Protein AF-0000000070185755 (afdb_homodimer)

InterPro domains:
  IPR002656 Acyltransferase 3 domain [PF01757] (340-717)
  IPR006621 Nose resistant-to-fluoxetine protein, N-terminal [PF20146] (100-199)
  IPR006621 Nose resistant-to-fluoxetine protein, N-terminal [SM00703] (97-223)
  IPR052728 Oxygen and lipid transport regulator [PTHR11161] (94-737)

Foldseek 3Di:
DPDDPPDDPPDPPDPPVLPPPPPDLQAFAPVCLLLSLLSVLQPQPLPDPDPPLPLPPDPCLQVLVQQLVQLLCLLLVDLGPLPQSDPCPLLVVFPADPVQNVQSNVLRVVVVVVPPLSVLQRQQKFHDDPPVLLAQQERAGFPVSLQVQDQPDDDPNDHGDNFGWWKKWWWADDQRSVPPYHTHIIIGTGTPPGDFSNSQSSNQSSCCSSPNPDGIDTMDIDDPADDADPLLVVLVVVLVVLVVLQVQLQCCCVCPVVVVVPPVPVPPDCPPPPPPPVPQCLPDFDLQQAPDDPPVPPPPPPVPPNPPDALVNLLSNLLYCVVLVCSLQDLDHRPLHLLLVLLLLLVLLLLVLLLLLSSSQSSQARNSSPPSLVLLLDLVSLLSQLSLLSLLLVLLQLLLVCQQNVLVVCVVVVNDGDVVCSLVSSLLQQQFLQLSLLSCQLRPLLRLADAPLRSNNGNFNPSCPPNSVCLSVLNQLPPPVVRGRLNLCLSVSLSSVCSVCSCVLNSCCNVDVVVSVVSLVVLLVQLLVQLLVQLLVQVDALGPSPDDPPCCNRAVSDNSNSNLLSSLSSVLNSVCNVCVLADDDDPVVLVVLLVVLVVLLCCLRRVCSCVSSVNDDDDSNVSSNSSRPSSNSNSNSSSSCSSCLSNPNNPVSVVVSSPSSSSSVSSLSSQLSSCLSSVSCSVSSNDHHRDHDDPVVSVVSSVVSSCVSSVVSSVSCSSGRSSSVSSVCSVPVPPPPD/DPPPPPPDPPDDPDDPVLPPPPPDLQAFAPVCLLLSLLSVLQPQPLPDPDPPLPLPPDPCQQVLVQQLVQLLCLLLVALGDPPQSPNCVLLVVFPADPVQNVQSNVLRVVVVVVPPLSVLQRQQKFHDDPPVLLAQQERAGFPVSLQVQDQPDDDPNDHGDNFGWWKKWWFADDQHSVPPYHTHIIIGTGTPPGDFSNSQSSNQSSCCSSPNPDGIDTMDIDDPADDADPLLVVLVVVLVVLVVLQVQLQCCCVCPVVVVPPPVPVPPDCPPPPPPPVPQCLPQFDLQDAPDDPPVPPPPPPVPPNPPDALVNLLSNLLHCVVLVCSLQDLDHRPLHLLLVLLLLLVLLLLVLLLLLSSSQSSQARNSSPPSLVLLLDLVSLLSQLSLLSLLLVLLQLLLVCQQNVLVVCVVVVNDGDVVCSLVSSLLQFQFLQLSLLSCQLRPLLRLADAPLRSNNGNFNPSCPPNSVCLSVLNQLPPPVVRGRLNLCLSVSLSSVCSVCSCVLNSCCNVDVVVSVVSLVVLLVQLLVQLLVQLLVQVDALGPSPDDPPCCNRANSDNSNSNLLSSLSSNLNSVCNVCVLADDDDPVVLVVLLVVLVVLLCCLRRVCSCVSSVNDDDDSNVSSNSSSPSSNSNSNSSSSCSSCLSNPNNPVSVVVSSPSSSSSVSSLSSQLSSCLSSVSCSVSSNDHHRDHDDPVVSVVSSVVSSCVSSVVSSVSCSSGRSSSVSSVCSVPVPPPPD

Nearest PDB structures (foldseek):
  8jhr-assembly1_A  TM=1.850E-01  e=1.301E+00  Homo sapiens
  9dw9-assembly1_A  TM=1.609E-01  e=8.822E+00  Homo sapiens
  5a1s-assembly2_A  TM=1.095E-01  e=9.919E+00  Salmonella enterica
  8jhr-assembly1_A  TM=1.849E-01  e=1.494E+00  Homo sapiens
  5a1s-assembly2_A  TM=1.200E-01  e=6.970E+00  Salmonella enterica

pLDDT: mean 79.79, std 23.02, range [17.05, 98.81]

Structure (mmCIF, N/CA/C/O backbone):
data_AF-0000000070185755-model_v1
#
loop_
_entity.id
_entity.type
_entity.pdbx_description
1 polymer 'Nose resistant to fluoxetine protein 6'
#
loop_
_atom_site.group_PDB
_atom_site.id
_atom_site.type_symbol
_atom_site.label_atom_id
_atom_site.label_alt_id
_atom_site.label_comp_id
_atom_site.label_asym_id
_atom_site.label_entity_id
_atom_site.label_seq_id
_atom_site.pdbx_PDB_ins_code
_atom_site.Cartn_x
_atom_site.Cartn_y
_atom_site.Cartn_z
_atom_site.occupancy
_atom_site.B_iso_or_equiv
_atom_site.auth_seq_id
_atom_site.auth_comp_id
_atom_site.auth_asym_id
_atom_site.auth_atom_id
_atom_site.pdbx_PDB_model_num
ATOM 1 N N . MET A 1 1 ? 46.969 -15.383 -60.469 1 17.05 1 MET A N 1
ATOM 2 C CA . MET A 1 1 ? 47.656 -14.734 -59.375 1 17.05 1 MET A CA 1
ATOM 3 C C . MET A 1 1 ? 46.688 -14.492 -58.219 1 17.05 1 MET A C 1
ATOM 5 O O . MET A 1 1 ? 47.062 -13.93 -57.188 1 17.05 1 MET A O 1
ATOM 9 N N . ALA A 1 2 ? 45.469 -14.156 -58.625 1 18.61 2 ALA A N 1
ATOM 10 C CA . ALA A 1 2 ? 44.25 -13.641 -57.969 1 18.61 2 ALA A CA 1
ATOM 11 C C . ALA A 1 2 ? 43.844 -14.523 -56.781 1 18.61 2 ALA A C 1
ATOM 13 O O . ALA A 1 2 ? 42.969 -15.359 -56.906 1 18.61 2 ALA A O 1
ATOM 14 N N . ARG A 1 3 ? 44.75 -15.109 -56.094 1 17.56 3 ARG A N 1
ATOM 15 C CA . ARG A 1 3 ? 44.875 -16.25 -55.188 1 17.56 3 ARG A CA 1
ATOM 16 C C . ARG A 1 3 ? 43.969 -16.078 -53.969 1 17.56 3 ARG A C 1
ATOM 18 O O . ARG A 1 3 ? 43.125 -16.938 -53.688 1 17.56 3 ARG A O 1
ATOM 25 N N . SER A 1 4 ? 44.531 -15.719 -52.812 1 19.08 4 SER A N 1
ATOM 26 C CA . SER A 1 4 ? 44.688 -16.281 -51.469 1 19.08 4 SER A CA 1
ATOM 27 C C . SER A 1 4 ? 43.719 -15.648 -50.469 1 19.08 4 SER A C 1
ATOM 29 O O . SER A 1 4 ? 43.719 -16 -49.312 1 19.08 4 SER A O 1
ATOM 31 N N . PHE A 1 5 ? 43.281 -14.391 -50.625 1 21.11 5 PHE A N 1
ATOM 32 C CA . PHE A 1 5 ? 43.062 -13.617 -49.406 1 21.11 5 PHE A CA 1
ATOM 33 C C . PHE A 1 5 ? 41.875 -14.133 -48.625 1 21.11 5 PHE A C 1
ATOM 35 O O . PHE A 1 5 ? 40.781 -13.562 -48.719 1 21.11 5 PHE A O 1
ATOM 42 N N . THR A 1 6 ? 41.438 -15.414 -48.562 1 21.75 6 THR A N 1
ATOM 43 C CA . THR A 1 6 ? 40.344 -16.203 -48 1 21.75 6 THR A CA 1
ATOM 44 C C . THR A 1 6 ? 40.281 -16.016 -46.469 1 21.75 6 THR A C 1
ATOM 46 O O . THR A 1 6 ? 39.375 -16.516 -45.812 1 21.75 6 THR A O 1
ATOM 49 N N . GLY A 1 7 ? 41.438 -15.797 -45.781 1 20.03 7 GLY A N 1
ATOM 50 C CA . GLY A 1 7 ? 41.688 -16.25 -44.406 1 20.03 7 GLY A CA 1
ATOM 51 C C . GLY A 1 7 ? 40.812 -15.586 -43.375 1 20.03 7 GLY A C 1
ATOM 52 O O . GLY A 1 7 ? 40.156 -16.266 -42.562 1 20.03 7 GLY A O 1
ATOM 53 N N . THR A 1 8 ? 41.25 -14.453 -42.688 1 20.11 8 THR A N 1
ATOM 54 C CA . THR A 1 8 ? 41.469 -14.039 -41.281 1 20.11 8 THR A CA 1
ATOM 55 C C . THR A 1 8 ? 40.219 -13.422 -40.688 1 20.11 8 THR A C 1
ATOM 57 O O . THR A 1 8 ? 40.219 -13.016 -39.531 1 20.11 8 THR A O 1
ATOM 60 N N . MET A 1 9 ? 39.312 -12.922 -41.406 1 18.58 9 MET A N 1
ATOM 61 C CA . MET A 1 9 ? 38.406 -11.914 -40.844 1 18.58 9 MET A CA 1
ATOM 62 C C . MET A 1 9 ? 37.469 -12.539 -39.812 1 18.58 9 MET A C 1
ATOM 64 O O . MET A 1 9 ? 36.375 -12.992 -40.156 1 18.58 9 MET A O 1
ATOM 68 N N . LEU A 1 10 ? 37.844 -13.602 -38.969 1 20.42 10 LEU A N 1
ATOM 69 C CA . LEU A 1 10 ? 37.344 -14.359 -37.844 1 20.42 10 LEU A CA 1
ATOM 70 C C . LEU A 1 10 ? 37 -13.438 -36.688 1 20.42 10 LEU A C 1
ATOM 72 O O . LEU A 1 10 ? 37.812 -13.203 -35.812 1 20.42 10 LEU A O 1
ATOM 76 N N . ILE A 1 11 ? 36.656 -12.25 -36.844 1 19.34 11 ILE A N 1
ATOM 77 C CA . ILE A 1 11 ? 36.438 -11.281 -35.781 1 19.34 11 ILE A CA 1
ATOM 78 C C . ILE A 1 11 ? 35.594 -11.906 -34.688 1 19.34 11 ILE A C 1
ATOM 80 O O . ILE A 1 11 ? 34.656 -12.664 -34.969 1 19.34 11 ILE A O 1
ATOM 84 N N . THR A 1 12 ? 35.906 -11.594 -33.25 1 19.06 12 THR A N 1
ATOM 85 C CA . THR A 1 12 ? 35.781 -11.781 -31.812 1 19.06 12 THR A CA 1
ATOM 86 C C . THR A 1 12 ? 34.344 -11.594 -31.344 1 19.06 12 THR A C 1
ATOM 88 O O . THR A 1 12 ? 33.812 -10.484 -31.422 1 19.06 12 THR A O 1
ATOM 91 N N . LEU A 1 13 ? 33.406 -12.43 -31.656 1 19.55 13 LEU A N 1
ATOM 92 C CA . LEU A 1 13 ? 32.125 -12.797 -31.016 1 19.55 13 LEU A CA 1
ATOM 93 C C . LEU A 1 13 ? 32.25 -12.75 -29.5 1 19.55 13 LEU A C 1
ATOM 95 O O . LEU A 1 13 ? 32.875 -13.633 -28.891 1 19.55 13 LEU A O 1
ATOM 99 N N . PHE A 1 14 ? 32.688 -11.617 -28.906 1 19.91 14 PHE A N 1
ATOM 100 C CA . PHE A 1 14 ? 32.812 -11.414 -27.469 1 19.91 14 PHE A CA 1
ATOM 101 C C . PHE A 1 14 ? 31.578 -11.945 -26.75 1 19.91 14 PHE A C 1
ATOM 103 O O . PHE A 1 14 ? 30.438 -11.609 -27.109 1 19.91 14 PHE A O 1
ATOM 110 N N . LEU A 1 15 ? 31.641 -13.102 -26.047 1 19.97 15 LEU A N 1
ATOM 111 C CA . LEU A 1 15 ? 31.172 -13.898 -24.906 1 19.97 15 LEU A CA 1
ATOM 112 C C . LEU A 1 15 ? 30.766 -13 -23.75 1 19.97 15 LEU A C 1
ATOM 114 O O . LEU A 1 15 ? 31.594 -12.57 -22.969 1 19.97 15 LEU A O 1
ATOM 118 N N . ILE A 1 16 ? 30.109 -12 -23.953 1 22.97 16 ILE A N 1
ATOM 119 C CA . ILE A 1 16 ? 29.688 -11.367 -22.703 1 22.97 16 ILE A CA 1
ATOM 120 C C . ILE A 1 16 ? 28.938 -12.375 -21.844 1 22.97 16 ILE A C 1
ATOM 122 O O . ILE A 1 16 ? 27.859 -12.82 -22.188 1 22.97 16 ILE A O 1
ATOM 126 N N . THR A 1 17 ? 29.625 -13.375 -21.172 1 22.34 17 THR A N 1
ATOM 127 C CA . THR A 1 17 ? 29.328 -14.18 -19.984 1 22.34 17 THR A CA 1
ATOM 128 C C . THR A 1 17 ? 28.578 -13.352 -18.953 1 22.34 17 THR A C 1
ATOM 130 O O . THR A 1 17 ? 29.188 -12.531 -18.25 1 22.34 17 THR A O 1
ATOM 133 N N . CYS A 1 18 ? 27.609 -12.789 -19.234 1 24.67 18 CYS A N 1
ATOM 134 C CA . CYS A 1 18 ? 26.734 -12.266 -18.188 1 24.67 18 CYS A CA 1
ATOM 135 C C . CYS A 1 18 ? 26.562 -13.266 -17.062 1 24.67 18 CYS A C 1
ATOM 137 O O . CYS A 1 18 ? 25.938 -14.32 -17.234 1 24.67 18 CYS A O 1
ATOM 139 N N . PHE A 1 19 ? 27.594 -13.438 -16.156 1 24.39 19 PHE A N 1
ATOM 140 C CA . PHE A 1 19 ? 27.594 -14.102 -14.859 1 24.39 19 PHE A CA 1
ATOM 141 C C . PHE A 1 19 ? 26.328 -13.758 -14.078 1 24.39 19 PHE A C 1
ATOM 143 O O . PHE A 1 19 ? 26.125 -12.617 -13.672 1 24.39 19 PHE A O 1
ATOM 150 N N . VAL A 1 20 ? 25.312 -14.234 -14.406 1 26.42 20 VAL A N 1
ATOM 151 C CA . VAL A 1 20 ? 24.25 -14.344 -13.406 1 26.42 20 VAL A CA 1
ATOM 152 C C . VAL A 1 20 ? 24.828 -14.914 -12.109 1 26.42 20 VAL A C 1
ATOM 154 O O . VAL A 1 20 ? 25.203 -16.078 -12.055 1 26.42 20 VAL A O 1
ATOM 157 N N . SER A 1 21 ? 25.719 -14.227 -11.438 1 27.64 21 SER A N 1
ATOM 158 C CA . SER A 1 21 ? 26.203 -14.641 -10.117 1 27.64 21 SER A CA 1
ATOM 159 C C . SER A 1 21 ? 25.047 -15.086 -9.227 1 27.64 21 SER A C 1
ATOM 161 O O . SER A 1 21 ? 24.078 -14.336 -9.047 1 27.64 21 SER A O 1
ATOM 163 N N . THR A 1 22 ? 24.75 -16.312 -9.242 1 29.73 22 THR A N 1
ATOM 164 C CA . THR A 1 22 ? 24.031 -16.984 -8.164 1 29.73 22 THR A CA 1
ATOM 165 C C . THR A 1 22 ? 24.453 -16.438 -6.809 1 29.73 22 THR A C 1
ATOM 167 O O . THR A 1 22 ? 25.609 -16.547 -6.414 1 29.73 22 THR A O 1
ATOM 170 N N . ILE A 1 23 ? 24 -15.383 -6.41 1 33.16 23 ILE A N 1
ATOM 171 C CA . ILE A 1 23 ? 24.297 -14.742 -5.129 1 33.16 23 ILE A CA 1
ATOM 172 C C . ILE A 1 23 ? 24.094 -15.75 -3.996 1 33.16 23 ILE A C 1
ATOM 174 O O . ILE A 1 23 ? 23 -16.312 -3.844 1 33.16 23 ILE A O 1
ATOM 178 N N . SER A 1 24 ? 25.172 -16.328 -3.611 1 31.7 24 SER A N 1
ATOM 179 C CA . SER A 1 24 ? 25.109 -17.016 -2.324 1 31.7 24 SER A CA 1
ATOM 180 C C . SER A 1 24 ? 24.422 -16.141 -1.269 1 31.7 24 SER A C 1
ATOM 182 O O . SER A 1 24 ? 24.594 -14.93 -1.247 1 31.7 24 SER A O 1
ATOM 184 N N . THR A 1 25 ? 23.359 -16.547 -0.712 1 37.5 25 THR A N 1
ATOM 185 C CA . THR A 1 25 ? 22.625 -15.945 0.385 1 37.5 25 THR A CA 1
ATOM 186 C C . THR A 1 25 ? 23.562 -15.219 1.344 1 37.5 25 THR A C 1
ATOM 188 O O . THR A 1 25 ? 23.125 -14.398 2.154 1 37.5 25 THR A O 1
ATOM 191 N N . GLU A 1 26 ? 24.797 -15.641 1.421 1 37.94 26 GLU A N 1
ATOM 192 C CA . GLU A 1 26 ? 25.672 -15.039 2.414 1 37.94 26 GLU A CA 1
ATOM 193 C C . GLU A 1 26 ? 26.062 -13.617 2.021 1 37.94 26 GLU A C 1
ATOM 195 O O . GLU A 1 26 ? 26.453 -12.82 2.873 1 37.94 26 GLU A O 1
ATOM 200 N N . ASP A 1 27 ? 26.109 -13.32 0.71 1 39.38 27 ASP A N 1
ATOM 201 C CA . ASP A 1 27 ? 26.703 -12.047 0.311 1 39.38 27 ASP A CA 1
ATOM 202 C C . ASP A 1 27 ? 25.625 -11.078 -0.184 1 39.38 27 ASP A C 1
ATOM 204 O O . ASP A 1 27 ? 25.906 -10.219 -1.021 1 39.38 27 ASP A O 1
ATOM 208 N N . VAL A 1 28 ? 24.469 -11.258 0.204 1 40.47 28 VAL A N 1
ATOM 209 C CA . VAL A 1 28 ? 23.406 -10.406 -0.339 1 40.47 28 VAL A CA 1
ATOM 210 C C . VAL A 1 28 ? 23.391 -9.07 0.403 1 40.47 28 VAL A C 1
ATOM 212 O O . VAL A 1 28 ? 23.234 -9.039 1.626 1 40.47 28 VAL A O 1
ATOM 215 N N . SER A 1 29 ? 24.188 -8.125 -0.167 1 41.59 29 SER A N 1
ATOM 216 C CA . SER A 1 29 ? 24.031 -6.758 0.328 1 41.59 29 SER A CA 1
ATOM 217 C C . SER A 1 29 ? 23 -5.984 -0.496 1 41.59 29 SER A C 1
ATOM 219 O O . SER A 1 29 ? 22.625 -6.41 -1.593 1 41.59 29 SER A O 1
ATOM 221 N N . TYR A 1 30 ? 22.406 -5.051 0.114 1 41.47 30 TYR A N 1
ATOM 222 C CA . TYR A 1 30 ? 21.547 -4.109 -0.588 1 41.47 30 TYR A CA 1
ATOM 223 C C . TYR A 1 30 ? 22.141 -3.725 -1.938 1 41.47 30 TYR A C 1
ATOM 225 O O . TYR A 1 30 ? 21.438 -3.711 -2.951 1 41.47 30 TYR A O 1
ATOM 233 N N . GLN A 1 31 ? 23.406 -3.473 -1.901 1 42.97 31 GLN A N 1
ATOM 234 C CA . GLN A 1 31 ? 24.109 -3.043 -3.113 1 42.97 31 GLN A CA 1
ATOM 235 C C . GLN A 1 31 ? 24.094 -4.145 -4.172 1 42.97 31 GLN A C 1
ATOM 237 O O . GLN A 1 31 ? 23.859 -3.873 -5.352 1 42.97 31 GLN A O 1
ATOM 242 N N . THR A 1 32 ? 24.25 -5.266 -3.682 1 47.91 32 THR A N 1
ATOM 243 C CA . THR A 1 32 ? 24.281 -6.375 -4.629 1 47.91 32 THR A CA 1
ATOM 244 C C . THR A 1 32 ? 22.906 -6.578 -5.266 1 47.91 32 THR A C 1
ATOM 246 O O . THR A 1 32 ? 22.812 -6.805 -6.473 1 47.91 32 THR A O 1
ATOM 249 N N . LEU A 1 33 ? 22.016 -6.402 -4.391 1 45.44 33 LEU A N 1
ATOM 250 C CA . LEU A 1 33 ? 20.656 -6.609 -4.902 1 45.44 33 LEU A CA 1
ATOM 251 C C . LEU A 1 33 ? 20.297 -5.531 -5.918 1 45.44 33 LEU A C 1
ATOM 253 O O . LEU A 1 33 ? 19.688 -5.824 -6.949 1 45.44 33 LEU A O 1
ATOM 257 N N . LEU A 1 34 ? 20.719 -4.375 -5.609 1 46.38 34 LEU A N 1
ATOM 258 C CA . LEU A 1 34 ? 20.453 -3.271 -6.531 1 46.38 34 LEU A CA 1
ATOM 259 C C . LEU A 1 34 ? 21.219 -3.463 -7.836 1 46.38 34 LEU A C 1
ATOM 261 O O . LEU A 1 34 ? 20.656 -3.309 -8.922 1 46.38 34 LEU A O 1
ATOM 265 N N . VAL A 1 35 ? 22.484 -3.838 -7.676 1 48.44 35 VAL A N 1
ATOM 266 C CA . VAL A 1 35 ? 23.344 -3.982 -8.844 1 48.44 35 VAL A CA 1
ATOM 267 C C . VAL A 1 35 ? 22.875 -5.156 -9.695 1 48.44 35 VAL A C 1
ATOM 269 O O . VAL A 1 35 ? 22.844 -5.062 -10.922 1 48.44 35 VAL A O 1
ATOM 272 N N . GLU A 1 36 ? 22.453 -6.121 -8.977 1 49.81 36 GLU A N 1
ATOM 273 C CA . GLU A 1 36 ? 21.984 -7.293 -9.711 1 49.81 36 GLU A CA 1
ATOM 274 C C . GLU A 1 36 ? 20.672 -7.016 -10.414 1 49.81 36 GLU A C 1
ATOM 276 O O . GLU A 1 36 ? 20.453 -7.465 -11.547 1 49.81 36 GLU A O 1
ATOM 281 N N . GLY A 1 37 ? 19.875 -6.336 -9.75 1 46.12 37 GLY A N 1
ATOM 282 C CA . GLY A 1 37 ? 18.656 -5.926 -10.422 1 46.12 37 GLY A CA 1
ATOM 283 C C . GLY A 1 37 ? 18.906 -5.105 -11.672 1 46.12 37 GLY A C 1
ATOM 284 O O . GLY A 1 37 ? 18.281 -5.34 -12.711 1 46.12 37 GLY A O 1
ATOM 285 N N . MET A 1 38 ? 19.906 -4.242 -11.555 1 48.19 38 MET A N 1
ATOM 286 C CA . MET A 1 38 ? 20.266 -3.395 -12.688 1 48.19 38 MET A CA 1
ATOM 287 C C . MET A 1 38 ? 20.906 -4.219 -13.797 1 48.19 38 MET A C 1
ATOM 289 O O . MET A 1 38 ? 20.656 -3.973 -14.984 1 48.19 38 MET A O 1
ATOM 293 N N . LYS A 1 39 ? 21.641 -5.227 -13.438 1 48.62 39 LYS A N 1
ATOM 294 C CA . LYS A 1 39 ? 22.266 -6.09 -14.422 1 48.62 39 LYS A CA 1
ATOM 295 C C . LYS A 1 39 ? 21.219 -6.848 -15.242 1 48.62 39 LYS A C 1
ATOM 297 O O . LYS A 1 39 ? 21.391 -7.051 -16.438 1 48.62 39 LYS A O 1
ATOM 302 N N . LYS A 1 40 ? 20.281 -7.203 -14.531 1 50.06 40 LYS A N 1
ATOM 303 C CA . LYS A 1 40 ? 19.219 -7.91 -15.227 1 50.06 40 LYS A CA 1
ATOM 304 C C . LYS A 1 40 ? 18.594 -7.031 -16.312 1 50.06 40 LYS A C 1
ATOM 306 O O . LYS A 1 40 ? 18.25 -7.516 -17.391 1 50.06 40 LYS A O 1
ATOM 311 N N . ILE A 1 41 ? 18.484 -5.789 -15.969 1 46.16 41 ILE A N 1
ATOM 312 C CA . ILE A 1 41 ? 17.953 -4.824 -16.922 1 46.16 41 ILE A CA 1
ATOM 313 C C . ILE A 1 41 ? 18.922 -4.652 -18.094 1 46.16 41 ILE A C 1
ATOM 315 O O . ILE A 1 41 ? 18.5 -4.609 -19.25 1 46.16 41 ILE A O 1
ATOM 319 N N . GLN A 1 42 ? 20.188 -4.535 -17.719 1 46 42 GLN A N 1
ATOM 320 C CA . GLN A 1 42 ? 21.219 -4.27 -18.703 1 46 42 GLN A CA 1
ATOM 321 C C . GLN A 1 42 ? 21.406 -5.457 -19.656 1 46 42 GLN A C 1
ATOM 323 O O . GLN A 1 42 ? 21.875 -5.297 -20.781 1 46 42 GLN A O 1
ATOM 328 N N . ALA A 1 43 ? 21.094 -6.59 -19.188 1 44.28 43 ALA A N 1
ATOM 329 C CA . ALA A 1 43 ? 21.266 -7.797 -19.984 1 44.28 43 ALA A CA 1
ATOM 330 C C . ALA A 1 43 ? 20.172 -7.902 -21.062 1 44.28 43 ALA A C 1
ATOM 332 O O . ALA A 1 43 ? 20.266 -8.742 -21.953 1 44.28 43 ALA A O 1
ATOM 333 N N . ILE A 1 44 ? 19.172 -7.152 -20.906 1 43.09 44 ILE A N 1
ATOM 334 C CA . ILE A 1 44 ? 18.109 -7.23 -21.906 1 43.09 44 ILE A CA 1
ATOM 335 C C . ILE A 1 44 ? 18.594 -6.633 -23.219 1 43.09 44 ILE A C 1
ATOM 337 O O . ILE A 1 44 ? 18.969 -5.457 -23.281 1 43.09 44 ILE A O 1
ATOM 341 N N . PRO A 1 45 ? 18.984 -7.477 -24.203 1 39.16 45 PRO A N 1
ATOM 342 C CA . PRO A 1 45 ? 19.453 -6.941 -25.484 1 39.16 45 PRO A CA 1
ATOM 343 C C . PRO A 1 45 ? 18.5 -5.918 -26.078 1 39.16 45 PRO A C 1
ATOM 345 O O . PRO A 1 45 ? 17.297 -6.168 -26.156 1 39.16 45 PRO A O 1
ATOM 348 N N . GLN A 1 46 ? 18.734 -4.664 -25.891 1 37.16 46 GLN A N 1
ATOM 349 C CA . GLN A 1 46 ? 17.875 -3.697 -26.562 1 37.16 46 GLN A CA 1
ATOM 350 C C . GLN A 1 46 ? 17.562 -4.141 -27.984 1 37.16 46 GLN A C 1
ATOM 352 O O . GLN A 1 46 ? 16.406 -4.098 -28.422 1 37.16 46 GLN A O 1
ATOM 357 N N . ASN A 1 47 ? 18.469 -3.791 -29.016 1 32.28 47 ASN A N 1
ATOM 358 C CA . ASN A 1 47 ? 18.422 -4.113 -30.438 1 32.28 47 ASN A CA 1
ATOM 359 C C . ASN A 1 47 ? 18.938 -5.52 -30.719 1 32.28 47 ASN A C 1
ATOM 361 O O . ASN A 1 47 ? 20.109 -5.691 -31.094 1 32.28 47 ASN A O 1
ATOM 365 N N . GLN A 1 48 ? 18.812 -6.375 -29.906 1 31.94 48 GLN A N 1
ATOM 366 C CA . GLN A 1 48 ? 19.516 -7.59 -30.312 1 31.94 48 GLN A CA 1
ATOM 367 C C . GLN A 1 48 ? 19.031 -8.078 -31.688 1 31.94 48 GLN A C 1
ATOM 369 O O . GLN A 1 48 ? 17.828 -8.18 -31.922 1 31.94 48 GLN A O 1
ATOM 374 N N . PRO A 1 49 ? 19.922 -8.039 -32.688 1 30.52 49 PRO A N 1
ATOM 375 C CA . PRO A 1 49 ? 19.703 -8.789 -33.906 1 30.52 49 PRO A CA 1
ATOM 376 C C . PRO A 1 49 ? 19.109 -10.172 -33.688 1 30.52 49 PRO A C 1
ATOM 378 O O . PRO A 1 49 ? 19.219 -10.711 -32.562 1 30.52 49 PRO A O 1
ATOM 381 N N . SER A 1 50 ? 18.531 -10.797 -34.75 1 30.77 50 SER A N 1
ATOM 382 C CA . SER A 1 50 ? 17.922 -12.109 -35 1 30.77 50 SER A CA 1
ATOM 383 C C . SER A 1 50 ? 18.75 -13.219 -34.344 1 30.77 50 SER A C 1
ATOM 385 O O . SER A 1 50 ? 19.938 -13.352 -34.594 1 30.77 50 SER A O 1
ATOM 387 N N . ILE A 1 51 ? 18.719 -13.398 -33.156 1 33.25 51 ILE A N 1
ATOM 388 C CA . ILE A 1 51 ? 19.266 -14.695 -32.75 1 33.25 51 ILE A CA 1
ATOM 389 C C . ILE A 1 51 ? 19.062 -15.719 -33.875 1 33.25 51 ILE A C 1
ATOM 391 O O . ILE A 1 51 ? 17.922 -16.016 -34.25 1 33.25 51 ILE A O 1
ATOM 395 N N . GLN A 1 52 ? 19.906 -15.758 -34.812 1 31.72 52 GLN A N 1
ATOM 396 C CA . GLN A 1 52 ? 19.828 -16.938 -35.656 1 31.72 52 GLN A CA 1
ATOM 397 C C . GLN A 1 52 ? 19.703 -18.219 -34.812 1 31.72 52 GLN A C 1
ATOM 399 O O . GLN A 1 52 ? 20.672 -18.625 -34.156 1 31.72 52 GLN A O 1
ATOM 404 N N . LEU A 1 53 ? 18.656 -18.328 -34.094 1 35.56 53 LEU A N 1
ATOM 405 C CA . LEU A 1 53 ? 18.375 -19.594 -33.406 1 35.56 53 LEU A CA 1
ATOM 406 C C . LEU A 1 53 ? 18.641 -20.781 -34.312 1 35.56 53 LEU A C 1
ATOM 408 O O . LEU A 1 53 ? 17.844 -21.062 -35.219 1 35.56 53 LEU A O 1
ATOM 412 N N . ASP A 1 54 ? 19.844 -20.922 -34.844 1 34.41 54 ASP A N 1
ATOM 413 C CA . ASP A 1 54 ? 20.047 -22.281 -35.312 1 34.41 54 ASP A CA 1
ATOM 414 C C . ASP A 1 54 ? 19.734 -23.312 -34.219 1 34.41 54 ASP A C 1
ATOM 416 O O . ASP A 1 54 ? 20.641 -23.828 -33.562 1 34.41 54 ASP A O 1
ATOM 420 N N . VAL A 1 55 ? 18.812 -23.016 -33.438 1 36.5 55 VAL A N 1
ATOM 421 C CA . VAL A 1 55 ? 18.422 -23.953 -32.406 1 36.5 55 VAL A CA 1
ATOM 422 C C . VAL A 1 55 ? 17.953 -25.266 -33.031 1 36.5 55 VAL A C 1
ATOM 424 O O . VAL A 1 55 ? 16.891 -25.312 -33.656 1 36.5 55 VAL A O 1
ATOM 427 N N . LYS A 1 56 ? 18.875 -26.031 -33.594 1 38.47 56 LYS A N 1
ATOM 428 C CA . LYS A 1 56 ? 18.484 -27.422 -33.844 1 38.47 56 LYS A CA 1
ATOM 429 C C . LYS A 1 56 ? 17.969 -28.062 -32.562 1 38.47 56 LYS A C 1
ATOM 431 O O . LYS A 1 56 ? 18.734 -28.719 -31.844 1 38.47 56 LYS A O 1
ATOM 436 N N . ALA A 1 57 ? 17.078 -27.391 -31.828 1 36.81 57 ALA A N 1
ATOM 437 C CA . ALA A 1 57 ? 16.516 -28.031 -30.641 1 36.81 57 ALA A CA 1
ATOM 438 C C . ALA A 1 57 ? 15.781 -29.312 -31.016 1 36.81 57 ALA A C 1
ATOM 440 O O . ALA A 1 57 ? 14.969 -29.312 -31.953 1 36.81 57 ALA A O 1
ATOM 441 N N . ASN A 1 58 ? 16.438 -30.359 -30.812 1 35.22 58 ASN A N 1
ATOM 442 C CA . ASN A 1 58 ? 15.688 -31.609 -30.891 1 35.22 58 ASN A CA 1
ATOM 443 C C . ASN A 1 58 ? 14.562 -31.656 -29.859 1 35.22 58 ASN A C 1
ATOM 445 O O . ASN A 1 58 ? 14.758 -31.266 -28.703 1 35.22 58 ASN A O 1
ATOM 449 N N . LEU A 1 59 ? 13.312 -31.531 -30.375 1 38.25 59 LEU A N 1
ATOM 450 C CA . LEU A 1 59 ? 12.07 -31.641 -29.625 1 38.25 59 LEU A CA 1
ATOM 451 C C . LEU A 1 59 ? 12.227 -32.594 -28.438 1 38.25 59 LEU A C 1
ATOM 453 O O . LEU A 1 59 ? 11.625 -32.375 -27.375 1 38.25 59 LEU A O 1
ATOM 457 N N . ASP A 1 60 ? 13.047 -33.562 -28.688 1 40.72 60 ASP A N 1
ATOM 458 C CA . ASP A 1 60 ? 13.281 -34.531 -27.609 1 40.72 60 ASP A CA 1
ATOM 459 C C . ASP A 1 60 ? 13.883 -33.844 -26.375 1 40.72 60 ASP A C 1
ATOM 461 O O . ASP A 1 60 ? 13.547 -34.188 -25.25 1 40.72 60 ASP A O 1
ATOM 465 N N . GLN A 1 61 ? 14.648 -32.812 -26.734 1 41.69 61 GLN A N 1
ATOM 466 C CA . GLN A 1 61 ? 15.367 -32.188 -25.641 1 41.69 61 GLN A CA 1
ATOM 467 C C . GLN A 1 61 ? 14.438 -31.297 -24.812 1 41.69 61 GLN A C 1
ATOM 469 O O . GLN A 1 61 ? 14.57 -31.234 -23.594 1 41.69 61 GLN A O 1
ATOM 474 N N . LEU A 1 62 ? 13.523 -30.688 -25.422 1 42.38 62 LEU A N 1
ATOM 475 C CA . LEU A 1 62 ? 12.641 -29.828 -24.656 1 42.38 62 LEU A CA 1
ATOM 476 C C . LEU A 1 62 ? 11.742 -30.641 -23.734 1 42.38 62 LEU A C 1
ATOM 478 O O . LEU A 1 62 ? 11.57 -30.297 -22.562 1 42.38 62 LEU A O 1
ATOM 482 N N . TRP A 1 63 ? 11.086 -31.672 -24.359 1 44.25 63 TRP A N 1
ATOM 483 C CA . TRP A 1 63 ? 10.156 -32.5 -23.609 1 44.25 63 TRP A CA 1
ATOM 484 C C . TRP A 1 63 ? 10.875 -33.281 -22.516 1 44.25 63 TRP A C 1
ATOM 486 O O . TRP A 1 63 ? 10.367 -33.406 -21.391 1 44.25 63 TRP A O 1
ATOM 496 N N . GLU A 1 64 ? 12.07 -33.719 -22.938 1 44.31 64 GLU A N 1
ATOM 497 C CA . GLU A 1 64 ? 12.906 -34.344 -21.922 1 44.31 64 GLU A CA 1
ATOM 498 C C . GLU A 1 64 ? 13.188 -33.406 -20.766 1 44.31 64 GLU A C 1
ATOM 500 O O . GLU A 1 64 ? 13.211 -33.812 -19.609 1 44.31 64 GLU A O 1
ATOM 505 N N . PHE A 1 65 ? 13.219 -32.25 -21.156 1 43.38 65 PHE A N 1
ATOM 506 C CA . PHE A 1 65 ? 13.555 -31.266 -20.141 1 43.38 65 PHE A CA 1
ATOM 507 C C . PHE A 1 65 ? 12.398 -31.078 -19.156 1 43.38 65 PHE A C 1
ATOM 509 O O . PHE A 1 65 ? 12.602 -31.094 -17.938 1 43.38 65 PHE A O 1
ATOM 516 N N . GLN A 1 66 ? 11.25 -30.828 -19.672 1 46.84 66 GLN A N 1
ATOM 517 C CA . GLN A 1 66 ? 10.102 -30.594 -18.797 1 46.84 66 GLN A CA 1
ATOM 518 C C . GLN A 1 66 ? 9.75 -31.828 -17.984 1 46.84 66 GLN A C 1
ATOM 520 O O . GLN A 1 66 ? 9.445 -31.734 -16.797 1 46.84 66 GLN A O 1
ATOM 525 N N . ASP A 1 67 ? 9.695 -33 -18.719 1 47.59 67 ASP A N 1
ATOM 526 C CA . ASP A 1 67 ? 9.43 -34.281 -18.047 1 47.59 67 ASP A CA 1
ATOM 527 C C . ASP A 1 67 ? 10.539 -34.625 -17.062 1 47.59 67 ASP A C 1
ATOM 529 O O . ASP A 1 67 ? 10.289 -35.25 -16.031 1 47.59 67 ASP A O 1
ATOM 533 N N . SER A 1 68 ? 11.75 -34.156 -17.469 1 45.81 68 SER A N 1
ATOM 534 C CA . SER A 1 68 ? 12.914 -34.625 -16.75 1 45.81 68 SER A CA 1
ATOM 535 C C . SER A 1 68 ? 13.133 -33.812 -15.469 1 45.81 68 SER A C 1
ATOM 537 O O . SER A 1 68 ? 13.766 -34.312 -14.523 1 45.81 68 SER A O 1
ATOM 539 N N . ILE A 1 69 ? 12.539 -32.656 -15.477 1 45.53 69 ILE A N 1
ATOM 540 C CA . ILE A 1 69 ? 12.852 -31.922 -14.25 1 45.53 69 ILE A CA 1
ATOM 541 C C . ILE A 1 69 ? 11.711 -32.062 -13.25 1 45.53 69 ILE A C 1
ATOM 543 O O . ILE A 1 69 ? 10.883 -31.172 -13.102 1 45.53 69 ILE A O 1
ATOM 547 N N . ASP A 1 70 ? 11.344 -33.406 -12.969 1 56.12 70 ASP A N 1
ATOM 548 C CA . ASP A 1 70 ? 10.359 -33.844 -11.992 1 56.12 70 ASP A CA 1
ATOM 549 C C . ASP A 1 70 ? 10.961 -33.906 -10.586 1 56.12 70 ASP A C 1
ATOM 551 O O . ASP A 1 70 ? 11.992 -34.531 -10.367 1 56.12 70 ASP A O 1
ATOM 555 N N . PRO A 1 71 ? 10.367 -33.125 -9.734 1 51.88 71 PRO A N 1
ATOM 556 C CA . PRO A 1 71 ? 10.898 -33.156 -8.375 1 51.88 71 PRO A CA 1
ATOM 557 C C . PRO A 1 71 ? 11.008 -34.594 -7.816 1 51.88 71 PRO A C 1
ATOM 559 O O . PRO A 1 71 ? 11.938 -34.875 -7.062 1 51.88 71 PRO A O 1
ATOM 562 N N . TYR A 1 72 ? 10.133 -35.5 -8.258 1 47.47 72 TYR A N 1
ATOM 563 C CA . TYR A 1 72 ? 10.211 -36.906 -7.809 1 47.47 72 TYR A CA 1
ATOM 564 C C . TYR A 1 72 ? 11.516 -37.562 -8.258 1 47.47 72 TYR A C 1
ATOM 566 O O . TYR A 1 72 ? 12.188 -38.219 -7.469 1 47.47 72 TYR A O 1
ATOM 574 N N . ARG A 1 73 ? 11.836 -37.188 -9.445 1 59 73 ARG A N 1
ATOM 575 C CA . ARG A 1 73 ? 13.07 -37.719 -9.984 1 59 73 ARG A CA 1
ATOM 576 C C . ARG A 1 73 ? 14.289 -37.156 -9.25 1 59 73 ARG A C 1
ATOM 578 O O . ARG A 1 73 ? 15.227 -37.906 -8.938 1 59 73 ARG A O 1
ATOM 585 N N . ILE A 1 74 ? 14.188 -36 -9.016 1 55.31 74 ILE A N 1
ATOM 586 C CA . ILE A 1 74 ? 15.305 -35.344 -8.336 1 55.31 74 ILE A CA 1
ATOM 587 C C . ILE A 1 74 ? 15.398 -35.875 -6.898 1 55.31 74 ILE A C 1
ATOM 589 O O . ILE A 1 74 ? 16.5 -36.188 -6.418 1 55.31 74 ILE A O 1
ATOM 593 N N . LEU A 1 75 ? 14.242 -36.031 -6.328 1 56.5 75 LEU A N 1
ATOM 594 C CA . LEU A 1 75 ? 14.219 -36.406 -4.922 1 56.5 75 LEU A CA 1
ATOM 595 C C . LEU A 1 75 ? 14.602 -37.875 -4.758 1 56.5 75 LEU A C 1
ATOM 597 O O . LEU A 1 75 ? 15.305 -38.25 -3.811 1 56.5 75 LEU A O 1
ATOM 601 N N . THR A 1 76 ? 14.148 -38.688 -5.773 1 54.75 76 THR A N 1
ATOM 602 C CA . THR A 1 76 ? 14.281 -40.125 -5.566 1 54.75 76 THR A CA 1
ATOM 603 C C . THR A 1 76 ? 15.422 -40.688 -6.418 1 54.75 76 THR A C 1
ATOM 605 O O . THR A 1 76 ? 15.852 -41.812 -6.211 1 54.75 76 THR A O 1
ATOM 608 N N . GLY A 1 77 ? 15.992 -39.781 -7.289 1 52.59 77 GLY A N 1
ATOM 609 C CA . GLY A 1 77 ? 17.016 -40.25 -8.219 1 52.59 77 GLY A CA 1
ATOM 610 C C . GLY A 1 77 ? 16.484 -41.281 -9.211 1 52.59 77 GLY A C 1
ATOM 611 O O . GLY A 1 77 ? 17.266 -42.062 -9.75 1 52.59 77 GLY A O 1
ATOM 612 N N . SER A 1 78 ? 15.25 -41.406 -9.312 1 54.12 78 SER A N 1
ATOM 613 C CA . SER A 1 78 ? 14.648 -42.375 -10.234 1 54.12 78 SER A CA 1
ATOM 614 C C . SER A 1 78 ? 14.984 -42.031 -11.68 1 54.12 78 SER A C 1
ATOM 616 O O . SER A 1 78 ? 15.031 -40.844 -12.047 1 54.12 78 SER A O 1
ATOM 618 N N . PRO A 1 79 ? 15.562 -43.094 -12.422 1 51.22 79 PRO A N 1
ATOM 619 C CA . PRO A 1 79 ? 15.969 -42.812 -13.805 1 51.22 79 PRO A CA 1
ATOM 620 C C . PRO A 1 79 ? 14.828 -42.281 -14.656 1 51.22 79 PRO A C 1
ATOM 622 O O . PRO A 1 79 ? 15.07 -41.625 -15.688 1 51.22 79 PRO A O 1
ATOM 625 N N . ARG A 1 80 ? 13.695 -42.719 -14.328 1 53.34 80 ARG A N 1
ATOM 626 C CA . ARG A 1 80 ? 12.531 -42.219 -15.062 1 53.34 80 ARG A CA 1
ATOM 627 C C . ARG A 1 80 ? 11.438 -41.75 -14.109 1 53.34 80 ARG A C 1
ATOM 629 O O . ARG A 1 80 ? 11.43 -42.125 -12.93 1 53.34 80 ARG A O 1
ATOM 636 N N . PRO A 1 81 ? 10.758 -40.781 -14.656 1 52.06 81 PRO A N 1
ATOM 637 C CA . PRO A 1 81 ? 9.625 -40.406 -13.789 1 52.06 81 PRO A CA 1
ATOM 638 C C . PRO A 1 81 ? 8.805 -41.625 -13.367 1 52.06 81 PRO A C 1
ATOM 640 O O . PRO A 1 81 ? 8.586 -42.531 -14.164 1 52.06 81 PRO A O 1
ATOM 643 N N . ARG A 1 82 ? 8.594 -42 -12.047 1 51.19 82 ARG A N 1
ATOM 644 C CA . ARG A 1 82 ? 7.66 -43 -11.555 1 51.19 82 ARG A CA 1
ATOM 645 C C . ARG A 1 82 ? 8.375 -44.312 -11.266 1 51.19 82 ARG A C 1
ATOM 647 O O . ARG A 1 82 ? 7.742 -45.375 -11.141 1 51.19 82 ARG A O 1
ATOM 654 N N . ALA A 1 83 ? 9.633 -44.344 -11.547 1 50.16 83 ALA A N 1
ATOM 655 C CA . ALA A 1 83 ? 10.336 -45.594 -11.258 1 50.16 83 ALA A CA 1
ATOM 656 C C . ALA A 1 83 ? 10.539 -45.75 -9.758 1 50.16 83 ALA A C 1
ATOM 658 O O . ALA A 1 83 ? 10.531 -44.781 -9 1 50.16 83 ALA A O 1
ATOM 659 N N . SER A 1 84 ? 10.18 -47.031 -9.141 1 49.06 84 SER A N 1
ATOM 660 C CA . SER A 1 84 ? 10.484 -47.344 -7.75 1 49.06 84 SER A CA 1
ATOM 661 C C . SER A 1 84 ? 11.742 -46.656 -7.273 1 49.06 84 SER A C 1
ATOM 663 O O . SER A 1 84 ? 12.688 -46.469 -8.047 1 49.06 84 SER A O 1
ATOM 665 N N . PRO A 1 85 ? 11.516 -45.938 -5.992 1 50.88 85 PRO A N 1
ATOM 666 C CA . PRO A 1 85 ? 12.688 -45.281 -5.398 1 50.88 85 PRO A CA 1
ATOM 667 C C . PRO A 1 85 ? 13.906 -46.219 -5.355 1 50.88 85 PRO A C 1
ATOM 669 O O . PRO A 1 85 ? 13.758 -47.438 -5.207 1 50.88 85 PRO A O 1
ATOM 672 N N . GLY A 1 86 ? 14.703 -46.75 -6.055 1 44.47 86 GLY A N 1
ATOM 673 C CA . GLY A 1 86 ? 15.836 -47.656 -5.969 1 44.47 86 GLY A CA 1
ATOM 674 C C . GLY A 1 86 ? 17.078 -47.125 -6.648 1 44.47 86 GLY A C 1
ATOM 675 O O . GLY A 1 86 ? 17.969 -47.875 -7.035 1 44.47 86 GLY A O 1
ATOM 676 N N . VAL A 1 87 ? 17.031 -46.094 -7.277 1 46.59 87 VAL A N 1
ATOM 677 C CA . VAL A 1 87 ? 18.062 -46.188 -8.312 1 46.59 87 VAL A CA 1
ATOM 678 C C . VAL A 1 87 ? 19.453 -46 -7.68 1 46.59 87 VAL A C 1
ATOM 680 O O . VAL A 1 87 ? 19.812 -44.906 -7.242 1 46.59 87 VAL A O 1
ATOM 683 N N . GLY A 1 88 ? 19.797 -46.688 -6.793 1 48.12 88 GLY A N 1
ATOM 684 C CA . GLY A 1 88 ? 21.156 -46.875 -6.301 1 48.12 88 GLY A CA 1
ATOM 685 C C . GLY A 1 88 ? 22.203 -46.375 -7.266 1 48.12 88 GLY A C 1
ATOM 686 O O . GLY A 1 88 ? 23.188 -45.75 -6.852 1 48.12 88 GLY A O 1
ATOM 687 N N . ALA A 1 89 ? 22.188 -46.719 -8.438 1 45.38 89 ALA A N 1
ATOM 688 C CA . ALA A 1 89 ? 23.328 -46.531 -9.336 1 45.38 89 ALA A CA 1
ATOM 689 C C . ALA A 1 89 ? 23.594 -45.062 -9.617 1 45.38 89 ALA A C 1
ATOM 691 O O . ALA A 1 89 ? 24.734 -44.625 -9.688 1 45.38 89 ALA A O 1
ATOM 692 N N . VAL A 1 90 ? 22.484 -44.219 -9.742 1 49.91 90 VAL A N 1
ATOM 693 C CA . VAL A 1 90 ? 22.766 -42.875 -10.203 1 49.91 90 VAL A CA 1
ATOM 694 C C . VAL A 1 90 ? 23.281 -42.031 -9.039 1 49.91 90 VAL A C 1
ATOM 696 O O . VAL A 1 90 ? 24.219 -41.219 -9.211 1 49.91 90 VAL A O 1
ATOM 699 N N . VAL A 1 91 ? 22.781 -42.312 -7.805 1 57.44 91 VAL A N 1
ATOM 700 C CA . VAL A 1 91 ? 23.203 -41.531 -6.656 1 57.44 91 VAL A CA 1
ATOM 701 C C . VAL A 1 91 ? 24.562 -42.031 -6.16 1 57.44 91 VAL A C 1
ATOM 703 O O . VAL A 1 91 ? 25.344 -41.25 -5.613 1 57.44 91 VAL A O 1
ATOM 706 N N . GLY A 1 92 ? 24.781 -43.312 -6.453 1 58.12 92 GLY A N 1
ATOM 707 C CA . GLY A 1 92 ? 26.031 -43.906 -5.969 1 58.12 92 GLY A CA 1
ATOM 708 C C . GLY A 1 92 ? 27.266 -43.156 -6.418 1 58.12 92 GLY A C 1
ATOM 709 O O . GLY A 1 92 ? 28.25 -43.062 -5.684 1 58.12 92 GLY A O 1
ATOM 710 N N . GLY A 1 93 ? 27.047 -42.469 -7.621 1 65.88 93 GLY A N 1
ATOM 711 C CA . GLY A 1 93 ? 28.219 -41.75 -8.102 1 65.88 93 GLY A CA 1
ATOM 712 C C . GLY A 1 93 ? 28.312 -40.344 -7.543 1 65.88 93 GLY A C 1
ATOM 713 O O . GLY A 1 93 ? 29.328 -39.656 -7.734 1 65.88 93 GLY A O 1
ATOM 714 N N . PHE A 1 94 ? 27.266 -40.125 -6.785 1 79.56 94 PHE A N 1
ATOM 715 C CA . PHE A 1 94 ? 27.266 -38.781 -6.23 1 79.56 94 PHE A CA 1
ATOM 716 C C . PHE A 1 94 ? 27.312 -38.812 -4.707 1 79.56 94 PHE A C 1
ATOM 718 O O . PHE A 1 94 ? 26.891 -39.812 -4.098 1 79.56 94 PHE A O 1
ATOM 725 N N . ASN A 1 95 ? 28.156 -38.156 -3.904 1 83.38 95 ASN A N 1
ATOM 726 C CA . ASN A 1 95 ? 28.438 -38.125 -2.475 1 83.38 95 ASN A CA 1
ATOM 727 C C . ASN A 1 95 ? 27.234 -37.625 -1.667 1 83.38 95 ASN A C 1
ATOM 729 O O . ASN A 1 95 ? 27.328 -36.625 -0.968 1 83.38 95 ASN A O 1
ATOM 733 N N . VAL A 1 96 ? 26.062 -38.5 -1.771 1 87.25 96 VAL A N 1
ATOM 734 C CA . VAL A 1 96 ? 24.906 -38.219 -0.916 1 87.25 96 VAL A CA 1
ATOM 735 C C . VAL A 1 96 ? 25.062 -38.969 0.409 1 87.25 96 VAL A C 1
ATOM 737 O O . VAL A 1 96 ? 25.422 -40.156 0.43 1 87.25 96 VAL A O 1
ATOM 740 N N . SER A 1 97 ? 24.859 -38.25 1.553 1 90.56 97 SER A N 1
ATOM 741 C CA . SER A 1 97 ? 24.953 -38.906 2.854 1 90.56 97 SER A CA 1
ATOM 742 C C . SER A 1 97 ? 23.969 -40.062 2.973 1 90.56 97 SER A C 1
ATOM 744 O O . SER A 1 97 ? 22.875 -40.031 2.41 1 90.56 97 SER A O 1
ATOM 746 N N . ASP A 1 98 ? 24.328 -41.125 3.688 1 88.44 98 ASP A N 1
ATOM 747 C CA . ASP A 1 98 ? 23.5 -42.344 3.834 1 88.44 98 ASP A CA 1
ATOM 748 C C . ASP A 1 98 ? 22.156 -42 4.457 1 88.44 98 ASP A C 1
ATOM 750 O O . ASP A 1 98 ? 21.109 -42.5 4.031 1 88.44 98 ASP A O 1
ATOM 754 N N . THR A 1 99 ? 22.172 -41.125 5.406 1 92.38 99 THR A N 1
ATOM 755 C CA . THR A 1 99 ? 20.938 -40.781 6.09 1 92.38 99 THR A CA 1
ATOM 756 C C . THR A 1 99 ? 19.984 -40.031 5.145 1 92.38 99 THR A C 1
ATOM 758 O O . THR A 1 99 ? 18.781 -40.312 5.125 1 92.38 99 THR A O 1
ATOM 761 N N . CYS A 1 100 ? 20.531 -39.125 4.43 1 90.88 100 CYS A N 1
ATOM 762 C CA . CYS A 1 100 ? 19.719 -38.375 3.467 1 90.88 100 CYS A CA 1
ATOM 763 C C . CYS A 1 100 ? 19.172 -39.312 2.395 1 90.88 100 CYS A C 1
ATOM 765 O O . CYS A 1 100 ? 18 -39.25 2.029 1 90.88 100 CYS A O 1
ATOM 767 N N . TYR A 1 101 ? 20 -40.188 1.96 1 84.75 101 TYR A N 1
ATOM 768 C CA . TYR A 1 101 ? 19.609 -41.125 0.93 1 84.75 101 TYR A CA 1
ATOM 769 C C . TYR A 1 101 ? 18.453 -42 1.406 1 84.75 101 TYR A C 1
ATOM 771 O O . TYR A 1 101 ? 17.453 -42.156 0.7 1 84.75 101 TYR A O 1
ATOM 779 N N . ASN A 1 102 ? 18.578 -42.562 2.574 1 85.31 102 ASN A N 1
ATOM 780 C CA . ASN A 1 102 ? 17.531 -43.438 3.117 1 85.31 102 ASN A CA 1
ATOM 781 C C . ASN A 1 102 ? 16.219 -42.656 3.297 1 85.31 102 ASN A C 1
ATOM 783 O O . ASN A 1 102 ? 15.148 -43.219 2.998 1 85.31 102 ASN A O 1
ATOM 787 N N . ASP A 1 103 ? 16.297 -41.5 3.779 1 90.19 103 ASP A N 1
ATOM 788 C CA . ASP A 1 103 ? 15.094 -40.688 4.023 1 90.19 103 ASP A CA 1
ATOM 789 C C . ASP A 1 103 ? 14.422 -40.312 2.713 1 90.19 103 ASP A C 1
ATOM 791 O O . ASP A 1 103 ? 13.188 -40.25 2.633 1 90.19 103 ASP A O 1
ATOM 795 N N . THR A 1 104 ? 15.242 -39.969 1.724 1 86.19 104 THR A N 1
ATOM 796 C CA . THR A 1 104 ? 14.664 -39.625 0.428 1 86.19 104 THR A CA 1
ATOM 797 C C . THR A 1 104 ? 14.016 -40.844 -0.215 1 86.19 104 THR A C 1
ATOM 799 O O . THR A 1 104 ? 12.992 -40.75 -0.892 1 86.19 104 THR A O 1
ATOM 802 N N . GLN A 1 105 ? 14.586 -42 -0.004 1 79.62 105 GLN A N 1
ATOM 803 C CA . GLN A 1 105 ? 13.984 -43.219 -0.502 1 79.62 105 GLN A CA 1
ATOM 804 C C . GLN A 1 105 ? 12.656 -43.531 0.203 1 79.62 105 GLN A C 1
ATOM 806 O O . GLN A 1 105 ? 11.727 -44.031 -0.41 1 79.62 105 GLN A O 1
ATOM 811 N N . LEU A 1 106 ? 12.703 -43.156 1.409 1 83.31 106 LEU A N 1
ATOM 812 C CA . LEU A 1 106 ? 11.461 -43.312 2.152 1 83.31 106 LEU A CA 1
ATOM 813 C C . LEU A 1 106 ? 10.359 -42.438 1.559 1 83.31 106 LEU A C 1
ATOM 815 O O . LEU A 1 106 ? 9.188 -42.844 1.543 1 83.31 106 LEU A O 1
ATOM 819 N N . ILE A 1 107 ? 10.68 -41.25 1.141 1 83.25 107 ILE A N 1
ATOM 820 C CA . ILE A 1 107 ? 9.711 -40.375 0.494 1 83.25 107 ILE A CA 1
ATOM 821 C C . ILE A 1 107 ? 9.125 -41.062 -0.734 1 83.25 107 ILE A C 1
ATOM 823 O O . ILE A 1 107 ? 7.91 -41.031 -0.943 1 83.25 107 ILE A O 1
ATOM 827 N N . GLY A 1 108 ? 10.008 -41.625 -1.543 1 73.62 108 GLY A N 1
ATOM 828 C CA . GLY A 1 108 ? 9.562 -42.312 -2.738 1 73.62 108 GLY A CA 1
ATOM 829 C C . GLY A 1 108 ? 8.633 -43.469 -2.441 1 73.62 108 GLY A C 1
ATOM 830 O O . GLY A 1 108 ? 7.57 -43.625 -3.061 1 73.62 108 GLY A O 1
ATOM 831 N N . THR A 1 109 ? 9.016 -44.281 -1.455 1 72.25 109 THR A N 1
ATOM 832 C CA . THR A 1 109 ? 8.211 -45.438 -1.1 1 72.25 109 THR A CA 1
ATOM 833 C C . THR A 1 109 ? 6.875 -45.031 -0.498 1 72.25 109 THR A C 1
ATOM 835 O O . THR A 1 109 ? 5.836 -45.625 -0.809 1 72.25 109 THR A O 1
ATOM 838 N N . ALA A 1 110 ? 6.938 -44.031 0.324 1 74 110 ALA A N 1
ATOM 839 C CA . ALA A 1 110 ? 5.723 -43.531 0.966 1 74 110 ALA A CA 1
ATOM 840 C C . ALA A 1 110 ? 4.801 -42.844 -0.048 1 74 110 ALA A C 1
ATOM 842 O O . ALA A 1 110 ? 3.574 -42.938 0.07 1 74 110 ALA A O 1
ATOM 843 N N . ALA A 1 111 ? 5.383 -42.188 -1.05 1 73.19 111 ALA A N 1
ATOM 844 C CA . ALA A 1 111 ? 4.578 -41.562 -2.102 1 73.19 111 ALA A CA 1
ATOM 845 C C . ALA A 1 111 ? 3.842 -42.625 -2.922 1 73.19 111 ALA A C 1
ATOM 847 O O . ALA A 1 111 ? 2.682 -42.438 -3.293 1 73.19 111 ALA A O 1
ATOM 848 N N . MET A 1 112 ? 4.562 -43.719 -3.15 1 65.75 112 MET A N 1
ATOM 849 C CA . MET A 1 112 ? 3.943 -44.812 -3.887 1 65.75 112 MET A CA 1
ATOM 850 C C . MET A 1 112 ? 2.805 -45.438 -3.086 1 65.75 112 MET A C 1
ATOM 852 O O . MET A 1 112 ? 1.829 -45.906 -3.66 1 65.75 112 MET A O 1
ATOM 856 N N . ALA A 1 113 ? 2.943 -45.312 -1.754 1 65.44 113 ALA A N 1
ATOM 857 C CA . ALA A 1 113 ? 1.895 -45.812 -0.862 1 65.44 113 ALA A CA 1
ATOM 858 C C . ALA A 1 113 ? 0.844 -44.719 -0.607 1 65.44 113 ALA A C 1
ATOM 860 O O . ALA A 1 113 ? -0.044 -44.906 0.23 1 65.44 113 ALA A O 1
ATOM 861 N N . VAL A 1 114 ? 0.982 -43.531 -1.255 1 70.38 114 VAL A N 1
ATOM 862 C CA . VAL A 1 114 ? 0.029 -42.438 -1.24 1 70.38 114 VAL A CA 1
ATOM 863 C C . VAL A 1 114 ? -0.067 -41.875 0.168 1 70.38 114 VAL A C 1
ATOM 865 O O . VAL A 1 114 ? -1.166 -41.625 0.672 1 70.38 114 VAL A O 1
ATOM 868 N N . GLN A 1 115 ? 1.036 -41.875 0.791 1 72.5 115 GLN A N 1
ATOM 869 C CA . GLN A 1 115 ? 1.076 -41.156 2.057 1 72.5 115 GLN A CA 1
ATOM 870 C C . GLN A 1 115 ? 1.09 -39.656 1.828 1 72.5 115 GLN A C 1
ATOM 872 O O . GLN A 1 115 ? 1.875 -39.156 1.021 1 72.5 115 GLN A O 1
ATOM 877 N N . LEU A 1 116 ? 0.272 -38.969 2.496 1 76 116 LEU A N 1
ATOM 878 C CA . LEU A 1 116 ? 0.025 -37.562 2.232 1 76 116 LEU A CA 1
ATOM 879 C C . LEU A 1 116 ? 1.291 -36.719 2.449 1 76 116 LEU A C 1
ATOM 881 O O . LEU A 1 116 ? 1.58 -35.812 1.677 1 76 116 LEU A O 1
ATOM 885 N N . TRP A 1 117 ? 1.972 -37.031 3.602 1 82.75 117 TRP A N 1
ATOM 886 C CA . TRP A 1 117 ? 3.162 -36.25 3.896 1 82.75 117 TRP A CA 1
ATOM 887 C C . TRP A 1 117 ? 4.184 -36.375 2.77 1 82.75 117 TRP A C 1
ATOM 889 O O . TRP A 1 117 ? 4.859 -35.375 2.434 1 82.75 117 TRP A O 1
ATOM 899 N N . ALA A 1 118 ? 4.336 -37.562 2.16 1 80.5 118 ALA A N 1
ATOM 900 C CA . ALA A 1 118 ? 5.266 -37.781 1.058 1 80.5 118 ALA A CA 1
ATOM 901 C C . ALA A 1 118 ? 4.809 -37.062 -0.203 1 80.5 118 ALA A C 1
ATOM 903 O O . ALA A 1 118 ? 5.621 -36.469 -0.919 1 80.5 118 ALA A O 1
ATOM 904 N N . LEU A 1 119 ? 3.553 -37.031 -0.445 1 76.31 119 LEU A N 1
ATOM 905 C CA . LEU A 1 119 ? 2.988 -36.344 -1.596 1 76.31 119 LEU A CA 1
ATOM 906 C C . LEU A 1 119 ? 3.154 -34.812 -1.452 1 76.31 119 LEU A C 1
ATOM 908 O O . LEU A 1 119 ? 3.402 -34.125 -2.438 1 76.31 119 LEU A O 1
ATOM 912 N N . LYS A 1 120 ? 2.963 -34.375 -0.227 1 83.31 120 LYS A N 1
ATOM 913 C CA . LYS A 1 120 ? 3.154 -32.938 0.038 1 83.31 120 LYS A CA 1
ATOM 914 C C . LYS A 1 120 ? 4.59 -32.531 -0.257 1 83.31 120 LYS A C 1
ATOM 916 O O . LYS A 1 120 ? 4.824 -31.438 -0.796 1 83.31 120 LYS A O 1
ATOM 921 N N . MET A 1 121 ? 5.508 -33.344 0.118 1 86.31 121 MET A N 1
ATOM 922 C CA . MET A 1 121 ? 6.91 -33 -0.108 1 86.31 121 MET A CA 1
ATOM 923 C C . MET A 1 121 ? 7.219 -32.938 -1.6 1 86.31 121 MET A C 1
ATOM 925 O O . MET A 1 121 ? 7.945 -32.062 -2.049 1 86.31 121 MET A O 1
ATOM 929 N N . ILE A 1 122 ? 6.648 -33.844 -2.365 1 80.75 122 ILE A N 1
ATOM 930 C CA . ILE A 1 122 ? 6.832 -33.844 -3.812 1 80.75 122 ILE A CA 1
ATOM 931 C C . ILE A 1 122 ? 6.098 -32.656 -4.426 1 80.75 122 ILE A C 1
ATOM 933 O O . ILE A 1 122 ? 6.637 -31.953 -5.297 1 80.75 122 ILE A O 1
ATOM 937 N N . ASP A 1 123 ? 4.898 -32.406 -3.969 1 81.62 123 ASP A N 1
ATOM 938 C CA . ASP A 1 123 ? 4.086 -31.297 -4.465 1 81.62 123 ASP A CA 1
ATOM 939 C C . ASP A 1 123 ? 4.738 -29.953 -4.137 1 81.62 123 ASP A C 1
ATOM 941 O O . ASP A 1 123 ? 4.617 -29 -4.906 1 81.62 123 ASP A O 1
ATOM 945 N N . ALA A 1 124 ? 5.41 -29.891 -3.01 1 89.69 124 ALA A N 1
ATOM 946 C CA . ALA A 1 124 ? 6.023 -28.656 -2.541 1 89.69 124 ALA A CA 1
ATOM 947 C C . ALA A 1 124 ? 7.238 -28.297 -3.385 1 89.69 124 ALA A C 1
ATOM 949 O O . ALA A 1 124 ? 7.629 -27.125 -3.451 1 89.69 124 ALA A O 1
ATOM 950 N N . SER A 1 125 ? 7.836 -29.234 -4.027 1 88.5 125 SER A N 1
ATOM 951 C CA . SER A 1 125 ? 9.055 -29 -4.793 1 88.5 125 SER A CA 1
ATOM 952 C C . SER A 1 125 ? 8.766 -28.25 -6.09 1 88.5 125 SER A C 1
ATOM 954 O O . SER A 1 125 ? 7.66 -28.344 -6.633 1 88.5 125 SER A O 1
ATOM 956 N N . GLY A 1 126 ? 9.766 -27.5 -6.504 1 88.19 126 GLY A N 1
ATOM 957 C CA . GLY A 1 126 ? 9.625 -26.641 -7.672 1 88.19 126 GLY A CA 1
ATOM 958 C C . GLY A 1 126 ? 9.406 -27.422 -8.953 1 88.19 126 GLY A C 1
ATOM 959 O O . GLY A 1 126 ? 9.977 -28.5 -9.141 1 88.19 126 GLY A O 1
ATOM 960 N N . LYS A 1 127 ? 8.578 -26.812 -9.805 1 81.38 127 LYS A N 1
ATOM 961 C CA . LYS A 1 127 ? 8.297 -27.312 -11.148 1 81.38 127 LYS A CA 1
ATOM 962 C C . LYS A 1 127 ? 8.516 -26.219 -12.188 1 81.38 127 LYS A C 1
ATOM 964 O O . LYS A 1 127 ? 8.555 -25.031 -11.859 1 81.38 127 LYS A O 1
ATOM 969 N N . PRO A 1 128 ? 8.758 -26.656 -13.469 1 79.81 128 PRO A N 1
ATOM 970 C CA . PRO A 1 128 ? 8.891 -25.625 -14.5 1 79.81 128 PRO A CA 1
ATOM 971 C C . PRO A 1 128 ? 7.652 -24.75 -14.617 1 79.81 128 PRO A C 1
ATOM 973 O O . PRO A 1 128 ? 6.551 -25.25 -14.844 1 79.81 128 PRO A O 1
ATOM 976 N N . PRO A 1 129 ? 7.844 -23.5 -14.461 1 86.81 129 PRO A N 1
ATOM 977 C CA . PRO A 1 129 ? 6.707 -22.578 -14.586 1 86.81 129 PRO A CA 1
ATOM 978 C C . PRO A 1 129 ? 6.422 -22.188 -16.031 1 86.81 129 PRO A C 1
ATOM 980 O O . PRO A 1 129 ? 7.035 -22.734 -16.953 1 86.81 129 PRO A O 1
ATOM 983 N N . SER A 1 130 ? 5.391 -21.422 -16.25 1 86.69 130 SER A N 1
ATOM 984 C CA . SER A 1 130 ? 5.152 -20.812 -17.562 1 86.69 130 SER A CA 1
ATOM 985 C C . SER A 1 130 ? 6.008 -19.562 -17.75 1 86.69 130 SER A C 1
ATOM 987 O O . SER A 1 130 ? 6.617 -19.062 -16.797 1 86.69 130 SER A O 1
ATOM 989 N N . ASP A 1 131 ? 6.148 -19.141 -18.953 1 88.69 131 ASP A N 1
ATOM 990 C CA . ASP A 1 131 ? 6.855 -17.906 -19.312 1 88.69 131 ASP A CA 1
ATOM 991 C C . ASP A 1 131 ? 8.367 -18.094 -19.203 1 88.69 131 ASP A C 1
ATOM 993 O O . ASP A 1 131 ? 9.102 -17.141 -18.938 1 88.69 131 ASP A O 1
ATOM 997 N N . ILE A 1 132 ? 8.82 -19.312 -19.375 1 80.81 132 ILE A N 1
ATOM 998 C CA . ILE A 1 132 ? 10.242 -19.641 -19.312 1 80.81 132 ILE A CA 1
ATOM 999 C C . ILE A 1 132 ? 10.977 -18.969 -20.453 1 80.81 132 ILE A C 1
ATOM 1001 O O . ILE A 1 132 ? 12.094 -18.469 -20.281 1 80.81 132 ILE A O 1
ATOM 1005 N N . VAL A 1 133 ? 10.281 -18.875 -21.594 1 75.94 133 VAL A N 1
ATOM 1006 C CA . VAL A 1 133 ? 10.898 -18.312 -22.797 1 75.94 133 VAL A CA 1
ATOM 1007 C C . VAL A 1 133 ? 11.211 -16.828 -22.562 1 75.94 133 VAL A C 1
ATOM 1009 O O . VAL A 1 133 ? 12.195 -16.312 -23.094 1 75.94 133 VAL A O 1
ATOM 1012 N N . ASN A 1 134 ? 10.406 -16.266 -21.656 1 77.75 134 ASN A N 1
ATOM 1013 C CA . ASN A 1 134 ? 10.633 -14.859 -21.375 1 77.75 134 ASN A CA 1
ATOM 1014 C C . ASN A 1 134 ? 11.492 -14.672 -20.125 1 77.75 134 ASN A C 1
ATOM 1016 O O . ASN A 1 134 ? 11.609 -13.562 -19.609 1 77.75 134 ASN A O 1
ATOM 1020 N N . GLY A 1 135 ? 12.008 -15.734 -19.594 1 77.19 135 GLY A N 1
ATOM 1021 C CA . GLY A 1 135 ? 13.039 -15.594 -18.578 1 77.19 135 GLY A CA 1
ATOM 1022 C C . GLY A 1 135 ? 12.562 -15.992 -17.188 1 77.19 135 GLY A C 1
ATOM 1023 O O . GLY A 1 135 ? 13.258 -15.758 -16.203 1 77.19 135 GLY A O 1
ATOM 1024 N N . ASN A 1 136 ? 11.359 -16.547 -17.062 1 86.69 136 ASN A N 1
ATOM 1025 C CA . ASN A 1 136 ? 10.914 -17.031 -15.758 1 86.69 136 ASN A CA 1
ATOM 1026 C C . ASN A 1 136 ? 11.711 -18.266 -15.312 1 86.69 136 ASN A C 1
ATOM 1028 O O . ASN A 1 136 ? 11.406 -19.391 -15.727 1 86.69 136 ASN A O 1
ATOM 1032 N N . GLN A 1 137 ? 12.695 -18.016 -14.469 1 82.5 137 GLN A N 1
ATOM 1033 C CA . GLN A 1 137 ? 13.578 -19.094 -14.039 1 82.5 137 GLN A CA 1
ATOM 1034 C C . GLN A 1 137 ? 13.445 -19.359 -12.547 1 82.5 137 GLN A C 1
ATOM 1036 O O . GLN A 1 137 ? 14.328 -19.969 -11.938 1 82.5 137 GLN A O 1
ATOM 1041 N N . GLY A 1 138 ? 12.398 -18.828 -11.945 1 89.12 138 GLY A N 1
ATOM 1042 C CA . GLY A 1 138 ? 12.125 -19.078 -10.547 1 89.12 138 GLY A CA 1
ATOM 1043 C C . GLY A 1 138 ? 11.219 -20.281 -10.328 1 89.12 138 GLY A C 1
ATOM 1044 O O . GLY A 1 138 ? 10 -20.156 -10.281 1 89.12 138 GLY A O 1
ATOM 1045 N N . TRP A 1 139 ? 11.852 -21.5 -10.156 1 89.62 139 TRP A N 1
ATOM 1046 C CA . TRP A 1 139 ? 11.117 -22.719 -9.875 1 89.62 139 TRP A CA 1
ATOM 1047 C C . TRP A 1 139 ? 11.086 -23.016 -8.383 1 89.62 139 TRP A C 1
ATOM 1049 O O . TRP A 1 139 ? 11.633 -24.016 -7.926 1 89.62 139 TRP A O 1
ATOM 1059 N N . PHE A 1 140 ? 10.43 -22.25 -7.633 1 93.25 140 PHE A N 1
ATOM 1060 C CA . PHE A 1 140 ? 10.648 -22.219 -6.191 1 93.25 140 PHE A CA 1
ATOM 1061 C C . PHE A 1 140 ? 9.695 -23.156 -5.473 1 93.25 140 PHE A C 1
ATOM 1063 O O . PHE A 1 140 ? 9.906 -23.5 -4.305 1 93.25 140 PHE A O 1
ATOM 1070 N N . GLY A 1 141 ? 8.641 -23.625 -6.164 1 92.75 141 GLY A N 1
ATOM 1071 C CA . GLY A 1 141 ? 7.691 -24.484 -5.473 1 92.75 141 GLY A CA 1
ATOM 1072 C C . GLY A 1 141 ? 7.016 -23.797 -4.301 1 92.75 141 GLY A C 1
ATOM 1073 O O . GLY A 1 141 ? 6.734 -22.594 -4.352 1 92.75 141 GLY A O 1
ATOM 1074 N N . SER A 1 142 ? 6.656 -24.625 -3.281 1 93.81 142 SER A N 1
ATOM 1075 C CA . SER A 1 142 ? 5.922 -24.078 -2.143 1 93.81 142 SER A CA 1
ATOM 1076 C C . SER A 1 142 ? 6.719 -24.234 -0.851 1 93.81 142 SER A C 1
ATOM 1078 O O . SER A 1 142 ? 6.766 -25.312 -0.269 1 93.81 142 SER A O 1
ATOM 1080 N N . TYR A 1 143 ? 7.238 -23.141 -0.357 1 95.31 143 TYR A N 1
ATOM 1081 C CA . TYR A 1 143 ? 8 -23.078 0.884 1 95.31 143 TYR A CA 1
ATOM 1082 C C . TYR A 1 143 ? 7.156 -23.516 2.068 1 95.31 143 TYR A C 1
ATOM 1084 O O . TYR A 1 143 ? 7.594 -24.344 2.873 1 95.31 143 TYR A O 1
ATOM 1092 N N . ASP A 1 144 ? 5.934 -23.094 2.166 1 93.31 144 ASP A N 1
ATOM 1093 C CA . ASP A 1 144 ? 5.082 -23.344 3.324 1 93.31 144 ASP A CA 1
ATOM 1094 C C . ASP A 1 144 ? 4.574 -24.781 3.348 1 93.31 144 ASP A C 1
ATOM 1096 O O . ASP A 1 144 ? 4.43 -25.375 4.418 1 93.31 144 ASP A O 1
ATOM 1100 N N . GLU A 1 145 ? 4.27 -25.328 2.158 1 91.88 145 GLU A N 1
ATOM 1101 C CA . GLU A 1 145 ? 3.844 -26.719 2.084 1 91.88 145 GLU A CA 1
ATOM 1102 C C . GLU A 1 145 ? 4.945 -27.656 2.566 1 91.88 145 GLU A C 1
ATOM 1104 O O . GLU A 1 145 ? 4.676 -28.641 3.258 1 91.88 145 GLU A O 1
ATOM 1109 N N . CYS A 1 146 ? 6.156 -27.375 2.221 1 94.06 146 CYS A N 1
ATOM 1110 C CA . CYS A 1 146 ? 7.305 -28.188 2.635 1 94.06 146 CYS A CA 1
ATOM 1111 C C . CYS A 1 146 ? 7.461 -28.156 4.152 1 94.06 146 CYS A C 1
ATOM 1113 O O . CYS A 1 146 ? 7.629 -29.219 4.773 1 94.06 146 CYS A O 1
ATOM 1115 N N . LEU A 1 147 ? 7.34 -27.016 4.738 1 94.06 147 LEU A N 1
ATOM 1116 C CA . LEU A 1 147 ? 7.582 -26.859 6.168 1 94.06 147 LEU A CA 1
ATOM 1117 C C . LEU A 1 147 ? 6.41 -27.422 6.977 1 94.06 147 LEU A C 1
ATOM 1119 O O . LEU A 1 147 ? 6.535 -27.641 8.188 1 94.06 147 LEU A O 1
ATOM 1123 N N . SER A 1 148 ? 5.281 -27.641 6.332 1 90.44 148 SER A N 1
ATOM 1124 C CA . SER A 1 148 ? 4.109 -28.172 7.023 1 90.44 148 SER A CA 1
ATOM 1125 C C . SER A 1 148 ? 4.305 -29.641 7.391 1 90.44 148 SER A C 1
ATOM 1127 O O . SER A 1 148 ? 3.572 -30.172 8.219 1 90.44 148 SER A O 1
ATOM 1129 N N . VAL A 1 149 ? 5.285 -30.281 6.762 1 92.12 149 VAL A N 1
ATOM 1130 C CA . VAL A 1 149 ? 5.59 -31.672 7.074 1 92.12 149 VAL A CA 1
ATOM 1131 C C . VAL A 1 149 ? 6.438 -31.75 8.336 1 92.12 149 VAL A C 1
ATOM 1133 O O . VAL A 1 149 ? 7.594 -31.328 8.344 1 92.12 149 VAL A O 1
ATOM 1136 N N . LYS A 1 150 ? 5.824 -32.281 9.391 1 92.62 150 LYS A N 1
ATOM 1137 C CA . LYS A 1 150 ? 6.488 -32.375 10.68 1 92.62 150 LYS A CA 1
ATOM 1138 C C . LYS A 1 150 ? 6.414 -33.812 11.227 1 92.62 150 LYS A C 1
ATOM 1140 O O . LYS A 1 150 ? 5.426 -34.5 11.008 1 92.62 150 LYS A O 1
ATOM 1145 N N . SER A 1 151 ? 7.414 -34.125 11.945 1 92.69 151 SER A N 1
ATOM 1146 C CA . SER A 1 151 ? 7.516 -35.5 12.492 1 92.69 151 SER A CA 1
ATOM 1147 C C . SER A 1 151 ? 6.52 -35.719 13.625 1 92.69 151 SER A C 1
ATOM 1149 O O . SER A 1 151 ? 6.188 -36.844 13.961 1 92.69 151 SER A O 1
ATOM 1151 N N . ASP A 1 152 ? 5.977 -34.688 14.18 1 89.19 152 ASP A N 1
ATOM 1152 C CA . ASP A 1 152 ? 5.105 -34.812 15.344 1 89.19 152 ASP A CA 1
ATOM 1153 C C . ASP A 1 152 ? 3.654 -34.5 14.977 1 89.19 152 ASP A C 1
ATOM 1155 O O . ASP A 1 152 ? 2.787 -34.438 15.852 1 89.19 152 ASP A O 1
ATOM 1159 N N . LYS A 1 153 ? 3.42 -34.312 13.734 1 82.75 153 LYS A N 1
ATOM 1160 C CA . LYS A 1 153 ? 2.066 -33.938 13.328 1 82.75 153 LYS A CA 1
ATOM 1161 C C . LYS A 1 153 ? 1.37 -35.094 12.609 1 82.75 153 LYS A C 1
ATOM 1163 O O . LYS A 1 153 ? 1.794 -35.5 11.523 1 82.75 153 LYS A O 1
ATOM 1168 N N . TYR A 1 154 ? 0.398 -35.562 13.211 1 76.81 154 TYR A N 1
ATOM 1169 C CA . TYR A 1 154 ? -0.441 -36.594 12.602 1 76.81 154 TYR A CA 1
ATOM 1170 C C . TYR A 1 154 ? -1.524 -35.969 11.734 1 76.81 154 TYR A C 1
ATOM 1172 O O . TYR A 1 154 ? -2.258 -35.094 12.188 1 76.81 154 TYR A O 1
ATOM 1180 N N . GLU A 1 155 ? -1.408 -36.281 10.484 1 71.19 155 GLU A N 1
ATOM 1181 C CA . GLU A 1 155 ? -2.426 -35.75 9.57 1 71.19 155 GLU A CA 1
ATOM 1182 C C . GLU A 1 155 ? -3.264 -36.906 8.992 1 71.19 155 GLU A C 1
ATOM 1184 O O . GLU A 1 155 ? -2.723 -37.844 8.43 1 71.19 155 GLU A O 1
ATOM 1189 N N . TYR A 1 156 ? -4.469 -36.781 9.078 1 63 156 TYR A N 1
ATOM 1190 C CA . TYR A 1 156 ? -5.441 -37.719 8.508 1 63 156 TYR A CA 1
ATOM 1191 C C . TYR A 1 156 ? -5.176 -39.156 8.984 1 63 156 TYR A C 1
ATOM 1193 O O . TYR A 1 156 ? -5.211 -40.094 8.18 1 63 156 TYR A O 1
ATOM 1201 N N . GLY A 1 157 ? -4.746 -39.312 10.188 1 64.19 157 GLY A N 1
ATOM 1202 C CA . GLY A 1 157 ? -4.547 -40.625 10.789 1 64.19 157 GLY A CA 1
ATOM 1203 C C . GLY A 1 157 ? -3.305 -41.312 10.281 1 64.19 157 GLY A C 1
ATOM 1204 O O . GLY A 1 157 ? -3.08 -42.5 10.594 1 64.19 157 GLY A O 1
ATOM 1205 N N . GLN A 1 158 ? -2.527 -40.656 9.5 1 75.81 158 GLN A N 1
ATOM 1206 C CA . GLN A 1 158 ? -1.305 -41.25 8.977 1 75.81 158 GLN A CA 1
ATOM 1207 C C . GLN A 1 158 ? -0.115 -40.938 9.883 1 75.81 158 GLN A C 1
ATOM 1209 O O . GLN A 1 158 ? -0.046 -39.875 10.492 1 75.81 158 GLN A O 1
ATOM 1214 N N . THR A 1 159 ? 0.711 -41.969 9.969 1 83.31 159 THR A N 1
ATOM 1215 C CA . THR A 1 159 ? 1.931 -41.781 10.75 1 83.31 159 THR A CA 1
ATOM 1216 C C . THR A 1 159 ? 2.885 -40.844 10.047 1 83.31 159 THR A C 1
ATOM 1218 O O . THR A 1 159 ? 3.164 -41 8.852 1 83.31 159 THR A O 1
ATOM 1221 N N . PRO A 1 160 ? 3.256 -39.875 10.766 1 90.19 160 PRO A N 1
ATOM 1222 C CA . PRO A 1 160 ? 4.199 -38.938 10.164 1 90.19 160 PRO A CA 1
ATOM 1223 C C . PRO A 1 160 ? 5.594 -39.531 9.969 1 90.19 160 PRO A C 1
ATOM 1225 O O . PRO A 1 160 ? 5.906 -40.562 10.555 1 90.19 160 PRO A O 1
ATOM 1228 N N . PRO A 1 161 ? 6.344 -38.969 9.102 1 92.88 161 PRO A N 1
ATOM 1229 C CA . PRO A 1 161 ? 7.723 -39.438 8.961 1 92.88 161 PRO A CA 1
ATOM 1230 C C . PRO A 1 161 ? 8.586 -39.094 10.172 1 92.88 161 PRO A C 1
ATOM 1232 O O . PRO A 1 161 ? 8.164 -38.312 11.039 1 92.88 161 PRO A O 1
ATOM 1235 N N . HIS A 1 162 ? 9.773 -39.688 10.234 1 94.56 162 HIS A N 1
ATOM 1236 C CA . HIS A 1 162 ? 10.656 -39.469 11.375 1 94.56 162 HIS A CA 1
ATOM 1237 C C . HIS A 1 162 ? 11.477 -38.188 11.195 1 94.56 162 HIS A C 1
ATOM 1239 O O . HIS A 1 162 ? 12.344 -37.906 12.023 1 94.56 162 HIS A O 1
ATOM 1245 N N . PHE A 1 163 ? 11.281 -37.531 10.102 1 95.62 163 PHE A N 1
ATOM 1246 C CA . PHE A 1 163 ? 12.008 -36.281 9.82 1 95.62 163 PHE A CA 1
ATOM 1247 C C . PHE A 1 163 ? 11.039 -35.125 9.539 1 95.62 163 PHE A C 1
ATOM 1249 O O . PHE A 1 163 ? 9.836 -35.375 9.375 1 95.62 163 PHE A O 1
ATOM 1256 N N . ASN A 1 164 ? 11.508 -33.875 9.547 1 95.19 164 ASN A N 1
ATOM 1257 C CA . ASN A 1 164 ? 10.766 -32.688 9.141 1 95.19 164 ASN A CA 1
ATOM 1258 C C . ASN A 1 164 ? 11.133 -32.25 7.723 1 95.19 164 ASN A C 1
ATOM 1260 O O . ASN A 1 164 ? 12.203 -32.594 7.219 1 95.19 164 ASN A O 1
ATOM 1264 N N . GLY A 1 165 ? 10.164 -31.594 7.07 1 95.19 165 GLY A N 1
ATOM 1265 C CA . GLY A 1 165 ? 10.469 -31.016 5.773 1 95.19 165 GLY A CA 1
ATOM 1266 C C . GLY A 1 165 ? 11.43 -29.844 5.859 1 95.19 165 GLY A C 1
ATOM 1267 O O . GLY A 1 165 ? 11.297 -28.984 6.734 1 95.19 165 GLY A O 1
ATOM 1268 N N . LYS A 1 166 ? 12.406 -29.906 5.023 1 95.06 166 LYS A N 1
ATOM 1269 C CA . LYS A 1 166 ? 13.398 -28.828 4.887 1 95.06 166 LYS A CA 1
ATOM 1270 C C . LYS A 1 166 ? 13.398 -28.266 3.471 1 95.06 166 LYS A C 1
ATOM 1272 O O . LYS A 1 166 ? 13.523 -29 2.496 1 95.06 166 LYS A O 1
ATOM 1277 N N . TYR A 1 167 ? 13.203 -26.969 3.369 1 95.88 167 TYR A N 1
ATOM 1278 C CA . TYR A 1 167 ? 13.148 -26.312 2.07 1 95.88 167 TYR A CA 1
ATOM 1279 C C . TYR A 1 167 ? 14.523 -25.828 1.643 1 95.88 167 TYR A C 1
ATOM 1281 O O . TYR A 1 167 ? 15.188 -25.078 2.375 1 95.88 167 TYR A O 1
ATOM 1289 N N . CYS A 1 168 ? 14.992 -26.25 0.454 1 94.56 168 CYS A N 1
ATOM 1290 C CA . CYS A 1 168 ? 16.297 -25.859 -0.071 1 94.56 168 CYS A CA 1
ATOM 1291 C C . CYS A 1 168 ? 16.156 -25.281 -1.479 1 94.56 168 CYS A C 1
ATOM 1293 O O . CYS A 1 168 ? 15.344 -25.75 -2.27 1 94.56 168 CYS A O 1
ATOM 1295 N N . ILE A 1 169 ? 16.891 -24.281 -1.792 1 94.56 169 ILE A N 1
ATOM 1296 C CA . ILE A 1 169 ? 17 -23.75 -3.145 1 94.56 169 ILE A CA 1
ATOM 1297 C C . ILE A 1 169 ? 18.312 -24.172 -3.768 1 94.56 169 ILE A C 1
ATOM 1299 O O . ILE A 1 169 ? 19.391 -23.938 -3.191 1 94.56 169 ILE A O 1
ATOM 1303 N N . VAL A 1 170 ? 18.203 -24.797 -4.895 1 91.69 170 VAL A N 1
ATOM 1304 C CA . VAL A 1 170 ? 19.391 -25.312 -5.582 1 91.69 170 VAL A CA 1
ATOM 1305 C C . VAL A 1 170 ? 19.531 -24.609 -6.934 1 91.69 170 VAL A C 1
ATOM 1307 O O . VAL A 1 170 ? 18.547 -24.375 -7.629 1 91.69 170 VAL A O 1
ATOM 1310 N N . ASN A 1 171 ? 20.75 -24.234 -7.246 1 90.06 171 ASN A N 1
ATOM 1311 C CA . ASN A 1 171 ? 21.031 -23.719 -8.578 1 90.06 171 ASN A CA 1
ATOM 1312 C C . ASN A 1 171 ? 20.906 -24.797 -9.648 1 90.06 171 ASN A C 1
ATOM 1314 O O . ASN A 1 171 ? 21.469 -25.875 -9.508 1 90.06 171 ASN A O 1
ATOM 1318 N N . LEU A 1 172 ? 20.125 -24.516 -10.656 1 85.19 172 LEU A N 1
ATOM 1319 C CA . LEU A 1 172 ? 19.875 -25.5 -11.719 1 85.19 172 LEU A CA 1
ATOM 1320 C C . LEU A 1 172 ? 20.312 -24.953 -13.07 1 85.19 172 LEU A C 1
ATOM 1322 O O . LEU A 1 172 ? 19.531 -24.281 -13.758 1 85.19 172 LEU A O 1
ATOM 1326 N N . PRO A 1 173 ? 21.562 -25.312 -13.461 1 82.31 173 PRO A N 1
ATOM 1327 C CA . PRO A 1 173 ? 22.016 -24.891 -14.789 1 82.31 173 PRO A CA 1
ATOM 1328 C C . PRO A 1 173 ? 21.406 -25.734 -15.906 1 82.31 173 PRO A C 1
ATOM 1330 O O . PRO A 1 173 ? 21.656 -26.938 -15.992 1 82.31 173 PRO A O 1
ATOM 1333 N N . LEU A 1 174 ? 20.359 -25.141 -16.578 1 72.62 174 LEU A N 1
ATOM 1334 C CA . LEU A 1 174 ? 19.703 -25.859 -17.672 1 72.62 174 LEU A CA 1
ATOM 1335 C C . LEU A 1 174 ? 19.812 -25.078 -18.969 1 72.62 174 LEU A C 1
ATOM 1337 O O . LEU A 1 174 ? 19.703 -23.844 -18.969 1 72.62 174 LEU A O 1
ATOM 1341 N N . ASP A 1 175 ? 20.172 -25.812 -19.906 1 65.25 175 ASP A N 1
ATOM 1342 C CA . ASP A 1 175 ? 20.062 -25.25 -21.25 1 65.25 175 ASP A CA 1
ATOM 1343 C C . ASP A 1 175 ? 18.719 -25.609 -21.891 1 65.25 175 ASP A C 1
ATOM 1345 O O . ASP A 1 175 ? 18.422 -26.781 -22.094 1 65.25 175 ASP A O 1
ATOM 1349 N N . ILE A 1 176 ? 17.922 -24.594 -22 1 64.44 176 ILE A N 1
ATOM 1350 C CA . ILE A 1 176 ? 16.609 -24.797 -22.625 1 64.44 176 ILE A CA 1
ATOM 1351 C C . ILE A 1 176 ? 16.625 -24.234 -24.047 1 64.44 176 ILE A C 1
ATOM 1353 O O . ILE A 1 176 ? 16.672 -23.016 -24.234 1 64.44 176 ILE A O 1
ATOM 1357 N N . LEU A 1 177 ? 16.531 -25 -25.094 1 57.72 177 LEU A N 1
ATOM 1358 C CA . LEU A 1 177 ? 16.422 -24.641 -26.516 1 57.72 177 LEU A CA 1
ATOM 1359 C C . LEU A 1 177 ? 17.562 -23.719 -26.922 1 57.72 177 LEU A C 1
ATOM 1361 O O . LEU A 1 177 ? 17.359 -22.797 -27.719 1 57.72 177 LEU A O 1
ATOM 1365 N N . SER A 1 178 ? 18.656 -23.828 -26.188 1 56.72 178 SER A N 1
ATOM 1366 C CA . SER A 1 178 ? 19.844 -23.016 -26.469 1 56.72 178 SER A CA 1
ATOM 1367 C C . SER A 1 178 ? 19.531 -21.531 -26.328 1 56.72 178 SER A C 1
ATOM 1369 O O . SER A 1 178 ? 20.188 -20.688 -26.938 1 56.72 178 SER A O 1
ATOM 1371 N N . LEU A 1 179 ? 18.391 -21.375 -25.641 1 61.88 179 LEU A N 1
ATOM 1372 C CA . LEU A 1 179 ? 18.078 -19.984 -25.328 1 61.88 179 LEU A CA 1
ATOM 1373 C C . LEU A 1 179 ? 19.031 -19.453 -24.25 1 61.88 179 LEU A C 1
ATOM 1375 O O . LEU A 1 179 ? 19.453 -20.203 -23.359 1 61.88 179 LEU A O 1
ATOM 1379 N N . PRO A 1 180 ? 19.484 -18.266 -24.469 1 65.31 180 PRO A N 1
ATOM 1380 C CA . PRO A 1 180 ? 20.359 -17.672 -23.453 1 65.31 180 PRO A CA 1
ATOM 1381 C C . PRO A 1 180 ? 19.609 -17.297 -22.172 1 65.31 180 PRO A C 1
ATOM 1383 O O . PRO A 1 180 ? 19.484 -16.109 -21.859 1 65.31 180 PRO A O 1
ATOM 1386 N N . LEU A 1 181 ? 19.172 -18.328 -21.5 1 70.69 181 LEU A N 1
ATOM 1387 C CA . LEU A 1 181 ? 18.453 -18.078 -20.25 1 70.69 181 LEU A CA 1
ATOM 1388 C C . LEU A 1 181 ? 19.375 -18.234 -19.047 1 70.69 181 LEU A C 1
ATOM 1390 O O . LEU A 1 181 ? 20.344 -19 -19.094 1 70.69 181 LEU A O 1
ATOM 1394 N N . PRO A 1 182 ? 19.078 -17.422 -18.031 1 73.56 182 PRO A N 1
ATOM 1395 C CA . PRO A 1 182 ? 19.844 -17.641 -16.797 1 73.56 182 PRO A CA 1
ATOM 1396 C C . PRO A 1 182 ? 19.547 -19 -16.156 1 73.56 182 PRO A C 1
ATOM 1398 O O . PRO A 1 182 ? 18.562 -19.656 -16.516 1 73.56 182 PRO A O 1
ATOM 1401 N N . ASN A 1 183 ? 20.5 -19.422 -15.227 1 80.69 183 ASN A N 1
ATOM 1402 C CA . ASN A 1 183 ? 20.25 -20.656 -14.492 1 80.69 183 ASN A CA 1
ATOM 1403 C C . ASN A 1 183 ? 18.953 -20.578 -13.688 1 80.69 183 ASN A C 1
ATOM 1405 O O . ASN A 1 183 ? 18.609 -19.516 -13.148 1 80.69 183 ASN A O 1
ATOM 1409 N N . ALA A 1 184 ? 18.281 -21.625 -13.648 1 84.56 184 ALA A N 1
ATOM 1410 C CA . ALA A 1 184 ? 17.047 -21.672 -12.867 1 84.56 184 ALA A CA 1
ATOM 1411 C C . ALA A 1 184 ? 17.328 -21.891 -11.391 1 84.56 184 ALA A C 1
ATOM 1413 O O . ALA A 1 184 ? 18.406 -22.375 -11.023 1 84.56 184 ALA A O 1
ATOM 1414 N N . ASN A 1 185 ? 16.531 -21.375 -10.555 1 89.94 185 ASN A N 1
ATOM 1415 C CA . ASN A 1 185 ? 16.516 -21.688 -9.125 1 89.94 185 ASN A CA 1
ATOM 1416 C C . ASN A 1 185 ? 15.414 -22.688 -8.781 1 89.94 185 ASN A C 1
ATOM 1418 O O . ASN A 1 185 ? 14.227 -22.422 -8.992 1 89.94 185 ASN A O 1
ATOM 1422 N N . LEU A 1 186 ? 15.82 -23.797 -8.266 1 90.69 186 LEU A N 1
ATOM 1423 C CA . LEU A 1 186 ? 14.891 -24.891 -7.988 1 90.69 186 LEU A CA 1
ATOM 1424 C C . LEU A 1 186 ? 14.664 -25.047 -6.488 1 90.69 186 LEU A C 1
ATOM 1426 O O . LEU A 1 186 ? 15.617 -25.25 -5.734 1 90.69 186 LEU A O 1
ATOM 1430 N N . GLY A 1 187 ? 13.406 -24.891 -6.09 1 93.12 187 GLY A N 1
ATOM 1431 C CA . GLY A 1 187 ? 13.047 -25.203 -4.719 1 93.12 187 GLY A CA 1
ATOM 1432 C C . GLY A 1 187 ? 12.781 -26.688 -4.504 1 93.12 187 GLY A C 1
ATOM 1433 O O . GLY A 1 187 ? 12.008 -27.297 -5.242 1 93.12 187 GLY A O 1
ATOM 1434 N N . LEU A 1 188 ? 13.492 -27.297 -3.488 1 91.69 188 LEU A N 1
ATOM 1435 C CA . LEU A 1 188 ? 13.328 -28.719 -3.164 1 91.69 188 LEU A CA 1
ATOM 1436 C C . LEU A 1 188 ? 12.891 -28.891 -1.713 1 91.69 188 LEU A C 1
ATOM 1438 O O . LEU A 1 188 ? 13.375 -28.188 -0.825 1 91.69 188 LEU A O 1
ATOM 1442 N N . CYS A 1 189 ? 11.945 -29.734 -1.573 1 93.5 189 CYS A N 1
ATOM 1443 C CA . CYS A 1 189 ? 11.547 -30.109 -0.222 1 93.5 189 CYS A CA 1
ATOM 1444 C C . CYS A 1 189 ? 12.234 -31.406 0.199 1 93.5 189 CYS A C 1
ATOM 1446 O O . CYS A 1 189 ? 11.867 -32.5 -0.269 1 93.5 189 CYS A O 1
ATOM 1448 N N . LEU A 1 190 ? 13.203 -31.328 1.142 1 93.56 190 LEU A N 1
ATOM 1449 C CA . LEU A 1 190 ? 14.023 -32.438 1.576 1 93.56 190 LEU A CA 1
ATOM 1450 C C . LEU A 1 190 ? 13.812 -32.75 3.059 1 93.56 190 LEU A C 1
ATOM 1452 O O . LEU A 1 190 ? 13.273 -31.891 3.789 1 93.56 190 LEU A O 1
ATOM 1456 N N . PRO A 1 191 ? 14.148 -34 3.393 1 93.06 191 PRO A N 1
ATOM 1457 C CA . PRO A 1 191 ? 14.188 -34.25 4.836 1 93.06 191 PRO A CA 1
ATOM 1458 C C . PRO A 1 191 ? 15.234 -33.375 5.547 1 93.06 191 PRO A C 1
ATOM 1460 O O . PRO A 1 191 ? 16.281 -33.062 4.973 1 93.06 191 PRO A O 1
ATOM 1463 N N . ASP A 1 192 ? 14.906 -33.031 6.758 1 95 192 ASP A N 1
ATOM 1464 C CA . ASP A 1 192 ? 15.828 -32.156 7.477 1 95 192 ASP A CA 1
ATOM 1465 C C . ASP A 1 192 ? 17.141 -32.875 7.797 1 95 192 ASP A C 1
ATOM 1467 O O . ASP A 1 192 ? 18.094 -32.25 8.25 1 95 192 ASP A O 1
ATOM 1471 N N . SER A 1 193 ? 17.25 -34.219 7.449 1 94.44 193 SER A N 1
ATOM 1472 C CA . SER A 1 193 ? 18.5 -34.969 7.562 1 94.44 193 SER A CA 1
ATOM 1473 C C . SER A 1 193 ? 19.453 -34.625 6.426 1 94.44 193 SER A C 1
ATOM 1475 O O . SER A 1 193 ? 20.641 -34.938 6.496 1 94.44 193 SER A O 1
ATOM 1477 N N . CYS A 1 194 ? 18.969 -34 5.414 1 92.94 194 CYS A N 1
ATOM 1478 C CA . CYS A 1 194 ? 19.781 -33.688 4.246 1 92.94 194 CYS A CA 1
ATOM 1479 C C . CYS A 1 194 ? 20.484 -32.344 4.426 1 92.94 194 CYS A C 1
ATOM 1481 O O . CYS A 1 194 ? 19.891 -31.375 4.914 1 92.94 194 CYS A O 1
ATOM 1483 N N . SER A 1 195 ? 21.75 -32.281 4.039 1 93.69 195 SER A N 1
ATOM 1484 C CA . SER A 1 195 ? 22.531 -31.062 4.027 1 93.69 195 SER A CA 1
ATOM 1485 C C . SER A 1 195 ? 22.469 -30.375 2.666 1 93.69 195 SER A C 1
ATOM 1487 O O . SER A 1 195 ? 21.969 -30.953 1.697 1 93.69 195 SER A O 1
ATOM 1489 N N . PRO A 1 196 ? 22.922 -29.109 2.613 1 93.88 196 PRO A N 1
ATOM 1490 C CA . PRO A 1 196 ? 22.984 -28.438 1.31 1 93.88 196 PRO A CA 1
ATOM 1491 C C . PRO A 1 196 ? 23.828 -29.203 0.296 1 93.88 196 PRO A C 1
ATOM 1493 O O . PRO A 1 196 ? 23.5 -29.234 -0.894 1 93.88 196 PRO A O 1
ATOM 1496 N N . ALA A 1 197 ? 24.875 -29.812 0.799 1 92.5 197 ALA A N 1
ATOM 1497 C CA . ALA A 1 197 ? 25.703 -30.609 -0.089 1 92.5 197 ALA A CA 1
ATOM 1498 C C . ALA A 1 197 ? 24.938 -31.812 -0.644 1 92.5 197 ALA A C 1
ATOM 1500 O O . ALA A 1 197 ? 25.125 -32.188 -1.798 1 92.5 197 ALA A O 1
ATOM 1501 N N . ASP A 1 198 ? 24.094 -32.344 0.161 1 90.5 198 ASP A N 1
ATOM 1502 C CA . ASP A 1 198 ? 23.25 -33.438 -0.294 1 90.5 198 ASP A CA 1
ATOM 1503 C C . ASP A 1 198 ? 22.281 -32.969 -1.385 1 90.5 198 ASP A C 1
ATOM 1505 O O . ASP A 1 198 ? 22.031 -33.719 -2.344 1 90.5 198 ASP A O 1
ATOM 1509 N N . ALA A 1 199 ? 21.734 -31.797 -1.179 1 91 199 ALA A N 1
ATOM 1510 C CA . ALA A 1 199 ? 20.812 -31.25 -2.162 1 91 199 ALA A CA 1
ATOM 1511 C C . ALA A 1 199 ? 21.484 -31.078 -3.523 1 91 199 ALA A C 1
ATOM 1513 O O . ALA A 1 199 ? 20.891 -31.391 -4.559 1 91 199 ALA A O 1
ATOM 1514 N N . VAL A 1 200 ? 22.719 -30.578 -3.502 1 89.81 200 VAL A N 1
ATOM 1515 C CA . VAL A 1 200 ? 23.5 -30.406 -4.727 1 89.81 200 VAL A CA 1
ATOM 1516 C C . VAL A 1 200 ? 23.781 -31.781 -5.355 1 89.81 200 VAL A C 1
ATOM 1518 O O . VAL A 1 200 ? 23.625 -31.953 -6.566 1 89.81 200 VAL A O 1
ATOM 1521 N N . ALA A 1 201 ? 24.125 -32.75 -4.516 1 86.56 201 ALA A N 1
ATOM 1522 C CA . ALA A 1 201 ? 24.453 -34.094 -4.996 1 86.56 201 ALA A CA 1
ATOM 1523 C C . ALA A 1 201 ? 23.234 -34.75 -5.617 1 86.56 201 ALA A C 1
ATOM 1525 O O . ALA A 1 201 ? 23.344 -35.406 -6.664 1 86.56 201 ALA A O 1
ATOM 1526 N N . LEU A 1 202 ? 22.109 -34.656 -4.965 1 83.81 202 LEU A N 1
ATOM 1527 C CA . LEU A 1 202 ? 20.875 -35.219 -5.488 1 83.81 202 LEU A CA 1
ATOM 1528 C C . LEU A 1 202 ? 20.5 -34.594 -6.828 1 83.81 202 LEU A C 1
ATOM 1530 O O . LEU A 1 202 ? 20.078 -35.312 -7.75 1 83.81 202 LEU A O 1
ATOM 1534 N N . THR A 1 203 ? 20.656 -33.25 -6.926 1 85 203 THR A N 1
ATOM 1535 C CA . THR A 1 203 ? 20.328 -32.562 -8.156 1 85 203 THR A CA 1
ATOM 1536 C C . THR A 1 203 ? 21.297 -32.938 -9.273 1 85 203 THR A C 1
ATOM 1538 O O . THR A 1 203 ? 20.875 -33.125 -10.422 1 85 203 THR A O 1
ATOM 1541 N N . ASN A 1 204 ? 22.547 -33.125 -8.961 1 82.62 204 ASN A N 1
ATOM 1542 C CA . ASN A 1 204 ? 23.531 -33.531 -9.953 1 82.62 204 ASN A CA 1
ATOM 1543 C C . ASN A 1 204 ? 23.297 -34.969 -10.438 1 82.62 204 ASN A C 1
ATOM 1545 O O . ASN A 1 204 ? 23.562 -35.281 -11.602 1 82.62 204 ASN A O 1
ATOM 1549 N N . ALA A 1 205 ? 22.844 -35.781 -9.539 1 76.5 205 ALA A N 1
ATOM 1550 C CA . ALA A 1 205 ? 22.484 -37.125 -9.93 1 76.5 205 ALA A CA 1
ATOM 1551 C C . ALA A 1 205 ? 21.359 -37.125 -10.969 1 76.5 205 ALA A C 1
ATOM 1553 O O . ALA A 1 205 ? 21.406 -37.906 -11.938 1 76.5 205 ALA A O 1
ATOM 1554 N N . ALA A 1 206 ? 20.422 -36.281 -10.734 1 74.75 206 ALA A N 1
ATOM 1555 C CA . ALA A 1 206 ? 19.312 -36.156 -11.688 1 74.75 206 ALA A CA 1
ATOM 1556 C C . ALA A 1 206 ? 19.797 -35.531 -12.992 1 74.75 206 ALA A C 1
ATOM 1558 O O . ALA A 1 206 ? 19.422 -36 -14.078 1 74.75 206 ALA A O 1
ATOM 1559 N N . LEU A 1 207 ? 20.672 -34.5 -12.898 1 74.75 207 LEU A N 1
ATOM 1560 C CA . LEU A 1 207 ? 21.172 -33.781 -14.07 1 74.75 207 LEU A CA 1
ATOM 1561 C C . LEU A 1 207 ? 22.031 -34.688 -14.938 1 74.75 207 LEU A C 1
ATOM 1563 O O . LEU A 1 207 ? 22.047 -34.531 -16.156 1 74.75 207 LEU A O 1
ATOM 1567 N N . SER A 1 208 ? 22.688 -35.594 -14.352 1 73.44 208 SER A N 1
ATOM 1568 C CA . SER A 1 208 ? 23.547 -36.5 -15.102 1 73.44 208 SER A CA 1
ATOM 1569 C C . SER A 1 208 ? 22.75 -37.344 -16.094 1 73.44 208 SER A C 1
ATOM 1571 O O . SER A 1 208 ? 23.266 -37.781 -17.109 1 73.44 208 SER A O 1
ATOM 1573 N N . THR A 1 209 ? 21.422 -37.469 -15.781 1 65.88 209 THR A N 1
ATOM 1574 C CA . THR A 1 209 ? 20.578 -38.25 -16.656 1 65.88 209 THR A CA 1
ATOM 1575 C C . THR A 1 209 ? 19.797 -37.344 -17.609 1 65.88 209 THR A C 1
ATOM 1577 O O . THR A 1 209 ? 19.375 -37.781 -18.688 1 65.88 209 THR A O 1
ATOM 1580 N N . ILE A 1 210 ? 19.688 -36.125 -17.25 1 68.31 210 ILE A N 1
ATOM 1581 C CA . ILE A 1 210 ? 18.859 -35.219 -18.031 1 68.31 210 ILE A CA 1
ATOM 1582 C C . ILE A 1 210 ? 19.75 -34.438 -19 1 68.31 210 ILE A C 1
ATOM 1584 O O . ILE A 1 210 ? 19.484 -34.375 -20.203 1 68.31 210 ILE A O 1
ATOM 1588 N N . GLN A 1 211 ? 20.797 -33.781 -18.516 1 74.25 211 GLN A N 1
ATOM 1589 C CA . GLN A 1 211 ? 21.781 -33.031 -19.281 1 74.25 211 GLN A CA 1
ATOM 1590 C C . GLN A 1 211 ? 23.188 -33.281 -18.766 1 74.25 211 GLN A C 1
ATOM 1592 O O . GLN A 1 211 ? 23.719 -32.469 -18 1 74.25 211 GLN A O 1
ATOM 1597 N N . PRO A 1 212 ? 23.75 -34.344 -19.406 1 71.31 212 PRO A N 1
ATOM 1598 C CA . PRO A 1 212 ? 25.094 -34.688 -18.953 1 71.31 212 PRO A CA 1
ATOM 1599 C C . PRO A 1 212 ? 26.078 -33.531 -19.156 1 71.31 212 PRO A C 1
ATOM 1601 O O . PRO A 1 212 ? 26.031 -32.844 -20.172 1 71.31 212 PRO A O 1
ATOM 1604 N N . GLY A 1 213 ? 26.875 -33.156 -18.141 1 75.81 213 GLY A N 1
ATOM 1605 C CA . GLY A 1 213 ? 27.875 -32.094 -18.219 1 75.81 213 GLY A CA 1
ATOM 1606 C C . GLY A 1 213 ? 27.516 -30.875 -17.406 1 75.81 213 GLY A C 1
ATOM 1607 O O . GLY A 1 213 ? 28.391 -30.078 -17.062 1 75.81 213 GLY A O 1
ATOM 1608 N N . LYS A 1 214 ? 26.234 -30.766 -17.25 1 81.25 214 LYS A N 1
ATOM 1609 C CA . LYS A 1 214 ? 25.797 -29.641 -16.406 1 81.25 214 LYS A CA 1
ATOM 1610 C C . LYS A 1 214 ? 25.781 -30.031 -14.938 1 81.25 214 LYS A C 1
ATOM 1612 O O . LYS A 1 214 ? 25.344 -31.125 -14.578 1 81.25 214 LYS A O 1
ATOM 1617 N N . LEU A 1 215 ? 26.375 -29.141 -14.078 1 85.5 215 LEU A N 1
ATOM 1618 C CA . LEU A 1 215 ? 26.469 -29.438 -12.656 1 85.5 215 LEU A CA 1
ATOM 1619 C C . LEU A 1 215 ? 25.969 -28.266 -11.82 1 85.5 215 LEU A C 1
ATOM 1621 O O . LEU A 1 215 ? 26.297 -27.109 -12.117 1 85.5 215 LEU A O 1
ATOM 1625 N N . SER A 1 216 ? 25.062 -28.672 -10.914 1 88.12 216 SER A N 1
ATOM 1626 C CA . SER A 1 216 ? 24.688 -27.688 -9.922 1 88.12 216 SER A CA 1
ATOM 1627 C C . SER A 1 216 ? 25.859 -27.312 -9.016 1 88.12 216 SER A C 1
ATOM 1629 O O . SER A 1 216 ? 26.641 -28.188 -8.633 1 88.12 216 SER A O 1
ATOM 1631 N N . LYS A 1 217 ? 25.953 -26.016 -8.617 1 87.81 217 LYS A N 1
ATOM 1632 C CA . LYS A 1 217 ? 27.141 -25.562 -7.902 1 87.81 217 LYS A CA 1
ATOM 1633 C C . LYS A 1 217 ? 26.828 -25.281 -6.438 1 87.81 217 LYS A C 1
ATOM 1635 O O . LYS A 1 217 ? 27.703 -25.375 -5.574 1 87.81 217 LYS A O 1
ATOM 1640 N N . PHE A 1 218 ? 25.641 -24.906 -6.145 1 90.19 218 PHE A N 1
ATOM 1641 C CA . PHE A 1 218 ? 25.375 -24.531 -4.762 1 90.19 218 PHE A CA 1
ATOM 1642 C C . PHE A 1 218 ? 23.906 -24.734 -4.418 1 90.19 218 PHE A C 1
ATOM 1644 O O . PHE A 1 218 ? 23.062 -24.859 -5.312 1 90.19 218 PHE A O 1
ATOM 1651 N N . ALA A 1 219 ? 23.672 -24.875 -3.131 1 92.5 219 ALA A N 1
ATOM 1652 C CA . ALA A 1 219 ? 22.344 -24.969 -2.561 1 92.5 219 ALA A CA 1
ATOM 1653 C C . ALA A 1 219 ? 22.25 -24.234 -1.228 1 92.5 219 ALA A C 1
ATOM 1655 O O . ALA A 1 219 ? 23.25 -24.109 -0.516 1 92.5 219 ALA A O 1
ATOM 1656 N N . GLU A 1 220 ? 21.125 -23.609 -0.991 1 92.69 220 GLU A N 1
ATOM 1657 C CA . GLU A 1 220 ? 20.828 -22.953 0.285 1 92.69 220 GLU A CA 1
ATOM 1658 C C . GLU A 1 220 ? 19.562 -23.531 0.912 1 92.69 220 GLU A C 1
ATOM 1660 O O . GLU A 1 220 ? 18.5 -23.531 0.276 1 92.69 220 GLU A O 1
ATOM 1665 N N . CYS A 1 221 ? 19.688 -24.031 2.055 1 93.94 221 CYS A N 1
ATOM 1666 C CA . CYS A 1 221 ? 18.531 -24.562 2.754 1 93.94 221 CYS A CA 1
ATOM 1667 C C . CYS A 1 221 ? 18.031 -23.578 3.814 1 93.94 221 CYS A C 1
ATOM 1669 O O . CYS A 1 221 ? 18.844 -22.938 4.484 1 93.94 221 CYS A O 1
ATOM 1671 N N . LYS A 1 222 ? 16.766 -23.469 3.924 1 91.12 222 LYS A N 1
ATOM 1672 C CA . LYS A 1 222 ? 16.156 -22.469 4.801 1 91.12 222 LYS A CA 1
ATOM 1673 C C . LYS A 1 222 ? 15.719 -23.109 6.121 1 91.12 222 LYS A C 1
ATOM 1675 O O . LYS A 1 222 ? 15.25 -24.25 6.141 1 91.12 222 LYS A O 1
ATOM 1680 N N . LYS A 1 223 ? 15.938 -22.312 7.156 1 81.25 223 LYS A N 1
ATOM 1681 C CA . LYS A 1 223 ? 15.414 -22.703 8.461 1 81.25 223 LYS A CA 1
ATOM 1682 C C . LYS A 1 223 ? 14.078 -22.031 8.734 1 81.25 223 LYS A C 1
ATOM 1684 O O . LYS A 1 223 ? 13.828 -20.906 8.289 1 81.25 223 LYS A O 1
ATOM 1689 N N . GLU A 1 224 ? 13.133 -22.734 9.266 1 70.44 224 GLU A N 1
ATOM 1690 C CA . GLU A 1 224 ? 11.828 -22.141 9.555 1 70.44 224 GLU A CA 1
ATOM 1691 C C . GLU A 1 224 ? 11.93 -21.062 10.617 1 70.44 224 GLU A C 1
ATOM 1693 O O . GLU A 1 224 ? 11.414 -19.953 10.438 1 70.44 224 GLU A O 1
ATOM 1698 N N . THR A 1 225 ? 12.555 -21.453 11.812 1 79.75 225 THR A N 1
ATOM 1699 C CA . THR A 1 225 ? 12.656 -20.484 12.906 1 79.75 225 THR A CA 1
ATOM 1700 C C . THR A 1 225 ? 14.109 -20.312 13.328 1 79.75 225 THR A C 1
ATOM 1702 O O . THR A 1 225 ? 14.875 -21.266 13.375 1 79.75 225 THR A O 1
ATOM 1705 N N . LEU A 1 226 ? 14.445 -19.016 13.523 1 87.5 226 LEU A N 1
ATOM 1706 C CA . LEU A 1 226 ? 15.781 -18.656 14.008 1 87.5 226 LEU A CA 1
ATOM 1707 C C . LEU A 1 226 ? 15.734 -18.281 15.484 1 87.5 226 LEU A C 1
ATOM 1709 O O . LEU A 1 226 ? 14.789 -17.625 15.938 1 87.5 226 LEU A O 1
ATOM 1713 N N . GLU A 1 227 ? 16.672 -18.828 16.188 1 89.94 227 GLU A N 1
ATOM 1714 C CA . GLU A 1 227 ? 16.781 -18.422 17.578 1 89.94 227 GLU A CA 1
ATOM 1715 C C . GLU A 1 227 ? 17.531 -17.109 17.734 1 89.94 227 GLU A C 1
ATOM 1717 O O . GLU A 1 227 ? 18.469 -16.828 16.969 1 89.94 227 GLU A O 1
ATOM 1722 N N . PHE A 1 228 ? 17.109 -16.422 18.719 1 92.69 228 PHE A N 1
ATOM 1723 C CA . PHE A 1 228 ? 17.75 -15.133 18.953 1 92.69 228 PHE A CA 1
ATOM 1724 C C . PHE A 1 228 ? 19.203 -15.312 19.359 1 92.69 228 PHE A C 1
ATOM 1726 O O . PHE A 1 228 ? 19.516 -16.156 20.203 1 92.69 228 PHE A O 1
ATOM 1733 N N . ASP A 1 229 ? 20.141 -14.617 18.75 1 92.44 229 ASP A N 1
ATOM 1734 C CA . ASP A 1 229 ? 21.531 -14.594 19.172 1 92.44 229 ASP A CA 1
ATOM 1735 C C . ASP A 1 229 ? 21.781 -13.461 20.156 1 92.44 229 ASP A C 1
ATOM 1737 O O . ASP A 1 229 ? 20.859 -12.742 20.531 1 92.44 229 ASP A O 1
ATOM 1741 N N . ASP A 1 230 ? 22.984 -13.336 20.625 1 94.06 230 ASP A N 1
ATOM 1742 C CA . ASP A 1 230 ? 23.328 -12.359 21.656 1 94.06 230 ASP A CA 1
ATOM 1743 C C . ASP A 1 230 ? 23.109 -10.93 21.156 1 94.06 230 ASP A C 1
ATOM 1745 O O . ASP A 1 230 ? 22.688 -10.062 21.922 1 94.06 230 ASP A O 1
ATOM 1749 N N . LYS A 1 231 ? 23.438 -10.742 19.969 1 93.44 231 LYS A N 1
ATOM 1750 C CA . LYS A 1 231 ? 23.25 -9.406 19.406 1 93.44 231 LYS A CA 1
ATOM 1751 C C . LYS A 1 231 ? 21.781 -9.023 19.359 1 93.44 231 LYS A C 1
ATOM 1753 O O . LYS A 1 231 ? 21.422 -7.879 19.641 1 93.44 231 LYS A O 1
ATOM 1758 N N . ALA A 1 232 ? 20.984 -9.984 18.938 1 94.69 232 ALA A N 1
ATOM 1759 C CA . ALA A 1 232 ? 19.531 -9.75 18.859 1 94.69 232 ALA A CA 1
ATOM 1760 C C . ALA A 1 232 ? 18.953 -9.469 20.25 1 94.69 232 ALA A C 1
ATOM 1762 O O . ALA A 1 232 ? 18.125 -8.578 20.422 1 94.69 232 ALA A O 1
ATOM 1763 N N . ILE A 1 233 ? 19.422 -10.195 21.234 1 96.38 233 ILE A N 1
ATOM 1764 C CA . ILE A 1 233 ? 18.953 -9.992 22.609 1 96.38 233 ILE A CA 1
ATOM 1765 C C . ILE A 1 233 ? 19.359 -8.602 23.094 1 96.38 233 ILE A C 1
ATOM 1767 O O . ILE A 1 233 ? 18.562 -7.91 23.734 1 96.38 233 ILE A O 1
ATOM 1771 N N . GLY A 1 234 ? 20.594 -8.289 22.766 1 95.69 234 GLY A N 1
ATOM 1772 C CA . GLY A 1 234 ? 21.047 -6.949 23.094 1 95.69 234 GLY A CA 1
ATOM 1773 C C . GLY A 1 234 ? 20.172 -5.863 22.484 1 95.69 234 GLY A C 1
ATOM 1774 O O . GLY A 1 234 ? 19.844 -4.879 23.156 1 95.69 234 GLY A O 1
ATOM 1775 N N . ALA A 1 235 ? 19.844 -6.059 21.25 1 95.12 235 ALA A N 1
ATOM 1776 C CA . ALA A 1 235 ? 19 -5.078 20.562 1 95.12 235 ALA A CA 1
ATOM 1777 C C . ALA A 1 235 ? 17.609 -5.023 21.188 1 95.12 235 ALA A C 1
ATOM 1779 O O . ALA A 1 235 ? 17.031 -3.947 21.328 1 95.12 235 ALA A O 1
ATOM 1780 N N . VAL A 1 236 ? 17.031 -6.164 21.547 1 96.38 236 VAL A N 1
ATOM 1781 C CA . VAL A 1 236 ? 15.703 -6.23 22.141 1 96.38 236 VAL A CA 1
ATOM 1782 C C . VAL A 1 236 ? 15.719 -5.531 23.5 1 96.38 236 VAL A C 1
ATOM 1784 O O . VAL A 1 236 ? 14.781 -4.809 23.844 1 96.38 236 VAL A O 1
ATOM 1787 N N . ILE A 1 237 ? 16.781 -5.703 24.25 1 96.38 237 ILE A N 1
ATOM 1788 C CA . ILE A 1 237 ? 16.922 -5.059 25.562 1 96.38 237 ILE A CA 1
ATOM 1789 C C . ILE A 1 237 ? 17.016 -3.547 25.375 1 96.38 237 ILE A C 1
ATOM 1791 O O . ILE A 1 237 ? 16.375 -2.787 26.109 1 96.38 237 ILE A O 1
ATOM 1795 N N . MET A 1 238 ? 17.781 -3.184 24.422 1 95.69 238 MET A N 1
ATOM 1796 C CA . MET A 1 238 ? 17.938 -1.755 24.156 1 95.69 238 MET A CA 1
ATOM 1797 C C . MET A 1 238 ? 16.609 -1.135 23.734 1 95.69 238 MET A C 1
ATOM 1799 O O . MET A 1 238 ? 16.219 -0.08 24.25 1 95.69 238 MET A O 1
ATOM 1803 N N . CYS A 1 239 ? 15.898 -1.76 22.797 1 95.88 239 CYS A N 1
ATOM 1804 C CA . CYS A 1 239 ? 14.594 -1.274 22.359 1 95.88 239 CYS A CA 1
ATOM 1805 C C . CYS A 1 239 ? 13.594 -1.281 23.516 1 95.88 239 CYS A C 1
ATOM 1807 O O . CYS A 1 239 ? 12.781 -0.366 23.641 1 95.88 239 CYS A O 1
ATOM 1809 N N . GLY A 1 240 ? 13.703 -2.34 24.359 1 96.38 240 GLY A N 1
ATOM 1810 C CA . GLY A 1 240 ? 12.859 -2.4 25.531 1 96.38 240 GLY A CA 1
ATOM 1811 C C . GLY A 1 240 ? 13.133 -1.276 26.516 1 96.38 240 GLY A C 1
ATOM 1812 O O . GLY A 1 240 ? 12.203 -0.725 27.109 1 96.38 240 GLY A O 1
ATOM 1813 N N . PHE A 1 241 ? 14.375 -0.956 26.656 1 96.12 241 PHE A N 1
ATOM 1814 C CA . PHE A 1 241 ? 14.766 0.135 27.531 1 96.12 241 PHE A CA 1
ATOM 1815 C C . PHE A 1 241 ? 14.219 1.465 27.031 1 96.12 241 PHE A C 1
ATOM 1817 O O . PHE A 1 241 ? 13.664 2.25 27.812 1 96.12 241 PHE A O 1
ATOM 1824 N N . ILE A 1 242 ? 14.352 1.73 25.797 1 95.75 242 ILE A N 1
ATOM 1825 C CA . ILE A 1 242 ? 13.867 2.975 25.219 1 95.75 242 ILE A CA 1
ATOM 1826 C C . ILE A 1 242 ? 12.344 3.043 25.328 1 95.75 242 ILE A C 1
ATOM 1828 O O . ILE A 1 242 ? 11.789 4.098 25.656 1 95.75 242 ILE A O 1
ATOM 1832 N N . LEU A 1 243 ? 11.688 1.904 25.047 1 96.19 243 LEU A N 1
ATOM 1833 C CA . LEU A 1 243 ? 10.234 1.85 25.172 1 96.19 243 LEU A CA 1
ATOM 1834 C C . LEU A 1 243 ? 9.812 2.137 26.609 1 96.19 243 LEU A C 1
ATOM 1836 O O . LEU A 1 243 ? 8.836 2.854 26.844 1 96.19 243 LEU A O 1
ATOM 1840 N N . ALA A 1 244 ? 10.555 1.558 27.594 1 96.38 244 ALA A N 1
ATOM 1841 C CA . ALA A 1 244 ? 10.266 1.806 29 1 96.38 244 ALA A CA 1
ATOM 1842 C C . ALA A 1 244 ? 10.438 3.283 29.344 1 96.38 244 ALA A C 1
ATOM 1844 O O . ALA A 1 244 ? 9.617 3.854 30.062 1 96.38 244 ALA A O 1
ATOM 1845 N N . MET A 1 245 ? 11.5 3.877 28.812 1 95.81 245 MET A N 1
ATOM 1846 C CA . MET A 1 245 ? 11.742 5.301 29.047 1 95.81 245 MET A CA 1
ATOM 1847 C C . MET A 1 245 ? 10.625 6.141 28.438 1 95.81 245 MET A C 1
ATOM 1849 O O . MET A 1 245 ? 10.227 7.156 29 1 95.81 245 MET A O 1
ATOM 1853 N N . MET A 1 246 ? 10.148 5.77 27.266 1 96.06 246 MET A N 1
ATOM 1854 C CA . MET A 1 246 ? 9.047 6.473 26.625 1 96.06 246 MET A CA 1
ATOM 1855 C C . MET A 1 246 ? 7.777 6.387 27.453 1 96.06 246 MET A C 1
ATOM 1857 O O . MET A 1 246 ? 7.059 7.375 27.609 1 96.06 246 MET A O 1
ATOM 1861 N N . ILE A 1 247 ? 7.496 5.211 28.062 1 95.12 247 ILE A N 1
ATOM 1862 C CA . ILE A 1 247 ? 6.305 5 28.875 1 95.12 247 ILE A CA 1
ATOM 1863 C C . ILE A 1 247 ? 6.402 5.816 30.156 1 95.12 247 ILE A C 1
ATOM 1865 O O . ILE A 1 247 ? 5.477 6.551 30.5 1 95.12 247 ILE A O 1
ATOM 1869 N N . VAL A 1 248 ? 7.52 5.707 30.828 1 94.94 248 VAL A N 1
ATOM 1870 C CA . VAL A 1 248 ? 7.73 6.418 32.094 1 94.94 248 VAL A CA 1
ATOM 1871 C C . VAL A 1 248 ? 7.75 7.926 31.828 1 94.94 248 VAL A C 1
ATOM 1873 O O . VAL A 1 248 ? 7.16 8.695 32.594 1 94.94 248 VAL A O 1
ATOM 1876 N N . GLY A 1 249 ? 8.508 8.273 30.766 1 94.25 249 GLY A N 1
ATOM 1877 C CA . GLY A 1 249 ? 8.547 9.688 30.422 1 94.25 249 GLY A CA 1
ATOM 1878 C C . GLY A 1 249 ? 7.176 10.258 30.094 1 94.25 249 GLY A C 1
ATOM 1879 O O . GLY A 1 249 ? 6.863 11.391 30.484 1 94.25 249 GLY A O 1
ATOM 1880 N N . THR A 1 250 ? 6.367 9.57 29.422 1 92.5 250 THR A N 1
ATOM 1881 C CA . THR A 1 250 ? 5.02 10.008 29.062 1 92.5 250 THR A CA 1
ATOM 1882 C C . THR A 1 250 ? 4.137 10.094 30.312 1 92.5 250 THR A C 1
ATOM 1884 O O . THR A 1 250 ? 3.387 11.062 30.469 1 92.5 250 THR A O 1
ATOM 1887 N N . ALA A 1 251 ? 4.191 9.062 31.188 1 91.25 251 ALA A N 1
ATOM 1888 C CA . ALA A 1 251 ? 3.418 9.062 32.438 1 91.25 251 ALA A CA 1
ATOM 1889 C C . ALA A 1 251 ? 3.799 10.25 33.312 1 91.25 251 ALA A C 1
ATOM 1891 O O . ALA A 1 251 ? 2.928 10.93 33.875 1 91.25 251 ALA A O 1
ATOM 1892 N N . PHE A 1 252 ? 5.086 10.469 33.438 1 90.81 252 PHE A N 1
ATOM 1893 C CA . PHE A 1 252 ? 5.582 11.586 34.25 1 90.81 252 PHE A CA 1
ATOM 1894 C C . PHE A 1 252 ? 5.102 12.914 33.656 1 90.81 252 PHE A C 1
ATOM 1896 O O . PHE A 1 252 ? 4.691 13.805 34.406 1 90.81 252 PHE A O 1
ATOM 1903 N N . ASP A 1 253 ? 5.188 13.062 32.344 1 89.44 253 ASP A N 1
ATOM 1904 C CA . ASP A 1 253 ? 4.785 14.281 31.656 1 89.44 253 ASP A CA 1
ATOM 1905 C C . ASP A 1 253 ? 3.297 14.555 31.844 1 89.44 253 ASP A C 1
ATOM 1907 O O . ASP A 1 253 ? 2.906 15.664 32.219 1 89.44 253 ASP A O 1
ATOM 1911 N N . VAL A 1 254 ? 2.459 13.555 31.719 1 84.44 254 VAL A N 1
ATOM 1912 C CA . VAL A 1 254 ? 1.009 13.719 31.734 1 84.44 254 VAL A CA 1
ATOM 1913 C C . VAL A 1 254 ? 0.526 13.844 33.188 1 84.44 254 VAL A C 1
ATOM 1915 O O . VAL A 1 254 ? -0.356 14.656 33.469 1 84.44 254 VAL A O 1
ATOM 1918 N N . ILE A 1 255 ? 1.07 13.125 34.125 1 83.5 255 ILE A N 1
ATOM 1919 C CA . ILE A 1 255 ? 0.57 13.07 35.5 1 83.5 255 ILE A CA 1
ATOM 1920 C C . ILE A 1 255 ? 1.184 14.203 36.312 1 83.5 255 ILE A C 1
ATOM 1922 O O . ILE A 1 255 ? 0.479 14.898 37.031 1 83.5 255 ILE A O 1
ATOM 1926 N N . VAL A 1 256 ? 2.451 14.398 36.188 1 82.56 256 VAL A N 1
ATOM 1927 C CA . VAL A 1 256 ? 3.154 15.312 37.062 1 82.56 256 VAL A CA 1
ATOM 1928 C C . VAL A 1 256 ? 3.26 16.688 36.438 1 82.56 256 VAL A C 1
ATOM 1930 O O . VAL A 1 256 ? 2.855 17.688 37.031 1 82.56 256 VAL A O 1
ATOM 1933 N N . VAL A 1 257 ? 3.738 16.734 35.281 1 80.62 257 VAL A N 1
ATOM 1934 C CA . VAL A 1 257 ? 4.016 18.016 34.656 1 80.62 257 VAL A CA 1
ATOM 1935 C C . VAL A 1 257 ? 2.701 18.688 34.25 1 80.62 257 VAL A C 1
ATOM 1937 O O . VAL A 1 257 ? 2.455 19.844 34.594 1 80.62 257 VAL A O 1
ATOM 1940 N N . LYS A 1 258 ? 1.814 18.016 33.531 1 73.75 258 LYS A N 1
ATOM 1941 C CA . LYS A 1 258 ? 0.552 18.609 33.094 1 73.75 258 LYS A CA 1
ATOM 1942 C C . LYS A 1 258 ? -0.472 18.625 34.219 1 73.75 258 LYS A C 1
ATOM 1944 O O . LYS A 1 258 ? -1.33 19.516 34.281 1 73.75 258 LYS A O 1
ATOM 1949 N N . GLY A 1 259 ? -0.555 17.594 35.094 1 62.84 259 GLY A N 1
ATOM 1950 C CA . GLY A 1 259 ? -1.429 17.594 36.25 1 62.84 259 GLY A CA 1
ATOM 1951 C C . GLY A 1 259 ? -1.15 18.75 37.219 1 62.84 259 GLY A C 1
ATOM 1952 O O . GLY A 1 259 ? -2.066 19.25 37.875 1 62.84 259 GLY A O 1
ATOM 1953 N N . MET A 1 260 ? 0.116 19.109 37.406 1 54.09 260 MET A N 1
ATOM 1954 C CA . MET A 1 260 ? 0.488 20.203 38.281 1 54.09 260 MET A CA 1
ATOM 1955 C C . MET A 1 260 ? 0.179 21.562 37.656 1 54.09 260 MET A C 1
ATOM 1957 O O . MET A 1 260 ? 0.209 22.594 38.344 1 54.09 260 MET A O 1
ATOM 1961 N N . THR A 1 261 ? 0.054 21.641 36.312 1 51.47 261 THR A N 1
ATOM 1962 C CA . THR A 1 261 ? -0.312 22.922 35.688 1 51.47 261 THR A CA 1
ATOM 1963 C C . THR A 1 261 ? -1.81 23.172 35.844 1 51.47 261 THR A C 1
ATOM 1965 O O . THR A 1 261 ? -2.627 22.375 35.375 1 51.47 261 THR A O 1
ATOM 1968 N N . PRO A 1 262 ? -2.432 23.922 36.875 1 43.47 262 PRO A N 1
ATOM 1969 C CA . PRO A 1 262 ? -3.852 24.219 37.094 1 43.47 262 PRO A CA 1
ATOM 1970 C C . PRO A 1 262 ? -4.594 24.516 35.781 1 43.47 262 PRO A C 1
ATOM 1972 O O . PRO A 1 262 ? -4.031 25.109 34.875 1 43.47 262 PRO A O 1
ATOM 1975 N N . LEU A 1 263 ? -5.703 23.703 35.406 1 39.03 263 LEU A N 1
ATOM 1976 C CA . LEU A 1 263 ? -6.645 23.797 34.312 1 39.03 263 LEU A CA 1
ATOM 1977 C C . LEU A 1 263 ? -7.012 25.25 34.031 1 39.03 263 LEU A C 1
ATOM 1979 O O . LEU A 1 263 ? -7.652 25.547 33 1 39.03 263 LEU A O 1
ATOM 1983 N N . SER A 1 264 ? -7.246 26.141 34.969 1 35.31 264 SER A N 1
ATOM 1984 C CA . SER A 1 264 ? -7.707 27.516 34.812 1 35.31 264 SER A CA 1
ATOM 1985 C C . SER A 1 264 ? -6.918 28.234 33.719 1 35.31 264 SER A C 1
ATOM 1987 O O . SER A 1 264 ? -7.371 29.234 33.156 1 35.31 264 SER A O 1
ATOM 1989 N N . ARG A 1 265 ? -5.707 27.938 33.531 1 36.66 265 ARG A N 1
ATOM 1990 C CA . ARG A 1 265 ? -4.824 28.781 32.719 1 36.66 265 ARG A CA 1
ATOM 1991 C C . ARG A 1 265 ? -4.934 28.438 31.234 1 36.66 265 ARG A C 1
ATOM 1993 O O . ARG A 1 265 ? -4.324 29.094 30.391 1 36.66 265 ARG A O 1
ATOM 2000 N N . MET A 1 266 ? -5.434 27.281 31.031 1 32.75 266 MET A N 1
ATOM 2001 C CA . MET A 1 266 ? -5.492 26.922 29.625 1 32.75 266 MET A CA 1
ATOM 2002 C C . MET A 1 266 ? -6.461 27.828 28.875 1 32.75 266 MET A C 1
ATOM 2004 O O . MET A 1 266 ? -6.492 27.828 27.641 1 32.75 266 MET A O 1
ATOM 2008 N N . ASN A 1 267 ? -7.547 28.406 29.547 1 29.44 267 ASN A N 1
ATOM 2009 C CA . ASN A 1 267 ? -8.508 29.266 28.859 1 29.44 267 ASN A CA 1
ATOM 2010 C C . ASN A 1 267 ? -7.902 30.625 28.531 1 29.44 267 ASN A C 1
ATOM 2012 O O . ASN A 1 267 ? -8.617 31.562 28.156 1 29.44 267 ASN A O 1
ATOM 2016 N N . ARG A 1 268 ? -6.938 31.188 29.312 1 30.44 268 ARG A N 1
ATOM 2017 C CA . ARG A 1 268 ? -6.609 32.562 28.922 1 30.44 268 ARG A CA 1
ATOM 2018 C C . ARG A 1 268 ? -5.945 32.594 27.562 1 30.44 268 ARG A C 1
ATOM 2020 O O . ARG A 1 268 ? -4.828 32.094 27.391 1 30.44 268 ARG A O 1
ATOM 2027 N N . THR A 1 269 ? -6.758 32.562 26.578 1 28.66 269 THR A N 1
ATOM 2028 C CA . THR A 1 269 ? -6.438 32.938 25.203 1 28.66 269 THR A CA 1
ATOM 2029 C C . THR A 1 269 ? -5.422 34.094 25.188 1 28.66 269 THR A C 1
ATOM 2031 O O . THR A 1 269 ? -5.602 35.094 25.859 1 28.66 269 THR A O 1
ATOM 2034 N N . VAL A 1 270 ? -4.129 33.781 24.875 1 29.16 270 VAL A N 1
ATOM 2035 C CA . VAL A 1 270 ? -3.039 34.656 24.516 1 29.16 270 VAL A CA 1
ATOM 2036 C C . VAL A 1 270 ? -3.598 35.906 23.797 1 29.16 270 VAL A C 1
ATOM 2038 O O . VAL A 1 270 ? -3.955 35.844 22.625 1 29.16 270 VAL A O 1
ATOM 2041 N N . SER A 1 271 ? -4.625 36.562 24.344 1 26.28 271 SER A N 1
ATOM 2042 C CA . SER A 1 271 ? -4.887 37.844 23.672 1 26.28 271 SER A CA 1
ATOM 2043 C C . SER A 1 271 ? -3.654 38.75 23.672 1 26.28 271 SER A C 1
ATOM 2045 O O . SER A 1 271 ? -3.76 39.938 23.453 1 26.28 271 SER A O 1
ATOM 2047 N N . GLY A 1 272 ? -2.602 38.375 24.484 1 25.2 272 GLY A N 1
ATOM 2048 C CA . GLY A 1 272 ? -1.638 39.469 24.469 1 25.2 272 GLY A CA 1
ATOM 2049 C C . GLY A 1 272 ? -1.155 39.812 23.078 1 25.2 272 GLY A C 1
ATOM 2050 O O . GLY A 1 272 ? -1.216 38.969 22.172 1 25.2 272 GLY A O 1
ATOM 2051 N N . THR A 1 273 ? -1.264 41.156 22.766 1 25.33 273 THR A N 1
ATOM 2052 C CA . THR A 1 273 ? -0.686 41.844 21.609 1 25.33 273 THR A CA 1
ATOM 2053 C C . THR A 1 273 ? 0.746 41.375 21.359 1 25.33 273 THR A C 1
ATOM 2055 O O . THR A 1 273 ? 1.626 41.562 22.203 1 25.33 273 THR A O 1
ATOM 2058 N N . THR A 1 274 ? 0.898 40.094 20.969 1 24.88 274 THR A N 1
ATOM 2059 C CA . THR A 1 274 ? 2.213 39.781 20.438 1 24.88 274 THR A CA 1
ATOM 2060 C C . THR A 1 274 ? 2.787 40.938 19.641 1 24.88 274 THR A C 1
ATOM 2062 O O . THR A 1 274 ? 2.207 41.344 18.641 1 24.88 274 THR A O 1
ATOM 2065 N N . GLU A 1 275 ? 3.334 41.906 20.375 1 23.67 275 GLU A N 1
ATOM 2066 C CA . GLU A 1 275 ? 4.242 42.781 19.609 1 23.67 275 GLU A CA 1
ATOM 2067 C C . GLU A 1 275 ? 5.062 41.938 18.625 1 23.67 275 GLU A C 1
ATOM 2069 O O . GLU A 1 275 ? 5.566 40.875 18.969 1 23.67 275 GLU A O 1
ATOM 2074 N N . THR A 1 276 ? 4.703 42.125 17.359 1 24.95 276 THR A N 1
ATOM 2075 C CA . THR A 1 276 ? 5.188 41.656 16.062 1 24.95 276 THR A CA 1
ATOM 2076 C C . THR A 1 276 ? 6.715 41.625 16.047 1 24.95 276 THR A C 1
ATOM 2078 O O . THR A 1 276 ? 7.348 42.594 15.609 1 24.95 276 THR A O 1
ATOM 2081 N N . THR A 1 277 ? 7.402 41.594 17.25 1 23.02 277 THR A N 1
ATOM 2082 C CA . THR A 1 277 ? 8.789 41.5 16.797 1 23.02 277 THR A CA 1
ATOM 2083 C C . THR A 1 277 ? 9.008 40.219 15.969 1 23.02 277 THR A C 1
ATOM 2085 O O . THR A 1 277 ? 8.625 39.125 16.391 1 23.02 277 THR A O 1
ATOM 2088 N N . THR A 1 278 ? 9.086 40.375 14.672 1 24.84 278 THR A N 1
ATOM 2089 C CA . THR A 1 278 ? 9.391 39.531 13.523 1 24.84 278 THR A CA 1
ATOM 2090 C C . THR A 1 278 ? 10.531 38.562 13.852 1 24.84 278 THR A C 1
ATOM 2092 O O . THR A 1 278 ? 11.688 38.844 13.523 1 24.84 278 THR A O 1
ATOM 2095 N N . PHE A 1 279 ? 10.758 38.188 15.164 1 24.44 279 PHE A N 1
ATOM 2096 C CA . PHE A 1 279 ? 11.906 37.312 15.219 1 24.44 279 PHE A CA 1
ATOM 2097 C C . PHE A 1 279 ? 11.578 35.969 14.57 1 24.44 279 PHE A C 1
ATOM 2099 O O . PHE A 1 279 ? 10.562 35.344 14.891 1 24.44 279 PHE A O 1
ATOM 2106 N N . VAL A 1 280 ? 11.93 35.812 13.367 1 27.27 280 VAL A N 1
ATOM 2107 C CA . VAL A 1 280 ? 11.969 34.625 12.531 1 27.27 280 VAL A CA 1
ATOM 2108 C C . VAL A 1 280 ? 12.672 33.469 13.281 1 27.27 280 VAL A C 1
ATOM 2110 O O . VAL A 1 280 ? 13.875 33.531 13.508 1 27.27 280 VAL A O 1
ATOM 2113 N N . SER A 1 281 ? 12.164 33.062 14.453 1 26.66 281 SER A N 1
ATOM 2114 C CA . SER A 1 281 ? 12.773 31.844 14.992 1 26.66 281 SER A CA 1
ATOM 2115 C C . SER A 1 281 ? 12.578 30.656 14.047 1 26.66 281 SER A C 1
ATOM 2117 O O . SER A 1 281 ? 11.445 30.297 13.727 1 26.66 281 SER A O 1
ATOM 2119 N N . GLY A 1 282 ? 13.289 30.516 13.047 1 29.12 282 GLY A N 1
ATOM 2120 C CA . GLY A 1 282 ? 13.453 29.375 12.164 1 29.12 282 GLY A CA 1
ATOM 2121 C C . GLY A 1 282 ? 13.672 28.078 12.906 1 29.12 282 GLY A C 1
ATOM 2122 O O . GLY A 1 282 ? 14.531 27.266 12.523 1 29.12 282 GLY A O 1
ATOM 2123 N N . GLN A 1 283 ? 13.258 27.938 14.133 1 27.47 283 GLN A N 1
ATOM 2124 C CA . GLN A 1 283 ? 13.773 26.828 14.93 1 27.47 283 GLN A CA 1
ATOM 2125 C C . GLN A 1 283 ? 13.328 25.484 14.359 1 27.47 283 GLN A C 1
ATOM 2127 O O . GLN A 1 283 ? 14.07 24.5 14.406 1 27.47 283 GLN A O 1
ATOM 2132 N N . SER A 1 284 ? 12.039 25.25 14.273 1 30.67 284 SER A N 1
ATOM 2133 C CA . SER A 1 284 ? 11.609 23.891 14.562 1 30.67 284 SER A CA 1
ATOM 2134 C C . SER A 1 284 ? 12.023 22.938 13.445 1 30.67 284 SER A C 1
ATOM 2136 O O . SER A 1 284 ? 12.117 21.719 13.656 1 30.67 284 SER A O 1
ATOM 2138 N N . CYS A 1 285 ? 11.828 23.297 12.25 1 31.62 285 CYS A N 1
ATOM 2139 C CA . CYS A 1 285 ? 11.812 22.234 11.25 1 31.62 285 CYS A CA 1
ATOM 2140 C C . CYS A 1 285 ? 13.227 21.781 10.906 1 31.62 285 CYS A C 1
ATOM 2142 O O . CYS A 1 285 ? 13.414 20.797 10.188 1 31.62 285 CYS A O 1
ATOM 2144 N N . GLU A 1 286 ? 14.258 22.797 10.789 1 33.88 286 GLU A N 1
ATOM 2145 C CA . GLU A 1 286 ? 15.484 22.469 10.07 1 33.88 286 GLU A CA 1
ATOM 2146 C C . GLU A 1 286 ? 16.5 21.781 10.977 1 33.88 286 GLU A C 1
ATOM 2148 O O . GLU A 1 286 ? 16.734 22.25 12.102 1 33.88 286 GLU A O 1
ATOM 2153 N N . LYS A 1 287 ? 16.828 20.547 10.773 1 38.59 287 LYS A N 1
ATOM 2154 C CA . LYS A 1 287 ? 17.781 19.75 11.523 1 38.59 287 LYS A CA 1
ATOM 2155 C C . LYS A 1 287 ? 19.094 20.516 11.727 1 38.59 287 LYS A C 1
ATOM 2157 O O . LYS A 1 287 ? 20.062 19.969 12.281 1 38.59 287 LYS A O 1
ATOM 2162 N N . THR A 1 288 ? 19.359 21.609 10.945 1 32.53 288 THR A N 1
ATOM 2163 C CA . THR A 1 288 ? 20.594 22.312 11.234 1 32.53 288 THR A CA 1
ATOM 2164 C C . THR A 1 288 ? 20.359 23.438 12.227 1 32.53 288 THR A C 1
ATOM 2166 O O . THR A 1 288 ? 19.891 24.516 11.844 1 32.53 288 THR A O 1
ATOM 2169 N N . PRO A 1 289 ? 19.906 23.312 13.43 1 35.19 289 PRO A N 1
ATOM 2170 C CA . PRO A 1 289 ? 19.844 24.516 14.273 1 35.19 289 PRO A CA 1
ATOM 2171 C C . PRO A 1 289 ? 21.203 25.156 14.492 1 35.19 289 PRO A C 1
ATOM 2173 O O . PRO A 1 289 ? 22.188 24.453 14.75 1 35.19 289 PRO A O 1
ATOM 2176 N N . LEU A 1 290 ? 21.594 26.328 13.867 1 33.44 290 LEU A N 1
ATOM 2177 C CA . LEU A 1 290 ? 22.734 27.047 14.406 1 33.44 290 LEU A CA 1
ATOM 2178 C C . LEU A 1 290 ? 22.531 27.344 15.883 1 33.44 290 LEU A C 1
ATOM 2180 O O . LEU A 1 290 ? 21.406 27.359 16.375 1 33.44 290 LEU A O 1
ATOM 2184 N N . VAL A 1 291 ? 23.594 27.672 16.719 1 31.47 291 VAL A N 1
ATOM 2185 C CA . VAL A 1 291 ? 23.781 27.844 18.156 1 31.47 291 VAL A CA 1
ATOM 2186 C C . VAL A 1 291 ? 22.859 28.938 18.688 1 31.47 291 VAL A C 1
ATOM 2188 O O . VAL A 1 291 ? 22.984 29.359 19.828 1 31.47 291 VAL A O 1
ATOM 2191 N N . SER A 1 292 ? 22.125 29.641 17.859 1 30.39 292 SER A N 1
ATOM 2192 C CA . SER A 1 292 ? 21.688 30.812 18.609 1 30.39 292 SER A CA 1
ATOM 2193 C C . SER A 1 292 ? 20.781 30.438 19.781 1 30.39 292 SER A C 1
ATOM 2195 O O . SER A 1 292 ? 20.078 29.422 19.703 1 30.39 292 SER A O 1
ATOM 2197 N N . ASN A 1 293 ? 21.078 31.031 20.969 1 28.08 293 ASN A N 1
ATOM 2198 C CA . ASN A 1 293 ? 20.312 31.156 22.203 1 28.08 293 ASN A CA 1
ATOM 2199 C C . ASN A 1 293 ? 18.844 31.5 21.922 1 28.08 293 ASN A C 1
ATOM 2201 O O . ASN A 1 293 ? 18.547 32.531 21.312 1 28.08 293 ASN A O 1
ATOM 2205 N N . GLU A 1 294 ? 18.109 30.641 21.656 1 30.58 294 GLU A N 1
ATOM 2206 C CA . GLU A 1 294 ? 16.672 30.891 21.641 1 30.58 294 GLU A CA 1
ATOM 2207 C C . GLU A 1 294 ? 16.25 31.812 22.781 1 30.58 294 GLU A C 1
ATOM 2209 O O . GLU A 1 294 ? 16.422 31.484 23.953 1 30.58 294 GLU A O 1
ATOM 2214 N N . ILE A 1 295 ? 16.516 33.125 22.656 1 27.28 295 ILE A N 1
ATOM 2215 C CA . ILE A 1 295 ? 15.742 33.906 23.609 1 27.28 295 ILE A CA 1
ATOM 2216 C C . ILE A 1 295 ? 14.273 33.5 23.547 1 27.28 295 ILE A C 1
ATOM 2218 O O . ILE A 1 295 ? 13.617 33.688 22.516 1 27.28 295 ILE A O 1
ATOM 2222 N N . THR A 1 296 ? 13.969 32.375 24.031 1 29.92 296 THR A N 1
ATOM 2223 C CA . THR A 1 296 ? 12.555 32.094 24.25 1 29.92 296 THR A CA 1
ATOM 2224 C C . THR A 1 296 ? 11.797 33.344 24.656 1 29.92 296 THR A C 1
ATOM 2226 O O . THR A 1 296 ? 12.211 34.062 25.578 1 29.92 296 THR A O 1
ATOM 2229 N N . PRO A 1 297 ? 11.141 34 23.781 1 28.7 297 PRO A N 1
ATOM 2230 C CA . PRO A 1 297 ? 10.406 35.094 24.406 1 28.7 297 PRO A CA 1
ATOM 2231 C C . PRO A 1 297 ? 9.945 34.75 25.828 1 28.7 297 PRO A C 1
ATOM 2233 O O . PRO A 1 297 ? 9.734 33.562 26.141 1 28.7 297 PRO A O 1
ATOM 2236 N N . PRO A 1 298 ? 10.352 35.625 26.797 1 27.23 298 PRO A N 1
ATOM 2237 C CA . PRO A 1 298 ? 9.844 35.312 28.125 1 27.23 298 PRO A CA 1
ATOM 2238 C C . PRO A 1 298 ? 8.414 34.781 28.094 1 27.23 298 PRO A C 1
ATOM 2240 O O . PRO A 1 298 ? 7.613 35.219 27.266 1 27.23 298 PRO A O 1
ATOM 2243 N N . PRO A 1 299 ? 8.227 33.562 28.312 1 28.72 299 PRO A N 1
ATOM 2244 C CA . PRO A 1 299 ? 6.805 33.281 28.5 1 28.72 299 PRO A CA 1
ATOM 2245 C C . PRO A 1 299 ? 6.012 34.469 29.031 1 28.72 299 PRO A C 1
ATOM 2247 O O . PRO A 1 299 ? 6.574 35.312 29.719 1 28.72 299 PRO A O 1
ATOM 2250 N N . VAL A 1 300 ? 5.164 35.062 28.281 1 29.92 300 VAL A N 1
ATOM 2251 C CA . VAL A 1 300 ? 4.285 35.969 29.031 1 29.92 300 VAL A CA 1
ATOM 2252 C C . VAL A 1 300 ? 4.219 35.531 30.5 1 29.92 300 VAL A C 1
ATOM 2254 O O . VAL A 1 300 ? 3.938 34.344 30.781 1 29.92 300 VAL A O 1
ATOM 2257 N N . VAL A 1 301 ? 4.934 36.25 31.359 1 30.3 301 VAL A N 1
ATOM 2258 C CA . VAL A 1 301 ? 4.914 36.188 32.812 1 30.3 301 VAL A CA 1
ATOM 2259 C C . VAL A 1 301 ? 3.5 35.906 33.312 1 30.3 301 VAL A C 1
ATOM 2261 O O . VAL A 1 301 ? 2.656 36.812 33.375 1 30.3 301 VAL A O 1
ATOM 2264 N N . THR A 1 302 ? 2.645 35.125 32.719 1 31.56 302 THR A N 1
ATOM 2265 C CA . THR A 1 302 ? 1.712 34.875 33.812 1 31.56 302 THR A CA 1
ATOM 2266 C C . THR A 1 302 ? 2.455 34.438 35.062 1 31.56 302 THR A C 1
ATOM 2268 O O . THR A 1 302 ? 3.492 33.781 34.969 1 31.56 302 THR A O 1
ATOM 2271 N N . ARG A 1 303 ? 2.369 35.062 36.156 1 34.81 303 ARG A N 1
ATOM 2272 C CA . ARG A 1 303 ? 2.945 34.969 37.5 1 34.81 303 ARG A CA 1
ATOM 2273 C C . ARG A 1 303 ? 3.312 33.5 37.812 1 34.81 303 ARG A C 1
ATOM 2275 O O . ARG A 1 303 ? 3.746 33.219 38.906 1 34.81 303 ARG A O 1
ATOM 2282 N N . ASP A 1 304 ? 2.633 32.531 37.219 1 35.38 304 ASP A N 1
ATOM 2283 C CA . ASP A 1 304 ? 3.023 31.266 37.812 1 35.38 304 ASP A CA 1
ATOM 2284 C C . ASP A 1 304 ? 4.406 30.828 37.344 1 35.38 304 ASP A C 1
ATOM 2286 O O . ASP A 1 304 ? 4.711 30.906 36.156 1 35.38 304 ASP A O 1
ATOM 2290 N N . GLN A 1 305 ? 5.484 30.891 38.062 1 35.12 305 GLN A N 1
ATOM 2291 C CA . GLN A 1 305 ? 6.867 30.438 37.969 1 35.12 305 GLN A CA 1
ATOM 2292 C C . GLN A 1 305 ? 6.961 29.141 37.156 1 35.12 305 GLN A C 1
ATOM 2294 O O . GLN A 1 305 ? 6.25 28.172 37.469 1 35.12 305 GLN A O 1
ATOM 2299 N N . PRO A 1 306 ? 7.305 29.125 35.938 1 43.66 306 PRO A N 1
ATOM 2300 C CA . PRO A 1 306 ? 7.566 27.828 35.281 1 43.66 306 PRO A CA 1
ATOM 2301 C C . PRO A 1 306 ? 8.203 26.828 36.25 1 43.66 306 PRO A C 1
ATOM 2303 O O . PRO A 1 306 ? 9.117 27.172 37 1 43.66 306 PRO A O 1
ATOM 2306 N N . VAL A 1 307 ? 7.453 26 36.906 1 48.44 307 VAL A N 1
ATOM 2307 C CA . VAL A 1 307 ? 8.055 24.953 37.719 1 48.44 307 VAL A CA 1
ATOM 2308 C C . VAL A 1 307 ? 9.383 24.516 37.125 1 48.44 307 VAL A C 1
ATOM 2310 O O . VAL A 1 307 ? 9.422 24.031 35.969 1 48.44 307 VAL A O 1
ATOM 2313 N N . GLU A 1 308 ? 10.492 25.078 37.344 1 59.09 308 GLU A N 1
ATOM 2314 C CA . GLU A 1 308 ? 11.844 24.656 37 1 59.09 308 GLU A CA 1
ATOM 2315 C C . GLU A 1 308 ? 12.016 23.141 37.219 1 59.09 308 GLU A C 1
ATOM 2317 O O . GLU A 1 308 ? 12.086 22.672 38.344 1 59.09 308 GLU A O 1
ATOM 2322 N N . LEU A 1 309 ? 11.656 22.344 36.219 1 69.12 309 LEU A N 1
ATOM 2323 C CA . LEU A 1 309 ? 11.883 20.906 36.344 1 69.12 309 LEU A CA 1
ATOM 2324 C C . LEU A 1 309 ? 13.367 20.594 36.469 1 69.12 309 LEU A C 1
ATOM 2326 O O . LEU A 1 309 ? 14.203 21.281 35.875 1 69.12 309 LEU A O 1
ATOM 2330 N N . GLY A 1 310 ? 13.844 19.891 37.5 1 79.12 310 GLY A N 1
ATOM 2331 C CA . GLY A 1 310 ? 15.211 19.422 37.625 1 79.12 310 GLY A CA 1
ATOM 2332 C C . GLY A 1 310 ? 15.711 18.719 36.375 1 79.12 310 GLY A C 1
ATOM 2333 O O . GLY A 1 310 ? 14.953 18.516 35.406 1 79.12 310 GLY A O 1
ATOM 2334 N N . MET A 1 311 ? 16.953 18.562 36.281 1 84.25 311 MET A N 1
ATOM 2335 C CA . MET A 1 311 ? 17.609 17.906 35.156 1 84.25 311 MET A CA 1
ATOM 2336 C C . MET A 1 311 ? 16.984 16.531 34.875 1 84.25 311 MET A C 1
ATOM 2338 O O . MET A 1 311 ? 16.719 16.188 33.719 1 84.25 311 MET A O 1
ATOM 2342 N N . MET A 1 312 ? 16.703 15.859 35.938 1 86.44 312 MET A N 1
ATOM 2343 C CA . MET A 1 312 ? 16.141 14.523 35.781 1 86.44 312 MET A CA 1
ATOM 2344 C C . MET A 1 312 ? 14.727 14.594 35.188 1 86.44 312 MET A C 1
ATOM 2346 O O . MET A 1 312 ? 14.344 13.727 34.406 1 86.44 312 MET A O 1
ATOM 2350 N N . SER A 1 313 ? 14.07 15.555 35.562 1 87.5 313 SER A N 1
ATOM 2351 C CA . SER A 1 313 ? 12.719 15.727 35.031 1 87.5 313 SER A CA 1
ATOM 2352 C C . SER A 1 313 ? 12.75 16.047 33.562 1 87.5 313 SER A C 1
ATOM 2354 O O . SER A 1 313 ? 11.93 15.539 32.781 1 87.5 313 SER A O 1
ATOM 2356 N N . ASN A 1 314 ? 13.766 16.828 33.188 1 89.81 314 ASN A N 1
ATOM 2357 C CA . ASN A 1 314 ? 13.898 17.188 31.781 1 89.81 314 ASN A CA 1
ATOM 2358 C C . ASN A 1 314 ? 14.312 15.984 30.938 1 89.81 314 ASN A C 1
ATOM 2360 O O . ASN A 1 314 ? 13.891 15.859 29.797 1 89.81 314 ASN A O 1
ATOM 2364 N N . ILE A 1 315 ? 15.062 15.195 31.531 1 91 315 ILE A N 1
ATOM 2365 C CA . ILE A 1 315 ? 15.5 13.992 30.844 1 91 315 ILE A CA 1
ATOM 2366 C C . ILE A 1 315 ? 14.312 13.062 30.609 1 91 315 ILE A C 1
ATOM 2368 O O . ILE A 1 315 ? 14.156 12.5 29.531 1 91 315 ILE A O 1
ATOM 2372 N N . LEU A 1 316 ? 13.484 12.922 31.578 1 91.44 316 LEU A N 1
ATOM 2373 C CA . LEU A 1 316 ? 12.328 12.047 31.453 1 91.44 316 LEU A CA 1
ATOM 2374 C C . LEU A 1 316 ? 11.336 12.609 30.422 1 91.44 316 LEU A C 1
ATOM 2376 O O . LEU A 1 316 ? 10.773 11.859 29.625 1 91.44 316 LEU A O 1
ATOM 2380 N N . VAL A 1 317 ? 11.195 13.898 30.422 1 91.5 317 VAL A N 1
ATOM 2381 C CA . VAL A 1 317 ? 10.242 14.531 29.516 1 91.5 317 VAL A CA 1
ATOM 2382 C C . VAL A 1 317 ? 10.75 14.438 28.078 1 91.5 317 VAL A C 1
ATOM 2384 O O . VAL A 1 317 ? 9.953 14.422 27.125 1 91.5 317 VAL A O 1
ATOM 2387 N N . ALA A 1 318 ? 12.039 14.383 27.938 1 93.62 318 ALA A N 1
ATOM 2388 C CA . ALA A 1 318 ? 12.633 14.25 26.609 1 93.62 318 ALA A CA 1
ATOM 2389 C C . ALA A 1 318 ? 12.148 12.984 25.922 1 93.62 318 ALA A C 1
ATOM 2391 O O . ALA A 1 318 ? 12.133 12.906 24.688 1 93.62 318 ALA A O 1
ATOM 2392 N N . PHE A 1 319 ? 11.695 12.016 26.719 1 95.44 319 PHE A N 1
ATOM 2393 C CA . PHE A 1 319 ? 11.25 10.742 26.156 1 95.44 319 PHE A CA 1
ATOM 2394 C C . PHE A 1 319 ? 9.727 10.68 26.094 1 95.44 319 PHE A C 1
ATOM 2396 O O . PHE A 1 319 ? 9.156 9.648 25.734 1 95.44 319 PHE A O 1
ATOM 2403 N N . SER A 1 320 ? 9.062 11.773 26.422 1 94.5 320 SER A N 1
ATOM 2404 C CA . SER A 1 320 ? 7.602 11.781 26.453 1 94.5 320 SER A CA 1
ATOM 2405 C C . SER A 1 320 ? 7.008 11.758 25.062 1 94.5 320 SER A C 1
ATOM 2407 O O . SER A 1 320 ? 7.289 12.641 24.25 1 94.5 320 SER A O 1
ATOM 2409 N N . VAL A 1 321 ? 6.145 10.789 24.797 1 92.62 321 VAL A N 1
ATOM 2410 C CA . VAL A 1 321 ? 5.477 10.641 23.516 1 92.62 321 VAL A CA 1
ATOM 2411 C C . VAL A 1 321 ? 4.434 11.742 23.344 1 92.62 321 VAL A C 1
ATOM 2413 O O . VAL A 1 321 ? 4.207 12.227 22.234 1 92.62 321 VAL A O 1
ATOM 2416 N N . TYR A 1 322 ? 3.889 12.172 24.375 1 88.31 322 TYR A N 1
ATOM 2417 C CA . TYR A 1 322 ? 2.854 13.195 24.359 1 88.31 322 TYR A CA 1
ATOM 2418 C C . TYR A 1 322 ? 3.42 14.531 23.875 1 88.31 322 TYR A C 1
ATOM 2420 O O . TYR A 1 322 ? 2.902 15.125 22.922 1 88.31 322 TYR A O 1
ATOM 2428 N N . THR A 1 323 ? 4.449 14.977 24.5 1 89 323 THR A N 1
ATOM 2429 C CA . THR A 1 323 ? 5.051 16.266 24.156 1 89 323 THR A CA 1
ATOM 2430 C C . THR A 1 323 ? 5.727 16.203 22.781 1 89 323 THR A C 1
ATOM 2432 O O . THR A 1 323 ? 5.535 17.078 21.953 1 89 323 THR A O 1
ATOM 2435 N N . ASN A 1 324 ? 6.477 15.102 22.547 1 93.31 324 ASN A N 1
ATOM 2436 C CA . ASN A 1 324 ? 7.191 14.961 21.297 1 93.31 324 ASN A CA 1
ATOM 2437 C C . ASN A 1 324 ? 6.234 14.734 20.125 1 93.31 324 ASN A C 1
ATOM 2439 O O . ASN A 1 324 ? 6.473 15.211 19.016 1 93.31 324 ASN A O 1
ATOM 2443 N N . GLY A 1 325 ? 5.227 13.953 20.391 1 90.56 325 GLY A N 1
ATOM 2444 C CA . GLY A 1 325 ? 4.227 13.734 19.359 1 90.56 325 GLY A CA 1
ATOM 2445 C C . GLY A 1 325 ? 3.502 15 18.953 1 90.56 325 GLY A C 1
ATOM 2446 O O . GLY A 1 325 ? 3.27 15.227 17.766 1 90.56 325 GLY A O 1
ATOM 2447 N N . ALA A 1 326 ? 3.162 15.836 19.938 1 84.75 326 ALA A N 1
ATOM 2448 C CA . ALA A 1 326 ? 2.494 17.109 19.656 1 84.75 326 ALA A CA 1
ATOM 2449 C C . ALA A 1 326 ? 3.387 18.016 18.828 1 84.75 326 ALA A C 1
ATOM 2451 O O . ALA A 1 326 ? 2.908 18.703 17.922 1 84.75 326 ALA A O 1
ATOM 2452 N N . LYS A 1 327 ? 4.617 17.984 19.156 1 87.69 327 LYS A N 1
ATOM 2453 C CA . LYS A 1 327 ? 5.57 18.797 18.406 1 87.69 327 LYS A CA 1
ATOM 2454 C C . LYS A 1 327 ? 5.715 18.297 16.969 1 87.69 327 LYS A C 1
ATOM 2456 O O . LYS A 1 327 ? 5.758 19.094 16.031 1 87.69 327 LYS A O 1
ATOM 2461 N N . LEU A 1 328 ? 5.809 17.031 16.859 1 90.62 328 LEU A N 1
ATOM 2462 C CA . LEU A 1 328 ? 6.008 16.406 15.555 1 90.62 328 LEU A CA 1
ATOM 2463 C C . LEU A 1 328 ? 4.797 16.641 14.648 1 90.62 328 LEU A C 1
ATOM 2465 O O . LEU A 1 328 ? 4.945 16.812 13.438 1 90.62 328 LEU A O 1
ATOM 2469 N N . LEU A 1 329 ? 3.596 16.656 15.227 1 86.69 329 LEU A N 1
ATOM 2470 C CA . LEU A 1 329 ? 2.373 16.719 14.43 1 86.69 329 LEU A CA 1
ATOM 2471 C C . LEU A 1 329 ? 1.867 18.156 14.32 1 86.69 329 LEU A C 1
ATOM 2473 O O . LEU A 1 329 ? 0.879 18.422 13.625 1 86.69 329 LEU A O 1
ATOM 2477 N N . ASN A 1 330 ? 2.572 19.094 14.953 1 82.88 330 ASN A N 1
ATOM 2478 C CA . ASN A 1 330 ? 2.193 20.5 14.875 1 82.88 330 ASN A CA 1
ATOM 2479 C C . ASN A 1 330 ? 2.314 21.031 13.445 1 82.88 330 ASN A C 1
ATOM 2481 O O . ASN A 1 330 ? 3.311 20.781 12.766 1 82.88 330 ASN A O 1
ATOM 2485 N N . THR A 1 331 ? 1.33 21.703 12.938 1 82.56 331 THR A N 1
ATOM 2486 C CA . THR A 1 331 ? 1.329 22.172 11.555 1 82.56 331 THR A CA 1
ATOM 2487 C C . THR A 1 331 ? 1.564 23.688 11.5 1 82.56 331 THR A C 1
ATOM 2489 O O . THR A 1 331 ? 1.578 24.266 10.422 1 82.56 331 THR A O 1
ATOM 2492 N N . SER A 1 332 ? 1.766 24.312 12.625 1 78.88 332 SER A N 1
ATOM 2493 C CA . SER A 1 332 ? 1.977 25.766 12.656 1 78.88 332 SER A CA 1
ATOM 2494 C C . SER A 1 332 ? 3.418 26.125 12.312 1 78.88 332 SER A C 1
ATOM 2496 O O . SER A 1 332 ? 4.344 25.391 12.656 1 78.88 332 SER A O 1
ATOM 2498 N N . ALA A 1 333 ? 3.656 27.078 11.445 1 77.12 333 ALA A N 1
ATOM 2499 C CA . ALA A 1 333 ? 4.98 27.578 11.094 1 77.12 333 ALA A CA 1
ATOM 2500 C C . ALA A 1 333 ? 5.156 29.031 11.523 1 77.12 333 ALA A C 1
ATOM 2502 O O . ALA A 1 333 ? 4.242 29.844 11.375 1 77.12 333 ALA A O 1
ATOM 2503 N N . PRO A 1 334 ? 6.266 29.281 12.18 1 73.44 334 PRO A N 1
ATOM 2504 C CA . PRO A 1 334 ? 6.504 30.672 12.547 1 73.44 334 PRO A CA 1
ATOM 2505 C C . PRO A 1 334 ? 6.57 31.609 11.328 1 73.44 334 PRO A C 1
ATOM 2507 O O . PRO A 1 334 ? 6.852 31.141 10.219 1 73.44 334 PRO A O 1
ATOM 2510 N N . PRO A 1 335 ? 6.246 32.844 11.57 1 72.94 335 PRO A N 1
ATOM 2511 C CA . PRO A 1 335 ? 6.363 33.812 10.469 1 72.94 335 PRO A CA 1
ATOM 2512 C C . PRO A 1 335 ? 7.785 33.875 9.906 1 72.94 335 PRO A C 1
ATOM 2514 O O . PRO A 1 335 ? 8.758 33.812 10.672 1 72.94 335 PRO A O 1
ATOM 2517 N N . GLY A 1 336 ? 8.023 33.938 8.672 1 73.94 336 GLY A N 1
ATOM 2518 C CA . GLY A 1 336 ? 9.328 34.062 8.039 1 73.94 336 GLY A CA 1
ATOM 2519 C C . GLY A 1 336 ? 9.953 32.719 7.703 1 73.94 336 GLY A C 1
ATOM 2520 O O . GLY A 1 336 ? 11.047 32.656 7.133 1 73.94 336 GLY A O 1
ATOM 2521 N N . SER A 1 337 ? 9.258 31.703 8.039 1 82.31 337 SER A N 1
ATOM 2522 C CA . SER A 1 337 ? 9.773 30.375 7.734 1 82.31 337 SER A CA 1
ATOM 2523 C C . SER A 1 337 ? 9.641 30.047 6.246 1 82.31 337 SER A C 1
ATOM 2525 O O . SER A 1 337 ? 8.758 30.578 5.566 1 82.31 337 SER A O 1
ATOM 2527 N N . LEU A 1 338 ? 10.648 29.406 5.73 1 91.44 338 LEU A N 1
ATOM 2528 C CA . LEU A 1 338 ? 10.625 28.938 4.348 1 91.44 338 LEU A CA 1
ATOM 2529 C C . LEU A 1 338 ? 9.711 27.734 4.195 1 91.44 338 LEU A C 1
ATOM 2531 O O . LEU A 1 338 ? 10.188 26.609 4.004 1 91.44 338 LEU A O 1
ATOM 2535 N N . THR A 1 339 ? 8.453 27.938 4.141 1 90.44 339 THR A N 1
ATOM 2536 C CA . THR A 1 339 ? 7.445 26.891 4.242 1 90.44 339 THR A CA 1
ATOM 2537 C C . THR A 1 339 ? 7.434 26.031 2.984 1 90.44 339 THR A C 1
ATOM 2539 O O . THR A 1 339 ? 7.043 24.859 3.029 1 90.44 339 THR A O 1
ATOM 2542 N N . ALA A 1 340 ? 7.895 26.594 1.847 1 94.69 340 ALA A N 1
ATOM 2543 C CA . ALA A 1 340 ? 7.906 25.844 0.596 1 94.69 340 ALA A CA 1
ATOM 2544 C C . ALA A 1 340 ? 8.859 24.656 0.683 1 94.69 340 ALA A C 1
ATOM 2546 O O . ALA A 1 340 ? 8.711 23.672 -0.056 1 94.69 340 ALA A O 1
ATOM 2547 N N . LEU A 1 341 ? 9.828 24.688 1.546 1 96.5 341 LEU A N 1
ATOM 2548 C CA . LEU A 1 341 ? 10.797 23.625 1.71 1 96.5 341 LEU A CA 1
ATOM 2549 C C . LEU A 1 341 ? 10.117 22.344 2.182 1 96.5 341 LEU A C 1
ATOM 2551 O O . LEU A 1 341 ? 10.578 21.234 1.867 1 96.5 341 LEU A O 1
ATOM 2555 N N . ASN A 1 342 ? 9.008 22.547 2.941 1 95.31 342 ASN A N 1
ATOM 2556 C CA . ASN A 1 342 ? 8.305 21.375 3.459 1 95.31 342 ASN A CA 1
ATOM 2557 C C . ASN A 1 342 ? 7.742 20.516 2.332 1 95.31 342 ASN A C 1
ATOM 2559 O O . ASN A 1 342 ? 7.902 19.297 2.338 1 95.31 342 ASN A O 1
ATOM 2563 N N . GLY A 1 343 ? 7.141 21.141 1.389 1 96.19 343 GLY A N 1
ATOM 2564 C CA . GLY A 1 343 ? 6.625 20.406 0.245 1 96.19 343 GLY A CA 1
ATOM 2565 C C . GLY A 1 343 ? 7.711 19.781 -0.606 1 96.19 343 GLY A C 1
ATOM 2566 O O . GLY A 1 343 ? 7.57 18.656 -1.07 1 96.19 343 GLY A O 1
ATOM 2567 N N . ILE A 1 344 ? 8.82 20.453 -0.806 1 97.69 344 ILE A N 1
ATOM 2568 C CA . ILE A 1 344 ? 9.922 19.969 -1.623 1 97.69 344 ILE A CA 1
ATOM 2569 C C . ILE A 1 344 ? 10.539 18.734 -0.977 1 97.69 344 ILE A C 1
ATOM 2571 O O . ILE A 1 344 ? 10.812 17.734 -1.658 1 97.69 344 ILE A O 1
ATOM 2575 N N . ARG A 1 345 ? 10.688 18.734 0.332 1 97.56 345 ARG A N 1
ATOM 2576 C CA . ARG A 1 345 ? 11.258 17.609 1.058 1 97.56 345 ARG A CA 1
ATOM 2577 C C . ARG A 1 345 ? 10.383 16.375 0.919 1 97.56 345 ARG A C 1
ATOM 2579 O O . ARG A 1 345 ? 10.875 15.289 0.587 1 97.56 345 ARG A O 1
ATOM 2586 N N . PHE A 1 346 ? 9.109 16.562 1.182 1 96.94 346 PHE A N 1
ATOM 2587 C CA . PHE A 1 346 ? 8.203 15.422 1.146 1 96.94 346 PHE A CA 1
ATOM 2588 C C . PHE A 1 346 ? 8.125 14.836 -0.257 1 96.94 346 PHE A C 1
ATOM 2590 O O . PHE A 1 346 ? 8.258 13.617 -0.434 1 96.94 346 PHE A O 1
ATOM 2597 N N . LEU A 1 347 ? 7.945 15.695 -1.273 1 97.25 347 LEU A N 1
ATOM 2598 C CA . LEU A 1 347 ? 7.777 15.227 -2.646 1 97.25 347 LEU A CA 1
ATOM 2599 C C . LEU A 1 347 ? 9.062 14.578 -3.156 1 97.25 347 LEU A C 1
ATOM 2601 O O . LEU A 1 347 ? 9.008 13.594 -3.896 1 97.25 347 LEU A O 1
ATOM 2605 N N . SER A 1 348 ? 10.188 15.102 -2.766 1 97.94 348 SER A N 1
ATOM 2606 C CA . SER A 1 348 ? 11.453 14.516 -3.172 1 97.94 348 SER A CA 1
ATOM 2607 C C . SER A 1 348 ? 11.664 13.148 -2.516 1 97.94 348 SER A C 1
ATOM 2609 O O . SER A 1 348 ? 12.172 12.227 -3.148 1 97.94 348 SER A O 1
ATOM 2611 N N . MET A 1 349 ? 11.297 13.047 -1.225 1 98.19 349 MET A N 1
ATOM 2612 C CA . MET A 1 349 ? 11.43 11.766 -0.54 1 98.19 349 MET A CA 1
ATOM 2613 C C . MET A 1 349 ? 10.492 10.727 -1.139 1 98.19 349 MET A C 1
ATOM 2615 O O . MET A 1 349 ? 10.844 9.555 -1.252 1 98.19 349 MET A O 1
ATOM 2619 N N . THR A 1 350 ? 9.273 11.164 -1.483 1 97.94 350 THR A N 1
ATOM 2620 C CA . THR A 1 350 ? 8.336 10.281 -2.162 1 97.94 350 THR A CA 1
ATOM 2621 C C . THR A 1 350 ? 8.922 9.773 -3.475 1 97.94 350 THR A C 1
ATOM 2623 O O . THR A 1 350 ? 8.75 8.602 -3.826 1 97.94 350 THR A O 1
ATOM 2626 N N . TRP A 1 351 ? 9.609 10.656 -4.141 1 97.88 351 TRP A N 1
ATOM 2627 C CA . TRP A 1 351 ? 10.266 10.32 -5.402 1 97.88 351 TRP A CA 1
ATOM 2628 C C . TRP A 1 351 ? 11.391 9.312 -5.184 1 97.88 351 TRP A C 1
ATOM 2630 O O . TRP A 1 351 ? 11.539 8.367 -5.965 1 97.88 351 TRP A O 1
ATOM 2640 N N . VAL A 1 352 ? 12.148 9.43 -4.109 1 97.38 352 VAL A N 1
ATOM 2641 C CA . VAL A 1 352 ? 13.203 8.484 -3.75 1 97.38 352 VAL A CA 1
ATOM 2642 C C . VAL A 1 352 ? 12.594 7.117 -3.463 1 97.38 352 VAL A C 1
ATOM 2644 O O . VAL A 1 352 ? 13.078 6.098 -3.963 1 97.38 352 VAL A O 1
ATOM 2647 N N . ILE A 1 353 ? 11.523 7.094 -2.721 1 98 353 ILE A N 1
ATOM 2648 C CA . ILE A 1 353 ? 10.867 5.84 -2.373 1 98 353 ILE A CA 1
ATOM 2649 C C . ILE A 1 353 ? 10.336 5.168 -3.639 1 98 353 ILE A C 1
ATOM 2651 O O . ILE A 1 353 ? 10.43 3.947 -3.787 1 98 353 ILE A O 1
ATOM 2655 N N . LEU A 1 354 ? 9.844 5.984 -4.59 1 97.31 354 LEU A N 1
ATOM 2656 C CA . LEU A 1 354 ? 9.336 5.461 -5.852 1 97.31 354 LEU A CA 1
ATOM 2657 C C . LEU A 1 354 ? 10.453 4.785 -6.648 1 97.31 354 LEU A C 1
ATOM 2659 O O . LEU A 1 354 ? 10.289 3.664 -7.129 1 97.31 354 LEU A O 1
ATOM 2663 N N . GLY A 1 355 ? 11.547 5.484 -6.793 1 93.69 355 GLY A N 1
ATOM 2664 C CA . GLY A 1 355 ? 12.672 4.895 -7.492 1 93.69 355 GLY A CA 1
ATOM 2665 C C . GLY A 1 355 ? 13.164 3.607 -6.859 1 93.69 355 GLY A C 1
ATOM 2666 O O . GLY A 1 355 ? 13.43 2.627 -7.559 1 93.69 355 GLY A O 1
ATOM 2667 N N . HIS A 1 356 ? 13.219 3.57 -5.551 1 94.5 356 HIS A N 1
ATOM 2668 C CA . HIS A 1 356 ? 13.703 2.395 -4.836 1 94.5 356 HIS A CA 1
ATOM 2669 C C . HIS A 1 356 ? 12.68 1.267 -4.879 1 94.5 356 HIS A C 1
ATOM 2671 O O . HIS A 1 356 ? 13.039 0.092 -4.766 1 94.5 356 HIS A O 1
ATOM 2677 N N . THR A 1 357 ? 11.383 1.588 -5.008 1 95.88 357 THR A N 1
ATOM 2678 C CA . THR A 1 357 ? 10.367 0.554 -5.18 1 95.88 357 THR A CA 1
ATOM 2679 C C . THR A 1 357 ? 10.664 -0.3 -6.406 1 95.88 357 THR A C 1
ATOM 2681 O O . THR A 1 357 ? 10.539 -1.524 -6.367 1 95.88 357 THR A O 1
ATOM 2684 N N . TYR A 1 358 ? 11.094 0.373 -7.512 1 91.38 358 TYR A N 1
ATOM 2685 C CA . TYR A 1 358 ? 11.422 -0.339 -8.742 1 91.38 358 TYR A CA 1
ATOM 2686 C C . TYR A 1 358 ? 12.766 -1.055 -8.609 1 91.38 358 TYR A C 1
ATOM 2688 O O . TYR A 1 358 ? 12.875 -2.238 -8.938 1 91.38 358 TYR A O 1
ATOM 2696 N N . SER A 1 359 ? 13.781 -0.47 -8.086 1 87.5 359 SER A N 1
ATOM 2697 C CA . SER A 1 359 ? 15.133 -1.028 -8.062 1 87.5 359 SER A CA 1
ATOM 2698 C C . SER A 1 359 ? 15.219 -2.217 -7.109 1 87.5 359 SER A C 1
ATOM 2700 O O . SER A 1 359 ? 15.852 -3.225 -7.422 1 87.5 359 SER A O 1
ATOM 2702 N N . THR A 1 360 ? 14.562 -2.092 -5.941 1 88.25 360 THR A N 1
ATOM 2703 C CA . THR A 1 360 ? 14.617 -3.18 -4.973 1 88.25 360 THR A CA 1
ATOM 2704 C C . THR A 1 360 ? 13.703 -4.324 -5.387 1 88.25 360 THR A C 1
ATOM 2706 O O . THR A 1 360 ? 13.969 -5.488 -5.07 1 88.25 360 THR A O 1
ATOM 2709 N N . GLY A 1 361 ? 12.672 -4.023 -6.113 1 89.44 361 GLY A N 1
ATOM 2710 C CA . GLY A 1 361 ? 11.703 -5.027 -6.512 1 89.44 361 GLY A CA 1
ATOM 2711 C C . GLY A 1 361 ? 12.172 -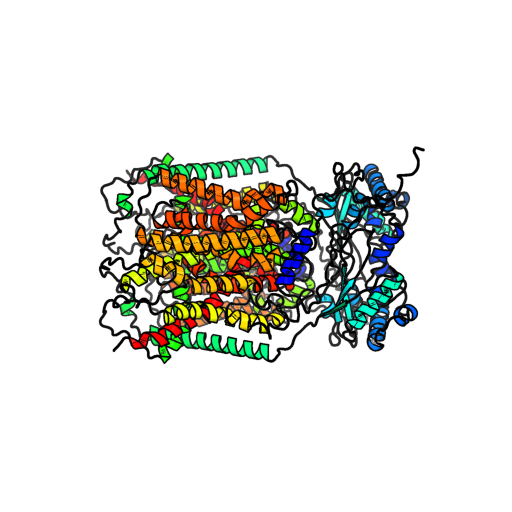5.887 -7.668 1 89.44 361 GLY A C 1
ATOM 2712 O O . GLY A 1 361 ? 11.719 -7.023 -7.828 1 89.44 361 GLY A O 1
ATOM 2713 N N . MET A 1 362 ? 13.109 -5.492 -8.414 1 83 362 MET A N 1
ATOM 2714 C CA . MET A 1 362 ? 13.531 -6.133 -9.664 1 83 362 MET A CA 1
ATOM 2715 C C . MET A 1 362 ? 14.102 -7.52 -9.391 1 83 362 MET A C 1
ATOM 2717 O O . MET A 1 362 ? 14.031 -8.406 -10.242 1 83 362 MET A O 1
ATOM 2721 N N . ASN A 1 363 ? 14.562 -7.758 -8.172 1 81.25 363 ASN A N 1
ATOM 2722 C CA . ASN A 1 363 ? 15.148 -9.047 -7.832 1 81.25 363 ASN A CA 1
ATOM 2723 C C . ASN A 1 363 ? 14.078 -10.078 -7.473 1 81.25 363 ASN A C 1
ATOM 2725 O O . ASN A 1 363 ? 14.367 -11.266 -7.359 1 81.25 363 ASN A O 1
ATOM 2729 N N . TYR A 1 364 ? 12.922 -9.656 -7.398 1 91.38 364 TYR A N 1
ATOM 2730 C CA . TYR A 1 364 ? 11.852 -10.531 -6.938 1 91.38 364 TYR A CA 1
ATOM 2731 C C . TYR A 1 364 ? 10.75 -10.633 -7.98 1 91.38 364 TYR A C 1
ATOM 2733 O O . TYR A 1 364 ? 9.586 -10.883 -7.645 1 91.38 364 TYR A O 1
ATOM 2741 N N . VAL A 1 365 ? 11.141 -10.367 -9.25 1 89.44 365 VAL A N 1
ATOM 2742 C CA . VAL A 1 365 ? 10.188 -10.406 -10.352 1 89.44 365 VAL A CA 1
ATOM 2743 C C . VAL A 1 365 ? 10.68 -11.375 -11.422 1 89.44 365 VAL A C 1
ATOM 2745 O O . VAL A 1 365 ? 11.875 -11.648 -11.523 1 89.44 365 VAL A O 1
ATOM 2748 N N . HIS A 1 366 ? 9.734 -11.906 -12.188 1 88.06 366 HIS A N 1
ATOM 2749 C CA . HIS A 1 366 ? 10.188 -12.859 -13.195 1 88.06 366 HIS A CA 1
ATOM 2750 C C . HIS A 1 366 ? 9.984 -12.305 -14.602 1 88.06 366 HIS A C 1
ATOM 2752 O O . HIS A 1 366 ? 10.406 -12.922 -15.586 1 88.06 366 HIS A O 1
ATOM 2758 N N . ASN A 1 367 ? 9.422 -11.047 -14.797 1 88.06 367 ASN A N 1
ATOM 2759 C CA . ASN A 1 367 ? 9.164 -10.531 -16.141 1 88.06 367 ASN A CA 1
ATOM 2760 C C . ASN A 1 367 ? 9.969 -9.266 -16.422 1 88.06 367 ASN A C 1
ATOM 2762 O O . ASN A 1 367 ? 9.492 -8.359 -17.109 1 88.06 367 ASN A O 1
ATOM 2766 N N . VAL A 1 368 ? 11.102 -9.148 -15.828 1 81.12 368 VAL A N 1
ATOM 2767 C CA . VAL A 1 368 ? 11.938 -7.969 -16.031 1 81.12 368 VAL A CA 1
ATOM 2768 C C . VAL A 1 368 ? 12.242 -7.812 -17.516 1 81.12 368 VAL A C 1
ATOM 2770 O O . VAL A 1 368 ? 12.273 -6.691 -18.047 1 81.12 368 VAL A O 1
ATOM 2773 N N . SER A 1 369 ? 12.414 -8.945 -18.203 1 77.62 369 SER A N 1
ATOM 2774 C CA . SER A 1 369 ? 12.82 -8.945 -19.609 1 77.62 369 SER A CA 1
ATOM 2775 C C . SER A 1 369 ? 11.727 -8.359 -20.5 1 77.62 369 SER A C 1
ATOM 2777 O O . SER A 1 369 ? 12.016 -7.82 -21.578 1 77.62 369 SER A O 1
ATOM 2779 N N . THR A 1 370 ? 10.484 -8.461 -20.125 1 82.94 370 THR A N 1
ATOM 2780 C CA . THR A 1 370 ? 9.391 -7.945 -20.938 1 82.94 370 THR A CA 1
ATOM 2781 C C . THR A 1 370 ? 8.938 -6.582 -20.422 1 82.94 370 THR A C 1
ATOM 2783 O O . THR A 1 370 ? 8.469 -5.746 -21.203 1 82.94 370 THR A O 1
ATOM 2786 N N . PHE A 1 371 ? 9.102 -6.328 -19.172 1 87.12 371 PHE A N 1
ATOM 2787 C CA . PHE A 1 371 ? 8.617 -5.098 -18.547 1 87.12 371 PHE A CA 1
ATOM 2788 C C . PHE A 1 371 ? 9.555 -3.936 -18.844 1 87.12 371 PHE A C 1
ATOM 2790 O O . PHE A 1 371 ? 9.109 -2.855 -19.234 1 87.12 371 PHE A O 1
ATOM 2797 N N . TRP A 1 372 ? 10.797 -4.07 -18.703 1 82.5 372 TRP A N 1
ATOM 2798 C CA . TRP A 1 372 ? 11.773 -2.986 -18.734 1 82.5 372 TRP A CA 1
ATOM 2799 C C . TRP A 1 372 ? 11.867 -2.377 -20.125 1 82.5 372 TRP A C 1
ATOM 2801 O O . TRP A 1 372 ? 11.883 -1.152 -20.281 1 82.5 372 TRP A O 1
ATOM 2811 N N . PRO A 1 373 ? 11.898 -3.211 -21.188 1 80.5 373 PRO A N 1
ATOM 2812 C CA . PRO A 1 373 ? 11.93 -2.607 -22.531 1 80.5 373 PRO A CA 1
ATOM 2813 C C . PRO A 1 373 ? 10.711 -1.736 -22.812 1 80.5 373 PRO A C 1
ATOM 2815 O O . PRO A 1 373 ? 10.828 -0.688 -23.453 1 80.5 373 PRO A O 1
ATOM 2818 N N . LYS A 1 374 ? 9.617 -2.158 -22.328 1 84.88 374 LYS A N 1
ATOM 2819 C CA . LYS A 1 374 ? 8.406 -1.369 -22.516 1 84.88 374 LYS A CA 1
ATOM 2820 C C . LYS A 1 374 ? 8.492 -0.045 -21.766 1 84.88 374 LYS A C 1
ATOM 2822 O O . LYS A 1 374 ? 8.008 0.983 -22.25 1 84.88 374 LYS A O 1
ATOM 2827 N N . MET A 1 375 ? 9.07 -0.069 -20.609 1 87.62 375 MET A N 1
ATOM 2828 C CA . MET A 1 375 ? 9.211 1.13 -19.797 1 87.62 375 MET A CA 1
ATOM 2829 C C . MET A 1 375 ? 10.18 2.117 -20.422 1 87.62 375 MET A C 1
ATOM 2831 O O . MET A 1 375 ? 9.953 3.328 -20.406 1 87.62 375 MET A O 1
ATOM 2835 N N . ILE A 1 376 ? 11.242 1.646 -21 1 83 376 ILE A N 1
ATOM 2836 C CA . ILE A 1 376 ? 12.25 2.49 -21.625 1 83 376 ILE A CA 1
ATOM 2837 C C . ILE A 1 376 ? 11.648 3.225 -22.828 1 83 376 ILE A C 1
ATOM 2839 O O . ILE A 1 376 ? 12 4.375 -23.094 1 83 376 ILE A O 1
ATOM 2843 N N . GLU A 1 377 ? 10.703 2.609 -23.484 1 86.44 377 GLU A N 1
ATOM 2844 C CA . GLU A 1 377 ? 10.062 3.199 -24.656 1 86.44 377 GLU A CA 1
ATOM 2845 C C . GLU A 1 377 ? 9.047 4.266 -24.25 1 86.44 377 GLU A C 1
ATOM 2847 O O . GLU A 1 377 ? 8.703 5.137 -25.047 1 86.44 377 GLU A O 1
ATOM 2852 N N . ARG A 1 378 ? 8.656 4.18 -23.078 1 91.19 378 ARG A N 1
ATOM 2853 C CA . ARG A 1 378 ? 7.672 5.141 -22.578 1 91.19 378 ARG A CA 1
ATOM 2854 C C . ARG A 1 378 ? 8.352 6.426 -22.125 1 91.19 378 ARG A C 1
ATOM 2856 O O . ARG A 1 378 ? 9.062 6.43 -21.109 1 91.19 378 ARG A O 1
ATOM 2863 N N . TRP A 1 379 ? 8.07 7.539 -22.703 1 91.31 379 TRP A N 1
ATOM 2864 C CA . TRP A 1 379 ? 8.773 8.781 -22.406 1 91.31 379 TRP A CA 1
ATOM 2865 C C . TRP A 1 379 ? 8.469 9.25 -20.984 1 91.31 379 TRP A C 1
ATOM 2867 O O . TRP A 1 379 ? 9.32 9.852 -20.328 1 91.31 379 TRP A O 1
ATOM 2877 N N . THR A 1 380 ? 7.273 8.891 -20.5 1 92.06 380 THR A N 1
ATOM 2878 C CA . THR A 1 380 ? 6.895 9.328 -19.156 1 92.06 380 THR A CA 1
ATOM 2879 C C . THR A 1 380 ? 7.719 8.602 -18.094 1 92.06 380 THR A C 1
ATOM 2881 O O . THR A 1 380 ? 7.879 9.094 -16.984 1 92.06 380 THR A O 1
ATOM 2884 N N . PHE A 1 381 ? 8.25 7.469 -18.406 1 92.62 381 PHE A N 1
ATOM 2885 C CA . PHE A 1 381 ? 8.992 6.664 -17.438 1 92.62 381 PHE A CA 1
ATOM 2886 C C . PHE A 1 381 ? 10.383 7.246 -17.203 1 92.62 381 PHE A C 1
ATOM 2888 O O . PHE A 1 381 ? 11.062 6.875 -16.25 1 92.62 381 PHE A O 1
ATOM 2895 N N . GLN A 1 382 ? 10.781 8.258 -18 1 91.81 382 GLN A N 1
ATOM 2896 C CA . GLN A 1 382 ? 12.062 8.938 -17.812 1 91.81 382 GLN A CA 1
ATOM 2897 C C . GLN A 1 382 ? 12.133 9.617 -16.453 1 91.81 382 GLN A C 1
ATOM 2899 O O . GLN A 1 382 ? 13.203 9.695 -15.844 1 91.81 382 GLN A O 1
ATOM 2904 N N . ALA A 1 383 ? 10.992 10.008 -16.016 1 93.25 383 ALA A N 1
ATOM 2905 C CA . ALA A 1 383 ? 10.938 10.664 -14.703 1 93.25 383 ALA A CA 1
ATOM 2906 C C . ALA A 1 383 ? 11.289 9.695 -13.586 1 93.25 383 ALA A C 1
ATOM 2908 O O . ALA A 1 383 ? 11.773 10.109 -12.523 1 93.25 383 ALA A O 1
ATOM 2909 N N . ILE A 1 384 ? 11.109 8.453 -13.812 1 92.31 384 ILE A N 1
ATOM 2910 C CA . ILE A 1 384 ? 11.43 7.438 -12.812 1 92.31 384 ILE A CA 1
ATOM 2911 C C . ILE A 1 384 ? 12.883 6.988 -12.984 1 92.31 384 ILE A C 1
ATOM 2913 O O . ILE A 1 384 ? 13.617 6.844 -12.008 1 92.31 384 ILE A O 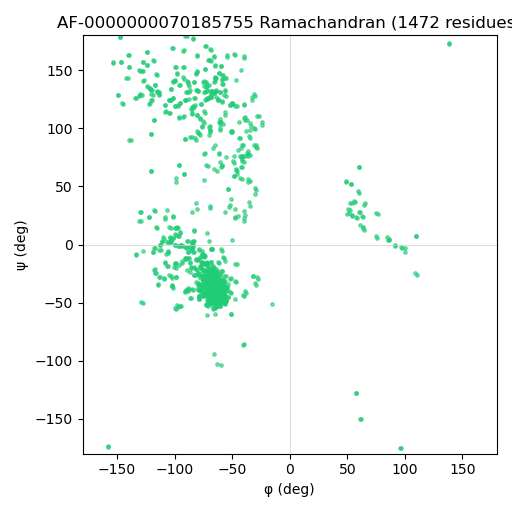1
ATOM 2917 N N . ILE A 1 385 ? 13.273 6.867 -14.211 1 88 385 ILE A N 1
ATOM 2918 C CA . ILE A 1 385 ? 14.633 6.434 -14.508 1 88 385 ILE A CA 1
ATOM 2919 C C . ILE A 1 385 ? 15.625 7.477 -14.008 1 88 385 ILE A C 1
ATOM 2921 O O . ILE A 1 385 ? 16.688 7.129 -13.484 1 88 385 ILE A O 1
ATOM 2925 N N . ASN A 1 386 ? 15.258 8.727 -14.117 1 90 386 ASN A N 1
ATOM 2926 C CA . ASN A 1 386 ? 16.156 9.82 -13.766 1 90 386 ASN A CA 1
ATOM 2927 C C . ASN A 1 386 ? 15.82 10.398 -12.398 1 90 386 ASN A C 1
ATOM 2929 O O . ASN A 1 386 ? 16.125 11.562 -12.117 1 90 386 ASN A O 1
ATOM 2933 N N . ALA A 1 387 ? 15.172 9.578 -11.578 1 89.25 387 ALA A N 1
ATOM 2934 C CA . ALA A 1 387 ? 14.781 9.992 -10.234 1 89.25 387 ALA A CA 1
ATOM 2935 C C . ALA A 1 387 ? 16 10.195 -9.344 1 89.25 387 ALA A C 1
ATOM 2937 O O . ALA A 1 387 ? 15.891 10.727 -8.234 1 89.25 387 ALA A O 1
ATOM 2938 N N . LEU A 1 388 ? 17.172 9.945 -9.766 1 90.38 388 LEU A N 1
ATOM 2939 C CA . LEU A 1 388 ? 18.391 10.039 -8.977 1 90.38 388 LEU A CA 1
ATOM 2940 C C . LEU A 1 388 ? 18.656 11.477 -8.547 1 90.38 388 LEU A C 1
ATOM 2942 O O . LEU A 1 388 ? 19.297 11.719 -7.52 1 90.38 388 LEU A O 1
ATOM 2946 N N . VAL A 1 389 ? 18.125 12.398 -9.305 1 95.38 389 VAL A N 1
ATOM 2947 C CA . VAL A 1 389 ? 18.359 13.805 -8.992 1 95.38 389 VAL A CA 1
ATOM 2948 C C . VAL A 1 389 ? 17.547 14.203 -7.762 1 95.38 389 VAL A C 1
ATOM 2950 O O . VAL A 1 389 ? 17.766 15.281 -7.199 1 95.38 389 VAL A O 1
ATOM 2953 N N . SER A 1 390 ? 16.625 13.32 -7.309 1 95.94 390 SER A N 1
ATOM 2954 C CA . SER A 1 390 ? 15.883 13.602 -6.082 1 95.94 390 SER A CA 1
ATOM 2955 C C . SER A 1 390 ? 16.828 13.773 -4.895 1 95.94 390 SER A C 1
ATOM 2957 O O . SER A 1 390 ? 16.578 14.609 -4.02 1 95.94 390 SER A O 1
ATOM 2959 N N . VAL A 1 391 ? 17.906 13.055 -4.855 1 96.25 391 VAL A N 1
ATOM 2960 C CA . VAL A 1 391 ? 18.906 13.156 -3.797 1 96.25 391 VAL A CA 1
ATOM 2961 C C . VAL A 1 391 ? 19.625 14.5 -3.889 1 96.25 391 VAL A C 1
ATOM 2963 O O . VAL A 1 391 ? 19.969 15.102 -2.867 1 96.25 391 VAL A O 1
ATOM 2966 N N . ASP A 1 392 ? 19.859 14.977 -5.07 1 98.06 392 ASP A N 1
ATOM 2967 C CA . ASP A 1 392 ? 20.516 16.25 -5.293 1 98.06 392 ASP A CA 1
ATOM 2968 C C . ASP A 1 392 ? 19.672 17.422 -4.793 1 98.06 392 ASP A C 1
ATOM 2970 O O . ASP A 1 392 ? 20.188 18.453 -4.395 1 98.06 392 ASP A O 1
ATOM 2974 N N . THR A 1 393 ? 18.328 17.203 -4.848 1 98.5 393 THR A N 1
ATOM 2975 C CA . THR A 1 393 ? 17.453 18.172 -4.219 1 98.5 393 THR A CA 1
ATOM 2976 C C . THR A 1 393 ? 17.797 18.344 -2.744 1 98.5 393 THR A C 1
ATOM 2978 O O . THR A 1 393 ? 17.844 19.469 -2.238 1 98.5 393 THR A O 1
ATOM 2981 N N . PHE A 1 394 ? 18.078 17.281 -2.096 1 98.25 394 PHE A N 1
ATOM 2982 C CA . PHE A 1 394 ? 18.375 17.328 -0.669 1 98.25 394 PHE A CA 1
ATOM 2983 C C . PHE A 1 394 ? 19.734 17.969 -0.418 1 98.25 394 PHE A C 1
ATOM 2985 O O . PHE A 1 394 ? 19.922 18.672 0.585 1 98.25 394 PHE A O 1
ATOM 2992 N N . PHE A 1 395 ? 20.734 17.75 -1.295 1 98.62 395 PHE A N 1
ATOM 2993 C CA . PHE A 1 395 ? 22.016 18.453 -1.176 1 98.62 395 PHE A CA 1
ATOM 2994 C C . PHE A 1 395 ? 21.828 19.953 -1.316 1 98.62 395 PHE A C 1
ATOM 2996 O O . PHE A 1 395 ? 22.406 20.719 -0.553 1 98.62 395 PHE A O 1
ATOM 3003 N N . ALA A 1 396 ? 21.031 20.312 -2.297 1 98.62 396 ALA A N 1
ATOM 3004 C CA . ALA A 1 396 ? 20.766 21.734 -2.508 1 98.62 396 ALA A CA 1
ATOM 3005 C C . ALA A 1 396 ? 20.078 22.359 -1.292 1 98.62 396 ALA A C 1
ATOM 3007 O O . ALA A 1 396 ? 20.422 23.453 -0.872 1 98.62 396 ALA A O 1
ATOM 3008 N N . LEU A 1 397 ? 19.109 21.625 -0.752 1 98 397 LEU A N 1
ATOM 3009 C CA . LEU A 1 397 ? 18.406 22.094 0.427 1 98 397 LEU A CA 1
ATOM 3010 C C . LEU A 1 397 ? 19.344 22.25 1.612 1 98 397 LEU A C 1
ATOM 3012 O O . LEU A 1 397 ? 19.281 23.234 2.348 1 98 397 LEU A O 1
ATOM 3016 N N . SER A 1 398 ? 20.203 21.281 1.812 1 97.94 398 SER A N 1
ATOM 3017 C CA . SER A 1 398 ? 21.172 21.312 2.91 1 97.94 398 SER A CA 1
ATOM 3018 C C . SER A 1 398 ? 22.109 22.5 2.793 1 97.94 398 SER A C 1
ATOM 3020 O O . SER A 1 398 ? 22.344 23.219 3.775 1 97.94 398 SER A O 1
ATOM 3022 N N . GLY A 1 399 ? 22.641 22.719 1.575 1 98.44 399 GLY A N 1
ATOM 3023 C CA . GLY A 1 399 ? 23.5 23.891 1.349 1 98.44 399 GLY A CA 1
ATOM 3024 C C . GLY A 1 399 ? 22.781 25.203 1.576 1 98.44 399 GLY A C 1
ATOM 3025 O O . GLY A 1 399 ? 23.328 26.109 2.213 1 98.44 399 GLY A O 1
ATOM 3026 N N . LEU A 1 400 ? 21.594 25.266 1.093 1 98 400 LEU A N 1
ATOM 3027 C CA . LEU A 1 400 ? 20.812 26.484 1.203 1 98 400 LEU A CA 1
ATOM 3028 C C . LEU A 1 400 ? 20.516 26.812 2.664 1 98 400 LEU A C 1
ATOM 3030 O O . LEU A 1 400 ? 20.703 27.953 3.098 1 98 400 LEU A O 1
ATOM 3034 N N . LEU A 1 401 ? 20.109 25.859 3.412 1 95.62 401 LEU A N 1
ATOM 3035 C CA . LEU A 1 401 ? 19.703 26.062 4.797 1 95.62 401 LEU A CA 1
ATOM 3036 C C . LEU A 1 401 ? 20.906 26.391 5.672 1 95.62 401 LEU A C 1
ATOM 3038 O O . LEU A 1 401 ? 20.828 27.266 6.547 1 95.62 401 LEU A O 1
ATOM 3042 N N . VAL A 1 402 ? 22 25.688 5.461 1 96.88 402 VAL A N 1
ATOM 3043 C CA . VAL A 1 402 ? 23.188 25.953 6.262 1 96.88 402 VAL A CA 1
ATOM 3044 C C . VAL A 1 402 ? 23.672 27.391 6.008 1 96.88 402 VAL A C 1
ATOM 3046 O O . VAL A 1 402 ? 24.031 28.109 6.945 1 96.88 402 VAL A O 1
ATOM 3049 N N . SER A 1 403 ? 23.641 27.781 4.785 1 97.5 403 SER A N 1
ATOM 3050 C CA . SER A 1 403 ? 24.062 29.141 4.422 1 97.5 403 SER A CA 1
ATOM 3051 C C . SER A 1 403 ? 23.125 30.188 4.988 1 97.5 403 SER A C 1
ATOM 3053 O O . SER A 1 403 ? 23.562 31.141 5.637 1 97.5 403 SER A O 1
ATOM 3055 N N . TYR A 1 404 ? 21.875 30.031 4.793 1 95.38 404 TYR A N 1
ATOM 3056 C CA . TYR A 1 404 ? 20.875 30.984 5.246 1 95.38 404 TYR A CA 1
ATOM 3057 C C . TYR A 1 404 ? 20.922 31.156 6.762 1 95.38 404 TYR A C 1
ATOM 3059 O O . TYR A 1 404 ? 20.969 32.281 7.27 1 95.38 404 TYR A O 1
ATOM 3067 N N . LEU A 1 405 ? 20.969 30.094 7.496 1 92.44 405 LEU A N 1
ATOM 3068 C CA . LEU A 1 405 ? 20.969 30.109 8.953 1 92.44 405 LEU A CA 1
ATOM 3069 C C . LEU A 1 405 ? 22.297 30.609 9.5 1 92.44 405 LEU A C 1
ATOM 3071 O O . LEU A 1 405 ? 22.328 31.312 10.508 1 92.44 405 LEU A O 1
ATOM 3075 N N . PHE A 1 406 ? 23.344 30.203 8.852 1 95.12 406 PHE A N 1
ATOM 3076 C CA . PHE A 1 406 ? 24.672 30.656 9.25 1 95.12 406 PHE A CA 1
ATOM 3077 C C . PHE A 1 406 ? 24.781 32.156 9.148 1 95.12 406 PHE A C 1
ATOM 3079 O O . PHE A 1 406 ? 25.281 32.812 10.07 1 95.12 406 PHE A O 1
ATOM 3086 N N . MET A 1 407 ? 24.359 32.75 8.07 1 95.44 407 MET A N 1
ATOM 3087 C CA . MET A 1 407 ? 24.422 34.188 7.859 1 95.44 407 MET A CA 1
ATOM 3088 C C . MET A 1 407 ? 23.609 34.938 8.906 1 95.44 407 MET A C 1
ATOM 3090 O O . MET A 1 407 ? 24.047 35.938 9.445 1 95.44 407 MET A O 1
ATOM 3094 N N . ARG A 1 408 ? 22.5 34.438 9.141 1 91.5 408 ARG A N 1
ATOM 3095 C CA . ARG A 1 408 ? 21.625 35.031 10.133 1 91.5 408 ARG A CA 1
ATOM 3096 C C . ARG A 1 408 ? 22.25 34.969 11.523 1 91.5 408 ARG A C 1
ATOM 3098 O O . ARG A 1 408 ? 22.188 35.938 12.289 1 91.5 408 ARG A O 1
ATOM 3105 N N . GLU A 1 409 ? 22.844 33.875 11.844 1 91.62 409 GLU A N 1
ATOM 3106 C CA . GLU A 1 409 ? 23.5 33.688 13.133 1 91.62 409 GLU A CA 1
ATOM 3107 C C . GLU A 1 409 ? 24.719 34.625 13.258 1 91.62 409 GLU A C 1
ATOM 3109 O O . GLU A 1 409 ? 24.938 35.219 14.305 1 91.62 409 GLU A O 1
ATOM 3114 N N . MET A 1 410 ? 25.531 34.688 12.273 1 93.88 410 MET A N 1
ATOM 3115 C CA . MET A 1 410 ? 26.719 35.531 12.273 1 93.88 410 MET A CA 1
ATOM 3116 C C . MET A 1 410 ? 26.328 37 12.398 1 93.88 410 MET A C 1
ATOM 3118 O O . MET A 1 410 ? 27.047 37.781 13.031 1 93.88 410 MET A O 1
ATOM 3122 N N . GLU A 1 411 ? 25.266 37.312 11.742 1 92.69 411 GLU A N 1
ATOM 3123 C CA . GLU A 1 411 ? 24.766 38.688 11.859 1 92.69 411 GLU A CA 1
ATOM 3124 C C . GLU A 1 411 ? 24.344 38.969 13.297 1 92.69 411 GLU A C 1
ATOM 3126 O O . GLU A 1 411 ? 24.656 40.031 13.828 1 92.69 411 GLU A O 1
ATOM 3131 N N . LYS A 1 412 ? 23.688 38.094 13.852 1 90.75 412 LYS A N 1
ATOM 3132 C CA . LYS A 1 412 ? 23.203 38.25 15.219 1 90.75 412 LYS A CA 1
ATOM 3133 C C . LYS A 1 412 ? 24.359 38.312 16.219 1 90.75 412 LYS A C 1
ATOM 3135 O O . LYS A 1 412 ? 24.312 39.062 17.188 1 90.75 412 LYS A O 1
ATOM 3140 N N . THR A 1 413 ? 25.438 37.562 16 1 92 413 THR A N 1
ATOM 3141 C CA . THR A 1 413 ? 26.547 37.469 16.953 1 92 413 THR A CA 1
ATOM 3142 C C . THR A 1 413 ? 27.703 38.375 16.531 1 92 413 THR A C 1
ATOM 3144 O O . THR A 1 413 ? 28.781 38.312 17.125 1 92 413 THR A O 1
ATOM 3147 N N . LYS A 1 414 ? 27.516 39.125 15.648 1 91.5 414 LYS A N 1
ATOM 3148 C CA . LYS A 1 414 ? 28.516 40.062 15.148 1 91.5 414 LYS A CA 1
ATOM 3149 C C . LYS A 1 414 ? 29.797 39.344 14.734 1 91.5 414 LYS A C 1
ATOM 3151 O O . LYS A 1 414 ? 30.891 39.75 15.109 1 91.5 414 LYS A O 1
ATOM 3156 N N . GLY A 1 415 ? 29.594 38.125 14.133 1 89.12 415 GLY A N 1
ATOM 3157 C CA . GLY A 1 415 ? 30.719 37.438 13.531 1 89.12 415 GLY A CA 1
ATOM 3158 C C . GLY A 1 415 ? 31.328 36.375 14.453 1 89.12 415 GLY A C 1
ATOM 3159 O O . GLY A 1 415 ? 32.281 35.719 14.086 1 89.12 415 GLY A O 1
ATOM 3160 N N . LYS A 1 416 ? 30.859 36.219 15.656 1 90.56 416 LYS A N 1
ATOM 3161 C CA . LYS A 1 416 ? 31.391 35.219 16.594 1 90.56 416 LYS A CA 1
ATOM 3162 C C . LYS A 1 416 ? 30.656 33.906 16.453 1 90.56 416 LYS A C 1
ATOM 3164 O O . LYS A 1 416 ? 29.422 33.875 16.375 1 90.56 416 LYS A O 1
ATOM 3169 N N . MET A 1 417 ? 31.469 32.875 16.203 1 90.94 417 MET A N 1
ATOM 3170 C CA . MET A 1 417 ? 30.875 31.531 16.031 1 90.94 417 MET A CA 1
ATOM 3171 C C . MET A 1 417 ? 31.594 30.516 16.906 1 90.94 417 MET A C 1
ATOM 3173 O O . MET A 1 417 ? 32.812 30.516 17 1 90.94 417 MET A O 1
ATOM 3177 N N . ASN A 1 418 ? 30.828 29.703 17.719 1 91.12 418 ASN A N 1
ATOM 3178 C CA . ASN A 1 418 ? 31.375 28.531 18.391 1 91.12 418 ASN A CA 1
ATOM 3179 C C . ASN A 1 418 ? 31.453 27.328 17.453 1 91.12 418 ASN A C 1
ATOM 3181 O O . ASN A 1 418 ? 30.5 26.531 17.391 1 91.12 418 ASN A O 1
ATOM 3185 N N . TRP A 1 419 ? 32.531 27.094 16.906 1 93.25 419 TRP A N 1
ATOM 3186 C CA . TRP A 1 419 ? 32.719 26.094 15.875 1 93.25 419 TRP A CA 1
ATOM 3187 C C . TRP A 1 419 ? 32.531 24.688 16.438 1 93.25 419 TRP A C 1
ATOM 3189 O O . TRP A 1 419 ? 32.062 23.781 15.75 1 93.25 419 TRP A O 1
ATOM 3199 N N . GLY A 1 420 ? 33.031 24.406 17.656 1 92.56 420 GLY A N 1
ATOM 3200 C CA . GLY A 1 420 ? 32.781 23.125 18.281 1 92.56 420 GLY A CA 1
ATOM 3201 C C . GLY A 1 420 ? 31.312 22.766 18.375 1 92.56 420 GLY A C 1
ATOM 3202 O O . GLY A 1 420 ? 30.922 21.641 18.047 1 92.56 420 GLY A O 1
ATOM 3203 N N . LEU A 1 421 ? 30.578 23.703 18.766 1 89 421 LEU A N 1
ATOM 3204 C CA . LEU A 1 421 ? 29.141 23.469 18.906 1 89 421 LEU A CA 1
ATOM 3205 C C . LEU A 1 421 ? 28.469 23.391 17.547 1 89 421 LEU A C 1
ATOM 3207 O O . LEU A 1 421 ? 27.5 22.641 17.375 1 89 421 LEU A O 1
ATOM 3211 N N . PHE A 1 422 ? 29.078 24.234 16.609 1 91.94 422 PHE A N 1
ATOM 3212 C CA . PHE A 1 422 ? 28.578 24.203 15.234 1 91.94 422 PHE A CA 1
ATOM 3213 C C . PHE A 1 422 ? 28.625 22.781 14.672 1 91.94 422 PHE A C 1
ATOM 3215 O O . PHE A 1 422 ? 27.625 22.281 14.164 1 91.94 422 PHE A O 1
ATOM 3222 N N . TYR A 1 423 ? 29.688 22.062 14.828 1 94.75 423 TYR A N 1
ATOM 3223 C CA . TYR A 1 423 ? 29.875 20.719 14.305 1 94.75 423 TYR A CA 1
ATOM 3224 C C . TYR A 1 423 ? 29.172 19.688 15.18 1 94.75 423 TYR A C 1
ATOM 3226 O O . TYR A 1 423 ? 28.594 18.719 14.672 1 94.75 423 TYR A O 1
ATOM 3234 N N . PHE A 1 424 ? 29.141 19.891 16.422 1 93.06 424 PHE A N 1
ATOM 3235 C CA . PHE A 1 424 ? 28.547 18.938 17.359 1 93.06 424 PHE A CA 1
ATOM 3236 C C . PHE A 1 424 ? 27.047 18.844 17.172 1 93.06 424 PHE A C 1
ATOM 3238 O O . PHE A 1 424 ? 26.469 17.75 17.219 1 93.06 424 PHE A O 1
ATOM 3245 N N . HIS A 1 425 ? 26.422 19.938 17.031 1 90.44 425 HIS A N 1
ATOM 3246 C CA . HIS A 1 425 ? 24.969 19.984 16.891 1 90.44 425 HIS A CA 1
ATOM 3247 C C . HIS A 1 425 ? 24.516 19.125 15.711 1 90.44 425 HIS A C 1
ATOM 3249 O O . HIS A 1 425 ? 23.562 18.344 15.836 1 90.44 425 HIS A O 1
ATOM 3255 N N . ARG A 1 426 ? 25.094 19.328 14.617 1 91.75 426 ARG A N 1
ATOM 3256 C CA . ARG A 1 426 ? 24.734 18.547 13.438 1 91.75 426 ARG A CA 1
ATOM 3257 C C . ARG A 1 426 ? 25 17.062 13.648 1 91.75 426 ARG A C 1
ATOM 3259 O O . ARG A 1 426 ? 24.172 16.219 13.297 1 91.75 426 ARG A O 1
ATOM 3266 N N . PHE A 1 427 ? 26.172 16.766 14.18 1 95 427 PHE A N 1
ATOM 3267 C CA . PHE A 1 427 ? 26.547 15.383 14.453 1 95 427 PHE A CA 1
ATOM 3268 C C . PHE A 1 427 ? 25.531 14.727 15.391 1 95 427 PHE A C 1
ATOM 3270 O O . PHE A 1 427 ? 25.078 13.609 15.133 1 95 427 PHE A O 1
ATOM 3277 N N . TRP A 1 428 ? 25.125 15.438 16.406 1 93.88 428 TRP A N 1
ATOM 3278 C CA . TRP A 1 428 ? 24.219 14.906 17.422 1 93.88 428 TRP A CA 1
ATOM 3279 C C . TRP A 1 428 ? 22.812 14.758 16.859 1 93.88 428 TRP A C 1
ATOM 3281 O O . TRP A 1 428 ? 22.078 13.836 17.234 1 93.88 428 TRP A O 1
ATOM 3291 N N . ARG A 1 429 ? 22.469 15.594 15.945 1 92.44 429 ARG A N 1
ATOM 3292 C CA . ARG A 1 429 ? 21.125 15.57 15.367 1 92.44 429 ARG A CA 1
ATOM 3293 C C . ARG A 1 429 ? 20.969 14.398 14.406 1 92.44 429 ARG A C 1
ATOM 3295 O O . ARG A 1 429 ? 19.891 13.805 14.312 1 92.44 429 ARG A O 1
ATOM 3302 N N . LEU A 1 430 ? 21.969 13.984 13.797 1 96.12 430 LEU A N 1
ATOM 3303 C CA . LEU A 1 430 ? 21.859 13 12.727 1 96.12 430 LEU A CA 1
ATOM 3304 C C . LEU A 1 430 ? 22.266 11.617 13.227 1 96.12 430 LEU A C 1
ATOM 3306 O O . LEU A 1 430 ? 21.656 10.609 12.836 1 96.12 430 LEU A O 1
ATOM 3310 N N . THR A 1 431 ? 23.203 11.508 14.102 1 97.56 431 THR A N 1
ATOM 3311 C CA . THR A 1 431 ? 23.938 10.266 14.344 1 97.56 431 THR A CA 1
ATOM 3312 C C . THR A 1 431 ? 23.109 9.312 15.195 1 97.56 431 THR A C 1
ATOM 3314 O O . THR A 1 431 ? 23.031 8.117 14.898 1 97.56 431 THR A O 1
ATOM 3317 N N . PRO A 1 432 ? 22.453 9.797 16.266 1 96.31 432 PRO A N 1
ATOM 3318 C CA . PRO A 1 432 ? 21.766 8.828 17.125 1 96.31 432 PRO A CA 1
ATOM 3319 C C . PRO A 1 432 ? 20.672 8.047 16.375 1 96.31 432 PRO A C 1
ATOM 3321 O O . PRO A 1 432 ? 20.688 6.816 16.375 1 96.31 432 PRO A O 1
ATOM 3324 N N . PRO A 1 433 ? 19.734 8.719 15.711 1 97.25 433 PRO A N 1
ATOM 3325 C CA . PRO A 1 433 ? 18.75 7.918 14.977 1 97.25 433 PRO A CA 1
ATOM 3326 C C . PRO A 1 433 ? 19.391 7.043 13.898 1 97.25 433 PRO A C 1
ATOM 3328 O O . PRO A 1 433 ? 18.953 5.91 13.68 1 97.25 433 PRO A O 1
ATOM 3331 N N . TYR A 1 434 ? 20.453 7.527 13.266 1 98 434 TYR A N 1
ATOM 3332 C CA . TYR A 1 434 ? 21.172 6.789 12.234 1 98 434 TYR A CA 1
ATOM 3333 C C . TYR A 1 434 ? 21.766 5.508 12.797 1 98 434 TYR A C 1
ATOM 3335 O O . TYR A 1 434 ? 21.484 4.414 12.305 1 98 434 TYR A O 1
ATOM 3343 N N . MET A 1 435 ? 22.438 5.605 13.852 1 97.06 435 MET A N 1
ATOM 3344 C CA . MET A 1 435 ? 23.156 4.473 14.43 1 97.06 435 MET A CA 1
ATOM 3345 C C . MET A 1 435 ? 22.188 3.504 15.102 1 97.06 435 MET A C 1
ATOM 3347 O O . MET A 1 435 ? 22.406 2.293 15.094 1 97.06 435 MET A O 1
ATOM 3351 N N . LEU A 1 436 ? 21.156 4 15.703 1 95.75 436 LEU A N 1
ATOM 3352 C CA . LEU A 1 436 ? 20.203 3.127 16.359 1 95.75 436 LEU A CA 1
ATOM 3353 C C . LEU A 1 436 ? 19.391 2.328 15.336 1 95.75 436 LEU A C 1
ATOM 3355 O O . LEU A 1 436 ? 19.125 1.141 15.531 1 95.75 436 LEU A O 1
ATOM 3359 N N . VAL A 1 437 ? 18.969 2.992 14.211 1 97.31 437 VAL A N 1
ATOM 3360 C CA . VAL A 1 437 ? 18.297 2.271 13.141 1 97.31 437 VAL A CA 1
ATOM 3361 C C . VAL A 1 437 ? 19.234 1.232 12.531 1 97.31 437 VAL A C 1
ATOM 3363 O O . VAL A 1 437 ? 18.812 0.107 12.242 1 97.31 437 VAL A O 1
ATOM 3366 N N . LEU A 1 438 ? 20.5 1.641 12.344 1 96.62 438 LEU A N 1
ATOM 3367 C CA . LEU A 1 438 ? 21.5 0.712 11.82 1 96.62 438 LEU A CA 1
ATOM 3368 C C . LEU A 1 438 ? 21.641 -0.493 12.742 1 96.62 438 LEU A C 1
ATOM 3370 O O . LEU A 1 438 ? 21.703 -1.633 12.281 1 96.62 438 LEU A O 1
ATOM 3374 N N . PHE A 1 439 ? 21.688 -0.242 14.008 1 95.31 439 PHE A N 1
ATOM 3375 C CA . PHE A 1 439 ? 21.844 -1.313 14.984 1 95.31 439 PHE A CA 1
ATOM 3376 C C . PHE A 1 439 ? 20.656 -2.268 14.93 1 95.31 439 PHE A C 1
ATOM 3378 O O . PHE A 1 439 ? 20.828 -3.486 14.922 1 95.31 439 PHE A O 1
ATOM 3385 N N . VAL A 1 440 ? 19.453 -1.785 14.883 1 95.12 440 VAL A N 1
ATOM 3386 C CA . VAL A 1 440 ? 18.25 -2.604 14.812 1 95.12 440 VAL A CA 1
ATOM 3387 C C . VAL A 1 440 ? 18.234 -3.393 13.508 1 95.12 440 VAL A C 1
ATOM 3389 O O . VAL A 1 440 ? 17.875 -4.57 13.492 1 95.12 440 VAL A O 1
ATOM 3392 N N . GLU A 1 441 ? 18.625 -2.754 12.445 1 95.44 441 GLU A N 1
ATOM 3393 C CA . GLU A 1 441 ? 18.625 -3.4 11.133 1 95.44 441 GLU A CA 1
ATOM 3394 C C . GLU A 1 441 ? 19.578 -4.59 11.109 1 95.44 441 GLU A C 1
ATOM 3396 O O . GLU A 1 441 ? 19.219 -5.68 10.672 1 95.44 441 GLU A O 1
ATOM 3401 N N . VAL A 1 442 ? 20.766 -4.406 11.633 1 94.25 442 VAL A N 1
ATOM 3402 C CA . VAL A 1 442 ? 21.812 -5.426 11.539 1 94.25 442 VAL A CA 1
ATOM 3403 C C . VAL A 1 442 ? 21.5 -6.578 12.492 1 94.25 442 VAL A C 1
ATOM 3405 O O . VAL A 1 442 ? 21.797 -7.738 12.188 1 94.25 442 VAL A O 1
ATOM 3408 N N . THR A 1 443 ? 20.781 -6.352 13.57 1 94.62 443 THR A N 1
ATOM 3409 C CA . THR A 1 443 ? 20.656 -7.363 14.617 1 94.62 443 THR A CA 1
ATOM 3410 C C . THR A 1 443 ? 19.281 -8.031 14.555 1 94.62 443 THR A C 1
ATOM 3412 O O . THR A 1 443 ? 19.141 -9.195 14.93 1 94.62 443 THR A O 1
ATOM 3415 N N . LEU A 1 444 ? 18.281 -7.34 14.039 1 94.88 444 LEU A N 1
ATOM 3416 C CA . LEU A 1 444 ? 16.938 -7.867 14.266 1 94.88 444 LEU A CA 1
ATOM 3417 C C . LEU A 1 444 ? 16.281 -8.227 12.938 1 94.88 444 LEU A C 1
ATOM 3419 O O . LEU A 1 444 ? 15.297 -8.977 12.914 1 94.88 444 LEU A O 1
ATOM 3423 N N . THR A 1 445 ? 16.672 -7.703 11.828 1 92.75 445 THR A N 1
ATOM 3424 C CA . THR A 1 445 ? 15.945 -7.871 10.578 1 92.75 445 THR A CA 1
ATOM 3425 C C . THR A 1 445 ? 15.844 -9.352 10.203 1 92.75 445 THR A C 1
ATOM 3427 O O . THR A 1 445 ? 14.859 -9.773 9.586 1 92.75 445 THR A O 1
ATOM 3430 N N . ARG A 1 446 ? 16.891 -10.188 10.508 1 92.25 446 ARG A N 1
ATOM 3431 C CA . ARG A 1 446 ? 16.875 -11.594 10.125 1 92.25 446 ARG A CA 1
ATOM 3432 C C . ARG A 1 446 ? 15.711 -12.328 10.781 1 92.25 446 ARG A C 1
ATOM 3434 O O . ARG A 1 446 ? 15.305 -13.398 10.328 1 92.25 446 ARG A O 1
ATOM 3441 N N . TYR A 1 447 ? 15.094 -11.719 11.844 1 93.31 447 TYR A N 1
ATOM 3442 C CA . TYR A 1 447 ? 14.016 -12.367 12.578 1 93.31 447 TYR A CA 1
ATOM 3443 C C . TYR A 1 447 ? 12.656 -11.797 12.188 1 93.31 447 TYR A C 1
ATOM 3445 O O . TYR A 1 447 ? 11.625 -12.195 12.734 1 93.31 447 TYR A O 1
ATOM 3453 N N . PHE A 1 448 ? 12.57 -10.852 11.25 1 91.69 448 PHE A N 1
ATOM 3454 C CA . PHE A 1 448 ? 11.344 -10.141 10.914 1 91.69 448 PHE A CA 1
ATOM 3455 C C . PHE A 1 448 ? 10.383 -11.047 10.148 1 91.69 448 PHE A C 1
ATOM 3457 O O . PHE A 1 448 ? 9.164 -10.898 10.258 1 91.69 448 PHE A O 1
ATOM 3464 N N . ALA A 1 449 ? 10.922 -11.93 9.336 1 92.12 449 ALA A N 1
ATOM 3465 C CA . ALA A 1 449 ? 10.078 -12.758 8.469 1 92.12 449 ALA A CA 1
ATOM 3466 C C . ALA A 1 449 ? 10.812 -14.031 8.055 1 92.12 449 ALA A C 1
ATOM 3468 O O . ALA A 1 449 ? 11.781 -14.445 8.703 1 92.12 449 ALA A O 1
ATOM 3469 N N . ASN A 1 450 ? 10.25 -14.766 7.223 1 92.56 450 ASN A N 1
ATOM 3470 C CA . ASN A 1 450 ? 10.797 -15.977 6.605 1 92.56 450 ASN A CA 1
ATOM 3471 C C . ASN A 1 450 ? 10.273 -16.156 5.184 1 92.56 450 ASN A C 1
ATOM 3473 O O . ASN A 1 450 ? 9.531 -15.32 4.672 1 92.56 450 ASN A O 1
ATOM 3477 N N . GLY A 1 451 ? 10.727 -17.203 4.512 1 92.81 451 GLY A N 1
ATOM 3478 C CA . GLY A 1 451 ? 10.328 -17.469 3.137 1 92.81 451 GLY A CA 1
ATOM 3479 C C . GLY A 1 451 ? 11.477 -17.922 2.26 1 92.81 451 GLY A C 1
ATOM 3480 O O . GLY A 1 451 ? 12.633 -17.953 2.703 1 92.81 451 GLY A O 1
ATOM 3481 N N . PRO A 1 452 ? 11.094 -18.281 1.069 1 93.75 452 PRO A N 1
ATOM 3482 C CA . PRO A 1 452 ? 12.125 -18.797 0.169 1 93.75 452 PRO A CA 1
ATOM 3483 C C . PRO A 1 452 ? 13.203 -17.766 -0.145 1 93.75 452 PRO A C 1
ATOM 3485 O O . PRO A 1 452 ? 14.375 -18.125 -0.284 1 93.75 452 PRO A O 1
ATOM 3488 N N . PHE A 1 453 ? 12.844 -16.438 -0.143 1 91.81 453 PHE A N 1
ATOM 3489 C CA . PHE A 1 453 ? 13.773 -15.398 -0.556 1 91.81 453 PHE A CA 1
ATOM 3490 C C . PHE A 1 453 ? 14.398 -14.719 0.657 1 91.81 453 PHE A C 1
ATOM 3492 O O . PHE A 1 453 ? 15.219 -13.812 0.513 1 91.81 453 PHE A O 1
ATOM 3499 N N . TRP A 1 454 ? 14 -15.156 1.834 1 92 454 TRP A N 1
ATOM 3500 C CA . TRP A 1 454 ? 14.422 -14.453 3.039 1 92 454 TRP A CA 1
ATOM 3501 C C . TRP A 1 454 ? 15.898 -14.695 3.326 1 92 454 TRP A C 1
ATOM 3503 O O . TRP A 1 454 ? 16.344 -15.844 3.41 1 92 454 TRP A O 1
ATOM 3513 N N . PRO A 1 455 ? 16.656 -13.641 3.467 1 89.38 455 PRO A N 1
ATOM 3514 C CA . PRO A 1 455 ? 18.062 -13.812 3.857 1 89.38 455 PRO A CA 1
ATOM 3515 C C . PRO A 1 455 ? 18.234 -14.102 5.348 1 89.38 455 PRO A C 1
ATOM 3517 O O . PRO A 1 455 ? 18.156 -13.188 6.172 1 89.38 455 PRO A O 1
ATOM 3520 N N . GLU A 1 456 ? 18.578 -15.266 5.668 1 87.5 456 GLU A N 1
ATOM 3521 C CA . GLU A 1 456 ? 18.656 -15.688 7.062 1 87.5 456 GLU A CA 1
ATOM 3522 C C . GLU A 1 456 ? 19.828 -15.039 7.773 1 87.5 456 GLU A C 1
ATOM 3524 O O . GLU A 1 456 ? 19.875 -15 9.008 1 87.5 456 GLU A O 1
ATOM 3529 N N . GLY A 1 457 ? 20.812 -14.562 7.02 1 86.25 457 GLY A N 1
ATOM 3530 C CA . GLY A 1 457 ? 21.922 -13.836 7.594 1 86.25 457 GLY A CA 1
ATOM 3531 C C . GLY A 1 457 ? 21.641 -12.359 7.805 1 86.25 457 GLY A C 1
ATOM 3532 O O . GLY A 1 457 ? 22.453 -11.641 8.375 1 86.25 457 GLY A O 1
ATOM 3533 N N . GLY A 1 458 ? 20.531 -11.938 7.43 1 88.19 458 GLY A N 1
ATOM 3534 C CA . GLY A 1 458 ? 20.188 -10.523 7.504 1 88.19 458 GLY A CA 1
ATOM 3535 C C . GLY A 1 458 ? 20.422 -9.789 6.199 1 88.19 458 GLY A C 1
ATOM 3536 O O . GLY A 1 458 ? 20.797 -10.391 5.191 1 88.19 458 GLY A O 1
ATOM 3537 N N . PHE A 1 459 ? 20.234 -8.469 6.219 1 87.31 459 PHE A N 1
ATOM 3538 C CA . PHE A 1 459 ? 20.281 -7.668 5 1 87.31 459 PHE A CA 1
ATOM 3539 C C . PHE A 1 459 ? 21.688 -7.148 4.75 1 87.31 459 PHE A C 1
ATOM 3541 O O . PHE A 1 459 ? 21.984 -6.605 3.684 1 87.31 459 PHE A O 1
ATOM 3548 N N . GLU A 1 460 ? 22.562 -7.293 5.773 1 88.19 460 GLU A N 1
ATOM 3549 C CA . GLU A 1 460 ? 23.938 -6.805 5.672 1 88.19 460 GLU A CA 1
ATOM 3550 C C . GLU A 1 460 ? 24.938 -7.953 5.746 1 88.19 460 GLU A C 1
ATOM 3552 O O . GLU A 1 460 ? 24.719 -8.93 6.473 1 88.19 460 GLU A O 1
ATOM 3557 N N . LYS A 1 461 ? 26 -7.738 5.016 1 80.88 461 LYS A N 1
ATOM 3558 C CA . LYS A 1 461 ? 27.062 -8.742 5.039 1 80.88 461 LYS A CA 1
ATOM 3559 C C . LYS A 1 461 ? 27.75 -8.773 6.395 1 80.88 461 LYS A C 1
ATOM 3561 O O . LYS A 1 461 ? 28.125 -7.727 6.93 1 80.88 461 LYS A O 1
ATOM 3566 N N . ASP A 1 462 ? 27.891 -9.883 6.945 1 83.44 462 ASP A N 1
ATOM 3567 C CA . ASP A 1 462 ? 28.625 -10.125 8.188 1 83.44 462 ASP A CA 1
ATOM 3568 C C . ASP A 1 462 ? 28.172 -9.164 9.281 1 83.44 462 ASP A C 1
ATOM 3570 O O . ASP A 1 462 ? 29 -8.68 10.062 1 83.44 462 ASP A O 1
ATOM 3574 N N . PHE A 1 463 ? 27 -8.742 9.297 1 86.12 463 PHE A N 1
ATOM 3575 C CA . PHE A 1 463 ? 26.406 -7.887 10.32 1 86.12 463 PHE A CA 1
ATOM 3576 C C . PHE A 1 463 ? 27.188 -6.586 10.461 1 86.12 463 PHE A C 1
ATOM 3578 O O . PHE A 1 463 ? 27.266 -6.02 11.555 1 86.12 463 PHE A O 1
ATOM 3585 N N . CYS A 1 464 ? 27.922 -6.16 9.414 1 90.88 464 CYS A N 1
ATOM 3586 C CA . CYS A 1 464 ? 28.703 -4.926 9.383 1 90.88 464 CYS A CA 1
ATOM 3587 C C . CYS A 1 464 ? 29.766 -4.926 10.469 1 90.88 464 CYS A C 1
ATOM 3589 O O . CYS A 1 464 ? 30.141 -3.869 10.984 1 90.88 464 CYS A O 1
ATOM 3591 N N . GLU A 1 465 ? 30.219 -6 10.867 1 89.81 465 GLU A N 1
ATOM 3592 C CA . GLU A 1 465 ? 31.125 -6.113 12 1 89.81 465 GLU A CA 1
ATOM 3593 C C . GLU A 1 465 ? 32.406 -5.316 11.758 1 89.81 465 GLU A C 1
ATOM 3595 O O . GLU A 1 465 ? 32.906 -4.637 12.664 1 89.81 465 GLU A O 1
ATOM 3600 N N . ASP A 1 466 ? 32.906 -5.266 10.578 1 91.06 466 ASP A N 1
ATOM 3601 C CA . ASP A 1 466 ? 34.188 -4.605 10.312 1 91.06 466 ASP A CA 1
ATOM 3602 C C . ASP A 1 466 ? 34 -3.24 9.664 1 91.06 466 ASP A C 1
ATOM 3604 O O . ASP A 1 466 ? 34.938 -2.551 9.328 1 91.06 466 ASP A O 1
ATOM 3608 N N . THR A 1 467 ? 32.75 -2.828 9.5 1 93.31 467 THR A N 1
ATOM 3609 C CA . THR A 1 467 ? 32.594 -1.627 8.688 1 93.31 467 THR A CA 1
ATOM 3610 C C . THR A 1 467 ? 31.641 -0.639 9.375 1 93.31 467 THR A C 1
ATOM 3612 O O . THR A 1 467 ? 31.547 0.521 8.961 1 93.31 467 THR A O 1
ATOM 3615 N N . TRP A 1 468 ? 30.953 -0.979 10.461 1 93.81 468 TRP A N 1
ATOM 3616 C CA . TRP A 1 468 ? 29.969 -0.12 11.086 1 93.81 468 TRP A CA 1
ATOM 3617 C C . TRP A 1 468 ? 30.578 1.217 11.492 1 93.81 468 TRP A C 1
ATOM 3619 O O . TRP A 1 468 ? 29.891 2.244 11.492 1 93.81 468 TRP A O 1
ATOM 3629 N N . TRP A 1 469 ? 31.891 1.273 11.867 1 95.5 469 TRP A N 1
ATOM 3630 C CA . TRP A 1 469 ? 32.562 2.479 12.344 1 95.5 469 TRP A CA 1
ATOM 3631 C C . TRP A 1 469 ? 32.688 3.504 11.227 1 95.5 469 TRP A C 1
ATOM 3633 O O . TRP A 1 469 ? 32.781 4.707 11.484 1 95.5 469 TRP A O 1
ATOM 3643 N N . THR A 1 470 ? 32.75 3.023 9.984 1 96.62 470 THR A N 1
ATOM 3644 C CA . THR A 1 470 ? 32.812 3.955 8.867 1 96.62 470 THR A CA 1
ATOM 3645 C C . THR A 1 470 ? 31.531 4.777 8.758 1 96.62 470 THR A C 1
ATOM 3647 O O . THR A 1 470 ? 31.562 5.938 8.344 1 96.62 470 THR A O 1
ATOM 3650 N N . ASN A 1 471 ? 30.391 4.133 9.078 1 97.12 471 ASN A N 1
ATOM 3651 C CA . ASN A 1 471 ? 29.125 4.855 9.109 1 97.12 471 ASN A CA 1
ATOM 3652 C C . ASN A 1 471 ? 29.094 5.883 10.234 1 97.12 471 ASN A C 1
ATOM 3654 O O . ASN A 1 471 ? 28.609 7 10.047 1 97.12 471 ASN A O 1
ATOM 3658 N N . LEU A 1 472 ? 29.641 5.535 11.359 1 97 472 LEU A N 1
ATOM 3659 C CA . LEU A 1 472 ? 29.688 6.426 12.508 1 97 472 LEU A CA 1
ATOM 3660 C C . LEU A 1 472 ? 30.516 7.668 12.203 1 97 472 LEU A C 1
ATOM 3662 O O . LEU A 1 472 ? 30.156 8.773 12.609 1 97 472 LEU A O 1
ATOM 3666 N N . LEU A 1 473 ? 31.547 7.461 11.43 1 97.25 473 LEU A N 1
ATOM 3667 C CA . LEU A 1 473 ? 32.469 8.547 11.125 1 97.25 473 LEU A CA 1
ATOM 3668 C C . LEU A 1 473 ? 32.062 9.242 9.828 1 97.25 473 LEU A C 1
ATOM 3670 O O . LEU A 1 473 ? 32.719 10.203 9.414 1 97.25 473 LEU A O 1
ATOM 3674 N N . TYR A 1 474 ? 31.062 8.805 9.195 1 97.75 474 TYR A N 1
ATOM 3675 C CA . TYR A 1 474 ? 30.562 9.375 7.957 1 97.75 474 TYR A CA 1
ATOM 3676 C C . TYR A 1 474 ? 31.625 9.336 6.863 1 97.75 474 TYR A C 1
ATOM 3678 O O . TYR A 1 474 ? 31.844 10.328 6.172 1 97.75 474 TYR A O 1
ATOM 3686 N N . ILE A 1 475 ? 32.344 8.164 6.719 1 97.44 475 ILE A N 1
ATOM 3687 C CA . ILE A 1 475 ? 33.344 7.984 5.672 1 97.44 475 ILE A CA 1
ATOM 3688 C C . ILE A 1 475 ? 33.062 6.668 4.938 1 97.44 475 ILE A C 1
ATOM 3690 O O . ILE A 1 475 ? 34 6.102 4.332 1 97.44 475 ILE A O 1
ATOM 3694 N N . ASN A 1 476 ? 31.828 6.125 5.023 1 95.12 476 ASN A N 1
ATOM 3695 C CA . ASN A 1 476 ? 31.469 4.84 4.43 1 95.12 476 ASN A CA 1
ATOM 3696 C C . ASN A 1 476 ? 31.469 4.91 2.906 1 95.12 476 ASN A C 1
ATOM 3698 O O . ASN A 1 476 ? 31.484 3.875 2.234 1 95.12 476 ASN A O 1
ATOM 3702 N N . ASN A 1 477 ? 31.469 6.102 2.266 1 94.88 477 ASN A N 1
ATOM 3703 C CA . ASN A 1 477 ? 31.562 6.242 0.816 1 94.88 477 ASN A CA 1
ATOM 3704 C C . ASN A 1 477 ? 33 6.301 0.338 1 94.88 477 ASN A C 1
ATOM 3706 O O . ASN A 1 477 ? 33.281 6.293 -0.866 1 94.88 477 ASN A O 1
ATOM 3710 N N . LEU A 1 478 ? 33.969 6.352 1.289 1 95.69 478 LEU A N 1
ATOM 3711 C CA . LEU A 1 478 ? 35.406 6.473 0.958 1 95.69 478 LEU A CA 1
ATOM 3712 C C . LEU A 1 478 ? 36.156 5.223 1.379 1 95.69 478 LEU A C 1
ATOM 3714 O O . LEU A 1 478 ? 37.125 4.832 0.719 1 95.69 478 LEU A O 1
ATOM 3718 N N . VAL A 1 479 ? 35.688 4.66 2.457 1 94.25 479 VAL A N 1
ATOM 3719 C CA . VAL A 1 479 ? 36.438 3.568 3.064 1 94.25 479 VAL A CA 1
ATOM 3720 C C . VAL A 1 479 ? 35.625 2.273 2.98 1 94.25 479 VAL A C 1
ATOM 3722 O O . VAL A 1 479 ? 34.438 2.24 3.352 1 94.25 479 VAL A O 1
ATOM 3725 N N . LYS A 1 480 ? 36.25 1.157 2.537 1 89.75 480 LYS A N 1
ATOM 3726 C CA . LYS A 1 480 ? 35.688 -0.185 2.461 1 89.75 480 LYS A CA 1
ATOM 3727 C C . LYS A 1 480 ? 34.375 -0.179 1.7 1 89.75 480 LYS A C 1
ATOM 3729 O O . LYS A 1 480 ? 33.344 -0.697 2.189 1 89.75 480 LYS A O 1
ATOM 3734 N N . THR A 1 481 ? 34.375 0.355 0.582 1 86.88 481 THR A N 1
ATOM 3735 C CA . THR A 1 481 ? 33.156 0.541 -0.204 1 86.88 481 THR A CA 1
ATOM 3736 C C . THR A 1 481 ? 32.688 -0.782 -0.81 1 86.88 481 THR A C 1
ATOM 3738 O O . THR A 1 481 ? 31.562 -0.9 -1.265 1 86.88 481 THR A O 1
ATOM 3741 N N . ASP A 1 482 ? 33.5 -1.841 -0.751 1 80.31 482 ASP A N 1
ATOM 3742 C CA . ASP A 1 482 ? 33.156 -3.172 -1.242 1 80.31 482 ASP A CA 1
ATOM 3743 C C . ASP A 1 482 ? 32.281 -3.912 -0.245 1 80.31 482 ASP A C 1
ATOM 3745 O O . ASP A 1 482 ? 31.562 -4.852 -0.614 1 80.31 482 ASP A O 1
ATOM 3749 N N . LYS A 1 483 ? 32.438 -3.469 1.043 1 83.69 483 LYS A N 1
ATOM 3750 C CA . LYS A 1 483 ? 31.625 -4.035 2.105 1 83.69 483 LYS A CA 1
ATOM 3751 C C . LYS A 1 483 ? 30.797 -2.953 2.803 1 83.69 483 LYS A C 1
ATOM 3753 O O . LYS A 1 483 ? 30.906 -2.779 4.02 1 83.69 483 LYS A O 1
ATOM 3758 N N . THR A 1 484 ? 29.969 -2.438 1.976 1 84.38 484 THR A N 1
ATOM 3759 C CA . THR A 1 484 ? 29.25 -1.287 2.496 1 84.38 484 THR A CA 1
ATOM 3760 C C . THR A 1 484 ? 28.188 -1.729 3.5 1 84.38 484 THR A C 1
ATOM 3762 O O . THR A 1 484 ? 27.578 -2.789 3.34 1 84.38 484 THR A O 1
ATOM 3765 N N . CYS A 1 485 ? 28.109 -1.023 4.586 1 88.44 485 CYS A N 1
ATOM 3766 C CA . CYS A 1 485 ? 27.062 -1.164 5.598 1 88.44 485 CYS A CA 1
ATOM 3767 C C . CYS A 1 485 ? 26.016 -0.07 5.457 1 88.44 485 CYS A C 1
ATOM 3769 O O . CYS A 1 485 ? 26.344 1.117 5.457 1 88.44 485 CYS A O 1
ATOM 3771 N N . PHE A 1 486 ? 24.703 -0.512 5.352 1 91.25 486 PHE A N 1
ATOM 3772 C CA . PHE A 1 486 ? 23.688 0.512 5.168 1 91.25 486 PHE A CA 1
ATOM 3773 C C . PHE A 1 486 ? 23.938 1.298 3.887 1 91.25 486 PHE A C 1
ATOM 3775 O O . PHE A 1 486 ? 24.156 2.508 3.928 1 91.25 486 PHE A O 1
ATOM 3782 N N . ALA A 1 487 ? 23.797 0.653 2.793 1 87.75 487 ALA A N 1
ATOM 3783 C CA . ALA A 1 487 ? 24.312 1.029 1.479 1 87.75 487 ALA A CA 1
ATOM 3784 C C . ALA A 1 487 ? 23.797 2.4 1.057 1 87.75 487 ALA A C 1
ATOM 3786 O O . ALA A 1 487 ? 24.484 3.152 0.37 1 87.75 487 ALA A O 1
ATOM 3787 N N . TRP A 1 488 ? 22.594 2.82 1.394 1 91.44 488 TRP A N 1
ATOM 3788 C CA . TRP A 1 488 ? 22.031 4.082 0.923 1 91.44 488 TRP A CA 1
ATOM 3789 C C . TRP A 1 488 ? 22.5 5.242 1.796 1 91.44 488 TRP A C 1
ATOM 3791 O O . TRP A 1 488 ? 22.203 6.406 1.501 1 91.44 488 TRP A O 1
ATOM 3801 N N . ALA A 1 489 ? 23.375 4.938 2.773 1 95.62 489 ALA A N 1
ATOM 3802 C CA . ALA A 1 489 ? 23.859 5.969 3.684 1 95.62 489 ALA A CA 1
ATOM 3803 C C . ALA A 1 489 ? 25.047 6.719 3.084 1 95.62 489 ALA A C 1
ATOM 3805 O O . ALA A 1 489 ? 25.625 7.594 3.73 1 95.62 489 ALA A O 1
ATOM 3806 N N . TRP A 1 490 ? 25.469 6.406 1.861 1 95.06 490 TRP A N 1
ATOM 3807 C CA . TRP A 1 490 ? 26.484 7.227 1.2 1 95.06 490 TRP A CA 1
ATOM 3808 C C . TRP A 1 490 ? 26.062 8.688 1.161 1 95.06 490 TRP A C 1
ATOM 3810 O O . TRP A 1 490 ? 26.906 9.586 1.231 1 95.06 490 TRP A O 1
ATOM 3820 N N . TYR A 1 491 ? 24.781 8.961 0.983 1 96.69 491 TYR A N 1
ATOM 3821 C CA . TYR A 1 491 ? 24.25 10.32 0.976 1 96.69 491 TYR A CA 1
ATOM 3822 C C . TYR A 1 491 ? 24.594 11.047 2.27 1 96.69 491 TYR A C 1
ATOM 3824 O O . TYR A 1 491 ? 25 12.211 2.246 1 96.69 491 TYR A O 1
ATOM 3832 N N . LEU A 1 492 ? 24.375 10.352 3.422 1 97.62 492 LEU A N 1
ATOM 3833 C CA . LEU A 1 492 ? 24.656 10.961 4.719 1 97.62 492 LEU A CA 1
ATOM 3834 C C . LEU A 1 492 ? 26.141 11.281 4.863 1 97.62 492 LEU A C 1
ATOM 3836 O O . LEU A 1 492 ? 26.5 12.305 5.445 1 97.62 492 LEU A O 1
ATOM 3840 N N . ALA A 1 493 ? 26.969 10.375 4.371 1 97.81 493 ALA A N 1
ATOM 3841 C CA . ALA A 1 493 ? 28.406 10.625 4.391 1 97.81 493 ALA A CA 1
ATOM 3842 C C . ALA A 1 493 ? 28.75 11.883 3.6 1 97.81 493 ALA A C 1
ATOM 3844 O O . ALA A 1 493 ? 29.453 12.766 4.102 1 97.81 493 ALA A O 1
ATOM 3845 N N . ASN A 1 494 ? 28.25 12 2.42 1 98.12 494 ASN A N 1
ATOM 3846 C CA . ASN A 1 494 ? 28.484 13.18 1.592 1 98.12 494 ASN A CA 1
ATOM 3847 C C . ASN A 1 494 ? 27.953 14.445 2.26 1 98.12 494 ASN A C 1
ATOM 3849 O O . ASN A 1 494 ? 28.641 15.469 2.301 1 98.12 494 ASN A O 1
ATOM 3853 N N . ASP A 1 495 ? 26.766 14.398 2.76 1 97.88 495 ASP A N 1
ATOM 3854 C CA . ASP A 1 495 ? 26.141 15.562 3.379 1 97.88 495 ASP A CA 1
ATOM 3855 C C . ASP A 1 495 ? 26.969 16.078 4.555 1 97.88 495 ASP A C 1
ATOM 3857 O O . ASP A 1 495 ? 27.172 17.281 4.707 1 97.88 495 ASP A O 1
ATOM 3861 N N . MET A 1 496 ? 27.406 15.133 5.383 1 97.94 496 MET A N 1
ATOM 3862 C CA . MET A 1 496 ? 28.234 15.5 6.527 1 97.94 496 MET A CA 1
ATOM 3863 C C . MET A 1 496 ? 29.578 16.062 6.066 1 97.94 496 MET A C 1
ATOM 3865 O O . MET A 1 496 ? 30.078 17.031 6.637 1 97.94 496 MET A O 1
ATOM 3869 N N . GLN A 1 497 ? 30.172 15.453 5.105 1 98.19 497 GLN A N 1
ATOM 3870 C CA . GLN A 1 497 ? 31.438 15.93 4.57 1 98.19 497 GLN A CA 1
ATOM 3871 C C . GLN A 1 497 ? 31.297 17.344 4 1 98.19 497 GLN A C 1
ATOM 3873 O O . GLN A 1 497 ? 32.156 18.203 4.227 1 98.19 497 GLN A O 1
ATOM 3878 N N . PHE A 1 498 ? 30.266 17.609 3.25 1 98.5 498 PHE A N 1
ATOM 3879 C CA . PHE A 1 498 ? 29.984 18.953 2.736 1 98.5 498 PHE A CA 1
ATOM 3880 C C . PHE A 1 498 ? 29.797 19.938 3.879 1 98.5 498 PHE A C 1
ATOM 3882 O O . PHE A 1 498 ? 30.297 21.062 3.822 1 98.5 498 PHE A O 1
ATOM 3889 N N . PHE A 1 499 ? 29.094 19.484 4.895 1 97.88 499 PHE A N 1
ATOM 3890 C CA . PHE A 1 499 ? 28.844 20.344 6.055 1 97.88 499 PHE A CA 1
ATOM 3891 C C . PHE A 1 499 ? 30.141 20.719 6.742 1 97.88 499 PHE A C 1
ATOM 3893 O O . PHE A 1 499 ? 30.344 21.875 7.109 1 97.88 499 PHE A O 1
ATOM 3900 N N . VAL A 1 500 ? 31.016 19.766 6.895 1 97.38 500 VAL A N 1
ATOM 3901 C CA . VAL A 1 500 ? 32.281 20 7.551 1 97.38 500 VAL A CA 1
ATOM 3902 C C . VAL A 1 500 ? 33.125 21 6.75 1 97.38 500 VAL A C 1
ATOM 3904 O O . VAL A 1 500 ? 33.812 21.844 7.324 1 97.38 500 VAL A O 1
ATOM 3907 N N . LEU A 1 501 ? 32.969 21 5.488 1 97.31 501 LEU A N 1
ATOM 3908 C CA . LEU A 1 501 ? 33.75 21.875 4.613 1 97.31 501 LEU A CA 1
ATOM 3909 C C . LEU A 1 501 ? 33.031 23.219 4.41 1 97.31 501 LEU A C 1
ATOM 3911 O O . LEU A 1 501 ? 33.625 24.172 3.939 1 97.31 501 LEU A O 1
ATOM 3915 N N . SER A 1 502 ? 31.828 23.344 4.773 1 97.62 502 SER A N 1
ATOM 3916 C CA . SER A 1 502 ? 30.984 24.469 4.422 1 97.62 502 SER A CA 1
ATOM 3917 C C . SER A 1 502 ? 31.531 25.781 4.973 1 97.62 502 SER A C 1
ATOM 3919 O O . SER A 1 502 ? 31.422 26.828 4.336 1 97.62 502 SER A O 1
ATOM 3921 N N . PRO A 1 503 ? 32.219 25.812 6.203 1 97.06 503 PRO A N 1
ATOM 3922 C CA . PRO A 1 503 ? 32.75 27.078 6.719 1 97.06 503 PRO A CA 1
ATOM 3923 C C . PRO A 1 503 ? 33.781 27.719 5.781 1 97.06 503 PRO A C 1
ATOM 3925 O O . PRO A 1 503 ? 33.938 28.938 5.766 1 97.06 503 PRO A O 1
ATOM 3928 N N . LEU A 1 504 ? 34.438 26.906 4.996 1 97.62 504 LEU A N 1
ATOM 3929 C CA . LEU A 1 504 ? 35.406 27.422 4.039 1 97.62 504 LEU A CA 1
ATOM 3930 C C . LEU A 1 504 ? 34.719 28.312 3.002 1 97.62 504 LEU A C 1
ATOM 3932 O O . LEU A 1 504 ? 35.344 29.219 2.443 1 97.62 504 LEU A O 1
ATOM 3936 N N . MET A 1 505 ? 33.469 28.125 2.777 1 98.38 505 MET A N 1
ATOM 3937 C CA . MET A 1 505 ? 32.719 28.922 1.825 1 98.38 505 MET A CA 1
ATOM 3938 C C . MET A 1 505 ? 31.859 29.969 2.545 1 98.38 505 MET A C 1
ATOM 3940 O O . MET A 1 505 ? 31.766 31.109 2.09 1 98.38 505 MET A O 1
ATOM 3944 N N . LEU A 1 506 ? 31.312 29.672 3.686 1 97.94 506 LEU A N 1
ATOM 3945 C CA . LEU A 1 506 ? 30.359 30.5 4.406 1 97.94 506 LEU A CA 1
ATOM 3946 C C . LEU A 1 506 ? 31.047 31.719 5.027 1 97.94 506 LEU A C 1
ATOM 3948 O O . LEU A 1 506 ? 30.531 32.844 4.953 1 97.94 506 LEU A O 1
ATOM 3952 N N . VAL A 1 507 ? 32.219 31.5 5.633 1 97.06 507 VAL A N 1
ATOM 3953 C CA . VAL A 1 507 ? 32.938 32.562 6.344 1 97.06 507 VAL A CA 1
ATOM 3954 C C . VAL A 1 507 ? 33.312 33.656 5.363 1 97.06 507 VAL A C 1
ATOM 3956 O O . VAL A 1 507 ? 33.031 34.844 5.586 1 97.06 507 VAL A O 1
ATOM 3959 N N . PRO A 1 508 ? 33.969 33.25 4.27 1 97.19 508 PRO A N 1
ATOM 3960 C CA . PRO A 1 508 ? 34.281 34.312 3.303 1 97.19 508 PRO A CA 1
ATOM 3961 C C . PRO A 1 508 ? 33.062 35 2.758 1 97.19 508 PRO A C 1
ATOM 3963 O O . PRO A 1 508 ? 33.062 36.219 2.486 1 97.19 508 PRO A O 1
ATOM 3966 N N . LEU A 1 509 ? 31.984 34.344 2.537 1 96.62 509 LEU A N 1
ATOM 3967 C CA . LEU A 1 509 ? 30.75 34.906 2.031 1 96.62 509 LEU A CA 1
ATOM 3968 C C . LEU A 1 509 ? 30.203 35.938 2.996 1 96.62 509 LEU A C 1
ATOM 3970 O O . LEU A 1 509 ? 29.594 36.938 2.572 1 96.62 509 LEU A O 1
ATOM 3974 N N . PHE A 1 510 ? 30.344 35.719 4.305 1 95.94 510 PHE A N 1
ATOM 3975 C CA . PHE A 1 510 ? 29.828 36.625 5.32 1 95.94 510 PHE A CA 1
ATOM 3976 C C . PHE A 1 510 ? 30.594 37.938 5.297 1 95.94 510 PHE A C 1
ATOM 3978 O O . PHE A 1 510 ? 30 39 5.422 1 95.94 510 PHE A O 1
ATOM 3985 N N . TYR A 1 511 ? 31.938 37.906 5.059 1 95.56 511 TYR A N 1
ATOM 3986 C CA . TYR A 1 511 ? 32.781 39.094 5.172 1 95.56 511 TYR A CA 1
ATOM 3987 C C . TYR A 1 511 ? 32.812 39.875 3.854 1 95.56 511 TYR A C 1
ATOM 3989 O O . TYR A 1 511 ? 32.969 41.094 3.842 1 95.56 511 TYR A O 1
ATOM 3997 N N . SER A 1 512 ? 32.844 39.094 2.787 1 96.44 512 SER A N 1
ATOM 3998 C CA . SER A 1 512 ? 32.875 39.719 1.474 1 96.44 512 SER A CA 1
ATOM 3999 C C . SER A 1 512 ? 32.094 38.906 0.453 1 96.44 512 SER A C 1
ATOM 4001 O O . SER A 1 512 ? 32.406 37.75 0.194 1 96.44 512 SER A O 1
ATOM 4003 N N . LYS A 1 513 ? 31.125 39.5 -0.116 1 95 513 LYS A N 1
ATOM 4004 C CA . LYS A 1 513 ? 30.297 38.844 -1.127 1 95 513 LYS A CA 1
ATOM 4005 C C . LYS A 1 513 ? 31.156 38.375 -2.311 1 95 513 LYS A C 1
ATOM 4007 O O . LYS A 1 513 ? 30.953 37.281 -2.846 1 95 513 LYS A O 1
ATOM 4012 N N . PHE A 1 514 ? 32.094 39.188 -2.742 1 96.75 514 PHE A N 1
ATOM 4013 C CA . PHE A 1 514 ? 32.906 38.906 -3.922 1 96.75 514 PHE A CA 1
ATOM 4014 C C . PHE A 1 514 ? 33.875 37.75 -3.658 1 96.75 514 PHE A C 1
ATOM 4016 O O . PHE A 1 514 ? 33.969 36.844 -4.465 1 96.75 514 PHE A O 1
ATOM 4023 N N . ILE A 1 515 ? 34.562 37.781 -2.543 1 97.06 515 ILE A N 1
ATOM 4024 C CA . ILE A 1 515 ? 35.531 36.719 -2.199 1 97.06 515 ILE A CA 1
ATOM 4025 C C . ILE A 1 515 ? 34.75 35.438 -1.937 1 97.06 515 ILE A C 1
ATOM 4027 O O . ILE A 1 515 ? 35.188 34.344 -2.361 1 97.06 515 ILE A O 1
ATOM 4031 N N . GLY A 1 516 ? 33.656 35.594 -1.181 1 97.44 516 GLY A N 1
ATOM 4032 C CA . GLY A 1 516 ? 32.875 34.438 -0.887 1 97.44 516 GLY A CA 1
ATOM 4033 C C . GLY A 1 516 ? 32.312 33.75 -2.133 1 97.44 516 GLY A C 1
ATOM 4034 O O . GLY A 1 516 ? 32.375 32.531 -2.248 1 97.44 516 GLY A O 1
ATOM 4035 N N . MET A 1 517 ? 31.812 34.469 -3.061 1 97.81 517 MET A N 1
ATOM 4036 C CA . MET A 1 517 ? 31.297 33.938 -4.309 1 97.81 517 MET A CA 1
ATOM 4037 C C . MET A 1 517 ? 32.406 33.312 -5.133 1 97.81 517 MET A C 1
ATOM 4039 O O . MET A 1 517 ? 32.219 32.281 -5.789 1 97.81 517 MET A O 1
ATOM 4043 N N . ALA A 1 518 ? 33.562 33.906 -5.105 1 97.88 518 ALA A N 1
ATOM 4044 C CA . ALA A 1 518 ? 34.719 33.375 -5.824 1 97.88 518 ALA A CA 1
ATOM 4045 C C . ALA A 1 518 ? 35.156 32.031 -5.266 1 97.88 518 ALA A C 1
ATOM 4047 O O . ALA A 1 518 ? 35.5 31.125 -6.02 1 97.88 518 ALA A O 1
ATOM 4048 N N . VAL A 1 519 ? 35.125 31.906 -3.988 1 98.19 519 VAL A N 1
ATOM 4049 C CA . VAL A 1 519 ? 35.469 30.641 -3.35 1 98.19 519 VAL A CA 1
ATOM 4050 C C . VAL A 1 519 ? 34.438 29.578 -3.732 1 98.19 519 VAL A C 1
ATOM 4052 O O . VAL A 1 519 ? 34.812 28.438 -4.039 1 98.19 519 VAL A O 1
ATOM 4055 N N . CYS A 1 520 ? 33.156 29.906 -3.646 1 98.5 520 CYS A N 1
ATOM 4056 C CA . CYS A 1 520 ? 32.125 28.969 -4.055 1 98.5 520 CYS A CA 1
ATOM 4057 C C . CYS A 1 520 ? 32.312 28.516 -5.5 1 98.5 520 CYS A C 1
ATOM 4059 O O . CYS A 1 520 ? 32.219 27.328 -5.805 1 98.5 520 CYS A O 1
ATOM 4061 N N . LEU A 1 521 ? 32.625 29.453 -6.375 1 98.19 521 LEU A N 1
ATOM 4062 C CA . LEU A 1 521 ? 32.844 29.141 -7.785 1 98.19 521 LEU A CA 1
ATOM 4063 C C . LEU A 1 521 ? 34.062 28.266 -7.973 1 98.19 521 LEU A C 1
ATOM 4065 O O . LEU A 1 521 ? 34.125 27.422 -8.867 1 98.19 521 LEU A O 1
ATOM 4069 N N . ALA A 1 522 ? 35.094 28.516 -7.184 1 98 522 ALA A N 1
ATOM 4070 C CA . ALA A 1 522 ? 36.281 27.672 -7.234 1 98 522 ALA A CA 1
ATOM 4071 C C . ALA A 1 522 ? 35.969 26.234 -6.859 1 98 522 ALA A C 1
ATOM 4073 O O . ALA A 1 522 ? 36.406 25.297 -7.512 1 98 522 ALA A O 1
ATOM 4074 N N . PHE A 1 523 ? 35.219 26.078 -5.773 1 98.19 523 PHE A N 1
ATOM 4075 C CA . PHE A 1 523 ? 34.781 24.75 -5.375 1 98.19 523 PHE A CA 1
ATOM 4076 C C . PHE A 1 523 ? 33.938 24.109 -6.457 1 98.19 523 PHE A C 1
ATOM 4078 O O . PHE A 1 523 ? 34.094 22.906 -6.75 1 98.19 523 PHE A O 1
ATOM 4085 N N . LEU A 1 524 ? 32.969 24.859 -7.031 1 98.31 524 LEU A N 1
ATOM 4086 C CA . LEU A 1 524 ? 32.125 24.344 -8.086 1 98.31 524 LEU A CA 1
ATOM 4087 C C . LEU A 1 524 ? 32.938 23.922 -9.297 1 98.31 524 LEU A C 1
ATOM 4089 O O . LEU A 1 524 ? 32.688 22.859 -9.875 1 98.31 524 LEU A O 1
ATOM 4093 N N . THR A 1 525 ? 33.906 24.766 -9.688 1 97.88 525 THR A N 1
ATOM 4094 C CA . THR A 1 525 ? 34.75 24.438 -10.812 1 97.88 525 THR A CA 1
ATOM 4095 C C . THR A 1 525 ? 35.594 23.203 -10.5 1 97.88 525 THR A C 1
ATOM 4097 O O . THR A 1 525 ? 35.844 22.359 -11.367 1 97.88 525 THR A O 1
ATOM 4100 N N . GLY A 1 526 ? 36.094 23.125 -9.281 1 97.75 526 GLY A N 1
ATOM 4101 C CA . GLY A 1 526 ? 36.812 21.938 -8.859 1 97.75 526 GLY A CA 1
ATOM 4102 C C . GLY A 1 526 ? 36 20.672 -9.008 1 97.75 526 GLY A C 1
ATOM 4103 O O . GLY A 1 526 ? 36.5 19.656 -9.477 1 97.75 526 GLY A O 1
ATOM 4104 N N . THR A 1 527 ? 34.781 20.688 -8.539 1 97.62 527 THR A N 1
ATOM 4105 C CA . THR A 1 527 ? 33.875 19.547 -8.68 1 97.62 527 THR A CA 1
ATOM 4106 C C . THR A 1 527 ? 33.625 19.234 -10.148 1 97.62 527 THR A C 1
ATOM 4108 O O . THR A 1 527 ? 33.531 18.062 -10.531 1 97.62 527 THR A O 1
ATOM 4111 N N . PHE A 1 528 ? 33.469 20.266 -11 1 98.12 528 PHE A N 1
ATOM 4112 C CA . PHE A 1 528 ? 33.25 20.078 -12.422 1 98.12 528 PHE A CA 1
ATOM 4113 C C . PHE A 1 528 ? 34.438 19.406 -13.086 1 98.12 528 PHE A C 1
ATOM 4115 O O . PHE A 1 528 ? 34.281 18.484 -13.883 1 98.12 528 PHE A O 1
ATOM 4122 N N . ILE A 1 529 ? 35.594 19.875 -12.719 1 97.88 529 ILE A N 1
ATOM 4123 C CA . ILE A 1 529 ? 36.812 19.328 -13.297 1 97.88 529 ILE A CA 1
ATOM 4124 C C . ILE A 1 529 ? 37 17.875 -12.844 1 97.88 529 ILE A C 1
ATOM 4126 O O . ILE A 1 529 ? 37.281 17 -13.656 1 97.88 529 ILE A O 1
ATOM 4130 N N . ALA A 1 530 ? 36.844 17.625 -11.594 1 97.81 530 ALA A N 1
ATOM 4131 C CA . ALA A 1 530 ? 36.938 16.25 -11.078 1 97.81 530 ALA A CA 1
ATOM 4132 C C . ALA A 1 530 ? 35.969 15.32 -11.789 1 97.81 530 ALA A C 1
ATOM 4134 O O . ALA A 1 530 ? 36.344 14.227 -12.219 1 97.81 530 ALA A O 1
ATOM 4135 N N . THR A 1 531 ? 34.719 15.727 -11.914 1 97.69 531 THR A N 1
ATOM 4136 C CA . THR A 1 531 ? 33.688 14.914 -12.547 1 97.69 531 THR A CA 1
ATOM 4137 C C . THR A 1 531 ? 34 14.695 -14.023 1 97.69 531 THR A C 1
ATOM 4139 O O . THR A 1 531 ? 33.875 13.586 -14.539 1 97.69 531 THR A O 1
ATOM 4142 N N . GLY A 1 532 ? 34.375 15.812 -14.68 1 97.25 532 GLY A N 1
ATOM 4143 C CA . GLY A 1 532 ? 34.719 15.703 -16.094 1 97.25 532 GLY A CA 1
ATOM 4144 C C . GLY A 1 532 ? 35.875 14.758 -16.359 1 97.25 532 GLY A C 1
ATOM 4145 O O . GLY A 1 532 ? 35.844 13.961 -17.297 1 97.25 532 GLY A O 1
ATOM 4146 N N . VAL A 1 533 ? 36.844 14.836 -15.578 1 97.31 533 VAL A N 1
ATOM 4147 C CA . VAL A 1 533 ? 38.031 14.008 -15.742 1 97.31 533 VAL A CA 1
ATOM 4148 C C . VAL A 1 533 ? 37.688 12.547 -15.469 1 97.31 533 VAL A C 1
ATOM 4150 O O . VAL A 1 533 ? 38.062 11.656 -16.234 1 97.31 533 VAL A O 1
ATOM 4153 N N . ILE A 1 534 ? 37 12.227 -14.438 1 96.94 534 ILE A N 1
ATOM 4154 C CA . ILE A 1 534 ? 36.625 10.867 -14.062 1 96.94 534 ILE A CA 1
ATOM 4155 C C . ILE A 1 534 ? 35.688 10.266 -15.117 1 96.94 534 ILE A C 1
ATOM 4157 O O . ILE A 1 534 ? 35.875 9.117 -15.523 1 96.94 534 ILE A O 1
ATOM 4161 N N . SER A 1 535 ? 34.719 11.062 -15.555 1 96.19 535 SER A N 1
ATOM 4162 C CA . SER A 1 535 ? 33.781 10.586 -16.562 1 96.19 535 SER A CA 1
ATOM 4163 C C . SER A 1 535 ? 34.469 10.273 -17.875 1 96.19 535 SER A C 1
ATOM 4165 O O . SER A 1 535 ? 34.156 9.273 -18.531 1 96.19 535 SER A O 1
ATOM 4167 N N . THR A 1 536 ? 35.469 11.117 -18.266 1 96.12 536 THR A N 1
ATOM 4168 C CA . THR A 1 536 ? 36.188 10.914 -19.516 1 96.12 536 THR A CA 1
ATOM 4169 C C . THR A 1 536 ? 37.188 9.742 -19.391 1 96.12 536 THR A C 1
ATOM 4171 O O . THR A 1 536 ? 37.25 8.906 -20.297 1 96.12 536 THR A O 1
ATOM 4174 N N . LYS A 1 537 ? 37.844 9.656 -18.312 1 95.38 537 LYS A N 1
ATOM 4175 C CA . LYS A 1 537 ? 38.812 8.609 -18.094 1 95.38 537 LYS A CA 1
ATOM 4176 C C . LYS A 1 537 ? 38.188 7.227 -18.125 1 95.38 537 LYS A C 1
ATOM 4178 O O . LYS A 1 537 ? 38.75 6.293 -18.703 1 95.38 537 LYS A O 1
ATOM 4183 N N . TYR A 1 538 ? 37.062 7.102 -17.531 1 93.44 538 TYR A N 1
ATOM 4184 C CA . TYR A 1 538 ? 36.438 5.785 -17.391 1 93.44 538 TYR A CA 1
ATOM 4185 C C . TYR A 1 538 ? 35.281 5.629 -18.375 1 93.44 538 TYR A C 1
ATOM 4187 O O . TYR A 1 538 ? 34.531 4.668 -18.281 1 93.44 538 TYR A O 1
ATOM 4195 N N . ASP A 1 539 ? 35.062 6.574 -19.25 1 91.75 539 ASP A N 1
ATOM 4196 C CA . ASP A 1 539 ? 34 6.531 -20.234 1 91.75 539 ASP A CA 1
ATOM 4197 C C . ASP A 1 539 ? 32.656 6.168 -19.594 1 91.75 539 ASP A C 1
ATOM 4199 O O . ASP A 1 539 ? 32 5.215 -20.016 1 91.75 539 ASP A O 1
ATOM 4203 N N . LEU A 1 540 ? 32.344 6.938 -18.609 1 92.5 540 LEU A N 1
ATOM 4204 C CA . LEU A 1 540 ? 31.141 6.648 -17.828 1 92.5 540 LEU A CA 1
ATOM 4205 C C . LEU A 1 540 ? 29.891 6.973 -18.609 1 92.5 540 LEU A C 1
ATOM 4207 O O . LEU A 1 540 ? 29.828 7.977 -19.328 1 92.5 540 LEU A O 1
ATOM 4211 N N . PRO A 1 541 ? 28.859 6.102 -18.484 1 88.19 541 PRO A N 1
ATOM 4212 C CA . PRO A 1 541 ? 27.578 6.387 -19.141 1 88.19 541 PRO A CA 1
ATOM 4213 C C . PRO A 1 541 ? 26.797 7.5 -18.438 1 88.19 541 PRO A C 1
ATOM 4215 O O . PRO A 1 541 ? 27.188 7.922 -17.344 1 88.19 541 PRO A O 1
ATOM 4218 N N . VAL A 1 542 ? 25.734 7.945 -19.078 1 87.5 542 VAL A N 1
ATOM 4219 C CA . VAL A 1 542 ? 24.953 9.07 -18.578 1 87.5 542 VAL A CA 1
ATOM 4220 C C . VAL A 1 542 ? 23.875 8.57 -17.609 1 87.5 542 VAL A C 1
ATOM 4222 O O . VAL A 1 542 ? 23.234 9.367 -16.906 1 87.5 542 VAL A O 1
ATOM 4225 N N . SER A 1 543 ? 23.703 7.254 -17.594 1 80.81 543 SER A N 1
ATOM 4226 C CA . SER A 1 543 ? 22.672 6.691 -16.734 1 80.81 543 SER A CA 1
ATOM 4227 C C . SER A 1 543 ? 23.141 5.414 -16.047 1 80.81 543 SER A C 1
ATOM 4229 O O . SER A 1 543 ? 23.984 4.691 -16.594 1 80.81 543 SER A O 1
ATOM 4231 N N . THR A 1 544 ? 22.531 5.184 -14.867 1 71.94 544 THR A N 1
ATOM 4232 C CA . THR A 1 544 ? 22.844 3.975 -14.117 1 71.94 544 THR A CA 1
ATOM 4233 C C . THR A 1 544 ? 22.25 2.744 -14.797 1 71.94 544 THR A C 1
ATOM 4235 O O . THR A 1 544 ? 22.625 1.613 -14.492 1 71.94 544 THR A O 1
ATOM 4238 N N . PHE A 1 545 ? 21.391 2.959 -15.633 1 66.5 545 PHE A N 1
ATOM 4239 C CA . PHE A 1 545 ? 20.719 1.847 -16.281 1 66.5 545 PHE A CA 1
ATOM 4240 C C . PHE A 1 545 ? 21.516 1.349 -17.484 1 66.5 545 PHE A C 1
ATOM 4242 O O . PHE A 1 545 ? 21.188 0.318 -18.078 1 66.5 545 PHE A O 1
ATOM 4249 N N . ILE A 1 546 ? 22.641 2.127 -17.75 1 63.72 546 ILE A N 1
ATOM 4250 C CA . ILE A 1 546 ? 23.625 1.65 -18.703 1 63.72 546 ILE A CA 1
ATOM 4251 C C . ILE A 1 546 ? 24.781 0.972 -17.953 1 63.72 546 ILE A C 1
ATOM 4253 O O . ILE A 1 546 ? 25.359 1.551 -17.031 1 63.72 546 ILE A O 1
ATOM 4257 N N . PRO A 1 547 ? 24.969 -0.269 -18.25 1 63.59 547 PRO A N 1
ATOM 4258 C CA . PRO A 1 547 ? 25.938 -1.064 -17.5 1 63.59 547 PRO A CA 1
ATOM 4259 C C . PRO A 1 547 ? 27.312 -0.405 -17.422 1 63.59 547 PRO A C 1
ATOM 4261 O O . PRO A 1 547 ? 27.812 0.11 -18.422 1 63.59 547 PRO A O 1
ATOM 4264 N N . SER A 1 548 ? 27.797 -0.118 -16.234 1 70.88 548 SER A N 1
ATOM 4265 C CA . SER A 1 548 ? 29.156 0.36 -15.953 1 70.88 548 SER A CA 1
ATOM 4266 C C . SER A 1 548 ? 29.625 -0.103 -14.578 1 70.88 548 SER A C 1
ATOM 4268 O O . SER A 1 548 ? 28.922 0.058 -13.586 1 70.88 548 SER A O 1
ATOM 4270 N N . GLU A 1 549 ? 30.766 -0.695 -14.539 1 71.38 549 GLU A N 1
ATOM 4271 C CA . GLU A 1 549 ? 31.312 -1.228 -13.297 1 71.38 549 GLU A CA 1
ATOM 4272 C C . GLU A 1 549 ? 31.828 -0.107 -12.391 1 71.38 549 GLU A C 1
ATOM 4274 O O . GLU A 1 549 ? 31.875 -0.257 -11.172 1 71.38 549 GLU A O 1
ATOM 4279 N N . LYS A 1 550 ? 32.125 1.034 -13.023 1 82.56 550 LYS A N 1
ATOM 4280 C CA . LYS A 1 550 ? 32.844 2.072 -12.266 1 82.56 550 LYS A CA 1
ATOM 4281 C C . LYS A 1 550 ? 31.891 3.234 -11.945 1 82.56 550 LYS A C 1
ATOM 4283 O O . LYS A 1 550 ? 32.219 4.074 -11.094 1 82.56 550 LYS A O 1
ATOM 4288 N N . TYR A 1 551 ? 30.766 3.23 -12.469 1 86.25 551 TYR A N 1
ATOM 4289 C CA . TYR A 1 551 ? 29.859 4.363 -12.359 1 86.25 551 TYR A CA 1
ATOM 4290 C C . TYR A 1 551 ? 29.516 4.656 -10.906 1 86.25 551 TYR A C 1
ATOM 4292 O O . TYR A 1 551 ? 29.641 5.797 -10.445 1 86.25 551 TYR A O 1
ATOM 4300 N N . PHE A 1 552 ? 29.234 3.656 -10.148 1 85.88 552 PHE A N 1
ATOM 4301 C CA . PHE A 1 552 ? 28.734 3.846 -8.789 1 85.88 552 PHE A CA 1
ATOM 4302 C C . PHE A 1 552 ? 29.875 4.188 -7.836 1 85.88 552 PHE A C 1
ATOM 4304 O O . PHE A 1 552 ? 29.812 5.188 -7.117 1 85.88 552 PHE A O 1
ATOM 4311 N N . ASP A 1 553 ? 30.984 3.537 -7.879 1 86.88 553 ASP A N 1
ATOM 4312 C CA . ASP A 1 553 ? 32.062 3.625 -6.887 1 86.88 553 ASP A CA 1
ATOM 4313 C C . ASP A 1 553 ? 32.969 4.82 -7.164 1 86.88 553 ASP A C 1
ATOM 4315 O O . ASP A 1 553 ? 33.531 5.395 -6.238 1 86.88 553 ASP A O 1
ATOM 4319 N N . TYR A 1 554 ? 33.031 5.23 -8.414 1 90.81 554 TYR A N 1
ATOM 4320 C CA . TYR A 1 554 ? 34 6.266 -8.727 1 90.81 554 TYR A CA 1
ATOM 4321 C C . TYR A 1 554 ? 33.312 7.598 -9.008 1 90.81 554 TYR A C 1
ATOM 4323 O O . TYR A 1 554 ? 33.969 8.648 -8.992 1 90.81 554 TYR A O 1
ATOM 4331 N N . TYR A 1 555 ? 32.062 7.516 -9.211 1 92.31 555 TYR A N 1
ATOM 4332 C CA . TYR A 1 555 ? 31.391 8.734 -9.641 1 92.31 555 TYR A CA 1
ATOM 4333 C C . TYR A 1 555 ? 30.172 9.016 -8.766 1 92.31 555 TYR A C 1
ATOM 4335 O O . TYR A 1 555 ? 30.078 10.078 -8.156 1 92.31 555 TYR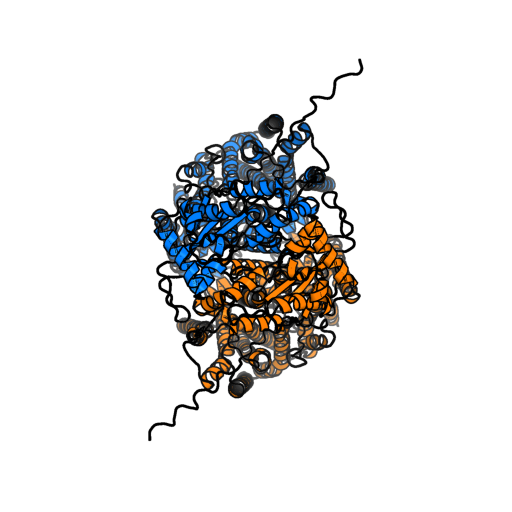 A O 1
ATOM 4343 N N . TYR A 1 556 ? 29.328 8.086 -8.555 1 91.44 556 TYR A N 1
ATOM 4344 C CA . TYR A 1 556 ? 28 8.344 -8.016 1 91.44 556 TYR A CA 1
ATOM 4345 C C . TYR A 1 556 ? 28.062 8.656 -6.527 1 91.44 556 TYR A C 1
ATOM 4347 O O . TYR A 1 556 ? 27.297 9.484 -6.031 1 91.44 556 TYR A O 1
ATOM 4355 N N . ILE A 1 557 ? 28.953 8.062 -5.727 1 93.88 557 ILE A N 1
ATOM 4356 C CA . ILE A 1 557 ? 28.859 8.188 -4.277 1 93.88 557 ILE A CA 1
ATOM 4357 C C . ILE A 1 557 ? 30.016 9.031 -3.748 1 93.88 557 ILE A C 1
ATOM 4359 O O . ILE A 1 557 ? 30.109 9.273 -2.541 1 93.88 557 ILE A O 1
ATOM 4363 N N . LYS A 1 558 ? 30.859 9.555 -4.578 1 96.25 558 LYS A N 1
ATOM 4364 C CA . LYS A 1 558 ? 32.062 10.266 -4.117 1 96.25 558 LYS A CA 1
ATOM 4365 C C . LYS A 1 558 ? 31.766 11.742 -3.9 1 96.25 558 LYS A C 1
ATOM 4367 O O . LYS A 1 558 ? 31.031 12.359 -4.684 1 96.25 558 LYS A O 1
ATOM 4372 N N . PRO A 1 559 ? 32.312 12.336 -2.865 1 97.25 559 PRO A N 1
ATOM 4373 C CA . PRO A 1 559 ? 31.984 13.727 -2.512 1 97.25 559 PRO A CA 1
ATOM 4374 C C . PRO A 1 559 ? 32.469 14.727 -3.559 1 97.25 559 PRO A C 1
ATOM 4376 O O . PRO A 1 559 ? 31.844 15.766 -3.768 1 97.25 559 PRO A O 1
ATOM 4379 N N . TRP A 1 560 ? 33.656 14.445 -4.273 1 97.19 560 TRP A N 1
ATOM 4380 C CA . TRP A 1 560 ? 34.219 15.414 -5.207 1 97.19 560 TRP A CA 1
ATOM 4381 C C . TRP A 1 560 ? 33.406 15.445 -6.508 1 97.19 560 TRP A C 1
ATOM 4383 O O . TRP A 1 560 ? 33.625 16.328 -7.34 1 97.19 560 TRP A O 1
ATOM 4393 N N . THR A 1 561 ? 32.469 14.539 -6.672 1 96.69 561 THR A N 1
ATOM 4394 C CA . THR A 1 561 ? 31.625 14.555 -7.867 1 96.69 561 THR A CA 1
ATOM 4395 C C . THR A 1 561 ? 30.188 14.922 -7.52 1 96.69 561 THR A C 1
ATOM 4397 O O . THR A 1 561 ? 29.344 15.055 -8.406 1 96.69 561 THR A O 1
ATOM 4400 N N . ARG A 1 562 ? 29.828 15.078 -6.223 1 97 562 ARG A N 1
ATOM 4401 C CA . ARG A 1 562 ? 28.438 15.227 -5.828 1 97 562 ARG A CA 1
ATOM 4402 C C . ARG A 1 562 ? 28.188 16.578 -5.18 1 97 562 ARG A C 1
ATOM 4404 O O . ARG A 1 562 ? 27.047 16.938 -4.891 1 97 562 ARG A O 1
ATOM 4411 N N . MET A 1 563 ? 29.188 17.406 -4.992 1 98.19 563 MET A N 1
ATOM 4412 C CA . MET A 1 563 ? 29.094 18.594 -4.148 1 98.19 563 MET A CA 1
ATOM 4413 C C . MET A 1 563 ? 28.391 19.734 -4.887 1 98.19 563 MET A C 1
ATOM 4415 O O . MET A 1 563 ? 27.953 20.719 -4.27 1 98.19 563 MET A O 1
ATOM 4419 N N . GLY A 1 564 ? 28.188 19.672 -6.18 1 98.25 564 GLY A N 1
ATOM 4420 C CA . GLY A 1 564 ? 27.656 20.734 -7.02 1 98.25 564 GLY A CA 1
ATOM 4421 C C . GLY A 1 564 ? 26.359 21.328 -6.484 1 98.25 564 GLY A C 1
ATOM 4422 O O . GLY A 1 564 ? 26.297 22.516 -6.172 1 98.25 564 GLY A O 1
ATOM 4423 N N . PRO A 1 565 ? 25.328 20.516 -6.328 1 98.69 565 PRO A N 1
ATOM 4424 C CA . PRO A 1 565 ? 24.062 21.031 -5.824 1 98.69 565 PRO A CA 1
ATOM 4425 C C . PRO A 1 565 ? 24.188 21.688 -4.449 1 98.69 565 PRO A C 1
ATOM 4427 O O . PRO A 1 565 ? 23.5 22.672 -4.172 1 98.69 565 PRO A O 1
ATOM 4430 N N . TYR A 1 566 ? 25.016 21.203 -3.584 1 98.75 566 TYR A N 1
ATOM 4431 C CA . TYR A 1 566 ? 25.234 21.766 -2.256 1 98.75 566 TYR A CA 1
ATOM 4432 C C . TYR A 1 566 ? 25.797 23.172 -2.348 1 98.75 566 TYR A C 1
ATOM 4434 O O . TYR A 1 566 ? 25.344 24.078 -1.631 1 98.75 566 TYR A O 1
ATOM 4442 N N . ILE A 1 567 ? 26.797 23.391 -3.26 1 98.81 567 ILE A N 1
ATOM 4443 C CA . ILE A 1 567 ? 27.422 24.703 -3.441 1 98.81 567 ILE A CA 1
ATOM 4444 C C . ILE A 1 567 ? 26.391 25.688 -3.986 1 98.81 567 ILE A C 1
ATOM 4446 O O . ILE A 1 567 ? 26.312 26.828 -3.525 1 98.81 567 ILE A O 1
ATOM 4450 N N . ILE A 1 568 ? 25.641 25.219 -4.914 1 98.69 568 ILE A N 1
ATOM 4451 C CA . ILE A 1 568 ? 24.578 26.062 -5.453 1 98.69 568 ILE A CA 1
ATOM 4452 C C . ILE A 1 568 ? 23.594 26.422 -4.348 1 98.69 568 ILE A C 1
ATOM 4454 O O . ILE A 1 568 ? 23.109 27.562 -4.289 1 98.69 568 ILE A O 1
ATOM 4458 N N . GLY A 1 569 ? 23.297 25.516 -3.475 1 98.75 569 GLY A N 1
ATOM 4459 C CA . GLY A 1 569 ? 22.469 25.766 -2.312 1 98.75 569 GLY A CA 1
ATOM 4460 C C . GLY A 1 569 ? 23.031 26.828 -1.395 1 98.75 569 GLY A C 1
ATOM 4461 O O . GLY A 1 569 ? 22.312 27.734 -0.954 1 98.75 569 GLY A O 1
ATOM 4462 N N . ILE A 1 570 ? 24.312 26.781 -1.161 1 98.62 570 ILE A N 1
ATOM 4463 C CA . ILE A 1 570 ? 24.984 27.766 -0.319 1 98.62 570 ILE A CA 1
ATOM 4464 C C . ILE A 1 570 ? 24.812 29.156 -0.929 1 98.62 570 ILE A C 1
ATOM 4466 O O . ILE A 1 570 ? 24.469 30.109 -0.23 1 98.62 570 ILE A O 1
ATOM 4470 N N . MET A 1 571 ? 25.047 29.219 -2.195 1 98.44 571 MET A N 1
ATOM 4471 C CA . MET A 1 571 ? 24.922 30.5 -2.889 1 98.44 571 MET A CA 1
ATOM 4472 C C . MET A 1 571 ? 23.484 31.016 -2.82 1 98.44 571 MET A C 1
ATOM 4474 O O . MET A 1 571 ? 23.266 32.219 -2.572 1 98.44 571 MET A O 1
ATOM 4478 N N . ALA A 1 572 ? 22.547 30.172 -3.025 1 97.69 572 ALA A N 1
ATOM 4479 C CA . ALA A 1 572 ? 21.141 30.547 -2.969 1 97.69 572 ALA A CA 1
ATOM 4480 C C . ALA A 1 572 ? 20.75 30.984 -1.562 1 97.69 572 ALA A C 1
ATOM 4482 O O . ALA A 1 572 ? 19.969 31.922 -1.394 1 97.69 572 ALA A O 1
ATOM 4483 N N . GLY A 1 573 ? 21.234 30.266 -0.545 1 97.44 573 GLY A N 1
ATOM 4484 C CA . GLY A 1 573 ? 20.969 30.656 0.832 1 97.44 573 GLY A CA 1
ATOM 4485 C C . GLY A 1 573 ? 21.484 32.062 1.168 1 97.44 573 GLY A C 1
ATOM 4486 O O . GLY A 1 573 ? 20.812 32.812 1.879 1 97.44 573 GLY A O 1
ATOM 4487 N N . TYR A 1 574 ? 22.625 32.375 0.65 1 97.44 574 TYR A N 1
ATOM 4488 C CA . TYR A 1 574 ? 23.188 33.688 0.837 1 97.44 574 TYR A CA 1
ATOM 4489 C C . TYR A 1 574 ? 22.328 34.75 0.18 1 97.44 574 TYR A C 1
ATOM 4491 O O . TYR A 1 574 ? 22.094 35.812 0.76 1 97.44 574 TYR A O 1
ATOM 4499 N N . LEU A 1 575 ? 21.891 34.438 -1.011 1 95.5 575 LEU A N 1
ATOM 4500 C CA . LEU A 1 575 ? 21.031 35.406 -1.721 1 95.5 575 LEU A CA 1
ATOM 4501 C C . LEU A 1 575 ? 19.719 35.594 -0.979 1 95.5 575 LEU A C 1
ATOM 4503 O O . LEU A 1 575 ? 19.188 36.719 -0.962 1 95.5 575 LEU A O 1
ATOM 4507 N N . LEU A 1 576 ? 19.188 34.594 -0.406 1 94.75 576 LEU A N 1
ATOM 4508 C CA . LEU A 1 576 ? 17.969 34.688 0.384 1 94.75 576 LEU A CA 1
ATOM 4509 C C . LEU A 1 576 ? 18.188 35.562 1.616 1 94.75 576 LEU A C 1
ATOM 4511 O O . LEU A 1 576 ? 17.328 36.375 1.984 1 94.75 576 LEU A O 1
ATOM 4515 N N . TYR A 1 577 ? 19.312 35.375 2.232 1 93.81 577 TYR A N 1
ATOM 4516 C CA . TYR A 1 577 ? 19.688 36.188 3.385 1 93.81 577 TYR A CA 1
ATOM 4517 C C . TYR A 1 577 ? 19.812 37.656 3 1 93.81 577 TYR A C 1
ATOM 4519 O O . TYR A 1 577 ? 19.266 38.531 3.682 1 93.81 577 TYR A O 1
ATOM 4527 N N . ARG A 1 578 ? 20.438 37.938 1.919 1 92.5 578 ARG A N 1
ATOM 4528 C CA . ARG A 1 578 ? 20.672 39.312 1.481 1 92.5 578 ARG A CA 1
ATOM 4529 C C . ARG A 1 578 ? 19.375 39.969 1.065 1 92.5 578 ARG A C 1
ATOM 4531 O O . ARG A 1 578 ? 19.219 41.188 1.26 1 92.5 578 ARG A O 1
ATOM 4538 N N . SER A 1 579 ? 18.516 39.219 0.477 1 89.94 579 SER A N 1
ATOM 4539 C CA . SER A 1 579 ? 17.25 39.781 -0 1 89.94 579 SER A CA 1
ATOM 4540 C C . SER A 1 579 ? 16.266 40 1.147 1 89.94 579 SER A C 1
ATOM 4542 O O . SER A 1 579 ? 15.266 40.688 0.99 1 89.94 579 SER A O 1
ATOM 4544 N N . LYS A 1 580 ? 16.469 39.531 2.336 1 86.75 580 LYS A N 1
ATOM 4545 C CA . LYS A 1 580 ? 15.586 39.594 3.496 1 86.75 580 LYS A CA 1
ATOM 4546 C C . LYS A 1 580 ? 14.18 39.125 3.145 1 86.75 580 LYS A C 1
ATOM 4548 O O . LYS A 1 580 ? 13.195 39.656 3.65 1 86.75 580 LYS A O 1
ATOM 4553 N N . LEU A 1 581 ? 14.133 38.219 2.07 1 84.19 581 LEU A N 1
ATOM 4554 C CA . LEU A 1 581 ? 12.891 37.594 1.63 1 84.19 581 LEU A CA 1
ATOM 4555 C C . LEU A 1 581 ? 11.906 38.625 1.108 1 84.19 581 LEU A C 1
ATOM 4557 O O . LEU A 1 581 ? 10.695 38.469 1.252 1 84.19 581 LEU A O 1
ATOM 4561 N N . ARG A 1 582 ? 12.352 39.781 0.651 1 82.12 582 ARG A N 1
ATOM 4562 C CA . ARG A 1 582 ? 11.492 40.844 0.156 1 82.12 582 ARG A CA 1
ATOM 4563 C C . ARG A 1 582 ? 11.961 41.344 -1.212 1 82.12 582 ARG A C 1
ATOM 4565 O O . ARG A 1 582 ? 11.734 42.5 -1.576 1 82.12 582 ARG A O 1
ATOM 4572 N N . TYR A 1 583 ? 12.531 40.469 -1.819 1 83.38 583 TYR A N 1
ATOM 4573 C CA . TYR A 1 583 ? 12.969 40.875 -3.148 1 83.38 583 TYR A CA 1
ATOM 4574 C C . TYR A 1 583 ? 11.797 40.969 -4.109 1 83.38 583 TYR A C 1
ATOM 4576 O O . TYR A 1 583 ? 11.094 39.969 -4.348 1 83.38 583 TYR A O 1
ATOM 4584 N N . ASN A 1 584 ? 11.469 42.125 -4.566 1 83.69 584 ASN A N 1
ATOM 4585 C CA . ASN A 1 584 ? 10.398 42.344 -5.535 1 83.69 584 ASN A CA 1
ATOM 4586 C C . ASN A 1 584 ? 10.891 42.156 -6.965 1 83.69 584 ASN A C 1
ATOM 4588 O O . ASN A 1 584 ? 11.422 43.062 -7.582 1 83.69 584 ASN A O 1
ATOM 4592 N N . MET A 1 585 ? 10.734 41 -7.391 1 85.31 585 MET A N 1
ATOM 4593 C CA . MET A 1 585 ? 11.195 40.656 -8.734 1 85.31 585 MET A CA 1
ATOM 4594 C C . MET A 1 585 ? 10.195 41.125 -9.789 1 85.31 585 MET A C 1
ATOM 4596 O O . MET A 1 585 ? 8.984 40.969 -9.609 1 85.31 585 MET A O 1
ATOM 4600 N N . HIS A 1 586 ? 10.75 41.781 -10.812 1 89.69 586 HIS A N 1
ATOM 4601 C CA . HIS A 1 586 ? 9.906 42.156 -11.945 1 89.69 586 HIS A CA 1
ATOM 4602 C C . HIS A 1 586 ? 9.211 40.938 -12.547 1 89.69 586 HIS A C 1
ATOM 4604 O O . HIS A 1 586 ? 9.805 39.875 -12.633 1 89.69 586 HIS A O 1
ATOM 4610 N N . ARG A 1 587 ? 8.055 41.125 -12.953 1 87.25 587 ARG A N 1
ATOM 4611 C CA . ARG A 1 587 ? 7.203 40.031 -13.438 1 87.25 587 ARG A CA 1
ATOM 4612 C C . ARG A 1 587 ? 7.859 39.312 -14.602 1 87.25 587 ARG A C 1
ATOM 4614 O O . ARG A 1 587 ? 7.773 38.094 -14.703 1 87.25 587 ARG A O 1
ATOM 4621 N N . VAL A 1 588 ? 8.484 40 -15.484 1 92.12 588 VAL A N 1
ATOM 4622 C CA . VAL A 1 588 ? 9.102 39.406 -16.672 1 92.12 588 VAL A CA 1
ATOM 4623 C C . VAL A 1 588 ? 10.297 38.562 -16.266 1 92.12 588 VAL A C 1
ATOM 4625 O O . VAL A 1 588 ? 10.508 37.469 -16.812 1 92.12 588 VAL A O 1
ATOM 4628 N N . LEU A 1 589 ? 11.07 39.062 -15.367 1 91.62 589 LEU A N 1
ATOM 4629 C CA . LEU A 1 589 ? 12.219 38.344 -14.875 1 91.62 589 LEU A CA 1
ATOM 4630 C C . LEU A 1 589 ? 11.781 37.062 -14.164 1 91.62 589 LEU A C 1
ATOM 4632 O O . LEU A 1 589 ? 12.43 36.031 -14.281 1 91.62 589 LEU A O 1
ATOM 4636 N N . ASN A 1 590 ? 10.75 37.219 -13.406 1 92.94 590 ASN A N 1
ATOM 4637 C CA . ASN A 1 590 ? 10.195 36.031 -12.734 1 92.94 590 ASN A CA 1
ATOM 4638 C C . ASN A 1 590 ? 9.734 34.969 -13.727 1 92.94 590 ASN A C 1
ATOM 4640 O O . ASN A 1 590 ? 10.023 33.781 -13.562 1 92.94 590 ASN A O 1
ATOM 4644 N N . LEU A 1 591 ? 9.016 35.406 -14.734 1 92.81 591 LEU A N 1
ATOM 4645 C CA . LEU A 1 591 ? 8.523 34.469 -15.75 1 92.81 591 LEU A CA 1
ATOM 4646 C C . LEU A 1 591 ? 9.68 33.844 -16.5 1 92.81 591 LEU A C 1
ATOM 4648 O O . LEU A 1 591 ? 9.625 32.656 -16.844 1 92.81 591 LEU A O 1
ATOM 4652 N N . LEU A 1 592 ? 10.648 34.656 -16.828 1 94.88 592 LEU A N 1
ATOM 4653 C CA . LEU A 1 592 ? 11.828 34.125 -17.516 1 94.88 592 LEU A CA 1
ATOM 4654 C C . LEU A 1 592 ? 12.555 33.125 -16.641 1 94.88 592 LEU A C 1
ATOM 4656 O O . LEU A 1 592 ? 13.023 32.094 -17.125 1 94.88 592 LEU A O 1
ATOM 4660 N N . GLY A 1 593 ? 12.695 33.438 -15.367 1 95.69 593 GLY A N 1
ATOM 4661 C CA . GLY A 1 593 ? 13.312 32.5 -14.438 1 95.69 593 GLY A CA 1
ATOM 4662 C C . GLY A 1 593 ? 12.578 31.188 -14.367 1 95.69 593 GLY A C 1
ATOM 4663 O O . GLY A 1 593 ? 13.203 30.125 -14.383 1 95.69 593 GLY A O 1
ATOM 4664 N N . TRP A 1 594 ? 11.312 31.266 -14.312 1 95.69 594 TRP A N 1
ATOM 4665 C CA . TRP A 1 594 ? 10.5 30.047 -14.266 1 95.69 594 TRP A CA 1
ATOM 4666 C C . TRP A 1 594 ? 10.625 29.266 -15.57 1 95.69 594 TRP A C 1
ATOM 4668 O O . TRP A 1 594 ? 10.711 28.031 -15.555 1 95.69 594 TRP A O 1
ATOM 4678 N N . ALA A 1 595 ? 10.57 29.953 -16.703 1 97 595 ALA A N 1
ATOM 4679 C CA . ALA A 1 595 ? 10.695 29.297 -18 1 97 595 ALA A CA 1
ATOM 4680 C C . ALA A 1 595 ? 12.039 28.578 -18.141 1 97 595 ALA A C 1
ATOM 4682 O O . ALA A 1 595 ? 12.094 27.422 -18.578 1 97 595 ALA A O 1
ATOM 4683 N N . VAL A 1 596 ? 13.109 29.25 -17.766 1 97.31 596 VAL A N 1
ATOM 4684 C CA . VAL A 1 596 ? 14.445 28.672 -17.859 1 97.31 596 VAL A CA 1
ATOM 4685 C C . VAL A 1 596 ? 14.57 27.484 -16.906 1 97.31 596 VAL A C 1
ATOM 4687 O O . VAL A 1 596 ? 15.062 26.422 -17.281 1 97.31 596 VAL A O 1
ATOM 4690 N N . ALA A 1 597 ? 14.172 27.672 -15.672 1 97.38 597 ALA A N 1
ATOM 4691 C CA . ALA A 1 597 ? 14.258 26.609 -14.68 1 97.38 597 ALA A CA 1
ATOM 4692 C C . ALA A 1 597 ? 13.461 25.375 -15.109 1 97.38 597 ALA A C 1
ATOM 4694 O O . ALA A 1 597 ? 13.945 24.25 -15.016 1 97.38 597 ALA A O 1
ATOM 4695 N N . THR A 1 598 ? 12.211 25.578 -15.609 1 97.06 598 THR A N 1
ATOM 4696 C CA . THR A 1 598 ? 11.359 24.469 -16.031 1 97.06 598 THR A CA 1
ATOM 4697 C C . THR A 1 598 ? 11.953 23.75 -17.234 1 97.06 598 THR A C 1
ATOM 4699 O O . THR A 1 598 ? 11.969 22.516 -17.281 1 97.06 598 THR A O 1
ATOM 4702 N N . THR A 1 599 ? 12.398 24.547 -18.188 1 97.62 599 THR A N 1
ATOM 4703 C CA . THR A 1 599 ? 12.984 23.953 -19.375 1 97.62 599 THR A CA 1
ATOM 4704 C C . THR A 1 599 ? 14.234 23.141 -19.031 1 97.62 599 THR A C 1
ATOM 4706 O O . THR A 1 599 ? 14.406 22.016 -19.5 1 97.62 599 THR A O 1
ATOM 4709 N N . MET A 1 600 ? 15.102 23.672 -18.203 1 97.88 600 MET A N 1
ATOM 4710 C CA . MET A 1 600 ? 16.328 22.969 -17.812 1 97.88 600 MET A CA 1
ATOM 4711 C C . MET A 1 600 ? 16 21.719 -17.016 1 97.88 600 MET A C 1
ATOM 4713 O O . MET A 1 600 ? 16.656 20.688 -17.172 1 97.88 600 MET A O 1
ATOM 4717 N N . ALA A 1 601 ? 15.062 21.812 -16.125 1 97.56 601 ALA A N 1
ATOM 4718 C CA . ALA A 1 601 ? 14.648 20.641 -15.359 1 97.56 601 ALA A CA 1
ATOM 4719 C C . ALA A 1 601 ? 14.133 19.547 -16.281 1 97.56 601 ALA A C 1
ATOM 4721 O O . ALA A 1 601 ? 14.422 18.359 -16.078 1 97.56 601 ALA A O 1
ATOM 4722 N N . CYS A 1 602 ? 13.336 19.922 -17.297 1 97.06 602 CYS A N 1
ATOM 4723 C CA . CYS A 1 602 ? 12.797 18.969 -18.25 1 97.06 602 CYS A CA 1
ATOM 4724 C C . CYS A 1 602 ? 13.914 18.328 -19.078 1 97.06 602 CYS A C 1
ATOM 4726 O O . CYS A 1 602 ? 13.852 17.141 -19.406 1 97.06 602 CYS A O 1
ATOM 4728 N N . VAL A 1 603 ? 14.859 19.125 -19.375 1 95.94 603 VAL A N 1
ATOM 4729 C CA . VAL A 1 603 ? 15.984 18.609 -20.141 1 95.94 603 VAL A CA 1
ATOM 4730 C C . VAL A 1 603 ? 16.734 17.562 -19.312 1 95.94 603 VAL A C 1
ATOM 4732 O O . VAL A 1 603 ? 17.141 16.516 -19.828 1 95.94 603 VAL A O 1
ATOM 4735 N N . VAL A 1 604 ? 16.938 17.812 -18.047 1 96.31 604 VAL A N 1
ATOM 4736 C CA . VAL A 1 604 ? 17.625 16.891 -17.156 1 96.31 604 VAL A CA 1
ATOM 4737 C C . VAL A 1 604 ? 16.812 15.602 -17.031 1 96.31 604 VAL A C 1
ATOM 4739 O O . VAL A 1 604 ? 17.375 14.5 -17.062 1 96.31 604 VAL A O 1
ATOM 4742 N N . LEU A 1 605 ? 15.492 15.656 -16.953 1 95.19 605 LEU A N 1
ATOM 4743 C CA . LEU A 1 605 ? 14.641 14.508 -16.688 1 95.19 605 LEU A CA 1
ATOM 4744 C C . LEU A 1 605 ? 14.344 13.734 -17.969 1 95.19 605 LEU A C 1
ATOM 4746 O O . LEU A 1 605 ? 14.312 12.5 -17.953 1 95.19 605 LEU A O 1
ATOM 4750 N N . TYR A 1 606 ? 14.125 14.453 -19.125 1 94.62 606 TYR A N 1
ATOM 4751 C CA . TYR A 1 606 ? 13.578 13.805 -20.312 1 94.62 606 TYR A CA 1
ATOM 4752 C C . TYR A 1 606 ? 14.555 13.898 -21.484 1 94.62 606 TYR A C 1
ATOM 4754 O O . TYR A 1 606 ? 14.32 13.305 -22.547 1 94.62 606 TYR A O 1
ATOM 4762 N N . GLY A 1 607 ? 15.617 14.602 -21.328 1 92.38 607 GLY A N 1
ATOM 4763 C CA . GLY A 1 607 ? 16.547 14.844 -22.422 1 92.38 607 GLY A CA 1
ATOM 4764 C C . GLY A 1 607 ? 17.281 13.586 -22.875 1 92.38 607 GLY A C 1
ATOM 4765 O O . GLY A 1 607 ? 17.797 13.531 -23.984 1 92.38 607 GLY A O 1
ATOM 4766 N N . LEU A 1 608 ? 17.312 12.562 -22.078 1 91.12 608 LEU A N 1
ATOM 4767 C CA . LEU A 1 608 ? 18.062 11.352 -22.375 1 91.12 608 LEU A CA 1
ATOM 4768 C C . LEU A 1 608 ? 17.156 10.281 -22.969 1 91.12 608 LEU A C 1
ATOM 4770 O O . LEU A 1 608 ? 17.516 9.102 -23.016 1 91.12 608 LEU A O 1
ATOM 4774 N N . TYR A 1 609 ? 15.969 10.625 -23.406 1 90.44 609 TYR A N 1
ATOM 4775 C CA . TYR A 1 609 ? 14.992 9.664 -23.906 1 90.44 609 TYR A CA 1
ATOM 4776 C C . TYR A 1 609 ? 15.562 8.852 -25.062 1 90.44 609 TYR A C 1
ATOM 4778 O O . TYR A 1 609 ? 15.523 7.617 -25.047 1 90.44 609 TYR A O 1
ATOM 4786 N N . GLU A 1 610 ? 16.219 9.469 -26.031 1 87.56 610 GLU A N 1
ATOM 4787 C CA . GLU A 1 610 ? 16.688 8.781 -27.234 1 87.56 610 GLU A CA 1
ATOM 4788 C C . GLU A 1 610 ? 17.938 7.949 -26.938 1 87.56 610 GLU A C 1
ATOM 4790 O O . GLU A 1 610 ? 18.047 6.805 -27.375 1 87.56 610 GLU A O 1
ATOM 4795 N N . PRO A 1 611 ? 18.859 8.469 -26.188 1 85.31 611 PRO A N 1
ATOM 4796 C CA . PRO A 1 611 ? 20.016 7.645 -25.844 1 85.31 611 PRO A CA 1
ATOM 4797 C C . PRO A 1 611 ? 19.641 6.418 -25.016 1 85.31 611 PRO A C 1
ATOM 4799 O O . PRO A 1 611 ? 20.234 5.352 -25.172 1 85.31 611 PRO A O 1
ATOM 4802 N N . LEU A 1 612 ? 18.672 6.539 -24.172 1 83.88 612 LEU A N 1
ATOM 4803 C CA . LEU A 1 612 ? 18.297 5.43 -23.312 1 83.88 612 LEU A CA 1
ATOM 4804 C C . LEU A 1 612 ? 17.531 4.363 -24.109 1 83.88 612 LEU A C 1
ATOM 4806 O O . LEU A 1 612 ? 17.578 3.184 -23.75 1 83.88 612 LEU A O 1
ATOM 4810 N N . ARG A 1 613 ? 16.859 4.766 -25.156 1 80.88 613 ARG A N 1
ATOM 4811 C CA . ARG A 1 613 ? 16.156 3.816 -26.016 1 80.88 613 ARG A CA 1
ATOM 4812 C C . ARG A 1 613 ? 17.125 3.119 -26.969 1 80.88 613 ARG A C 1
ATOM 4814 O O . ARG A 1 613 ? 16.75 2.162 -27.641 1 80.88 613 ARG A O 1
ATOM 4821 N N . GLY A 1 614 ? 18.375 3.527 -26.953 1 76.44 614 GLY A N 1
ATOM 4822 C CA . GLY A 1 614 ? 19.391 2.889 -27.766 1 76.44 614 GLY A CA 1
ATOM 4823 C C . GLY A 1 614 ? 19.453 3.463 -29.172 1 76.44 614 GLY A C 1
ATOM 4824 O O . GLY A 1 614 ? 20.25 2.996 -30 1 76.44 614 GLY A O 1
ATOM 4825 N N . ASN A 1 615 ? 18.703 4.461 -29.5 1 78.19 615 ASN A N 1
ATOM 4826 C CA . ASN A 1 615 ? 18.641 5.035 -30.828 1 78.19 615 ASN A CA 1
ATOM 4827 C C . ASN A 1 615 ? 19.797 5.992 -31.094 1 78.19 615 ASN A C 1
ATOM 4829 O O . ASN A 1 615 ? 20.109 6.285 -32.25 1 78.19 615 ASN A O 1
ATOM 4833 N N . GLU A 1 616 ? 20.375 6.492 -30 1 80.44 616 GLU A N 1
ATOM 4834 C CA . GLU A 1 616 ? 21.469 7.449 -30.109 1 80.44 616 GLU A CA 1
ATOM 4835 C C . GLU A 1 616 ? 22.625 7.094 -29.172 1 80.44 616 GLU A C 1
ATOM 4837 O O . GLU A 1 616 ? 22.391 6.715 -28.031 1 80.44 616 GLU A O 1
ATOM 4842 N N . THR A 1 617 ? 23.797 6.996 -29.797 1 83.19 617 THR A N 1
ATOM 4843 C CA . THR A 1 617 ? 24.984 6.805 -28.969 1 83.19 617 THR A CA 1
ATOM 4844 C C . THR A 1 617 ? 25.672 8.141 -28.688 1 83.19 617 THR A C 1
ATOM 4846 O O . THR A 1 617 ? 26 8.875 -29.609 1 83.19 617 THR A O 1
ATOM 4849 N N . LEU A 1 618 ? 25.781 8.422 -27.438 1 89.06 618 LEU A N 1
ATOM 4850 C CA . LEU A 1 618 ? 26.406 9.68 -27.047 1 89.06 618 LEU A CA 1
ATOM 4851 C C . LEU A 1 618 ? 27.938 9.539 -27.031 1 89.06 618 LEU A C 1
ATOM 4853 O O . LEU A 1 618 ? 28.453 8.5 -26.641 1 89.06 618 LEU A O 1
ATOM 4857 N N . SER A 1 619 ? 28.562 10.555 -27.5 1 92.25 619 SER A N 1
ATOM 4858 C CA . SER A 1 619 ? 30.031 10.578 -27.438 1 92.25 619 SER A CA 1
ATOM 4859 C C . SER A 1 619 ? 30.516 10.711 -26 1 92.25 619 SER A C 1
ATOM 4861 O O . SER A 1 619 ? 29.766 11.117 -25.125 1 92.25 619 SER A O 1
ATOM 4863 N N . THR A 1 620 ? 31.719 10.305 -25.781 1 93.56 620 THR A N 1
ATOM 4864 C CA . THR A 1 620 ? 32.344 10.391 -24.469 1 93.56 620 THR A CA 1
ATOM 4865 C C . THR A 1 620 ? 32.312 11.828 -23.953 1 93.56 620 THR A C 1
ATOM 4867 O O . THR A 1 620 ? 32.094 12.07 -22.766 1 93.56 620 THR A O 1
ATOM 4870 N N . GLU A 1 621 ? 32.5 12.797 -24.828 1 94.38 621 GLU A N 1
ATOM 4871 C CA . GLU A 1 621 ? 32.562 14.203 -24.453 1 94.38 621 GLU A CA 1
ATOM 4872 C C . GLU A 1 621 ? 31.188 14.703 -24.016 1 94.38 621 GLU A C 1
ATOM 4874 O O . GLU A 1 621 ? 31.094 15.445 -23.031 1 94.38 621 GLU A O 1
ATOM 4879 N N . VAL A 1 622 ? 30.25 14.281 -24.734 1 94 622 VAL A N 1
ATOM 4880 C CA . VAL A 1 622 ? 28.891 14.711 -24.406 1 94 622 VAL A CA 1
ATOM 4881 C C . VAL A 1 622 ? 28.453 14.062 -23.094 1 94 622 VAL A C 1
ATOM 4883 O O . VAL A 1 622 ? 27.812 14.711 -22.266 1 94 622 VAL A O 1
ATOM 4886 N N . SER A 1 623 ? 28.734 12.797 -23 1 93.88 623 SER A N 1
ATOM 4887 C CA . SER A 1 623 ? 28.438 12.102 -21.75 1 93.88 623 SER A CA 1
ATOM 4888 C C . SER A 1 623 ? 29.125 12.766 -20.562 1 93.88 623 SER A C 1
ATOM 4890 O O . SER A 1 623 ? 28.531 12.938 -19.5 1 93.88 623 SER A O 1
ATOM 4892 N N . ALA A 1 624 ? 30.359 13.094 -20.766 1 96 624 ALA A N 1
ATOM 4893 C CA . ALA A 1 624 ? 31.125 13.742 -19.703 1 96 624 ALA A CA 1
ATOM 4894 C C . ALA A 1 624 ? 30.531 15.102 -19.359 1 96 624 ALA A C 1
ATOM 4896 O O . ALA A 1 624 ? 30.5 15.484 -18.188 1 96 624 ALA A O 1
ATOM 4897 N N . LEU A 1 625 ? 30.156 15.844 -20.312 1 95.75 625 LEU A N 1
ATOM 4898 C CA . LEU A 1 625 ? 29.531 17.141 -20.062 1 95.75 625 LEU A CA 1
ATOM 4899 C C . LEU A 1 625 ? 28.234 16.969 -19.281 1 95.75 625 LEU A C 1
ATOM 4901 O O . LEU A 1 625 ? 28 17.688 -18.312 1 95.75 625 LEU A O 1
ATOM 4905 N N . TYR A 1 626 ? 27.406 16.062 -19.766 1 95.12 626 TYR A N 1
ATOM 4906 C CA . TYR A 1 626 ? 26.156 15.805 -19.062 1 95.12 626 TYR A CA 1
ATOM 4907 C C . TYR A 1 626 ? 26.406 15.406 -17.625 1 95.12 626 TYR A C 1
ATOM 4909 O O . TYR A 1 626 ? 25.781 15.953 -16.703 1 95.12 626 TYR A O 1
ATOM 4917 N N . ASN A 1 627 ? 27.281 14.453 -17.391 1 95.81 627 ASN A N 1
ATOM 4918 C CA . ASN A 1 627 ? 27.594 13.961 -16.047 1 95.81 627 ASN A CA 1
ATOM 4919 C C . ASN A 1 627 ? 28.094 15.086 -15.148 1 95.81 627 ASN A C 1
ATOM 4921 O O . ASN A 1 627 ? 27.875 15.062 -13.938 1 95.81 627 ASN A O 1
ATOM 4925 N N . THR A 1 628 ? 28.734 16.031 -15.758 1 97.12 628 THR A N 1
ATOM 4926 C CA . THR A 1 628 ? 29.375 17.109 -15.023 1 97.12 628 THR A CA 1
ATOM 4927 C C . THR A 1 628 ? 28.359 18.141 -14.578 1 97.12 628 THR A C 1
ATOM 4929 O O . THR A 1 628 ? 28.438 18.656 -13.461 1 97.12 628 THR A O 1
ATOM 4932 N N . VAL A 1 629 ? 27.328 18.359 -15.375 1 96.81 629 VAL A N 1
ATOM 4933 C CA . VAL A 1 629 ? 26.594 19.594 -15.125 1 96.81 629 VAL A CA 1
ATOM 4934 C C . VAL A 1 629 ? 25.156 19.266 -14.695 1 96.81 629 VAL A C 1
ATOM 4936 O O . VAL A 1 629 ? 24.484 20.094 -14.086 1 96.81 629 VAL A O 1
ATOM 4939 N N . HIS A 1 630 ? 24.578 18.125 -15.031 1 96.75 630 HIS A N 1
ATOM 4940 C CA . HIS A 1 630 ? 23.141 17.875 -14.914 1 96.75 630 HIS A CA 1
ATOM 4941 C C . HIS A 1 630 ? 22.688 18 -13.461 1 96.75 630 HIS A C 1
ATOM 4943 O O . HIS A 1 630 ? 21.609 18.547 -13.188 1 96.75 630 HIS A O 1
ATOM 4949 N N . ARG A 1 631 ? 23.484 17.562 -12.484 1 97.69 631 ARG A N 1
ATOM 4950 C CA . ARG A 1 631 ? 23.078 17.609 -11.078 1 97.69 631 ARG A CA 1
ATOM 4951 C C . ARG A 1 631 ? 23.094 19.031 -10.555 1 97.69 631 ARG A C 1
ATOM 4953 O O . ARG A 1 631 ? 22.234 19.422 -9.758 1 97.69 631 ARG A O 1
ATOM 4960 N N . SER A 1 632 ? 24.125 19.766 -10.945 1 98.19 632 SER A N 1
ATOM 4961 C CA . SER A 1 632 ? 24.219 21.172 -10.547 1 98.19 632 SER A CA 1
ATOM 4962 C C . SER A 1 632 ? 23.078 22 -11.164 1 98.19 632 SER A C 1
ATOM 4964 O O . SER A 1 632 ? 22.531 22.875 -10.508 1 98.19 632 SER A O 1
ATOM 4966 N N . ILE A 1 633 ? 22.797 21.688 -12.375 1 98.19 633 ILE A N 1
ATOM 4967 C CA . ILE A 1 633 ? 21.688 22.375 -13.039 1 98.19 633 ILE A CA 1
ATOM 4968 C C . ILE A 1 633 ? 20.391 22.062 -12.32 1 98.19 633 ILE A C 1
ATOM 4970 O O . ILE A 1 633 ? 19.578 22.969 -12.078 1 98.19 633 ILE A O 1
ATOM 4974 N N . TRP A 1 634 ? 20.156 20.828 -11.984 1 98.44 634 TRP A N 1
ATOM 4975 C CA . TRP A 1 634 ? 18.984 20.453 -11.211 1 98.44 634 TRP A CA 1
ATOM 4976 C C . TRP A 1 634 ? 18.938 21.234 -9.891 1 98.44 634 TRP A C 1
ATOM 4978 O O . TRP A 1 634 ? 17.891 21.766 -9.516 1 98.44 634 TRP A O 1
ATOM 4988 N N . GLY A 1 635 ? 20.094 21.25 -9.156 1 98.5 635 GLY A N 1
ATOM 4989 C CA . GLY A 1 635 ? 20.156 22.016 -7.926 1 98.5 635 GLY A CA 1
ATOM 4990 C C . GLY A 1 635 ? 19.781 23.469 -8.109 1 98.5 635 GLY A C 1
ATOM 4991 O O . GLY A 1 635 ? 19.078 24.047 -7.27 1 98.5 635 GLY A O 1
ATOM 4992 N N . ALA A 1 636 ? 20.203 24.062 -9.219 1 98.5 636 ALA A N 1
ATOM 4993 C CA . ALA A 1 636 ? 19.891 25.453 -9.523 1 98.5 636 ALA A CA 1
ATOM 4994 C C . ALA A 1 636 ? 18.391 25.641 -9.758 1 98.5 636 ALA A C 1
ATOM 4996 O O . ALA A 1 636 ? 17.812 26.641 -9.359 1 98.5 636 ALA A O 1
ATOM 4997 N N . CYS A 1 637 ? 17.812 24.688 -10.445 1 98.38 637 CYS A N 1
ATOM 4998 C CA . CYS A 1 637 ? 16.375 24.75 -10.688 1 98.38 637 CYS A CA 1
ATOM 4999 C C . CYS A 1 637 ? 15.602 24.703 -9.383 1 98.38 637 CYS A C 1
ATOM 5001 O O . CYS A 1 637 ? 14.664 25.469 -9.188 1 98.38 637 CYS A O 1
ATOM 5003 N N . VAL A 1 638 ? 15.969 23.812 -8.492 1 98.25 638 VAL A N 1
ATOM 5004 C CA . VAL A 1 638 ? 15.312 23.672 -7.195 1 98.25 638 VAL A CA 1
ATOM 5005 C C . VAL A 1 638 ? 15.484 24.969 -6.395 1 98.25 638 VAL A C 1
ATOM 5007 O O . VAL A 1 638 ? 14.531 25.453 -5.785 1 98.25 638 VAL A O 1
ATOM 5010 N N . CYS A 1 639 ? 16.688 25.531 -6.414 1 98.12 639 CYS A N 1
ATOM 5011 C CA . CYS A 1 639 ? 16.984 26.75 -5.676 1 98.12 639 CYS A CA 1
ATOM 5012 C C . CYS A 1 639 ? 16.172 27.922 -6.223 1 98.12 639 CYS A C 1
ATOM 5014 O O . CYS A 1 639 ? 15.766 28.812 -5.469 1 98.12 639 CYS A O 1
ATOM 5016 N N . TRP A 1 640 ? 15.945 27.906 -7.516 1 97.25 640 TRP A N 1
ATOM 5017 C CA . TRP A 1 640 ? 15.102 28.953 -8.102 1 97.25 640 TRP A CA 1
ATOM 5018 C C . TRP A 1 640 ? 13.68 28.875 -7.551 1 97.25 640 TRP A C 1
ATOM 5020 O O . TRP A 1 640 ? 13.086 29.891 -7.207 1 97.25 640 TRP A O 1
ATOM 5030 N N . VAL A 1 641 ? 13.141 27.656 -7.488 1 96.94 641 VAL A N 1
ATOM 5031 C CA . VAL A 1 641 ? 11.797 27.453 -6.953 1 96.94 641 VAL A CA 1
ATOM 5032 C C . VAL A 1 641 ? 11.727 27.984 -5.523 1 96.94 641 VAL A C 1
ATOM 5034 O O . VAL A 1 641 ? 10.789 28.703 -5.164 1 96.94 641 VAL A O 1
ATOM 5037 N N . ILE A 1 642 ? 12.719 27.703 -4.746 1 96.94 642 ILE A N 1
ATOM 5038 C CA . ILE A 1 642 ? 12.75 28.125 -3.35 1 96.94 642 ILE A CA 1
ATOM 5039 C C . ILE A 1 642 ? 12.844 29.641 -3.268 1 96.94 642 ILE A C 1
ATOM 5041 O O . ILE A 1 642 ? 12.102 30.281 -2.51 1 96.94 642 ILE A O 1
ATOM 5045 N N . PHE A 1 643 ? 13.742 30.219 -4.086 1 95.5 643 PHE A N 1
ATOM 5046 C CA . PHE A 1 643 ? 13.969 31.656 -4.078 1 95.5 643 PHE A CA 1
ATOM 5047 C C . PHE A 1 643 ? 12.703 32.406 -4.484 1 95.5 643 PHE A C 1
ATOM 5049 O O . PHE A 1 643 ? 12.32 33.375 -3.84 1 95.5 643 PHE A O 1
ATOM 5056 N N . SER A 1 644 ? 12.109 31.906 -5.531 1 94.12 644 SER A N 1
ATOM 5057 C CA . SER A 1 644 ? 10.891 32.531 -6.016 1 94.12 644 SER A CA 1
ATOM 5058 C C . SER A 1 644 ? 9.758 32.438 -4.992 1 94.12 644 SER A C 1
ATOM 5060 O O . SER A 1 644 ? 9.047 33.406 -4.742 1 94.12 644 SER A O 1
ATOM 5062 N N . CYS A 1 645 ? 9.594 31.344 -4.34 1 92.62 645 CYS A N 1
ATOM 5063 C CA . CYS A 1 645 ? 8.547 31.125 -3.346 1 92.62 645 CYS A CA 1
ATOM 5064 C C . CYS A 1 645 ? 8.805 31.953 -2.094 1 92.62 645 CYS A C 1
ATOM 5066 O O . CYS A 1 645 ? 7.887 32.562 -1.541 1 92.62 645 CYS A O 1
ATOM 5068 N N . ALA A 1 646 ? 10.031 32 -1.676 1 92 646 ALA A N 1
ATOM 5069 C CA . ALA A 1 646 ? 10.398 32.719 -0.454 1 92 646 ALA A CA 1
ATOM 5070 C C . ALA A 1 646 ? 10.18 34.219 -0.608 1 92 646 ALA A C 1
ATOM 5072 O O . ALA A 1 646 ? 9.852 34.906 0.362 1 92 646 ALA A O 1
ATOM 5073 N N . ASN A 1 647 ? 10.336 34.719 -1.841 1 90.62 647 ASN A N 1
ATOM 5074 C CA . ASN A 1 647 ? 10.219 36.156 -2.088 1 90.62 647 ASN A CA 1
ATOM 5075 C C . ASN A 1 647 ? 8.812 36.531 -2.547 1 90.62 647 ASN A C 1
ATOM 5077 O O . ASN A 1 647 ? 8.586 37.625 -3.033 1 90.62 647 ASN A O 1
ATOM 5081 N N . GLY A 1 648 ? 7.844 35.562 -2.465 1 86.69 648 GLY A N 1
ATOM 5082 C CA . GLY A 1 648 ? 6.445 35.875 -2.742 1 86.69 648 GLY A CA 1
ATOM 5083 C C . GLY A 1 648 ? 6.098 35.781 -4.219 1 86.69 648 GLY A C 1
ATOM 5084 O O . GLY A 1 648 ? 4.996 36.156 -4.625 1 86.69 648 GLY A O 1
ATOM 5085 N N . SER A 1 649 ? 6.969 35.375 -5.035 1 88.81 649 SER A N 1
ATOM 5086 C CA . SER A 1 649 ? 6.762 35.312 -6.477 1 88.81 649 SER A CA 1
ATOM 5087 C C . SER A 1 649 ? 6.508 33.875 -6.938 1 88.81 649 SER A C 1
ATOM 5089 O O . SER A 1 649 ? 6.621 33.562 -8.125 1 88.81 649 SER A O 1
ATOM 5091 N N . GLY A 1 650 ? 6.238 33 -6.062 1 89.88 650 GLY A N 1
ATOM 5092 C CA . GLY A 1 650 ? 6.074 31.594 -6.398 1 89.88 650 GLY A CA 1
ATOM 5093 C C . GLY A 1 650 ? 4.66 31.25 -6.832 1 89.88 650 GLY A C 1
ATOM 5094 O O . GLY A 1 650 ? 4.43 30.188 -7.414 1 89.88 650 GLY A O 1
ATOM 5095 N N . GLY A 1 651 ? 3.686 32.094 -6.582 1 82.19 651 GLY A N 1
ATOM 5096 C CA . GLY A 1 651 ? 2.309 31.891 -7.008 1 82.19 651 GLY A CA 1
ATOM 5097 C C . GLY A 1 651 ? 1.71 30.594 -6.488 1 82.19 651 GLY A C 1
ATOM 5098 O O . GLY A 1 651 ? 1.769 30.312 -5.289 1 82.19 651 GLY A O 1
ATOM 5099 N N . PHE A 1 652 ? 1.146 29.781 -7.426 1 80.88 652 PHE A N 1
ATOM 5100 C CA . PHE A 1 652 ? 0.452 28.547 -7.098 1 80.88 652 PHE A CA 1
ATOM 5101 C C . PHE A 1 652 ? 1.433 27.5 -6.59 1 80.88 652 PHE A C 1
ATOM 5103 O O . PHE A 1 652 ? 1.086 26.672 -5.734 1 80.88 652 PHE A O 1
ATOM 5110 N N . VAL A 1 653 ? 2.58 27.547 -7.082 1 89.44 653 VAL A N 1
ATOM 5111 C CA . VAL A 1 653 ? 3.59 26.594 -6.664 1 89.44 653 VAL A CA 1
ATOM 5112 C C . VAL A 1 653 ? 3.877 26.75 -5.176 1 89.44 653 VAL A C 1
ATOM 5114 O O . VAL A 1 653 ? 4.004 25.766 -4.445 1 89.44 653 VAL A O 1
ATOM 5117 N N . ASN A 1 654 ? 3.982 27.969 -4.734 1 90.38 654 ASN A N 1
ATOM 5118 C CA . ASN A 1 654 ? 4.207 28.219 -3.318 1 90.38 654 ASN A CA 1
ATOM 5119 C C . ASN A 1 654 ? 3.041 27.734 -2.465 1 90.38 654 ASN A C 1
ATOM 5121 O O . ASN A 1 654 ? 3.244 27.203 -1.377 1 90.38 654 ASN A O 1
ATOM 5125 N N . THR A 1 655 ? 1.847 28.016 -3.023 1 82.88 655 THR A N 1
ATOM 5126 C CA . THR A 1 655 ? 0.656 27.594 -2.297 1 82.88 655 THR A CA 1
ATOM 5127 C C . THR A 1 655 ? 0.644 26.078 -2.117 1 82.88 655 THR A C 1
ATOM 5129 O O . THR A 1 655 ? 0.328 25.578 -1.037 1 82.88 655 THR A O 1
ATOM 5132 N N . LEU A 1 656 ? 1.004 25.391 -3.068 1 85.38 656 LEU A N 1
ATOM 5133 C CA . LEU A 1 656 ? 1.021 23.938 -3.021 1 85.38 656 LEU A CA 1
ATOM 5134 C C . LEU A 1 656 ? 2.135 23.438 -2.109 1 85.38 656 LEU A C 1
ATOM 5136 O O . LEU A 1 656 ? 1.898 22.594 -1.242 1 85.38 656 LEU A O 1
ATOM 5140 N N . LEU A 1 657 ? 3.271 23.922 -2.281 1 92.31 657 LEU A N 1
ATOM 5141 C CA . LEU A 1 657 ? 4.445 23.438 -1.57 1 92.31 657 LEU A CA 1
ATOM 5142 C C . LEU A 1 657 ? 4.406 23.844 -0.103 1 92.31 657 LEU A C 1
ATOM 5144 O O . LEU A 1 657 ? 5.047 23.219 0.742 1 92.31 657 LEU A O 1
ATOM 5148 N N . SER A 1 658 ? 3.664 24.891 0.225 1 89.69 658 SER A N 1
ATOM 5149 C CA . SER A 1 658 ? 3.623 25.422 1.584 1 89.69 658 SER A CA 1
ATOM 5150 C C . SER A 1 658 ? 2.391 24.938 2.332 1 89.69 658 SER A C 1
ATOM 5152 O O . SER A 1 658 ? 2.037 25.469 3.383 1 89.69 658 SER A O 1
ATOM 5154 N N . TRP A 1 659 ? 1.757 23.938 1.76 1 83.62 659 TRP A N 1
ATOM 5155 C CA . TRP A 1 659 ? 0.595 23.359 2.432 1 83.62 659 TRP A CA 1
ATOM 5156 C C . TRP A 1 659 ? 0.957 22.891 3.836 1 83.62 659 TRP A C 1
ATOM 5158 O O . TRP A 1 659 ? 1.979 22.234 4.031 1 83.62 659 TRP A O 1
ATOM 5168 N N . SER A 1 660 ? 0.155 23.234 4.832 1 84.62 660 SER A N 1
ATOM 5169 C CA . SER A 1 660 ? 0.45 22.984 6.238 1 84.62 660 SER A CA 1
ATOM 5170 C C . SER A 1 660 ? 0.53 21.484 6.516 1 84.62 660 SER A C 1
ATOM 5172 O O . SER A 1 660 ? 1.216 21.047 7.445 1 84.62 660 SER A O 1
ATOM 5174 N N . GLY A 1 661 ? -0.143 20.688 5.727 1 83.31 661 GLY A N 1
ATOM 5175 C CA . GLY A 1 661 ? -0.101 19.25 5.906 1 83.31 661 GLY A CA 1
ATOM 5176 C C . GLY A 1 661 ? 1.271 18.656 5.648 1 83.31 661 GLY A C 1
ATOM 5177 O O . GLY A 1 661 ? 1.594 17.578 6.156 1 83.31 661 GLY A O 1
ATOM 5178 N N . PHE A 1 662 ? 2.113 19.375 4.93 1 90.69 662 PHE A N 1
ATOM 5179 C CA . PHE A 1 662 ? 3.436 18.859 4.586 1 90.69 662 PHE A CA 1
ATOM 5180 C C . PHE A 1 662 ? 4.41 19.062 5.742 1 90.69 662 PHE A C 1
ATOM 5182 O O . PHE A 1 662 ? 5.5 18.484 5.746 1 90.69 662 PHE A O 1
ATOM 5189 N N . VAL A 1 663 ? 4.098 19.859 6.773 1 90.81 663 VAL A N 1
ATOM 5190 C CA . VAL A 1 663 ? 5.035 20.219 7.832 1 90.81 663 VAL A CA 1
ATOM 5191 C C . VAL A 1 663 ? 5.422 18.969 8.617 1 90.81 663 VAL A C 1
ATOM 5193 O O . VAL A 1 663 ? 6.605 18.625 8.711 1 90.81 663 VAL A O 1
ATOM 5196 N N . PRO A 1 664 ? 4.395 18.203 9.141 1 90.88 664 PRO A N 1
ATOM 5197 C CA . PRO A 1 664 ? 4.801 16.984 9.852 1 90.88 664 PRO A CA 1
ATOM 5198 C C . PRO A 1 664 ? 5.48 15.969 8.945 1 90.88 664 PRO A C 1
ATOM 5200 O O . PRO A 1 664 ? 6.414 15.281 9.367 1 90.88 664 PRO A O 1
ATOM 5203 N N . LEU A 1 665 ? 5.039 15.859 7.734 1 94.44 665 LEU A N 1
ATOM 5204 C CA . LEU A 1 665 ? 5.621 14.906 6.793 1 94.44 665 LEU A CA 1
ATOM 5205 C C . LEU A 1 665 ? 7.062 15.281 6.465 1 94.44 665 LEU A C 1
ATOM 5207 O O . LEU A 1 665 ? 7.91 14.398 6.281 1 94.44 665 LEU A O 1
ATOM 5211 N N . SER A 1 666 ? 7.297 16.547 6.367 1 95.88 666 SER A N 1
ATOM 5212 C CA . SER A 1 666 ? 8.648 17.031 6.113 1 95.88 666 SER A CA 1
ATOM 5213 C C . SER A 1 666 ? 9.578 16.719 7.285 1 95.88 666 SER A C 1
ATOM 5215 O O . SER A 1 666 ? 10.727 16.312 7.09 1 95.88 666 SER A O 1
ATOM 5217 N N . ARG A 1 667 ? 9.07 16.797 8.508 1 94.94 667 ARG A N 1
ATOM 5218 C CA . ARG A 1 667 ? 9.852 16.531 9.703 1 94.94 667 ARG A CA 1
ATOM 5219 C C . ARG A 1 667 ? 10.242 15.062 9.781 1 94.94 667 ARG A C 1
ATOM 5221 O O . ARG A 1 667 ? 11.273 14.711 10.359 1 94.94 667 ARG A O 1
ATOM 5228 N N . LEU A 1 668 ? 9.477 14.273 9.141 1 97.44 668 LEU A N 1
ATOM 5229 C CA . LEU A 1 668 ? 9.688 12.836 9.227 1 97.44 668 LEU A CA 1
ATOM 5230 C C . LEU A 1 668 ? 10.562 12.344 8.078 1 97.44 668 LEU A C 1
ATOM 5232 O O . LEU A 1 668 ? 10.914 11.156 8.023 1 97.44 668 LEU A O 1
ATOM 5236 N N . THR A 1 669 ? 10.969 13.219 7.203 1 97.88 669 THR A N 1
ATOM 5237 C CA . THR A 1 669 ? 11.656 12.844 5.973 1 97.88 669 THR A CA 1
ATOM 5238 C C . THR A 1 669 ? 12.977 12.141 6.285 1 97.88 669 THR A C 1
ATOM 5240 O O . THR A 1 669 ? 13.32 11.148 5.645 1 97.88 669 THR A O 1
ATOM 5243 N N . TYR A 1 670 ? 13.766 12.609 7.305 1 97.38 670 TYR A N 1
ATOM 5244 C CA . TYR A 1 670 ? 15.055 12.016 7.641 1 97.38 670 TYR A CA 1
ATOM 5245 C C . TYR A 1 670 ? 14.883 10.578 8.109 1 97.38 670 TYR A C 1
ATOM 5247 O O . TYR A 1 670 ? 15.57 9.672 7.633 1 97.38 670 TYR A O 1
ATOM 5255 N N . CYS A 1 671 ? 13.953 10.359 9.016 1 98.38 671 CYS A N 1
ATOM 5256 C CA . CYS A 1 671 ? 13.711 9.016 9.516 1 98.38 671 CYS A CA 1
ATOM 5257 C C . CYS A 1 671 ? 13.133 8.125 8.43 1 98.38 671 CYS A C 1
ATOM 5259 O O . CYS A 1 671 ? 13.414 6.926 8.383 1 98.38 671 CYS A O 1
ATOM 5261 N N . ALA A 1 672 ? 12.258 8.672 7.57 1 98.56 672 ALA A N 1
ATOM 5262 C CA . ALA A 1 672 ? 11.742 7.906 6.438 1 98.56 672 ALA A CA 1
ATOM 5263 C C . ALA A 1 672 ? 12.867 7.461 5.512 1 98.56 672 ALA A C 1
ATOM 5265 O O . ALA A 1 672 ? 12.844 6.348 4.984 1 98.56 672 ALA A O 1
ATOM 5266 N N . TYR A 1 673 ? 13.828 8.367 5.297 1 97.88 673 TYR A N 1
ATOM 5267 C CA . TYR A 1 673 ? 15 8.039 4.492 1 97.88 673 TYR A CA 1
ATOM 5268 C C . TYR A 1 673 ? 15.766 6.867 5.094 1 97.88 673 TYR A C 1
ATOM 5270 O O . TYR A 1 673 ? 16.172 5.957 4.371 1 97.88 673 TYR A O 1
ATOM 5278 N N . LEU A 1 674 ? 15.883 6.832 6.383 1 98.31 674 LEU A N 1
ATOM 5279 C CA . LEU A 1 674 ? 16.672 5.805 7.055 1 98.31 674 LEU A CA 1
ATOM 5280 C C . LEU A 1 674 ? 15.992 4.445 6.957 1 98.31 674 LEU A C 1
ATOM 5282 O O . LEU A 1 674 ? 16.656 3.426 6.758 1 98.31 674 LEU A O 1
ATOM 5286 N N . VAL A 1 675 ? 14.68 4.41 6.961 1 98.12 675 VAL A N 1
ATOM 5287 C CA . VAL A 1 675 ? 14.047 3.121 7.215 1 98.12 675 VAL A CA 1
ATOM 5288 C C . VAL A 1 675 ? 13.461 2.568 5.918 1 98.12 675 VAL A C 1
ATOM 5290 O O . VAL A 1 675 ? 13.164 1.375 5.824 1 98.12 675 VAL A O 1
ATOM 5293 N N . HIS A 1 676 ? 13.219 3.338 4.867 1 97.81 676 HIS A N 1
ATOM 5294 C CA . HIS A 1 676 ? 12.383 2.93 3.742 1 97.81 676 HIS A CA 1
ATOM 5295 C C . HIS A 1 676 ? 12.984 1.729 3.018 1 97.81 676 HIS A C 1
ATOM 5297 O O . HIS A 1 676 ? 12.266 0.788 2.67 1 97.81 676 HIS A O 1
ATOM 5303 N N . PRO A 1 677 ? 14.297 1.637 2.783 1 96.06 677 PRO A N 1
ATOM 5304 C CA . PRO A 1 677 ? 14.797 0.444 2.094 1 96.06 677 PRO A CA 1
ATOM 5305 C C . PRO A 1 677 ? 14.664 -0.822 2.938 1 96.06 677 PRO A C 1
ATOM 5307 O O . PRO A 1 677 ? 14.453 -1.91 2.395 1 96.06 677 PRO A O 1
ATOM 5310 N N . ILE A 1 678 ? 14.797 -0.674 4.273 1 96.69 678 ILE A N 1
ATOM 5311 C CA . ILE A 1 678 ? 14.656 -1.811 5.176 1 96.69 678 ILE A CA 1
ATOM 5312 C C . ILE A 1 678 ? 13.258 -2.402 5.043 1 96.69 678 ILE A C 1
ATOM 5314 O O . ILE A 1 678 ? 13.094 -3.623 4.969 1 96.69 678 ILE A O 1
ATOM 5318 N N . LEU A 1 679 ? 12.312 -1.535 4.965 1 97.56 679 LEU A N 1
ATOM 5319 C CA . LEU A 1 679 ? 10.922 -1.972 4.855 1 97.56 679 LEU A CA 1
ATOM 5320 C C . LEU A 1 679 ? 10.648 -2.584 3.486 1 97.56 679 LEU A C 1
ATOM 5322 O O . LEU A 1 679 ? 9.93 -3.582 3.381 1 97.56 679 LEU A O 1
ATOM 5326 N N . GLN A 1 680 ? 11.195 -1.984 2.439 1 96.75 680 GLN A N 1
ATOM 5327 C CA . GLN A 1 680 ? 11.023 -2.527 1.095 1 96.75 680 GLN A CA 1
ATOM 5328 C C . GLN A 1 680 ? 11.633 -3.92 0.982 1 96.75 680 GLN A C 1
ATOM 5330 O O . GLN A 1 680 ? 11 -4.848 0.479 1 96.75 680 GLN A O 1
ATOM 5335 N N . PHE A 1 681 ? 12.812 -4.105 1.558 1 94.06 681 PHE A N 1
ATOM 5336 C CA . PHE A 1 681 ? 13.477 -5.406 1.541 1 94.06 681 PHE A CA 1
ATOM 5337 C C . PHE A 1 681 ? 12.695 -6.418 2.371 1 94.06 681 PHE A C 1
ATOM 5339 O O . PHE A 1 681 ? 12.617 -7.594 2.008 1 94.06 681 PHE A O 1
ATOM 5346 N N . THR A 1 682 ? 12.195 -5.953 3.436 1 96.44 682 THR A N 1
ATOM 5347 C CA . THR A 1 682 ? 11.43 -6.848 4.297 1 96.44 682 THR A CA 1
ATOM 5348 C C . THR A 1 682 ? 10.211 -7.395 3.566 1 96.44 682 THR A C 1
ATOM 5350 O O . THR A 1 682 ? 9.953 -8.602 3.59 1 96.44 682 THR A O 1
ATOM 5353 N N . VAL A 1 683 ? 9.492 -6.543 2.855 1 97.12 683 VAL A N 1
ATOM 5354 C CA . VAL A 1 683 ? 8.281 -6.961 2.164 1 97.12 683 VAL A CA 1
ATOM 5355 C C . VAL A 1 683 ? 8.641 -7.844 0.971 1 97.12 683 VAL A C 1
ATOM 5357 O O . VAL A 1 683 ? 8.117 -8.945 0.826 1 97.12 683 VAL A O 1
ATOM 5360 N N . TYR A 1 684 ? 9.562 -7.453 0.151 1 95.88 684 TYR A N 1
ATOM 5361 C CA . TYR A 1 684 ? 9.898 -8.188 -1.062 1 95.88 684 TYR A CA 1
ATOM 5362 C C . TYR A 1 684 ? 10.531 -9.531 -0.725 1 95.88 684 TYR A C 1
ATOM 5364 O O . TYR A 1 684 ? 10.234 -10.547 -1.365 1 95.88 684 TYR A O 1
ATOM 5372 N N . SER A 1 685 ? 11.406 -9.555 0.319 1 94.62 685 SER A N 1
ATOM 5373 C CA . SER A 1 685 ? 12.086 -10.797 0.669 1 94.62 685 SER A CA 1
ATOM 5374 C C . SER A 1 685 ? 11.141 -11.773 1.367 1 94.62 685 SER A C 1
ATOM 5376 O O . SER A 1 685 ? 11.438 -12.961 1.473 1 94.62 685 SER A O 1
ATOM 5378 N N . SER A 1 686 ? 10.039 -11.297 1.818 1 95.12 686 SER A N 1
ATOM 5379 C CA . SER A 1 686 ? 9.102 -12.156 2.527 1 95.12 686 SER A CA 1
ATOM 5380 C C . SER A 1 686 ? 8.109 -12.797 1.563 1 95.12 686 SER A C 1
ATOM 5382 O O . SER A 1 686 ? 7.277 -13.609 1.973 1 95.12 686 SER A O 1
ATOM 5384 N N . LEU A 1 687 ? 8.188 -12.477 0.306 1 95.12 687 LEU A N 1
ATOM 5385 C CA . LEU A 1 687 ? 7.285 -13.047 -0.688 1 95.12 687 LEU A CA 1
ATOM 5386 C C . LEU A 1 687 ? 7.5 -14.547 -0.815 1 95.12 687 LEU A C 1
ATOM 5388 O O . LEU A 1 687 ? 8.57 -15.062 -0.478 1 95.12 687 LEU A O 1
ATOM 5392 N N . ARG A 1 688 ? 6.438 -15.273 -1.252 1 94.94 688 ARG A N 1
ATOM 5393 C CA . ARG A 1 688 ? 6.512 -16.719 -1.421 1 94.94 688 ARG A CA 1
ATOM 5394 C C . ARG A 1 688 ? 6.73 -17.094 -2.885 1 94.94 688 ARG A C 1
ATOM 5396 O O . ARG A 1 688 ? 7.09 -18.219 -3.195 1 94.94 688 ARG A O 1
ATOM 5403 N N . GLN A 1 689 ? 6.48 -16.156 -3.719 1 93.81 689 GLN A N 1
ATOM 5404 C CA . GLN A 1 689 ? 6.664 -16.312 -5.156 1 93.81 689 GLN A CA 1
ATOM 5405 C C . GLN A 1 689 ? 7.105 -15.008 -5.805 1 93.81 689 GLN A C 1
ATOM 5407 O O . GLN A 1 689 ? 6.938 -13.938 -5.227 1 93.81 689 GLN A O 1
ATOM 5412 N N . LEU A 1 690 ? 7.734 -15.133 -6.949 1 93.94 690 LEU A N 1
ATOM 5413 C CA . LEU A 1 690 ? 8.078 -13.938 -7.703 1 93.94 690 LEU A CA 1
ATOM 5414 C C . LEU A 1 690 ? 6.824 -13.211 -8.18 1 93.94 690 LEU A C 1
ATOM 5416 O O . LEU A 1 690 ? 5.82 -13.852 -8.5 1 93.94 690 LEU A O 1
ATOM 5420 N N . PHE A 1 691 ? 6.816 -11.953 -8.148 1 92.94 691 PHE A N 1
ATOM 5421 C CA . PHE A 1 691 ? 5.641 -11.227 -8.602 1 92.94 691 PHE A CA 1
ATOM 5422 C C . PHE A 1 691 ? 5.863 -10.664 -10.008 1 92.94 691 PHE A C 1
ATOM 5424 O O . PHE A 1 691 ? 6.949 -10.805 -10.57 1 92.94 691 PHE A O 1
ATOM 5431 N N . VAL A 1 692 ? 4.773 -10.164 -10.648 1 93.94 692 VAL A N 1
ATOM 5432 C CA . VAL A 1 692 ? 4.812 -9.625 -12 1 93.94 692 VAL A CA 1
ATOM 5433 C C . VAL A 1 692 ? 4.746 -8.102 -11.953 1 93.94 692 VAL A C 1
ATOM 5435 O O . VAL A 1 692 ? 3.836 -7.531 -11.352 1 93.94 692 VAL A O 1
ATOM 5438 N N . MET A 1 693 ? 5.738 -7.492 -12.57 1 93.5 693 MET A N 1
ATOM 5439 C CA . MET A 1 693 ? 5.754 -6.035 -12.625 1 93.5 693 MET A CA 1
ATOM 5440 C C . MET A 1 693 ? 4.766 -5.516 -13.664 1 93.5 693 MET A C 1
ATOM 5442 O O . MET A 1 693 ? 4.797 -5.938 -14.82 1 93.5 693 MET A O 1
ATOM 5446 N N . ARG A 1 694 ? 3.898 -4.77 -13.234 1 93.62 694 ARG A N 1
ATOM 5447 C CA . ARG A 1 694 ? 2.939 -3.994 -14.008 1 93.62 694 ARG A CA 1
ATOM 5448 C C . ARG A 1 694 ? 2.734 -2.611 -13.406 1 93.62 694 ARG A C 1
ATOM 5450 O O . ARG A 1 694 ? 3.141 -2.359 -12.266 1 93.62 694 ARG A O 1
ATOM 5457 N N . ASP A 1 695 ? 2.189 -1.736 -14.172 1 93.88 695 ASP A N 1
ATOM 5458 C CA . ASP A 1 695 ? 1.979 -0.39 -13.641 1 93.88 695 ASP A CA 1
ATOM 5459 C C . ASP A 1 695 ? 1.162 -0.424 -12.352 1 93.88 695 ASP A C 1
ATOM 5461 O O . ASP A 1 695 ? 1.563 0.156 -11.344 1 93.88 695 ASP A O 1
ATOM 5465 N N . LEU A 1 696 ? 0.098 -1.129 -12.352 1 94.94 696 LEU A N 1
ATOM 5466 C CA . LEU A 1 696 ? -0.806 -1.125 -11.203 1 94.94 696 LEU A CA 1
ATOM 5467 C C . LEU A 1 696 ? -0.171 -1.827 -10.008 1 94.94 696 LEU A C 1
ATOM 5469 O O . LEU A 1 696 ? -0.379 -1.423 -8.859 1 94.94 696 LEU A O 1
ATOM 5473 N N . SER A 1 697 ? 0.531 -2.951 -10.219 1 95.25 697 SER A N 1
ATOM 5474 C CA . SER A 1 697 ? 1.197 -3.629 -9.117 1 95.25 697 SER A CA 1
ATOM 5475 C C . SER A 1 697 ? 2.271 -2.744 -8.492 1 95.25 697 SER A C 1
ATOM 5477 O O . SER A 1 697 ? 2.398 -2.686 -7.266 1 95.25 697 SER A O 1
ATOM 5479 N N . MET A 1 698 ? 3.018 -2.029 -9.367 1 96.12 698 MET A N 1
ATOM 5480 C CA . MET A 1 698 ? 4.082 -1.171 -8.852 1 96.12 698 MET A CA 1
ATOM 5481 C C . MET A 1 698 ? 3.508 0.016 -8.094 1 96.12 698 MET A C 1
ATOM 5483 O O . MET A 1 698 ? 4.059 0.428 -7.07 1 96.12 698 MET A O 1
ATOM 5487 N N . ILE A 1 699 ? 2.412 0.544 -8.594 1 97.44 699 ILE A N 1
ATOM 5488 C CA . ILE A 1 699 ? 1.732 1.621 -7.883 1 97.44 699 ILE A CA 1
ATOM 5489 C C . ILE A 1 699 ? 1.278 1.127 -6.512 1 97.44 699 ILE A C 1
ATOM 5491 O O . ILE A 1 699 ? 1.41 1.84 -5.516 1 97.44 699 ILE A O 1
ATOM 5495 N N . THR A 1 700 ? 0.756 -0.057 -6.418 1 97.62 700 THR A N 1
ATOM 5496 C CA . THR A 1 700 ? 0.285 -0.65 -5.172 1 97.62 700 THR A CA 1
ATOM 5497 C C . THR A 1 700 ? 1.425 -0.765 -4.164 1 97.62 700 THR A C 1
ATOM 5499 O O . THR A 1 700 ? 1.291 -0.337 -3.014 1 97.62 700 THR A O 1
ATOM 5502 N N . TYR A 1 701 ? 2.568 -1.313 -4.598 1 98.19 701 TYR A N 1
ATOM 5503 C CA . TYR A 1 701 ? 3.715 -1.442 -3.705 1 98.19 701 TYR A CA 1
ATOM 5504 C C . TYR A 1 701 ? 4.234 -0.074 -3.283 1 98.19 701 TYR A C 1
ATOM 5506 O O . TYR A 1 701 ? 4.547 0.144 -2.111 1 98.19 701 TYR A O 1
ATOM 5514 N N . PHE A 1 702 ? 4.305 0.841 -4.254 1 98.19 702 PHE A N 1
ATOM 5515 C CA . PHE A 1 702 ? 4.812 2.18 -3.973 1 98.19 702 PHE A CA 1
ATOM 5516 C C . PHE A 1 702 ? 3.986 2.855 -2.885 1 98.19 702 PHE A C 1
ATOM 5518 O O . PHE A 1 702 ? 4.539 3.377 -1.914 1 98.19 702 PHE A O 1
ATOM 5525 N N . LEU A 1 703 ? 2.703 2.844 -3.043 1 98.56 703 LEU A N 1
ATOM 5526 C CA . LEU A 1 703 ? 1.824 3.506 -2.086 1 98.56 703 LEU A CA 1
ATOM 5527 C C . LEU A 1 703 ? 1.917 2.844 -0.714 1 98.56 703 LEU A C 1
ATOM 5529 O O . LEU A 1 703 ? 1.894 3.527 0.312 1 98.56 703 LEU A O 1
ATOM 5533 N N . ALA A 1 704 ? 1.978 1.567 -0.672 1 98.62 704 ALA A N 1
ATOM 5534 C CA . ALA A 1 704 ? 2.145 0.86 0.594 1 98.62 704 ALA A CA 1
ATOM 5535 C C . ALA A 1 704 ? 3.451 1.257 1.276 1 98.62 704 ALA A C 1
ATOM 5537 O O . ALA A 1 704 ? 3.473 1.535 2.477 1 98.62 704 ALA A O 1
ATOM 5538 N N . PHE A 1 705 ? 4.555 1.3 0.488 1 98.69 705 PHE A N 1
ATOM 5539 C CA . PHE A 1 705 ? 5.867 1.625 1.033 1 98.69 705 PHE A CA 1
ATOM 5540 C C . PHE A 1 705 ? 5.902 3.062 1.54 1 98.69 705 PHE A C 1
ATOM 5542 O O . PHE A 1 705 ? 6.578 3.361 2.525 1 98.69 705 PHE A O 1
ATOM 5549 N N . LEU A 1 706 ? 5.219 3.9 0.811 1 98.44 706 LEU A N 1
ATOM 5550 C CA . LEU A 1 706 ? 5.145 5.293 1.241 1 98.44 706 LEU A CA 1
ATOM 5551 C C . LEU A 1 706 ? 4.531 5.398 2.635 1 98.44 706 LEU A C 1
ATOM 5553 O O . LEU A 1 706 ? 5.098 6.047 3.518 1 98.44 706 LEU A O 1
ATOM 5557 N N . VAL A 1 707 ? 3.445 4.703 2.904 1 97.62 707 VAL A N 1
ATOM 5558 C CA . VAL A 1 707 ? 2.758 4.746 4.191 1 97.62 707 VAL A CA 1
ATOM 5559 C C . VAL A 1 707 ? 3.596 4.031 5.25 1 97.62 707 VAL A C 1
ATOM 5561 O O . VAL A 1 707 ? 3.73 4.52 6.375 1 97.62 707 VAL A O 1
ATOM 5564 N N . MET A 1 708 ? 4.164 2.916 4.863 1 98.19 708 MET A N 1
ATOM 5565 C CA . MET A 1 708 ? 4.992 2.168 5.809 1 98.19 708 MET A CA 1
ATOM 5566 C C . MET A 1 708 ? 6.199 2.994 6.246 1 98.19 708 MET A C 1
ATOM 5568 O O . MET A 1 708 ? 6.52 3.049 7.434 1 98.19 708 MET A O 1
ATOM 5572 N N . ALA A 1 709 ? 6.809 3.596 5.281 1 98.5 709 ALA A N 1
ATOM 5573 C CA . ALA A 1 709 ? 8.016 4.363 5.57 1 98.5 709 ALA A CA 1
ATOM 5574 C C . ALA A 1 709 ? 7.715 5.523 6.516 1 98.5 709 ALA A C 1
ATOM 5576 O O . ALA A 1 709 ? 8.391 5.691 7.535 1 98.5 709 ALA A O 1
ATOM 5577 N N . TYR A 1 710 ? 6.711 6.25 6.242 1 97.81 710 TYR A N 1
ATOM 5578 C CA . TYR A 1 710 ? 6.395 7.406 7.07 1 97.81 710 TYR A CA 1
ATOM 5579 C C . TYR A 1 710 ? 5.766 6.98 8.391 1 97.81 710 TYR A C 1
ATOM 5581 O O . TYR A 1 710 ? 5.934 7.648 9.414 1 97.81 710 TYR A O 1
ATOM 5589 N N . GLY A 1 711 ? 5.012 5.875 8.438 1 96.88 711 GLY A N 1
ATOM 5590 C CA . GLY A 1 711 ? 4.508 5.34 9.688 1 96.88 711 GLY A CA 1
ATOM 5591 C C . GLY A 1 711 ? 5.605 4.906 10.641 1 96.88 711 GLY A C 1
ATOM 5592 O O . GLY A 1 711 ? 5.609 5.285 11.812 1 96.88 711 GLY A O 1
ATOM 5593 N N . VAL A 1 712 ? 6.523 4.141 10.094 1 97.69 712 VAL A N 1
ATOM 5594 C CA . VAL A 1 712 ? 7.637 3.668 10.906 1 97.69 712 VAL A CA 1
ATOM 5595 C C . VAL A 1 712 ? 8.547 4.84 11.266 1 97.69 712 VAL A C 1
ATOM 5597 O O . VAL A 1 712 ? 9.109 4.887 12.367 1 97.69 712 VAL A O 1
ATOM 5600 N N . ALA A 1 713 ? 8.711 5.773 10.344 1 98.38 713 ALA A N 1
ATOM 5601 C CA . ALA A 1 713 ? 9.484 6.977 10.609 1 98.38 713 ALA A CA 1
ATOM 5602 C C . ALA A 1 713 ? 8.922 7.738 11.805 1 98.38 713 ALA A C 1
ATOM 5604 O O . ALA A 1 713 ? 9.672 8.305 12.602 1 98.38 713 ALA A O 1
ATOM 5605 N N . PHE A 1 714 ? 7.621 7.809 11.969 1 96.19 714 PHE A N 1
ATOM 5606 C CA . PHE A 1 714 ? 6.969 8.461 13.094 1 96.19 714 PHE A CA 1
ATOM 5607 C C . PHE A 1 714 ? 7.391 7.82 14.406 1 96.19 714 PHE A C 1
ATOM 5609 O O . PHE A 1 714 ? 7.746 8.523 15.359 1 96.19 714 PHE A O 1
ATOM 5616 N N . VAL A 1 715 ? 7.473 6.527 14.43 1 96.19 715 VAL A N 1
ATOM 5617 C CA . VAL A 1 715 ? 7.859 5.789 15.633 1 96.19 715 VAL A CA 1
ATOM 5618 C C . VAL A 1 715 ? 9.344 6 15.906 1 96.19 715 VAL A C 1
ATOM 5620 O O . VAL A 1 715 ? 9.742 6.246 17.047 1 96.19 715 VAL A O 1
ATOM 5623 N N . VAL A 1 716 ? 10.133 5.918 14.898 1 97.5 716 VAL A N 1
ATOM 5624 C CA . VAL A 1 716 ? 11.578 6.074 15.023 1 97.5 716 VAL A CA 1
ATOM 5625 C C . VAL A 1 716 ? 11.906 7.492 15.477 1 97.5 716 VAL A C 1
ATOM 5627 O O . VAL A 1 716 ? 12.805 7.695 16.297 1 97.5 716 VAL A O 1
ATOM 5630 N N . SER A 1 717 ? 11.195 8.453 14.922 1 97.56 717 SER A N 1
ATOM 5631 C CA . SER A 1 717 ? 11.422 9.844 15.312 1 97.56 717 SER A CA 1
ATOM 5632 C C . SER A 1 717 ? 11.094 10.055 16.797 1 97.56 717 SER A C 1
ATOM 5634 O O . SER A 1 717 ? 11.836 10.734 17.5 1 97.56 717 SER A O 1
ATOM 5636 N N . LEU A 1 718 ? 10.039 9.469 17.312 1 96.31 718 LEU A N 1
ATOM 5637 C CA . LEU A 1 718 ? 9.633 9.609 18.703 1 96.31 718 LEU A CA 1
ATOM 5638 C C . LEU A 1 718 ? 10.578 8.867 19.625 1 96.31 718 LEU A C 1
ATOM 5640 O O . LEU A 1 718 ? 10.812 9.289 20.766 1 96.31 718 LEU A O 1
ATOM 5644 N N . ALA A 1 719 ? 11.094 7.777 19.141 1 96.38 719 ALA A N 1
ATOM 5645 C CA . ALA A 1 719 ? 11.883 6.898 20 1 96.38 719 ALA A CA 1
ATOM 5646 C C . ALA A 1 719 ? 13.359 7.266 19.953 1 96.38 719 ALA A C 1
ATOM 5648 O O . ALA A 1 719 ? 14.055 7.203 20.969 1 96.38 719 ALA A O 1
ATOM 5649 N N . PHE A 1 720 ? 13.867 7.602 18.75 1 94.75 720 PHE A N 1
ATOM 5650 C CA . PHE A 1 720 ? 15.312 7.68 18.578 1 94.75 720 PHE A CA 1
ATOM 5651 C C . PHE A 1 720 ? 15.75 9.117 18.312 1 94.75 720 PHE A C 1
ATOM 5653 O O . PHE A 1 720 ? 16.875 9.492 18.641 1 94.75 720 PHE A O 1
ATOM 5660 N N . GLU A 1 721 ? 14.922 9.898 17.75 1 95.19 721 GLU A N 1
ATOM 5661 C CA . GLU A 1 721 ? 15.336 11.227 17.312 1 95.19 721 GLU A CA 1
ATOM 5662 C C . GLU A 1 721 ? 14.945 12.289 18.328 1 95.19 721 GLU A C 1
ATOM 5664 O O . GLU A 1 721 ? 15.805 13 18.859 1 95.19 721 GLU A O 1
ATOM 5669 N N . SER A 1 722 ? 13.688 12.367 18.672 1 94.81 722 SER A N 1
ATOM 5670 C CA . SER A 1 722 ? 13.148 13.422 19.531 1 94.81 722 SER A CA 1
ATOM 5671 C C . SER A 1 722 ? 13.781 13.383 20.922 1 94.81 722 SER A C 1
ATOM 5673 O O . SER A 1 722 ? 14.148 14.43 21.469 1 94.81 722 SER A O 1
ATOM 5675 N N . PRO A 1 723 ? 13.906 12.211 21.531 1 94.19 723 PRO A N 1
ATOM 5676 C CA . PRO A 1 723 ? 14.523 12.195 22.859 1 94.19 723 PRO A CA 1
ATOM 5677 C C . PRO A 1 723 ? 15.953 12.727 22.859 1 94.19 723 PRO A C 1
ATOM 5679 O O . PRO A 1 723 ? 16.375 13.398 23.797 1 94.19 723 PRO A O 1
ATOM 5682 N N . MET A 1 724 ? 16.688 12.406 21.844 1 92.5 724 MET A N 1
ATOM 5683 C CA . MET A 1 724 ? 18.078 12.852 21.75 1 92.5 724 MET A CA 1
ATOM 5684 C C . MET A 1 724 ? 18.156 14.367 21.594 1 92.5 724 MET A C 1
ATOM 5686 O O . MET A 1 724 ? 19.062 15.008 22.125 1 92.5 724 MET A O 1
ATOM 5690 N N . MET A 1 725 ? 17.266 14.906 20.891 1 90.81 725 MET A N 1
ATOM 5691 C CA . MET A 1 725 ? 17.172 16.359 20.766 1 90.81 725 MET A CA 1
ATOM 5692 C C . MET A 1 725 ? 16.844 16.984 22.125 1 90.81 725 MET A C 1
ATOM 5694 O O . MET A 1 725 ? 17.406 18.031 22.484 1 90.81 725 MET A O 1
ATOM 5698 N N . GLY A 1 726 ? 15.922 16.312 22.828 1 89.38 726 GLY A N 1
ATOM 5699 C CA . GLY A 1 726 ? 15.57 16.797 24.156 1 89.38 726 GLY A CA 1
ATOM 5700 C C . GLY A 1 726 ? 16.703 16.688 25.156 1 89.38 726 GLY A C 1
ATOM 5701 O O . GLY A 1 726 ? 16.891 17.562 26 1 89.38 726 GLY A O 1
ATOM 5702 N N . LEU A 1 727 ? 17.453 15.664 25.062 1 90.25 727 LEU A N 1
ATOM 5703 C CA . LEU A 1 727 ? 18.578 15.453 25.953 1 90.25 727 LEU A CA 1
ATOM 5704 C C . LEU A 1 727 ? 19.641 16.516 25.75 1 90.25 727 LEU A C 1
ATOM 5706 O O . LEU A 1 727 ? 20.281 16.969 26.719 1 90.25 727 LEU A O 1
ATOM 5710 N N . GLU A 1 728 ? 19.891 16.859 24.5 1 88.44 728 GLU A N 1
ATOM 5711 C CA . GLU A 1 728 ? 20.844 17.922 24.234 1 88.44 728 GLU A CA 1
ATOM 5712 C C . GLU A 1 728 ? 20.422 19.219 24.938 1 88.44 728 GLU A C 1
ATOM 5714 O O . GLU A 1 728 ? 21.25 19.906 25.531 1 88.44 728 GLU A O 1
ATOM 5719 N N . LYS A 1 729 ? 19.156 19.516 24.844 1 84.5 729 LYS A N 1
ATOM 5720 C CA . LYS A 1 729 ? 18.625 20.734 25.484 1 84.5 729 LYS A CA 1
ATOM 5721 C C . LYS A 1 729 ? 18.719 20.641 27 1 84.5 729 LYS A C 1
ATOM 5723 O O . LYS A 1 729 ? 19.016 21.625 27.672 1 84.5 729 LYS A O 1
ATOM 5728 N N . ALA A 1 730 ? 18.453 19.516 27.516 1 83.38 730 ALA A N 1
ATOM 5729 C CA . ALA A 1 730 ? 18.469 19.312 28.953 1 83.38 730 ALA A CA 1
ATOM 5730 C C . ALA A 1 730 ? 19.891 19.422 29.516 1 83.38 730 ALA A C 1
ATOM 5732 O O . ALA A 1 730 ? 20.094 19.938 30.609 1 83.38 730 ALA A O 1
ATOM 5733 N N . ILE A 1 731 ? 20.828 19 28.734 1 80.81 731 ILE A N 1
ATOM 5734 C CA . ILE A 1 731 ? 22.203 18.953 29.219 1 80.81 731 ILE A CA 1
ATOM 5735 C C . ILE A 1 731 ? 22.891 20.281 28.953 1 80.81 731 ILE A C 1
ATOM 5737 O O . ILE A 1 731 ? 23.625 20.781 29.812 1 80.81 731 ILE A O 1
ATOM 5741 N N . PHE A 1 732 ? 22.703 20.922 27.859 1 72.94 732 PHE A N 1
ATOM 5742 C CA . PHE A 1 732 ? 23.453 22.109 27.484 1 72.94 732 PHE A CA 1
ATOM 5743 C C . PHE A 1 732 ? 22.688 23.375 27.844 1 72.94 732 PHE A C 1
ATOM 5745 O O . PHE A 1 732 ? 23.266 24.469 27.859 1 72.94 732 PHE A O 1
ATOM 5752 N N . LYS A 1 733 ? 21.422 23.594 28.125 1 59.72 733 LYS A N 1
ATOM 5753 C CA . LYS A 1 733 ? 20.75 24.828 28.547 1 59.72 733 LYS A CA 1
ATOM 5754 C C . LYS A 1 733 ? 21.203 25.25 29.938 1 59.72 733 LYS A C 1
ATOM 5756 O O . LYS A 1 733 ? 21.062 26.422 30.297 1 59.72 733 LYS A O 1
ATOM 5761 N N . ARG A 1 734 ? 21.719 24.656 30.906 1 48.53 734 ARG A N 1
ATOM 5762 C CA . ARG A 1 734 ? 22.016 25.141 32.25 1 48.53 734 ARG A CA 1
ATOM 5763 C C . ARG A 1 734 ? 23.109 26.203 32.219 1 48.53 734 ARG A C 1
ATOM 5765 O O . ARG A 1 734 ? 23.297 26.938 33.188 1 48.53 734 ARG A O 1
ATOM 5772 N N . GLY A 1 735 ? 23.922 26.234 31.312 1 40.72 735 GLY A N 1
ATOM 5773 C CA . GLY A 1 735 ? 25.078 27.062 31.656 1 40.72 735 GLY A CA 1
ATOM 5774 C C . GLY A 1 735 ? 24.781 28.547 31.578 1 40.72 735 GLY A C 1
ATOM 5775 O O . GLY A 1 735 ? 25.688 29.375 31.75 1 40.72 735 GLY A O 1
ATOM 5776 N N . LYS A 1 736 ? 23.781 29.094 30.953 1 39.66 736 LYS A N 1
ATOM 5777 C CA . LYS A 1 736 ? 23.844 30.547 30.859 1 39.66 736 LYS A CA 1
ATOM 5778 C C . LYS A 1 736 ? 23.312 31.188 32.125 1 39.66 736 LYS A C 1
ATOM 5780 O O . LYS A 1 736 ? 23.016 32.406 32.156 1 39.66 736 LYS A O 1
ATOM 5785 N N . LYS A 1 737 ? 23.031 30.688 33.25 1 38.44 737 LYS A N 1
ATOM 5786 C CA . LYS A 1 737 ? 22.812 31.625 34.344 1 38.44 737 LYS A CA 1
ATOM 5787 C C . LYS A 1 737 ? 24.062 32.438 34.625 1 38.44 737 LYS A C 1
ATOM 5789 O O . LYS A 1 737 ? 23.969 33.594 35.094 1 38.44 737 LYS A O 1
ATOM 5794 N N . LYS A 1 738 ? 25.328 32.062 34.594 1 34.59 738 LYS A N 1
ATOM 5795 C CA . LYS A 1 738 ? 26.109 33.062 35.312 1 34.59 738 LYS A CA 1
ATOM 5796 C C . LYS A 1 738 ? 26.375 34.281 34.438 1 34.59 738 LYS A C 1
ATOM 5798 O O . LYS A 1 738 ? 26.75 34.125 33.281 1 34.59 738 LYS A O 1
ATOM 5803 N N . MET B 1 1 ? -29.531 -64.125 20.391 1 18.52 1 MET B N 1
ATOM 5804 C CA . MET B 1 1 ? -30.594 -63.656 19.484 1 18.52 1 MET B CA 1
ATOM 5805 C C . MET B 1 1 ? -30.344 -62.219 19.016 1 18.52 1 MET B C 1
ATOM 5807 O O . MET B 1 1 ? -31.219 -61.594 18.438 1 18.52 1 MET B O 1
ATOM 5811 N N . ALA B 1 2 ? -29.312 -61.531 19.516 1 19.61 2 ALA B N 1
ATOM 5812 C CA . ALA B 1 2 ? -28.438 -60.375 19.641 1 19.61 2 ALA B CA 1
ATOM 5813 C C . ALA B 1 2 ? -27.953 -59.906 18.281 1 19.61 2 ALA B C 1
ATOM 5815 O O . ALA B 1 2 ? -27.016 -59.094 18.188 1 19.61 2 ALA B O 1
ATOM 5816 N N . ARG B 1 3 ? -28.391 -60.469 17.234 1 20.62 3 ARG B N 1
ATOM 5817 C CA . ARG B 1 3 ? -27.734 -60.469 15.93 1 20.62 3 ARG B CA 1
ATOM 5818 C C . ARG B 1 3 ? -27.875 -59.156 15.219 1 20.62 3 ARG B C 1
ATOM 5820 O O . ARG B 1 3 ? -27.078 -58.812 14.352 1 20.62 3 ARG B O 1
ATOM 5827 N N . SER B 1 4 ? -29.047 -58.5 15.211 1 21.2 4 SER B N 1
ATOM 5828 C CA . SER B 1 4 ? -29.719 -57.75 14.141 1 21.2 4 SER B CA 1
ATOM 5829 C C . SER B 1 4 ? -29.172 -56.344 14 1 21.2 4 SER B C 1
ATOM 5831 O O . SER B 1 4 ? -29.625 -55.562 13.156 1 21.2 4 SER B O 1
ATOM 5833 N N . PHE B 1 5 ? -28.719 -55.688 15.047 1 21.36 5 PHE B N 1
ATOM 5834 C CA . PHE B 1 5 ? -28.75 -54.25 15.18 1 21.36 5 PHE B CA 1
ATOM 5835 C C . PHE B 1 5 ? -27.719 -53.594 14.25 1 21.36 5 PHE B C 1
ATOM 5837 O O . PHE B 1 5 ? -27.062 -52.625 14.625 1 21.36 5 PHE B O 1
ATOM 5844 N N . THR B 1 6 ? -27.031 -54.25 13.281 1 22.58 6 THR B N 1
ATOM 5845 C CA . THR B 1 6 ? -25.859 -53.906 12.477 1 22.58 6 THR B CA 1
ATOM 5846 C C . THR B 1 6 ? -26.156 -52.812 11.484 1 22.58 6 THR B C 1
ATOM 5848 O O . THR B 1 6 ? -25.25 -52.25 10.859 1 22.58 6 THR B O 1
ATOM 5851 N N . GLY B 1 7 ? -27.391 -52.656 10.945 1 20.72 7 GLY B N 1
ATOM 5852 C CA . GLY B 1 7 ? -27.766 -52.094 9.656 1 20.72 7 GLY B CA 1
ATOM 5853 C C . GLY B 1 7 ? -27.594 -50.594 9.586 1 20.72 7 GLY B C 1
ATOM 5854 O O . GLY B 1 7 ? -27.172 -50.062 8.57 1 20.72 7 GLY B O 1
ATOM 5855 N N . THR B 1 8 ? -28.281 -49.812 10.414 1 21.14 8 THR B N 1
ATOM 5856 C CA . THR B 1 8 ? -28.922 -48.531 10.141 1 21.14 8 THR B CA 1
ATOM 5857 C C . THR B 1 8 ? -27.875 -47.406 10.094 1 21.14 8 THR B C 1
ATOM 5859 O O . THR B 1 8 ? -28.203 -46.25 9.82 1 21.14 8 THR B O 1
ATOM 5862 N N . MET B 1 9 ? -26.75 -47.531 10.711 1 20.3 9 MET B N 1
ATOM 5863 C CA . MET B 1 9 ? -25.875 -46.406 11.008 1 20.3 9 MET B CA 1
ATOM 5864 C C . MET B 1 9 ? -25.234 -45.844 9.734 1 20.3 9 MET B C 1
ATOM 5866 O O . MET B 1 9 ? -24.281 -45.094 9.789 1 20.3 9 MET B O 1
ATOM 5870 N N . LEU B 1 10 ? -25.547 -46.344 8.5 1 21.44 10 LEU B N 1
ATOM 5871 C CA . LEU B 1 10 ? -25.062 -46.094 7.148 1 21.44 10 LEU B CA 1
ATOM 5872 C C . LEU B 1 10 ? -25.406 -44.656 6.715 1 21.44 10 LEU B C 1
ATOM 5874 O O . LEU B 1 10 ? -25.141 -44.281 5.574 1 21.44 10 LEU B O 1
ATOM 5878 N N . ILE B 1 11 ? -26.406 -44.031 7.281 1 19.94 11 ILE B N 1
ATOM 5879 C CA . ILE B 1 11 ? -27.188 -43.031 6.562 1 19.94 11 ILE B CA 1
ATOM 5880 C C . ILE B 1 11 ? -26.281 -41.844 6.18 1 19.94 11 ILE B C 1
ATOM 5882 O O . ILE B 1 11 ? -26.219 -41.469 5.012 1 19.94 11 ILE B O 1
ATOM 5886 N N . THR B 1 12 ? -26.344 -40.625 6.922 1 19.52 12 THR B N 1
ATOM 5887 C CA . THR B 1 12 ? -26.5 -39.25 6.488 1 19.52 12 THR B CA 1
ATOM 5888 C C . THR B 1 12 ? -25.156 -38.656 6.121 1 19.52 12 THR B C 1
ATOM 5890 O O . THR B 1 12 ? -24.422 -38.156 6.992 1 19.52 12 THR B O 1
ATOM 5893 N N . LEU B 1 13 ? -24.203 -39.344 5.703 1 20.53 13 LEU B N 1
ATOM 5894 C CA . LEU B 1 13 ? -22.984 -38.875 5.051 1 20.53 13 LEU B CA 1
ATOM 5895 C C . LEU B 1 13 ? -23.297 -37.875 3.936 1 20.53 13 LEU B C 1
ATOM 5897 O O . LEU B 1 13 ? -23.531 -38.281 2.793 1 20.53 13 LEU B O 1
ATOM 5901 N N . PHE B 1 14 ? -24.375 -37.094 4.051 1 19.34 14 PHE B N 1
ATOM 5902 C CA . PHE B 1 14 ? -24.812 -36.156 3.027 1 19.34 14 PHE B CA 1
ATOM 5903 C C . PHE B 1 14 ? -23.641 -35.406 2.426 1 19.34 14 PHE B C 1
ATOM 5905 O O . PHE B 1 14 ? -22.609 -35.25 3.08 1 19.34 14 PHE B O 1
ATOM 5912 N N . LEU B 1 15 ? -23.766 -34.969 1.032 1 19.97 15 LEU B N 1
ATOM 5913 C CA . LEU B 1 15 ? -23.531 -34.312 -0.24 1 19.97 15 LEU B CA 1
ATOM 5914 C C . LEU B 1 15 ? -23.203 -32.844 -0.021 1 19.97 15 LEU B C 1
ATOM 5916 O O . LEU B 1 15 ? -24.094 -31.984 -0.069 1 19.97 15 LEU B O 1
ATOM 5920 N N . ILE B 1 16 ? -22.75 -32.438 0.996 1 22.8 16 ILE B N 1
ATOM 5921 C CA . ILE B 1 16 ? -22.562 -31.016 0.818 1 22.8 16 ILE B CA 1
ATOM 5922 C C . ILE B 1 16 ? -21.609 -30.766 -0.352 1 22.8 16 ILE B C 1
ATOM 5924 O O . ILE B 1 16 ? -20.406 -31.047 -0.259 1 22.8 16 ILE B O 1
ATOM 5928 N N . THR B 1 17 ? -22 -31.094 -1.661 1 22.41 17 THR B N 1
ATOM 5929 C CA . THR B 1 17 ? -21.562 -30.594 -2.965 1 22.41 17 THR B CA 1
ATOM 5930 C C . THR B 1 17 ? -21.25 -29.109 -2.896 1 22.41 17 THR B C 1
ATOM 5932 O O . THR B 1 17 ? -22.156 -28.266 -2.859 1 22.41 17 THR B O 1
ATOM 5935 N N . CYS B 1 18 ? -20.484 -28.703 -2.137 1 24.81 18 CYS B N 1
ATOM 5936 C CA . CYS B 1 18 ? -19.953 -27.359 -2.27 1 24.81 18 CYS B CA 1
ATOM 5937 C C . CYS B 1 18 ? -19.641 -27.031 -3.727 1 24.81 18 CYS B C 1
ATOM 5939 O O . CYS B 1 18 ? -18.734 -27.609 -4.316 1 24.81 18 CYS B O 1
ATOM 5941 N N . PHE B 1 19 ? -20.719 -26.734 -4.574 1 24.45 19 PHE B N 1
ATOM 5942 C CA . PHE B 1 19 ? -20.703 -26.125 -5.898 1 24.45 19 PHE B CA 1
ATOM 5943 C C . PHE B 1 19 ? -19.672 -25 -5.961 1 24.45 19 PHE B C 1
ATOM 5945 O O . PHE B 1 19 ? -19.859 -23.953 -5.336 1 24.45 19 PHE B O 1
ATOM 5952 N N . VAL B 1 20 ? -18.562 -25.281 -5.953 1 26.45 20 VAL B N 1
ATOM 5953 C CA . VAL B 1 20 ? -17.656 -24.297 -6.535 1 26.45 20 VAL B CA 1
ATOM 5954 C C . VAL B 1 20 ? -18.203 -23.812 -7.871 1 26.45 20 VAL B C 1
ATOM 5956 O O . VAL B 1 20 ? -18.25 -24.562 -8.844 1 26.45 20 VAL B O 1
ATOM 5959 N N . SER B 1 21 ? -19.344 -23.156 -7.891 1 27.45 21 SER B N 1
ATOM 5960 C CA . SER B 1 21 ? -19.859 -22.531 -9.109 1 27.45 21 SER B CA 1
ATOM 5961 C C . SER B 1 21 ? -18.75 -21.797 -9.859 1 27.45 21 SER B C 1
ATOM 5963 O O . SER B 1 21 ? -18.047 -20.969 -9.289 1 27.45 21 SER B O 1
ATOM 5965 N N . THR B 1 22 ? -18.141 -22.469 -10.742 1 29.64 22 THR B N 1
ATOM 5966 C CA . THR B 1 22 ? -17.422 -21.859 -11.859 1 29.64 22 THR B CA 1
ATOM 5967 C C . THR B 1 22 ? -18.141 -20.609 -12.352 1 29.64 22 THR B C 1
ATOM 5969 O O . THR B 1 22 ? -19.266 -20.688 -12.844 1 29.64 22 THR B O 1
ATOM 5972 N N . ILE B 1 23 ? -18.031 -19.578 -11.727 1 33.31 23 ILE B N 1
ATOM 5973 C CA . ILE B 1 23 ? -18.641 -18.297 -12.094 1 33.31 23 ILE B CA 1
ATOM 5974 C C . ILE B 1 23 ? -18.328 -17.984 -13.555 1 33.31 23 ILE B C 1
ATOM 5976 O O . ILE B 1 23 ? -17.156 -17.906 -13.945 1 33.31 23 ILE B O 1
ATOM 5980 N N . SER B 1 24 ? -19.266 -18.297 -14.352 1 31.75 24 SER B N 1
ATOM 5981 C CA . SER B 1 24 ? -19.188 -17.703 -15.672 1 31.75 24 SER B CA 1
ATOM 5982 C C . SER B 1 24 ? -18.906 -16.203 -15.586 1 31.75 24 SER B C 1
ATOM 5984 O O . SER B 1 24 ? -19.406 -15.516 -14.695 1 31.75 24 SER B O 1
ATOM 5986 N N . THR B 1 25 ? -17.859 -15.742 -16.109 1 38.22 25 THR B N 1
ATOM 5987 C CA . THR B 1 25 ? -17.453 -14.352 -16.234 1 38.22 25 THR B CA 1
ATOM 5988 C C . THR B 1 25 ? -18.656 -13.43 -16.391 1 38.22 25 THR B C 1
ATOM 5990 O O . THR B 1 25 ? -18.547 -12.219 -16.203 1 38.22 25 THR B O 1
ATOM 5993 N N . GLU B 1 26 ? -19.734 -13.938 -16.922 1 38.72 26 GLU B N 1
ATOM 5994 C CA . GLU B 1 26 ? -20.859 -13.055 -17.188 1 38.72 26 GLU B CA 1
ATOM 5995 C C . GLU B 1 26 ? -21.547 -12.641 -15.891 1 38.72 26 GLU B C 1
ATOM 5997 O O . GLU B 1 26 ? -22.234 -11.609 -15.844 1 38.72 26 GLU B O 1
ATOM 6002 N N . ASP B 1 27 ?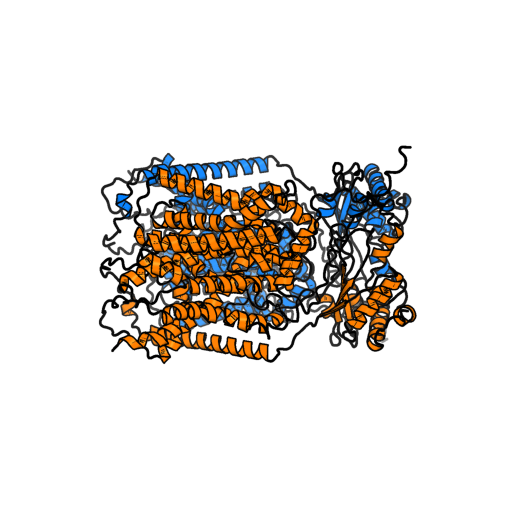 -21.5 -13.492 -14.844 1 40.22 27 ASP B N 1
ATOM 6003 C CA . ASP B 1 27 ? -22.344 -13.227 -13.672 1 40.22 27 ASP B CA 1
ATOM 6004 C C . ASP B 1 27 ? -21.5 -12.766 -12.492 1 40.22 27 ASP B C 1
ATOM 6006 O O . ASP B 1 27 ? -21.875 -12.969 -11.336 1 40.22 27 ASP B O 1
ATOM 6010 N N . VAL B 1 28 ? -20.391 -12.281 -12.734 1 41.75 28 VAL B N 1
ATOM 6011 C CA . VAL B 1 28 ? -19.516 -11.938 -11.617 1 41.75 28 VAL B CA 1
ATOM 6012 C C . VAL B 1 28 ? -19.906 -10.562 -11.062 1 41.75 28 VAL B C 1
ATOM 6014 O O . VAL B 1 28 ? -19.922 -9.57 -11.797 1 41.75 28 VAL B O 1
ATOM 6017 N N . SER B 1 29 ? -20.812 -10.617 -10.039 1 42.72 29 SER B N 1
ATOM 6018 C CA . SER B 1 29 ? -21.062 -9.398 -9.281 1 42.72 29 SER B CA 1
ATOM 6019 C C . SER B 1 29 ? -20.156 -9.312 -8.055 1 42.72 29 SER B C 1
ATOM 6021 O O . SER B 1 29 ? -19.547 -10.312 -7.652 1 42.72 29 SER B O 1
ATOM 6023 N N . TYR B 1 30 ? -19.906 -8.141 -7.656 1 42.62 30 TYR B N 1
ATOM 6024 C CA . TYR B 1 30 ? -19.219 -7.918 -6.395 1 42.62 30 TYR B CA 1
ATOM 6025 C C . TYR B 1 30 ? -19.719 -8.867 -5.316 1 42.62 30 TYR B C 1
ATOM 6027 O O . TYR B 1 30 ? -18.922 -9.469 -4.59 1 42.62 30 TYR B O 1
ATOM 6035 N N . GLN B 1 31 ? -20.984 -9.008 -5.289 1 43.97 31 GLN B N 1
ATOM 6036 C CA . GLN B 1 31 ? -21.609 -9.852 -4.273 1 43.97 31 GLN B CA 1
ATOM 6037 C C . GLN B 1 31 ? -21.188 -11.312 -4.445 1 43.97 31 GLN B C 1
ATOM 6039 O O . GLN B 1 31 ? -20.891 -11.992 -3.465 1 43.97 31 GLN B O 1
ATOM 6044 N N . THR B 1 32 ? -21.141 -11.648 -5.641 1 48.84 32 THR B N 1
ATOM 6045 C CA . THR B 1 32 ? -20.766 -13.039 -5.895 1 48.84 32 THR B CA 1
ATOM 6046 C C . THR B 1 32 ? -19.312 -13.297 -5.488 1 48.84 32 THR B C 1
ATOM 6048 O O . THR B 1 32 ? -19.016 -14.32 -4.883 1 48.84 32 THR B O 1
ATOM 6051 N N . LEU B 1 33 ? -18.594 -12.297 -5.809 1 45.81 33 LEU B N 1
ATOM 6052 C CA . LEU B 1 33 ? -17.188 -12.461 -5.484 1 45.81 33 LEU B CA 1
ATOM 6053 C C . LEU B 1 33 ? -16.984 -12.508 -3.975 1 45.81 33 LEU B C 1
ATOM 6055 O O . LEU B 1 33 ? -16.188 -13.32 -3.477 1 45.81 33 LEU B O 1
ATOM 6059 N N . LEU B 1 34 ? -17.719 -11.703 -3.326 1 47.47 34 LEU B N 1
ATOM 6060 C CA . LEU B 1 34 ? -17.625 -11.695 -1.871 1 47.47 34 LEU B CA 1
ATOM 6061 C C . LEU B 1 34 ? -18.156 -13 -1.283 1 47.47 34 LEU B C 1
ATOM 6063 O O . LEU B 1 34 ? -17.516 -13.586 -0.407 1 47.47 34 LEU B O 1
ATOM 6067 N N . VAL B 1 35 ? -19.281 -13.43 -1.811 1 49.47 35 VAL B N 1
ATOM 6068 C CA . VAL B 1 35 ? -19.938 -14.633 -1.288 1 49.47 35 VAL B CA 1
ATOM 6069 C C . VAL B 1 35 ? -19.062 -15.852 -1.595 1 49.47 35 VAL B C 1
ATOM 6071 O O . VAL B 1 35 ? -18.891 -16.734 -0.743 1 49.47 35 VAL B O 1
ATOM 6074 N N . GLU B 1 36 ? -18.5 -15.766 -2.736 1 50.72 36 GLU B N 1
ATOM 6075 C CA . GLU B 1 36 ? -17.656 -16.906 -3.115 1 50.72 36 GLU B CA 1
ATOM 6076 C C . GLU B 1 36 ? -16.375 -16.938 -2.295 1 50.72 36 GLU B C 1
ATOM 6078 O O . GLU B 1 36 ? -15.914 -18 -1.902 1 50.72 36 GLU B O 1
ATOM 6083 N N . GLY B 1 37 ? -15.891 -15.82 -2.1 1 46.97 37 GLY B N 1
ATOM 6084 C CA . GLY B 1 37 ? -14.742 -15.773 -1.209 1 46.97 37 GLY B CA 1
ATOM 6085 C C . GLY B 1 37 ? -15.039 -16.312 0.177 1 46.97 37 GLY B C 1
ATOM 6086 O O . GLY B 1 37 ? -14.25 -17.094 0.728 1 46.97 37 GLY B O 1
ATOM 6087 N N . MET B 1 38 ? -16.219 -15.977 0.655 1 48.91 38 MET B N 1
ATOM 6088 C CA . MET B 1 38 ? -16.641 -16.438 1.973 1 48.91 38 MET B CA 1
ATOM 6089 C C . MET B 1 38 ? -16.891 -17.938 1.963 1 48.91 38 MET B C 1
ATOM 6091 O O . MET B 1 38 ? -16.578 -18.641 2.926 1 48.91 38 MET B O 1
ATOM 6095 N N . LYS B 1 39 ? -17.391 -18.438 0.861 1 49.62 39 LYS B N 1
ATOM 6096 C CA . LYS B 1 39 ? -17.656 -19.859 0.743 1 49.62 39 LYS B CA 1
ATOM 6097 C C . LYS B 1 39 ? -16.359 -20.672 0.805 1 49.62 39 LYS B C 1
ATOM 6099 O O . LYS B 1 39 ? -16.312 -21.75 1.387 1 49.62 39 LYS B O 1
ATOM 6104 N N . LYS B 1 40 ? -15.438 -20.094 0.202 1 50.75 40 LYS B N 1
ATOM 6105 C CA . LYS B 1 40 ? -14.148 -20.766 0.236 1 50.75 40 LYS B CA 1
ATOM 6106 C C . LYS B 1 40 ? -13.641 -20.922 1.668 1 50.75 40 LYS B C 1
ATOM 6108 O O . LYS B 1 40 ? -13.055 -21.938 2.023 1 50.75 40 LYS B O 1
ATOM 6113 N N . ILE B 1 41 ? -13.914 -19.906 2.404 1 47.03 41 ILE B N 1
ATOM 6114 C CA . ILE B 1 41 ? -13.539 -19.922 3.812 1 47.03 41 ILE B CA 1
ATOM 6115 C C . ILE B 1 41 ? -14.367 -20.969 4.555 1 47.03 41 ILE B C 1
ATOM 6117 O O . ILE B 1 41 ? -13.836 -21.734 5.367 1 47.03 41 ILE B O 1
ATOM 6121 N N . GLN B 1 42 ? -15.641 -20.953 4.254 1 46.75 42 GLN B N 1
ATOM 6122 C CA . GLN B 1 42 ? -16.594 -21.828 4.945 1 46.75 42 GLN B CA 1
ATOM 6123 C C . GLN B 1 42 ? -16.344 -23.297 4.598 1 46.75 42 GLN B C 1
ATOM 6125 O O . GLN B 1 42 ? -16.703 -24.188 5.371 1 46.75 42 GLN B O 1
ATOM 6130 N N . ALA B 1 43 ? -15.797 -23.516 3.469 1 44.97 43 ALA B N 1
ATOM 6131 C CA . ALA B 1 43 ? -15.562 -24.891 3.016 1 44.97 43 ALA B CA 1
ATOM 6132 C C . ALA B 1 43 ? -14.375 -25.516 3.746 1 44.97 43 ALA B C 1
ATOM 6134 O O . ALA B 1 43 ? -14.133 -26.719 3.65 1 44.97 43 ALA B O 1
ATOM 6135 N N . ILE B 1 44 ? -13.609 -24.719 4.352 1 43.62 44 ILE B N 1
ATOM 6136 C CA . ILE B 1 44 ? -12.453 -25.266 5.047 1 43.62 44 ILE B CA 1
ATOM 6137 C C . ILE B 1 44 ? -12.906 -26.062 6.266 1 43.62 44 ILE B C 1
ATOM 6139 O O . ILE B 1 44 ? -13.562 -25.531 7.16 1 43.62 44 ILE B O 1
ATOM 6143 N N . PRO B 1 45 ? -12.914 -27.422 6.156 1 39.53 45 PRO B N 1
ATOM 6144 C CA . PRO B 1 45 ? -13.352 -28.219 7.301 1 39.53 45 PRO B CA 1
ATOM 6145 C C . PRO B 1 45 ? -12.633 -27.844 8.594 1 39.53 45 PRO B C 1
ATOM 6147 O O . PRO B 1 45 ? -11.406 -27.719 8.609 1 39.53 45 PRO B O 1
ATOM 6150 N N . GLN B 1 46 ? -13.227 -27.031 9.406 1 37.88 46 GLN B N 1
ATOM 6151 C CA . GLN B 1 46 ? -12.586 -26.766 10.688 1 37.88 46 GLN B CA 1
ATOM 6152 C C . GLN B 1 46 ? -11.977 -28.031 11.281 1 37.88 46 GLN B C 1
ATOM 6154 O O . GLN B 1 46 ? -10.844 -28.016 11.758 1 37.88 46 GLN B O 1
ATOM 6159 N N . ASN B 1 47 ? -12.797 -28.875 12.047 1 32.78 47 ASN B N 1
ATOM 6160 C CA . ASN B 1 47 ? -12.461 -30.156 12.68 1 32.78 47 ASN B CA 1
ATOM 6161 C C . ASN B 1 47 ? -12.531 -31.312 11.688 1 32.78 47 ASN B C 1
ATOM 6163 O O . ASN B 1 47 ? -13.555 -31.984 11.586 1 32.78 47 ASN B O 1
ATOM 6167 N N . GLN B 1 48 ? -12.203 -31.141 10.57 1 32 48 GLN B N 1
ATOM 6168 C CA . GLN B 1 48 ? -12.477 -32.344 9.766 1 32 48 GLN B CA 1
ATOM 6169 C C . GLN B 1 48 ? -11.789 -33.562 10.352 1 32 48 GLN B C 1
ATOM 6171 O O . GLN B 1 48 ? -10.586 -33.531 10.633 1 32 48 GLN B O 1
ATOM 6176 N N . PRO B 1 49 ? -12.562 -34.5 10.875 1 30.66 49 PRO B N 1
ATOM 6177 C CA . PRO B 1 49 ? -12.07 -35.844 11.117 1 30.66 49 PRO B CA 1
ATOM 6178 C C . PRO B 1 49 ? -11.172 -36.344 9.992 1 30.66 49 PRO B C 1
ATOM 6180 O O . PRO B 1 49 ? -11.234 -35.844 8.875 1 30.66 49 PRO B O 1
ATOM 6183 N N . SER B 1 50 ? -10.336 -37.406 10.281 1 30.94 50 SER B N 1
ATOM 6184 C CA . SER B 1 50 ? -9.406 -38.25 9.508 1 30.94 50 SER B CA 1
ATOM 6185 C C . SER B 1 50 ? -9.992 -38.625 8.156 1 30.94 50 SER B C 1
ATOM 6187 O O . SER B 1 50 ? -11.07 -39.219 8.078 1 30.94 50 SER B O 1
ATOM 6189 N N . ILE B 1 51 ? -10.102 -37.844 7.277 1 33.12 51 ILE B N 1
ATOM 6190 C CA . ILE B 1 51 ? -10.344 -38.406 5.961 1 33.12 51 ILE B CA 1
ATOM 6191 C C . ILE B 1 51 ? -9.719 -39.812 5.883 1 33.12 51 ILE B C 1
ATOM 6193 O O . ILE B 1 51 ? -8.5 -39.938 6.023 1 33.12 51 ILE B O 1
ATOM 6197 N N . GLN B 1 52 ? -10.367 -40.781 6.336 1 31.8 52 GLN B N 1
ATOM 6198 C CA . GLN B 1 52 ? -9.883 -42.094 5.953 1 31.8 52 GLN B CA 1
ATOM 6199 C C . GLN B 1 52 ? -9.57 -42.156 4.461 1 31.8 52 GLN B C 1
ATOM 6201 O O . GLN B 1 52 ? -10.477 -42.156 3.631 1 31.8 52 GLN B O 1
ATOM 6206 N N . LEU B 1 53 ? -8.664 -41.344 4.027 1 35.44 53 LEU B N 1
ATOM 6207 C CA . LEU B 1 53 ? -8.164 -41.469 2.662 1 35.44 53 LEU B CA 1
ATOM 6208 C C . LEU B 1 53 ? -7.957 -42.906 2.271 1 35.44 53 LEU B C 1
ATOM 6210 O O . LEU B 1 53 ? -6.992 -43.562 2.699 1 35.44 53 LEU B O 1
ATOM 6214 N N . ASP B 1 54 ? -8.977 -43.75 2.346 1 34.72 54 ASP B N 1
ATOM 6215 C CA . ASP B 1 54 ? -8.734 -44.938 1.54 1 34.72 54 ASP B CA 1
ATOM 6216 C C . ASP B 1 54 ? -8.328 -44.562 0.116 1 34.72 54 ASP B C 1
ATOM 6218 O O . ASP B 1 54 ? -9.156 -44.594 -0.796 1 34.72 54 ASP B O 1
ATOM 6222 N N . VAL B 1 55 ? -7.586 -43.594 -0.003 1 36.62 55 VAL B N 1
ATOM 6223 C CA . VAL B 1 55 ? -7.066 -43.188 -1.311 1 36.62 55 VAL B CA 1
ATOM 6224 C C . VAL B 1 55 ? -6.281 -44.344 -1.922 1 36.62 55 VAL B C 1
ATOM 6226 O O . VAL B 1 55 ? -5.191 -44.688 -1.457 1 36.62 55 VAL B O 1
ATOM 6229 N N . LYS B 1 56 ? -6.957 -45.438 -2.293 1 38.62 56 LYS B N 1
ATOM 6230 C CA . LYS B 1 56 ? -6.254 -46.312 -3.201 1 38.62 56 LYS B CA 1
ATOM 6231 C C . LYS B 1 56 ? -5.746 -45.562 -4.434 1 38.62 56 LYS B C 1
ATOM 6233 O O . LYS B 1 56 ? -6.426 -45.531 -5.461 1 38.62 56 LYS B O 1
ATOM 6238 N N . ALA B 1 57 ? -5.113 -44.438 -4.246 1 36.94 57 ALA B N 1
ATOM 6239 C CA . ALA B 1 57 ? -4.559 -43.719 -5.402 1 36.94 57 ALA B CA 1
ATOM 6240 C C . ALA B 1 57 ? -3.527 -44.594 -6.121 1 36.94 57 ALA B C 1
ATOM 6242 O O . ALA B 1 57 ? -2.629 -45.156 -5.488 1 36.94 57 ALA B O 1
ATOM 6243 N N . ASN B 1 58 ? -3.953 -45.188 -7.121 1 35.38 58 ASN B N 1
ATOM 6244 C CA . ASN B 1 58 ? -2.951 -45.781 -7.996 1 35.38 58 ASN B CA 1
ATOM 6245 C C . ASN B 1 58 ? -1.963 -44.75 -8.516 1 35.38 58 ASN B C 1
ATOM 6247 O O . ASN B 1 58 ? -2.365 -43.656 -8.961 1 35.38 58 ASN B O 1
ATOM 6251 N N . LEU B 1 59 ? -0.742 -44.781 -7.914 1 38.53 59 LEU B N 1
ATOM 6252 C CA . LEU B 1 59 ? 0.409 -43.969 -8.289 1 38.53 59 LEU B CA 1
ATOM 6253 C C . LEU B 1 59 ? 0.376 -43.625 -9.773 1 38.53 59 LEU B C 1
ATOM 6255 O O . LEU B 1 59 ? 0.801 -42.531 -10.18 1 38.53 59 LEU B O 1
ATOM 6259 N N . ASP B 1 60 ? -0.117 -44.562 -10.523 1 40.62 60 ASP B N 1
ATOM 6260 C CA . ASP B 1 60 ? -0.2 -44.344 -11.961 1 40.62 60 ASP B CA 1
ATOM 6261 C C . ASP B 1 60 ? -1.083 -43.125 -12.273 1 40.62 60 ASP B C 1
ATOM 6263 O O . ASP B 1 60 ? -0.793 -42.375 -13.195 1 40.62 60 ASP B O 1
ATOM 6267 N N . GLN B 1 61 ? -2.047 -43 -11.367 1 41.75 61 GLN B N 1
ATOM 6268 C CA . GLN B 1 61 ? -3.025 -41.969 -11.648 1 41.75 61 GLN B CA 1
ATOM 6269 C C . GLN B 1 61 ? -2.453 -40.562 -11.359 1 41.75 61 GLN B C 1
ATOM 6271 O O . GLN B 1 61 ? -2.738 -39.625 -12.078 1 41.75 61 GLN B O 1
ATOM 6276 N N . LEU B 1 62 ? -1.674 -40.469 -10.391 1 42.44 62 LEU B N 1
ATOM 6277 C CA . LEU B 1 62 ? -1.14 -39.125 -10.07 1 42.44 62 LEU B CA 1
ATOM 6278 C C . LEU B 1 62 ? -0.172 -38.656 -11.148 1 42.44 62 LEU B C 1
ATOM 6280 O O . LEU B 1 62 ? -0.239 -37.531 -11.594 1 42.44 62 LEU B O 1
ATOM 6284 N N . TRP B 1 63 ? 0.807 -39.562 -11.445 1 44.06 63 TRP B N 1
ATOM 6285 C CA . TRP B 1 63 ? 1.834 -39.25 -12.43 1 44.06 63 TRP B CA 1
ATOM 6286 C C . TRP B 1 63 ? 1.222 -39.031 -13.805 1 44.06 63 TRP B C 1
ATOM 6288 O O . TRP B 1 63 ? 1.616 -38.125 -14.531 1 44.06 63 TRP B O 1
ATOM 6298 N N . GLU B 1 64 ? 0.257 -39.938 -14.039 1 44.12 64 GLU B N 1
ATOM 6299 C CA . GLU B 1 64 ? -0.482 -39.719 -15.281 1 44.12 64 GLU B CA 1
ATOM 6300 C C . GLU B 1 64 ? -1.135 -38.344 -15.328 1 44.12 64 GLU B C 1
ATOM 6302 O O . GLU B 1 64 ? -1.177 -37.719 -16.375 1 44.12 64 GLU B O 1
ATOM 6307 N N . PHE B 1 65 ? -1.449 -38 -14.203 1 43.19 65 PHE B N 1
ATOM 6308 C CA . PHE B 1 65 ? -2.162 -36.719 -14.125 1 43.19 65 PHE B CA 1
ATOM 6309 C C . PHE B 1 65 ? -1.226 -35.562 -14.43 1 43.19 65 PHE B C 1
ATOM 6311 O O . PHE B 1 65 ? -1.551 -34.688 -15.234 1 43.19 65 PHE B O 1
ATOM 6318 N N . GLN B 1 66 ? -0.135 -35.5 -13.742 1 46.84 66 GLN B N 1
ATOM 6319 C CA . GLN B 1 66 ? 0.786 -34.375 -13.93 1 46.84 66 GLN B CA 1
ATOM 6320 C C . GLN B 1 66 ? 1.371 -34.375 -15.344 1 46.84 66 GLN B C 1
ATOM 6322 O O . GLN B 1 66 ? 1.502 -33.312 -15.961 1 46.84 66 GLN B O 1
ATOM 6327 N N . ASP B 1 67 ? 1.827 -35.625 -15.766 1 47.69 67 ASP B N 1
ATOM 6328 C CA . ASP B 1 67 ? 2.369 -35.781 -17.109 1 47.69 67 ASP B CA 1
ATOM 6329 C C . ASP B 1 67 ? 1.292 -35.531 -18.172 1 47.69 67 ASP B C 1
ATOM 6331 O O . ASP B 1 67 ? 1.585 -35.031 -19.266 1 47.69 67 ASP B O 1
ATOM 6335 N N . SER B 1 68 ? 0.041 -35.906 -17.719 1 45.53 68 SER B N 1
ATOM 6336 C CA . SER B 1 68 ? -1.016 -35.906 -18.719 1 45.53 68 SER B CA 1
ATOM 6337 C C . SER B 1 68 ? -1.614 -34.531 -18.938 1 45.53 68 SER B C 1
ATOM 6339 O O . SER B 1 68 ? -2.186 -34.25 -20 1 45.53 68 SER B O 1
ATOM 6341 N N . ILE B 1 69 ? -1.371 -33.688 -17.938 1 44.78 69 ILE B N 1
ATOM 6342 C CA . ILE B 1 69 ? -2.021 -32.406 -18.203 1 44.78 69 ILE B CA 1
ATOM 6343 C C . ILE B 1 69 ? -1.009 -31.422 -18.781 1 44.78 69 ILE B C 1
ATOM 6345 O O . ILE B 1 69 ? -0.448 -30.609 -18.047 1 44.78 69 ILE B O 1
ATOM 6349 N N . ASP B 1 70 ? -0.38 -31.859 -19.953 1 55.44 70 ASP B N 1
ATOM 6350 C CA . ASP B 1 70 ? 0.556 -31.094 -20.781 1 55.44 70 ASP B CA 1
ATOM 6351 C C . ASP B 1 70 ? -0.185 -30.188 -21.766 1 55.44 70 ASP B C 1
ATOM 6353 O O . ASP B 1 70 ? -1.03 -30.656 -22.531 1 55.44 70 ASP B O 1
ATOM 6357 N N . PRO B 1 71 ? 0.066 -28.938 -21.594 1 50.5 71 PRO B N 1
ATOM 6358 C CA . PRO B 1 71 ? -0.614 -28.047 -22.531 1 50.5 71 PRO B CA 1
ATOM 6359 C C . PRO B 1 71 ? -0.412 -28.453 -23.984 1 50.5 71 PRO B C 1
ATOM 6361 O O . PRO B 1 71 ? -1.314 -28.297 -24.812 1 50.5 71 PRO B O 1
ATOM 6364 N N . TYR B 1 72 ? 0.727 -29.109 -24.312 1 46.38 72 TYR B N 1
ATOM 6365 C CA . TYR B 1 72 ? 0.965 -29.578 -25.672 1 46.38 72 TYR B CA 1
ATOM 6366 C C . TYR B 1 72 ? -0.05 -30.641 -26.078 1 46.38 72 TYR B C 1
ATOM 6368 O O . TYR B 1 72 ? -0.61 -30.609 -27.172 1 46.38 72 TYR B O 1
ATOM 6376 N N . ARG B 1 73 ? -0.299 -31.438 -25.078 1 58.28 73 ARG B N 1
ATOM 6377 C CA . ARG B 1 73 ? -1.268 -32.5 -25.344 1 58.28 73 ARG B CA 1
ATOM 6378 C C . ARG B 1 73 ? -2.67 -31.922 -25.531 1 58.28 73 ARG B C 1
ATOM 6380 O O . ARG B 1 73 ? -3.408 -32.344 -26.422 1 58.28 73 ARG B O 1
ATOM 6387 N N . ILE B 1 74 ? -2.92 -31.047 -24.766 1 54.41 74 ILE B N 1
ATOM 6388 C CA . ILE B 1 74 ? -4.242 -30.438 -24.828 1 54.41 74 ILE B CA 1
ATOM 6389 C C . ILE B 1 74 ? -4.383 -29.656 -26.141 1 54.41 74 ILE B C 1
ATOM 6391 O O . ILE B 1 74 ? -5.406 -29.75 -26.812 1 54.41 74 ILE B O 1
ATOM 6395 N N . LEU B 1 75 ? -3.311 -29.016 -26.469 1 55.44 75 LEU B N 1
ATOM 6396 C CA . LEU B 1 75 ? -3.361 -28.141 -27.641 1 55.44 75 LEU B CA 1
ATOM 6397 C C . LEU B 1 75 ? -3.355 -28.969 -28.922 1 55.44 75 LEU B C 1
ATOM 6399 O O . LEU B 1 75 ? -4.051 -28.641 -29.891 1 55.44 75 LEU B O 1
ATOM 6403 N N . THR B 1 76 ? -2.568 -30.094 -28.828 1 53.69 76 THR B N 1
ATOM 6404 C CA . THR B 1 76 ? -2.334 -30.797 -30.094 1 53.69 76 THR B CA 1
ATOM 6405 C C . THR B 1 76 ? -3.154 -32.094 -30.141 1 53.69 76 THR B C 1
ATOM 6407 O O . THR B 1 76 ? -3.277 -32.688 -31.203 1 53.69 76 THR B O 1
ATOM 6410 N N . GLY B 1 77 ? -3.842 -32.406 -28.969 1 52.66 77 GLY B N 1
ATOM 6411 C CA . GLY B 1 77 ? -4.559 -33.656 -28.906 1 52.66 77 GLY B CA 1
ATOM 6412 C C . GLY B 1 77 ? -3.65 -34.875 -28.984 1 52.66 77 GLY B C 1
ATOM 6413 O O . GLY B 1 77 ? -4.09 -35.969 -29.375 1 52.66 77 GLY B O 1
ATOM 6414 N N . SER B 1 78 ? -2.428 -34.719 -28.859 1 53.56 78 SER B N 1
ATOM 6415 C CA . SER B 1 78 ? -1.468 -35.812 -28.922 1 53.56 78 SER B CA 1
ATOM 6416 C C . SER B 1 78 ? -1.707 -36.812 -27.812 1 53.56 78 SER B C 1
ATOM 6418 O O . SER B 1 78 ? -2.031 -36.438 -26.688 1 53.56 78 SER B O 1
ATOM 6420 N N . PRO B 1 79 ? -1.891 -38.156 -28.25 1 50.41 79 PRO B N 1
ATOM 6421 C CA . PRO B 1 79 ? -2.184 -39.188 -27.25 1 50.41 79 PRO B CA 1
ATOM 6422 C C . PRO B 1 79 ? -1.148 -39.219 -26.125 1 50.41 79 PRO B C 1
ATOM 6424 O O . PRO B 1 79 ? -1.436 -39.719 -25.031 1 50.41 79 PRO B O 1
ATOM 6427 N N . ARG B 1 80 ? -0.003 -38.938 -26.5 1 52.41 80 ARG B N 1
ATOM 6428 C CA . ARG B 1 80 ? 1.061 -38.906 -25.5 1 52.41 80 ARG B CA 1
ATOM 6429 C C . ARG B 1 80 ? 1.879 -37.625 -25.594 1 52.41 80 ARG B C 1
ATOM 6431 O O . ARG B 1 80 ? 1.848 -36.938 -26.609 1 52.41 80 ARG B O 1
ATOM 6438 N N . PRO B 1 81 ? 2.328 -37.344 -24.406 1 51.28 81 PRO B N 1
ATOM 6439 C CA . PRO B 1 81 ? 3.221 -36.188 -24.5 1 51.28 81 PRO B CA 1
ATOM 6440 C C . PRO B 1 81 ? 4.277 -36.375 -25.594 1 51.28 81 PRO B C 1
ATOM 6442 O O . PRO B 1 81 ? 4.809 -37.469 -25.781 1 51.28 81 PRO B O 1
ATOM 6445 N N . ARG B 1 82 ? 4.449 -35.531 -26.672 1 50.47 82 ARG B N 1
ATOM 6446 C CA . ARG B 1 82 ? 5.543 -35.5 -27.641 1 50.47 82 ARG B CA 1
ATOM 6447 C C . ARG B 1 82 ? 5.16 -36.188 -28.922 1 50.47 82 ARG B C 1
ATOM 6449 O O . ARG B 1 82 ? 6.023 -36.531 -29.75 1 50.47 82 ARG B O 1
ATOM 6456 N N . ALA B 1 83 ? 4.023 -36.781 -28.875 1 50.25 83 ALA B N 1
ATOM 6457 C CA . ALA B 1 83 ? 3.639 -37.469 -30.109 1 50.25 83 ALA B CA 1
ATOM 6458 C C . ALA B 1 83 ? 3.27 -36.469 -31.203 1 50.25 83 ALA B C 1
ATOM 6460 O O . ALA B 1 83 ? 2.914 -35.312 -30.906 1 50.25 83 ALA B O 1
ATOM 6461 N N . SER B 1 84 ? 3.852 -36.688 -32.5 1 48.5 84 SER B N 1
ATOM 6462 C CA . SER B 1 84 ? 3.42 -35.906 -33.625 1 48.5 84 SER B CA 1
ATOM 6463 C C . SER B 1 84 ? 1.959 -35.469 -33.5 1 48.5 84 SER B C 1
ATOM 6465 O O . SER B 1 84 ? 1.144 -36.219 -32.969 1 48.5 84 SER B O 1
ATOM 6467 N N . PRO B 1 85 ? 1.814 -34.062 -33.688 1 49.34 85 PRO B N 1
ATOM 6468 C CA . PRO B 1 85 ? 0.422 -33.625 -33.656 1 49.34 85 PRO B CA 1
ATOM 6469 C C . PRO B 1 85 ? -0.53 -34.562 -34.375 1 49.34 85 PRO B C 1
ATOM 6471 O O . PRO B 1 85 ? -0.187 -35.094 -35.438 1 49.34 85 PRO B O 1
ATOM 6474 N N . GLY B 1 86 ? -1.011 -35.625 -34.094 1 48.44 86 GLY B N 1
ATOM 6475 C CA . GLY B 1 86 ? -1.852 -36.594 -34.781 1 48.44 86 GLY B CA 1
ATOM 6476 C C . GLY B 1 86 ? -3.281 -36.625 -34.281 1 48.44 86 GLY B C 1
ATOM 6477 O O . GLY B 1 86 ? -3.965 -37.656 -34.344 1 48.44 86 GLY B O 1
ATOM 6478 N N . VAL B 1 87 ? -3.689 -35.531 -33.844 1 49.72 87 VAL B N 1
ATOM 6479 C CA . VAL B 1 87 ? -4.926 -35.281 -33.125 1 49.72 87 VAL B CA 1
ATOM 6480 C C . VAL B 1 87 ? -6.121 -35.75 -33.938 1 49.72 87 VAL B C 1
ATOM 6482 O O . VAL B 1 87 ? -7.27 -35.438 -33.625 1 49.72 87 VAL B O 1
ATOM 6485 N N . GLY B 1 88 ? -5.945 -36 -35.094 1 49.03 88 GLY B N 1
ATOM 6486 C CA . GLY B 1 88 ? -7.164 -36.25 -35.844 1 49.03 88 GLY B CA 1
ATOM 6487 C C . GLY B 1 88 ? -8.117 -37.219 -35.125 1 49.03 88 GLY B C 1
ATOM 6488 O O . GLY B 1 88 ? -9.32 -36.938 -35.062 1 49.03 88 GLY B O 1
ATOM 6489 N N . ALA B 1 89 ? -7.668 -38.25 -34.656 1 45.88 89 ALA B N 1
ATOM 6490 C CA . ALA B 1 89 ? -8.555 -39.281 -34.125 1 45.88 89 ALA B CA 1
ATOM 6491 C C . ALA B 1 89 ? -9.172 -38.875 -32.812 1 45.88 89 ALA B C 1
ATOM 6493 O O . ALA B 1 89 ? -10.359 -39.125 -32.562 1 45.88 89 ALA B O 1
ATOM 6494 N N . VAL B 1 90 ? -8.422 -38.219 -31.891 1 50.88 90 VAL B N 1
ATOM 6495 C CA . VAL B 1 90 ? -8.961 -37.938 -30.562 1 50.88 90 VAL B CA 1
ATOM 6496 C C . VAL B 1 90 ? -9.914 -36.75 -30.625 1 50.88 90 VAL B C 1
ATOM 6498 O O . VAL B 1 90 ? -10.953 -36.75 -29.969 1 50.88 90 VAL B O 1
ATOM 6501 N N . VAL B 1 91 ? -9.625 -35.875 -31.594 1 58.5 91 VAL B N 1
ATOM 6502 C CA . VAL B 1 91 ? -10.445 -34.656 -31.703 1 58.5 91 VAL B CA 1
ATOM 6503 C C . VAL B 1 91 ? -11.672 -34.938 -32.562 1 58.5 91 VAL B C 1
ATOM 6505 O O . VAL B 1 91 ? -12.727 -34.312 -32.375 1 58.5 91 VAL B O 1
ATOM 6508 N N . GLY B 1 92 ? -11.516 -35.969 -33.406 1 58.34 92 GLY B N 1
ATOM 6509 C CA . GLY B 1 92 ? -12.617 -36.25 -34.312 1 58.34 92 GLY B CA 1
ATOM 6510 C C . GLY B 1 92 ? -13.93 -36.5 -33.594 1 58.34 92 GLY B C 1
ATOM 6511 O O . GLY B 1 92 ? -14.992 -36.156 -34.125 1 58.34 92 GLY B O 1
ATOM 6512 N N . GLY B 1 93 ? -13.766 -37 -32.312 1 66.62 93 GLY B N 1
ATOM 6513 C CA . GLY B 1 93 ? -15 -37.281 -31.578 1 66.62 93 GLY B CA 1
ATOM 6514 C C . GLY B 1 93 ? -15.531 -36.062 -30.828 1 66.62 93 GLY B C 1
ATOM 6515 O O . GLY B 1 93 ? -16.641 -36.094 -30.297 1 66.62 93 GLY B O 1
ATOM 6516 N N . PHE B 1 94 ? -14.695 -35.062 -31.016 1 79.69 94 PHE B N 1
ATOM 6517 C CA . PHE B 1 94 ? -15.109 -33.875 -30.281 1 79.69 94 PHE B CA 1
ATOM 6518 C C . PHE B 1 94 ? -15.344 -32.719 -31.25 1 79.69 94 PHE B C 1
ATOM 6520 O O . PHE B 1 94 ? -14.773 -32.688 -32.344 1 79.69 94 PHE B O 1
ATOM 6527 N N . ASN B 1 95 ? -16.406 -31.922 -31.344 1 83.44 95 ASN B N 1
ATOM 6528 C CA . ASN B 1 95 ? -16.891 -30.859 -32.25 1 83.44 95 ASN B CA 1
ATOM 6529 C C . ASN B 1 95 ? -15.969 -29.641 -32.188 1 83.44 95 ASN B C 1
ATOM 6531 O O . ASN B 1 95 ? -16.406 -28.547 -31.859 1 83.44 95 ASN B O 1
ATOM 6535 N N . VAL B 1 96 ? -14.602 -29.922 -32.688 1 87.06 96 VAL B N 1
ATOM 6536 C CA . VAL B 1 96 ? -13.68 -28.812 -32.844 1 87.06 96 VAL B CA 1
ATOM 6537 C C . VAL B 1 96 ? -13.805 -28.234 -34.25 1 87.06 96 VAL B C 1
ATOM 6539 O O . VAL B 1 96 ? -13.852 -29 -35.219 1 87.06 96 VAL B O 1
ATOM 6542 N N . SER B 1 97 ? -13.938 -26.891 -34.406 1 90.56 97 SER B N 1
ATOM 6543 C CA . SER B 1 97 ? -14.039 -26.281 -35.719 1 90.56 97 SER B CA 1
ATOM 6544 C C . SER B 1 97 ? -12.812 -26.594 -36.562 1 90.56 97 SER B C 1
ATOM 6546 O O . SER B 1 97 ? -11.703 -26.719 -36.031 1 90.56 97 SER B O 1
ATOM 6548 N N . ASP B 1 98 ? -12.969 -26.75 -37.875 1 88.31 98 ASP B N 1
ATOM 6549 C CA . ASP B 1 98 ? -11.883 -27.109 -38.781 1 88.31 98 ASP B CA 1
ATOM 6550 C C . ASP B 1 98 ? -10.758 -26.094 -38.719 1 88.31 98 ASP B C 1
ATOM 6552 O O . ASP B 1 98 ? -9.578 -26.453 -38.75 1 88.31 98 ASP B O 1
ATOM 6556 N N . THR B 1 99 ? -11.109 -24.859 -38.656 1 92.38 99 THR B N 1
ATOM 6557 C CA . THR B 1 99 ? -10.109 -23.797 -38.656 1 92.38 99 THR B CA 1
ATOM 6558 C C . THR B 1 99 ? -9.266 -23.875 -37.375 1 92.38 99 THR B C 1
ATOM 6560 O O . THR B 1 99 ? -8.047 -23.75 -37.438 1 92.38 99 THR B O 1
ATOM 6563 N N . CYS B 1 100 ? -9.938 -24.031 -36.281 1 90.81 100 CYS B N 1
ATOM 6564 C CA . CYS B 1 100 ? -9.219 -24.156 -35.031 1 90.81 100 CYS B CA 1
ATOM 6565 C C . CYS B 1 100 ? -8.32 -25.391 -35 1 90.81 100 CYS B C 1
ATOM 6567 O O . CYS B 1 100 ? -7.168 -25.328 -34.562 1 90.81 100 CYS B O 1
ATOM 6569 N N . TYR B 1 101 ? -8.844 -26.438 -35.531 1 84.62 101 TYR B N 1
ATOM 6570 C CA . TYR B 1 101 ? -8.094 -27.688 -35.562 1 84.62 101 TYR B CA 1
ATOM 6571 C C . TYR B 1 101 ? -6.824 -27.516 -36.406 1 84.62 101 TYR B C 1
ATOM 6573 O O . TYR B 1 101 ? -5.734 -27.906 -35.969 1 84.62 101 TYR B O 1
ATOM 6581 N N . ASN B 1 102 ? -6.938 -26.969 -37.562 1 85.06 102 ASN B N 1
ATOM 6582 C CA . ASN B 1 102 ? -5.785 -26.781 -38.438 1 85.06 102 ASN B CA 1
ATOM 6583 C C . ASN B 1 102 ? -4.738 -25.859 -37.812 1 85.06 102 ASN B C 1
ATOM 6585 O O . ASN B 1 102 ? -3.539 -26.125 -37.906 1 85.06 102 ASN B O 1
ATOM 6589 N N . ASP B 1 103 ? -5.176 -24.828 -37.188 1 90.06 103 ASP B N 1
ATOM 6590 C CA . ASP B 1 103 ? -4.258 -23.875 -36.594 1 90.06 103 ASP B CA 1
ATOM 6591 C C . ASP B 1 103 ? -3.543 -24.5 -35.375 1 90.06 103 ASP B C 1
ATOM 6593 O O . ASP B 1 103 ? -2.369 -24.219 -35.125 1 90.06 103 ASP B O 1
ATOM 6597 N N . THR B 1 104 ? -4.289 -25.281 -34.625 1 85.81 104 THR B N 1
ATOM 6598 C CA . THR B 1 104 ? -3.66 -25.953 -33.469 1 85.81 104 THR B CA 1
ATOM 6599 C C . THR B 1 104 ? -2.643 -26.984 -33.969 1 85.81 104 THR B C 1
ATOM 6601 O O . THR B 1 104 ? -1.606 -27.188 -33.312 1 85.81 104 THR B O 1
ATOM 6604 N N . GLN B 1 105 ? -2.924 -27.609 -35.031 1 79.31 105 GLN B N 1
ATOM 6605 C CA . GLN B 1 105 ? -1.969 -28.562 -35.625 1 79.31 105 GLN B CA 1
ATOM 6606 C C . GLN B 1 105 ? -0.716 -27.828 -36.094 1 79.31 105 GLN B C 1
ATOM 6608 O O . GLN B 1 105 ? 0.39 -28.375 -36 1 79.31 105 GLN B O 1
ATOM 6613 N N . LEU B 1 106 ? -0.996 -26.703 -36.594 1 83.31 106 LEU B N 1
ATOM 6614 C CA . LEU B 1 106 ? 0.144 -25.906 -37.031 1 83.31 106 LEU B CA 1
ATOM 6615 C C . LEU B 1 106 ? 1.047 -25.578 -35.844 1 83.31 106 LEU B C 1
ATOM 6617 O O . LEU B 1 106 ? 2.27 -25.516 -35.969 1 83.31 106 LEU B O 1
ATOM 6621 N N . ILE B 1 107 ? 0.47 -25.297 -34.688 1 83.38 107 ILE B N 1
ATOM 6622 C CA . ILE B 1 107 ? 1.258 -25.047 -33.469 1 83.38 107 ILE B CA 1
ATOM 6623 C C . ILE B 1 107 ? 2.148 -26.25 -33.188 1 83.38 107 ILE B C 1
ATOM 6625 O O . ILE B 1 107 ? 3.338 -26.109 -32.875 1 83.38 107 ILE B O 1
ATOM 6629 N N . GLY B 1 108 ? 1.556 -27.438 -33.25 1 73.5 108 GLY B N 1
ATOM 6630 C CA . GLY B 1 108 ? 2.307 -28.656 -33 1 73.5 108 GLY B CA 1
ATOM 6631 C C . GLY B 1 108 ? 3.463 -28.859 -33.938 1 73.5 108 GLY B C 1
ATOM 6632 O O . GLY B 1 108 ? 4.586 -29.141 -33.531 1 73.5 108 GLY B O 1
ATOM 6633 N N . THR B 1 109 ? 3.182 -28.641 -35.219 1 72.25 109 THR B N 1
ATOM 6634 C CA . THR B 1 109 ? 4.203 -28.828 -36.25 1 72.25 109 THR B CA 1
ATOM 6635 C C . THR B 1 109 ? 5.301 -27.781 -36.125 1 72.25 109 THR B C 1
ATOM 6637 O O . THR B 1 109 ? 6.484 -28.078 -36.25 1 72.25 109 THR B O 1
ATOM 6640 N N . ALA B 1 110 ? 4.887 -26.562 -35.875 1 74.25 110 ALA B N 1
ATOM 6641 C CA . ALA B 1 110 ? 5.844 -25.469 -35.719 1 74.25 110 ALA B CA 1
ATOM 6642 C C . ALA B 1 110 ? 6.68 -25.641 -34.438 1 74.25 110 ALA B C 1
ATOM 6644 O O . ALA B 1 110 ? 7.859 -25.281 -34.438 1 74.25 110 ALA B O 1
ATOM 6645 N N . ALA B 1 111 ? 6.078 -26.203 -33.406 1 73.12 111 ALA B N 1
ATOM 6646 C CA . ALA B 1 111 ? 6.82 -26.453 -32.156 1 73.12 111 ALA B CA 1
ATOM 6647 C C . ALA B 1 111 ? 7.902 -27.5 -32.375 1 73.12 111 ALA B C 1
ATOM 6649 O O . ALA B 1 111 ? 9.008 -27.391 -31.844 1 73.12 111 ALA B O 1
ATOM 6650 N N . MET B 1 112 ? 7.52 -28.484 -33.188 1 65.94 112 MET B N 1
ATOM 6651 C CA . MET B 1 112 ? 8.484 -29.531 -33.5 1 65.94 112 MET B CA 1
ATOM 6652 C C . MET B 1 112 ? 9.641 -28.969 -34.312 1 65.94 112 MET B C 1
ATOM 6654 O O . MET B 1 112 ? 10.766 -29.453 -34.219 1 65.94 112 MET B O 1
ATOM 6658 N N . ALA B 1 113 ? 9.312 -27.906 -35.062 1 65.75 113 ALA B N 1
ATOM 6659 C CA . ALA B 1 113 ? 10.328 -27.219 -35.875 1 65.75 113 ALA B CA 1
ATOM 6660 C C . ALA B 1 113 ? 11.023 -26.125 -35.062 1 65.75 113 ALA B C 1
ATOM 6662 O O . ALA B 1 113 ? 11.82 -25.359 -35.594 1 65.75 113 ALA B O 1
ATOM 6663 N N . VAL B 1 114 ? 10.664 -26 -33.75 1 70.44 114 VAL B N 1
ATOM 6664 C CA . VAL B 1 114 ? 11.289 -25.109 -32.781 1 70.44 114 VAL B CA 1
ATOM 6665 C C . VAL B 1 114 ? 11.055 -23.656 -33.188 1 70.44 114 VAL B C 1
ATOM 6667 O O . VAL B 1 114 ? 11.984 -22.844 -33.188 1 70.44 114 VAL B O 1
ATOM 6670 N N . GLN B 1 115 ? 9.938 -23.469 -33.75 1 72.75 115 GLN B N 1
ATOM 6671 C CA . GLN B 1 115 ? 9.555 -22.078 -33.969 1 72.75 115 GLN B CA 1
ATOM 6672 C C . GLN B 1 115 ? 9.188 -21.391 -32.656 1 72.75 115 GLN B C 1
ATOM 6674 O O . GLN B 1 115 ? 8.406 -21.922 -31.875 1 72.75 115 GLN B O 1
ATOM 6679 N N . LEU B 1 116 ? 9.703 -20.266 -32.438 1 76.06 116 LEU B N 1
ATOM 6680 C CA . LEU B 1 116 ? 9.617 -19.594 -31.156 1 76.06 116 LEU B CA 1
ATOM 6681 C C . LEU B 1 116 ? 8.164 -19.281 -30.812 1 76.06 116 LEU B C 1
ATOM 6683 O O . LEU B 1 116 ? 7.75 -19.422 -29.656 1 76.06 116 LEU B O 1
ATOM 6687 N N . TRP B 1 117 ? 7.434 -18.734 -31.844 1 83 117 TRP B N 1
ATOM 6688 C CA . TRP B 1 117 ? 6.055 -18.359 -31.562 1 83 117 TRP B CA 1
ATOM 6689 C C . TRP B 1 117 ? 5.246 -19.562 -31.078 1 83 117 TRP B C 1
ATOM 6691 O O . TRP B 1 117 ? 4.391 -19.422 -30.188 1 83 117 TRP B O 1
ATOM 6701 N N . ALA B 1 118 ? 5.48 -20.75 -31.641 1 80.62 118 ALA B N 1
ATOM 6702 C CA . ALA B 1 118 ? 4.781 -21.969 -31.25 1 80.62 118 ALA B CA 1
ATOM 6703 C C . ALA B 1 118 ? 5.195 -22.406 -29.844 1 80.62 118 ALA B C 1
ATOM 6705 O O . ALA B 1 118 ? 4.355 -22.828 -29.047 1 80.62 118 ALA B O 1
ATOM 6706 N N . LEU B 1 119 ? 6.426 -22.266 -29.531 1 76.25 119 LEU B N 1
ATOM 6707 C CA . LEU B 1 119 ? 6.934 -22.609 -28.203 1 76.25 119 LEU B CA 1
ATOM 6708 C C . LEU B 1 119 ? 6.367 -21.672 -27.141 1 76.25 119 LEU B C 1
ATOM 6710 O O . LEU B 1 119 ? 6.078 -22.094 -26.016 1 76.25 119 LEU B O 1
ATOM 6714 N N . LYS B 1 120 ? 6.285 -20.406 -27.531 1 83.44 120 LYS B N 1
ATOM 6715 C CA . LYS B 1 120 ? 5.703 -19.438 -26.609 1 83.44 120 LYS B CA 1
ATOM 6716 C C . LYS B 1 120 ? 4.258 -19.781 -26.281 1 83.44 120 LYS B C 1
ATOM 6718 O O . LYS B 1 120 ? 3.824 -19.641 -25.141 1 83.44 120 LYS B O 1
ATOM 6723 N N . MET B 1 121 ? 3.537 -20.203 -27.266 1 86.44 121 MET B N 1
ATOM 6724 C CA . MET B 1 121 ? 2.137 -20.547 -27.031 1 86.44 121 MET B CA 1
ATOM 6725 C C . MET B 1 121 ? 2.012 -21.75 -26.094 1 86.44 121 MET B C 1
ATOM 6727 O O . MET B 1 121 ? 1.149 -21.766 -25.219 1 86.44 121 MET B O 1
ATOM 6731 N N . ILE B 1 122 ? 2.887 -22.703 -26.25 1 80.56 122 ILE B N 1
ATOM 6732 C CA . ILE B 1 122 ? 2.896 -23.875 -25.375 1 80.56 122 ILE B CA 1
ATOM 6733 C C . ILE B 1 122 ? 3.373 -23.469 -23.984 1 80.56 122 ILE B C 1
ATOM 6735 O O . ILE B 1 122 ? 2.787 -23.891 -22.969 1 80.56 122 ILE B O 1
ATOM 6739 N N . ASP B 1 123 ? 4.406 -22.672 -23.938 1 81.62 123 ASP B N 1
ATOM 6740 C CA . ASP B 1 123 ? 4.961 -22.203 -22.656 1 81.62 123 ASP B CA 1
ATOM 6741 C C . ASP B 1 123 ? 3.955 -21.344 -21.906 1 81.62 123 ASP B C 1
ATOM 6743 O O . ASP B 1 123 ? 3.926 -21.359 -20.672 1 81.62 123 ASP B O 1
ATOM 6747 N N . ALA B 1 124 ? 3.156 -20.609 -22.641 1 89.81 124 ALA B N 1
ATOM 6748 C CA . ALA B 1 124 ? 2.193 -19.688 -22.047 1 89.81 124 ALA B CA 1
ATOM 6749 C C . ALA B 1 124 ? 1.04 -20.453 -21.391 1 89.81 124 ALA B C 1
ATOM 6751 O O . ALA B 1 124 ? 0.375 -19.922 -20.5 1 89.81 124 ALA B O 1
ATOM 6752 N N . SER B 1 125 ? 0.79 -21.641 -21.812 1 88.75 125 SER B N 1
ATOM 6753 C CA . SER B 1 125 ? -0.343 -22.406 -21.312 1 88.75 125 SER B CA 1
ATOM 6754 C C . SER B 1 125 ? -0.09 -22.906 -19.891 1 88.75 125 SER B C 1
ATOM 6756 O O . SER B 1 125 ? 1.06 -23.109 -19.5 1 88.75 125 SER B O 1
ATOM 6758 N N . GLY B 1 126 ? -1.188 -23.047 -19.172 1 88.31 126 GLY B N 1
ATOM 6759 C CA . GLY B 1 126 ? -1.128 -23.422 -17.766 1 88.31 126 GLY B CA 1
ATOM 6760 C C . GLY B 1 126 ? -0.557 -24.812 -17.547 1 88.31 126 GLY B C 1
ATOM 6761 O O . GLY B 1 126 ? -0.798 -25.734 -18.344 1 88.31 126 GLY B O 1
ATOM 6762 N N . LYS B 1 127 ? 0.192 -24.906 -16.453 1 81.31 127 LYS B N 1
ATOM 6763 C CA . LYS B 1 127 ? 0.756 -26.156 -15.961 1 81.31 127 LYS B CA 1
ATOM 6764 C C . LYS B 1 127 ? 0.401 -26.391 -14.492 1 81.31 127 LYS B C 1
ATOM 6766 O O . LYS B 1 127 ? 0.023 -25.453 -13.789 1 81.31 127 LYS B O 1
ATOM 6771 N N . PRO B 1 128 ? 0.44 -27.703 -14.078 1 79.81 128 PRO B N 1
ATOM 6772 C CA . PRO B 1 128 ? 0.171 -27.922 -12.656 1 79.81 128 PRO B CA 1
ATOM 6773 C C . PRO B 1 128 ? 1.152 -27.188 -11.75 1 79.81 128 PRO B C 1
ATOM 6775 O O . PRO B 1 128 ? 2.365 -27.375 -11.859 1 79.81 128 PRO B O 1
ATOM 6778 N N . PRO B 1 129 ? 0.634 -26.391 -10.898 1 86.94 129 PRO B N 1
ATOM 6779 C CA . PRO B 1 129 ? 1.507 -25.672 -9.969 1 86.94 129 PRO B CA 1
ATOM 6780 C C . PRO B 1 129 ? 1.863 -26.5 -8.734 1 86.94 129 PRO B C 1
ATOM 6782 O O . PRO B 1 129 ? 1.544 -27.688 -8.672 1 86.94 129 PRO B O 1
ATOM 6785 N N . SER B 1 130 ? 2.674 -25.969 -7.863 1 86.69 130 SER B N 1
ATOM 6786 C CA . SER B 1 130 ? 2.908 -26.562 -6.551 1 86.69 130 SER B CA 1
ATOM 6787 C C . SER B 1 130 ? 1.79 -26.219 -5.578 1 86.69 130 SER B C 1
ATOM 6789 O O . SER B 1 130 ? 0.952 -25.359 -5.867 1 86.69 130 SER B O 1
ATOM 6791 N N . ASP B 1 131 ? 1.692 -26.953 -4.527 1 88.62 131 ASP B N 1
ATOM 6792 C CA . ASP B 1 131 ? 0.743 -26.688 -3.447 1 88.62 131 ASP B CA 1
ATOM 6793 C C . ASP B 1 131 ? -0.67 -27.109 -3.85 1 88.62 131 ASP B C 1
ATOM 6795 O O . ASP B 1 131 ? -1.651 -26.531 -3.367 1 88.62 131 ASP B O 1
ATOM 6799 N N . ILE B 1 132 ? -0.77 -28.047 -4.742 1 80.69 132 ILE B N 1
ATOM 6800 C CA . ILE B 1 132 ? -2.053 -28.547 -5.219 1 80.69 132 ILE B CA 1
ATOM 6801 C C . ILE B 1 132 ? -2.795 -29.234 -4.074 1 80.69 132 ILE B C 1
ATOM 6803 O O . ILE B 1 132 ? -4.012 -29.094 -3.941 1 80.69 132 ILE B O 1
ATOM 6807 N N . VAL B 1 133 ? -2.002 -29.906 -3.221 1 75.56 133 VAL B N 1
ATOM 6808 C CA . VAL B 1 133 ? -2.594 -30.656 -2.121 1 75.56 133 VAL B CA 1
ATOM 6809 C C . VAL B 1 133 ? -3.303 -29.703 -1.161 1 75.56 133 VAL B C 1
ATOM 6811 O O . VAL B 1 133 ? -4.309 -30.078 -0.545 1 75.56 133 VAL B O 1
ATOM 6814 N N . ASN B 1 134 ? -2.785 -28.484 -1.17 1 77.25 134 ASN B N 1
ATOM 6815 C CA . ASN B 1 134 ? -3.398 -27.5 -0.281 1 77.25 134 ASN B CA 1
ATOM 6816 C C . ASN B 1 134 ? -4.43 -26.641 -1.014 1 77.25 134 ASN B C 1
ATOM 6818 O O . ASN B 1 134 ? -4.883 -25.625 -0.49 1 77.25 134 ASN B O 1
ATOM 6822 N N . GLY B 1 135 ? -4.719 -26.984 -2.234 1 77.06 135 GLY B N 1
ATOM 6823 C CA . GLY B 1 135 ? -5.867 -26.359 -2.883 1 77.06 135 GLY B CA 1
ATOM 6824 C C . GLY B 1 135 ? -5.484 -25.406 -3.986 1 77.06 135 GLY B C 1
ATOM 6825 O O . GLY B 1 135 ? -6.332 -24.672 -4.5 1 77.06 135 GLY B O 1
ATOM 6826 N N . ASN B 1 136 ? -4.207 -25.328 -4.355 1 86.62 136 ASN B N 1
ATOM 6827 C CA . ASN B 1 136 ? -3.816 -24.484 -5.48 1 86.62 136 ASN B CA 1
ATOM 6828 C C . ASN B 1 136 ? -4.32 -25.047 -6.805 1 86.62 136 ASN B C 1
ATOM 6830 O O . ASN B 1 136 ? -3.697 -25.938 -7.383 1 86.62 136 ASN B O 1
ATOM 6834 N N . GLN B 1 137 ? -5.434 -24.484 -7.258 1 82.5 137 GLN B N 1
ATOM 6835 C CA . GLN B 1 137 ? -6.059 -25.016 -8.469 1 82.5 137 GLN B CA 1
ATOM 6836 C C . GLN B 1 137 ? -6.051 -23.969 -9.586 1 82.5 137 GLN B C 1
ATOM 6838 O O . GLN B 1 137 ? -6.824 -24.062 -10.539 1 82.5 137 GLN B O 1
ATOM 6843 N N . GLY B 1 138 ? -5.258 -22.938 -9.406 1 89.06 138 GLY B N 1
ATOM 6844 C CA . GLY B 1 138 ? -5.102 -21.922 -10.445 1 89.06 138 GLY B CA 1
ATOM 6845 C C . GLY B 1 138 ? -3.959 -22.219 -11.398 1 89.06 138 GLY B C 1
ATOM 6846 O O . GLY B 1 138 ? -2.826 -21.797 -11.172 1 89.06 138 GLY B O 1
ATOM 6847 N N . TRP B 1 139 ? -4.273 -22.953 -12.523 1 89.69 139 TRP B N 1
ATOM 6848 C CA . TRP B 1 139 ? -3.287 -23.266 -13.555 1 89.69 139 TRP B CA 1
ATOM 6849 C C . TRP B 1 139 ? -3.373 -22.266 -14.703 1 89.69 139 TRP B C 1
ATOM 6851 O O . TRP B 1 139 ? -3.697 -22.641 -15.836 1 89.69 139 TRP B O 1
ATOM 6861 N N . PHE B 1 140 ? -3.033 -21.078 -14.5 1 93.25 140 PHE B N 1
ATOM 6862 C CA . PHE B 1 140 ? -3.438 -19.984 -15.391 1 93.25 140 PHE B CA 1
ATOM 6863 C C . PHE B 1 140 ? -2.373 -19.734 -16.453 1 93.25 140 PHE B C 1
ATOM 6865 O O . PHE B 1 140 ? -2.641 -19.078 -17.469 1 93.25 140 PHE B O 1
ATOM 6872 N N . GLY B 1 141 ? -1.153 -20.266 -16.234 1 92.88 141 GLY B N 1
ATOM 6873 C CA . GLY B 1 141 ? -0.112 -19.984 -17.219 1 92.88 141 GLY B CA 1
ATOM 6874 C C . GLY B 1 141 ? 0.211 -18.5 -17.328 1 92.88 141 GLY B C 1
ATOM 6875 O O . GLY B 1 141 ? 0.181 -17.781 -16.328 1 92.88 141 GLY B O 1
ATOM 6876 N N . SER B 1 142 ? 0.636 -18.094 -18.547 1 93.94 142 SER B N 1
ATOM 6877 C CA . SER B 1 142 ? 1.052 -16.719 -18.734 1 93.94 142 SER B CA 1
ATOM 6878 C C . SER B 1 142 ? 0.165 -16 -19.75 1 93.94 142 SER B C 1
ATOM 6880 O O . SER B 1 142 ? 0.323 -16.188 -20.953 1 93.94 142 SER B O 1
ATOM 6882 N N . TYR B 1 143 ? -0.679 -15.125 -19.281 1 95.44 143 TYR B N 1
ATOM 6883 C CA . TYR B 1 143 ? -1.585 -14.32 -20.094 1 95.44 143 TYR B CA 1
ATOM 6884 C C . TYR B 1 143 ? -0.811 -13.445 -21.078 1 95.44 143 TYR B C 1
ATOM 6886 O O . TYR B 1 143 ? -1.118 -13.414 -22.266 1 95.44 143 TYR B O 1
ATOM 6894 N N . ASP B 1 144 ? 0.235 -12.805 -20.641 1 93.38 144 ASP B N 1
ATOM 6895 C CA . ASP B 1 144 ? 0.968 -11.82 -21.438 1 93.38 144 ASP B CA 1
ATOM 6896 C C . ASP B 1 144 ? 1.821 -12.508 -22.5 1 93.38 144 ASP B C 1
ATOM 6898 O O . ASP B 1 144 ? 1.979 -11.984 -23.609 1 93.38 144 ASP B O 1
ATOM 6902 N N . GLU B 1 145 ? 2.41 -13.68 -22.156 1 92 145 GLU B N 1
ATOM 6903 C CA . GLU B 1 145 ? 3.184 -14.43 -23.141 1 92 145 GLU B CA 1
ATOM 6904 C C . GLU B 1 145 ? 2.307 -14.883 -24.312 1 92 145 GLU B C 1
ATOM 6906 O O . GLU B 1 145 ? 2.734 -14.844 -25.469 1 92 145 GLU B O 1
ATOM 6911 N N . CYS B 1 146 ? 1.121 -15.297 -24.031 1 94.31 146 CYS B N 1
ATOM 6912 C CA . CYS B 1 146 ? 0.175 -15.727 -25.047 1 94.31 146 CYS B CA 1
ATOM 6913 C C . CYS B 1 146 ? -0.17 -14.586 -25.984 1 94.31 146 CYS B C 1
ATOM 6915 O O . CYS B 1 146 ? -0.139 -14.75 -27.219 1 94.31 146 CYS B O 1
ATOM 6917 N N . LEU B 1 147 ? -0.426 -13.438 -25.453 1 94.12 147 LEU B N 1
ATOM 6918 C CA . LEU B 1 147 ? -0.876 -12.305 -26.25 1 94.12 147 LEU B CA 1
ATOM 6919 C C . LEU B 1 147 ? 0.283 -11.688 -27.031 1 94.12 147 LEU B C 1
ATOM 6921 O O . LEU B 1 147 ? 0.069 -10.914 -27.969 1 94.12 147 LEU B O 1
ATOM 6925 N N . SER B 1 148 ? 1.5 -12.031 -26.656 1 90.5 148 SER B N 1
ATOM 6926 C CA . SER B 1 148 ? 2.672 -11.5 -27.344 1 90.5 148 SER B CA 1
ATOM 6927 C C . SER B 1 148 ? 2.814 -12.109 -28.734 1 90.5 148 SER B C 1
ATOM 6929 O O . SER B 1 148 ? 3.551 -11.594 -29.578 1 90.5 148 SER B O 1
ATOM 6931 N N . VAL B 1 149 ? 2.117 -13.227 -28.984 1 92.31 149 VAL B N 1
ATOM 6932 C CA . VAL B 1 149 ? 2.145 -13.867 -30.297 1 92.31 149 VAL B CA 1
ATOM 6933 C C . VAL B 1 149 ? 1.188 -13.148 -31.234 1 92.31 149 VAL B C 1
ATOM 6935 O O . VAL B 1 149 ? -0.03 -13.188 -31.047 1 92.31 149 VAL B O 1
ATOM 6938 N N . LYS B 1 150 ? 1.779 -12.477 -32.219 1 92.62 150 LYS B N 1
ATOM 6939 C CA . LYS B 1 150 ? 1.003 -11.711 -33.188 1 92.62 150 LYS B CA 1
ATOM 6940 C C . LYS B 1 150 ? 1.37 -12.086 -34.594 1 92.62 150 LYS B C 1
ATOM 6942 O O . LYS B 1 150 ? 2.525 -12.414 -34.906 1 92.62 150 LYS B O 1
ATOM 6947 N N . SER B 1 151 ? 0.413 -11.977 -35.438 1 92.75 151 SER B N 1
ATOM 6948 C CA . SER B 1 151 ? 0.59 -12.359 -36.844 1 92.75 151 SER B CA 1
ATOM 6949 C C . SER B 1 151 ? 1.457 -11.352 -37.562 1 92.75 151 SER B C 1
ATOM 6951 O O . SER B 1 151 ? 2.021 -11.664 -38.625 1 92.75 151 SER B O 1
ATOM 6953 N N . ASP B 1 152 ? 1.642 -10.188 -37.062 1 89.19 152 ASP B N 1
ATOM 6954 C CA . ASP B 1 152 ? 2.363 -9.133 -37.781 1 89.19 152 ASP B CA 1
ATOM 6955 C C . ASP B 1 152 ? 3.725 -8.875 -37.125 1 89.19 152 ASP B C 1
ATOM 6957 O O . ASP B 1 152 ? 4.426 -7.938 -37.5 1 89.19 152 ASP B O 1
ATOM 6961 N N . LYS B 1 153 ? 4.043 -9.664 -36.156 1 82.75 153 LYS B N 1
ATOM 6962 C CA . LYS B 1 153 ? 5.297 -9.414 -35.469 1 82.75 153 LYS B CA 1
ATOM 6963 C C . LYS B 1 153 ? 6.352 -10.461 -35.812 1 82.75 153 LYS B C 1
ATOM 6965 O O . LYS B 1 153 ? 6.188 -11.641 -35.531 1 82.75 153 LYS B O 1
ATOM 6970 N N . TYR B 1 154 ? 7.34 -10.016 -36.438 1 76.75 154 TYR B N 1
ATOM 6971 C CA . TYR B 1 154 ? 8.484 -10.859 -36.75 1 76.75 154 TYR B CA 1
ATOM 6972 C C . TYR B 1 154 ? 9.469 -10.898 -35.594 1 76.75 154 TYR B C 1
ATOM 6974 O O . TYR B 1 154 ? 9.875 -9.852 -35.094 1 76.75 154 TYR B O 1
ATOM 6982 N N . GLU B 1 155 ? 9.586 -12.078 -35.094 1 71.25 155 GLU B N 1
ATOM 6983 C CA . GLU B 1 155 ? 10.539 -12.242 -34 1 71.25 155 GLU B CA 1
ATOM 6984 C C . GLU B 1 155 ? 11.711 -13.125 -34.438 1 71.25 155 GLU B C 1
ATOM 6986 O O . GLU B 1 155 ? 11.508 -14.25 -34.875 1 71.25 155 GLU B O 1
ATOM 6991 N N . TYR B 1 156 ? 12.836 -12.68 -34.219 1 62.75 156 TYR B N 1
ATOM 6992 C CA . TYR B 1 156 ? 14.078 -13.398 -34.469 1 62.75 156 TYR B CA 1
ATOM 6993 C C . TYR B 1 156 ? 14.133 -13.93 -35.906 1 62.75 156 TYR B C 1
ATOM 6995 O O . TYR B 1 156 ? 14.508 -15.078 -36.125 1 62.75 156 TYR B O 1
ATOM 7003 N N . GLY B 1 157 ? 13.609 -13.203 -36.812 1 64.06 157 GLY B N 1
ATOM 7004 C CA . GLY B 1 157 ? 13.672 -13.539 -38.25 1 64.06 157 GLY B CA 1
ATOM 7005 C C . GLY B 1 157 ? 12.734 -14.664 -38.625 1 64.06 157 GLY B C 1
ATOM 7006 O O . GLY B 1 157 ? 12.773 -15.148 -39.75 1 64.06 157 GLY B O 1
ATOM 7007 N N . GLN B 1 158 ? 11.922 -15.07 -37.719 1 75.75 158 GLN B N 1
ATOM 7008 C CA . GLN B 1 158 ? 10.969 -16.141 -38.031 1 75.75 158 GLN B CA 1
ATOM 7009 C C . GLN B 1 158 ? 9.641 -15.57 -38.5 1 75.75 158 GLN B C 1
ATOM 7011 O O . GLN B 1 158 ? 9.219 -14.5 -38.031 1 75.75 158 GLN B O 1
ATOM 7016 N N . THR B 1 159 ? 9.102 -16.312 -39.438 1 83.31 159 THR B N 1
ATOM 7017 C CA . THR B 1 159 ? 7.789 -15.914 -39.938 1 83.31 159 THR B CA 1
ATOM 7018 C C . THR B 1 159 ? 6.715 -16.141 -38.875 1 83.31 159 THR B C 1
ATOM 7020 O O . THR B 1 159 ? 6.641 -17.234 -38.312 1 83.31 159 THR B O 1
ATOM 7023 N N . PRO B 1 160 ? 6.012 -15.133 -38.625 1 90.25 160 PRO B N 1
ATOM 7024 C CA . PRO B 1 160 ? 4.938 -15.289 -37.625 1 90.25 160 PRO B CA 1
ATOM 7025 C C . PRO B 1 160 ? 3.785 -16.141 -38.156 1 90.25 160 PRO B C 1
ATOM 7027 O O . PRO B 1 160 ? 3.678 -16.375 -39.375 1 90.25 160 PRO B O 1
ATOM 7030 N N . PRO B 1 161 ? 3.033 -16.688 -37.281 1 93 161 PRO B N 1
ATOM 7031 C CA . PRO B 1 161 ? 1.847 -17.422 -37.719 1 93 161 PRO B CA 1
ATOM 7032 C C . PRO B 1 161 ? 0.777 -16.5 -38.312 1 93 161 PRO B C 1
ATOM 7034 O O . PRO B 1 161 ? 0.871 -15.281 -38.188 1 93 161 PRO B O 1
ATOM 7037 N N . HIS B 1 162 ? -0.225 -17.125 -38.969 1 94.62 162 HIS B N 1
ATOM 7038 C CA . HIS B 1 162 ? -1.271 -16.328 -39.625 1 94.62 162 HIS B CA 1
ATOM 7039 C C . HIS B 1 162 ? -2.363 -15.953 -38.625 1 94.62 162 HIS B C 1
ATOM 7041 O O . HIS B 1 162 ? -3.377 -15.367 -39 1 94.62 162 HIS B O 1
ATOM 7047 N N . PHE B 1 163 ? -2.203 -16.359 -37.406 1 95.62 163 PHE B N 1
ATOM 7048 C CA . PHE B 1 163 ? -3.178 -16.047 -36.344 1 95.62 163 PHE B CA 1
ATOM 7049 C C . PHE B 1 163 ? -2.508 -15.359 -35.188 1 95.62 163 PHE B C 1
ATOM 7051 O O . PHE B 1 163 ? -1.279 -15.305 -35.094 1 95.62 163 PHE B O 1
ATOM 7058 N N . ASN B 1 164 ? -3.273 -14.742 -34.281 1 95.19 164 ASN B N 1
ATOM 7059 C CA . ASN B 1 164 ? -2.811 -14.18 -33 1 95.19 164 ASN B CA 1
ATOM 7060 C C . ASN B 1 164 ? -3.09 -15.125 -31.844 1 95.19 164 ASN B C 1
ATOM 7062 O O . ASN B 1 164 ? -3.963 -15.992 -31.922 1 95.19 164 ASN B O 1
ATOM 7066 N N . GLY B 1 165 ? -2.252 -15 -30.797 1 95.31 165 GLY B N 1
ATOM 7067 C CA . GLY B 1 165 ? -2.529 -15.75 -29.578 1 95.31 165 GLY B CA 1
ATOM 7068 C C . GLY B 1 165 ? -3.764 -15.258 -28.859 1 95.31 165 GLY B C 1
ATOM 7069 O O . GLY B 1 165 ? -3.971 -14.047 -28.719 1 95.31 165 GLY B O 1
ATOM 7070 N N . LYS B 1 166 ? -4.574 -16.188 -28.5 1 95.06 166 LYS B N 1
ATOM 7071 C CA . LYS B 1 166 ? -5.777 -15.93 -27.703 1 95.06 166 LYS B CA 1
ATOM 7072 C C . LYS B 1 166 ? -5.742 -16.703 -26.391 1 95.06 166 LYS B C 1
ATOM 7074 O O . LYS B 1 166 ? -5.555 -17.906 -26.375 1 95.06 166 LYS B O 1
ATOM 7079 N N . TYR B 1 167 ? -5.879 -15.977 -25.297 1 95.94 167 TYR B N 1
ATOM 7080 C CA . TYR B 1 167 ? -5.832 -16.594 -23.984 1 95.94 167 TYR B CA 1
ATOM 7081 C C . TYR B 1 167 ? -7.227 -17 -23.516 1 95.94 167 TYR B C 1
ATOM 7083 O O . TYR B 1 167 ? -8.141 -16.172 -23.484 1 95.94 167 TYR B O 1
ATOM 7091 N N . CYS B 1 168 ? -7.414 -18.281 -23.172 1 94.62 168 CYS B N 1
ATOM 7092 C CA . CYS B 1 168 ? -8.695 -18.797 -22.703 1 94.62 168 CYS B CA 1
ATOM 7093 C C . CYS B 1 168 ? -8.539 -19.531 -21.375 1 94.62 168 CYS B C 1
ATOM 7095 O O . CYS B 1 168 ? -7.535 -20.203 -21.141 1 94.62 168 CYS B O 1
ATOM 7097 N N . ILE B 1 169 ? -9.453 -19.375 -20.484 1 94.62 169 ILE B N 1
ATOM 7098 C CA . ILE B 1 169 ? -9.516 -20.141 -19.25 1 94.62 169 ILE B CA 1
ATOM 7099 C C . ILE B 1 169 ? -10.602 -21.219 -19.359 1 94.62 169 ILE B C 1
ATOM 7101 O O . ILE B 1 169 ? -11.75 -20.906 -19.672 1 94.62 169 ILE B O 1
ATOM 7105 N N . VAL B 1 170 ? -10.188 -22.422 -19.141 1 91.69 170 VAL B N 1
ATOM 7106 C CA . VAL B 1 170 ? -11.109 -23.547 -19.25 1 91.69 170 VAL B CA 1
ATOM 7107 C C . VAL B 1 170 ? -11.25 -24.234 -17.891 1 91.69 170 VAL B C 1
ATOM 7109 O O . VAL B 1 170 ? -10.273 -24.391 -17.156 1 91.69 170 VAL B O 1
ATOM 7112 N N . ASN B 1 171 ? -12.469 -24.562 -17.562 1 89.94 171 ASN B N 1
ATOM 7113 C CA . ASN B 1 171 ? -12.703 -25.359 -16.359 1 89.94 171 ASN B CA 1
ATOM 7114 C C . ASN B 1 171 ? -12.172 -26.781 -16.516 1 89.94 171 ASN B C 1
ATOM 7116 O O . ASN B 1 171 ? -12.453 -27.453 -17.516 1 89.94 171 ASN B O 1
ATOM 7120 N N . LEU B 1 172 ? -11.359 -27.219 -15.586 1 85.19 172 LEU B N 1
ATOM 7121 C CA . LEU B 1 172 ? -10.734 -28.531 -15.656 1 85.19 172 LEU B CA 1
ATOM 7122 C C . LEU B 1 172 ? -11.117 -29.375 -14.453 1 85.19 172 LEU B C 1
ATOM 7124 O O . LEU B 1 172 ? -10.461 -29.328 -13.414 1 85.19 172 LEU B O 1
ATOM 7128 N N . PRO B 1 173 ? -12.18 -30.203 -14.656 1 82.12 173 PRO B N 1
ATOM 7129 C CA . PRO B 1 173 ? -12.555 -31.109 -13.57 1 82.12 173 PRO B CA 1
ATOM 7130 C C . PRO B 1 173 ? -11.617 -32.312 -13.445 1 82.12 173 PRO B C 1
ATOM 7132 O O . PRO B 1 173 ? -11.539 -33.125 -14.359 1 82.12 173 PRO B O 1
ATOM 7135 N N . LEU B 1 174 ? -10.688 -32.219 -12.453 1 72.44 174 LEU B N 1
ATOM 7136 C CA . LEU B 1 174 ? -9.742 -33.312 -12.25 1 72.44 174 LEU B CA 1
ATOM 7137 C C . LEU B 1 174 ? -9.875 -33.906 -10.844 1 72.44 174 LEU B C 1
ATOM 7139 O O . LEU B 1 174 ? -10.086 -33.156 -9.883 1 72.44 174 LEU B O 1
ATOM 7143 N N . ASP B 1 175 ? -9.922 -35.156 -10.875 1 64.81 175 ASP B N 1
ATOM 7144 C CA . ASP B 1 175 ? -9.781 -35.844 -9.594 1 64.81 175 ASP B CA 1
ATOM 7145 C C . ASP B 1 175 ? -8.32 -36.188 -9.312 1 64.81 175 ASP B C 1
ATOM 7147 O O . ASP B 1 175 ? -7.695 -36.938 -10.062 1 64.81 175 ASP B O 1
ATOM 7151 N N . ILE B 1 176 ? -7.805 -35.5 -8.344 1 64.25 176 ILE B N 1
ATOM 7152 C CA . ILE B 1 176 ? -6.422 -35.75 -7.949 1 64.25 176 ILE B CA 1
ATOM 7153 C C . ILE B 1 176 ? -6.398 -36.531 -6.637 1 64.25 176 ILE B C 1
ATOM 7155 O O . ILE B 1 176 ? -6.723 -35.969 -5.578 1 64.25 176 ILE B O 1
ATOM 7159 N N . LEU B 1 177 ? -5.973 -37.75 -6.566 1 57.44 177 LEU B N 1
ATOM 7160 C CA . LEU B 1 177 ? -5.785 -38.625 -5.402 1 57.44 177 LEU B CA 1
ATOM 7161 C C . LEU B 1 177 ? -7.062 -38.719 -4.574 1 57.44 177 LEU B C 1
ATOM 7163 O O . LEU B 1 177 ? -7.008 -38.75 -3.344 1 57.44 177 LEU B O 1
ATOM 7167 N N . SER B 1 178 ? -8.172 -38.469 -5.258 1 56.72 178 SER B N 1
ATOM 7168 C CA . SER B 1 178 ? -9.477 -38.531 -4.602 1 56.72 178 SER B CA 1
ATOM 7169 C C . SER B 1 178 ? -9.578 -37.469 -3.5 1 56.72 178 SER B C 1
ATOM 7171 O O . SER B 1 178 ? -10.352 -37.625 -2.551 1 56.72 178 SER B O 1
ATOM 7173 N N . LEU B 1 179 ? -8.617 -36.594 -3.656 1 61.69 179 LEU B N 1
ATOM 7174 C CA . LEU B 1 179 ? -8.719 -35.438 -2.742 1 61.69 179 LEU B CA 1
ATOM 7175 C C . LEU B 1 179 ? -9.898 -34.562 -3.115 1 61.69 179 LEU B C 1
ATOM 7177 O O . LEU B 1 179 ? -10.219 -34.406 -4.297 1 61.69 179 LEU B O 1
ATOM 7181 N N . PRO B 1 180 ? -10.609 -34.125 -2.131 1 65.38 180 PRO B N 1
ATOM 7182 C CA . PRO B 1 180 ? -11.727 -33.219 -2.412 1 65.38 180 PRO B CA 1
ATOM 7183 C C . PRO B 1 180 ? -11.273 -31.828 -2.814 1 65.38 180 PRO B C 1
ATOM 7185 O O . PRO B 1 180 ? -11.484 -30.875 -2.07 1 65.38 180 PRO B O 1
ATOM 7188 N N . LEU B 1 181 ? -10.68 -31.781 -3.971 1 70.31 181 LEU B N 1
ATOM 7189 C CA . LEU B 1 181 ? -10.203 -30.5 -4.465 1 70.31 181 LEU B CA 1
ATOM 7190 C C . LEU B 1 181 ? -11.195 -29.891 -5.441 1 70.31 181 LEU B C 1
ATOM 7192 O O . LEU B 1 181 ? -11.922 -30.609 -6.129 1 70.31 181 LEU B O 1
ATOM 7196 N N . PRO B 1 182 ? -11.258 -28.562 -5.41 1 73.56 182 PRO B N 1
ATOM 7197 C CA . PRO B 1 182 ? -12.086 -27.922 -6.441 1 73.56 182 PRO B CA 1
ATOM 7198 C C . PRO B 1 182 ? -11.531 -28.125 -7.848 1 73.56 182 PRO B C 1
ATOM 7200 O O . PRO B 1 182 ? -10.367 -28.531 -8.008 1 73.56 182 PRO B O 1
ATOM 7203 N N . ASN B 1 183 ? -12.445 -27.906 -8.867 1 80.62 183 ASN B N 1
ATOM 7204 C CA . ASN B 1 183 ? -11.984 -27.984 -10.25 1 80.62 183 ASN B CA 1
ATOM 7205 C C . ASN B 1 183 ? -10.859 -26.984 -10.516 1 80.62 183 ASN B C 1
ATOM 7207 O O . ASN B 1 183 ? -10.875 -25.875 -9.984 1 80.62 183 ASN B O 1
ATOM 7211 N N . ALA B 1 184 ? -9.945 -27.391 -11.258 1 84.44 184 ALA B N 1
ATOM 7212 C CA . ALA B 1 184 ? -8.852 -26.484 -11.625 1 84.44 184 ALA B CA 1
ATOM 7213 C C . ALA B 1 184 ? -9.258 -25.547 -12.75 1 84.44 184 ALA B C 1
ATOM 7215 O O . ALA B 1 184 ? -10.219 -25.812 -13.477 1 84.44 184 ALA B O 1
ATOM 7216 N N . ASN B 1 185 ? -8.727 -24.406 -12.773 1 89.88 185 ASN B N 1
ATOM 7217 C CA . ASN B 1 185 ? -8.812 -23.469 -13.898 1 89.88 185 ASN B CA 1
ATOM 7218 C C . ASN B 1 185 ? -7.551 -23.5 -14.75 1 89.88 185 ASN B C 1
ATOM 7220 O O . ASN B 1 185 ? -6.461 -23.188 -14.258 1 89.88 185 ASN B O 1
ATOM 7224 N N . LEU B 1 186 ? -7.727 -23.844 -15.977 1 90.69 186 LEU B N 1
ATOM 7225 C CA . LEU B 1 186 ? -6.586 -24.016 -16.875 1 90.69 186 LEU B CA 1
ATOM 7226 C C . LEU B 1 186 ? -6.523 -22.875 -17.891 1 90.69 186 LEU B C 1
ATOM 7228 O O . LEU B 1 186 ? -7.484 -22.656 -18.641 1 90.69 186 LEU B O 1
ATOM 7232 N N . GLY B 1 187 ? -5.414 -22.141 -17.859 1 93.25 187 GLY B N 1
ATOM 7233 C CA . GLY B 1 187 ? -5.164 -21.172 -18.906 1 93.25 187 GLY B CA 1
ATOM 7234 C C . GLY B 1 187 ? -4.555 -21.797 -20.156 1 93.25 187 GLY B C 1
ATOM 7235 O O . GLY B 1 187 ? -3.564 -22.516 -20.078 1 93.25 187 GLY B O 1
ATOM 7236 N N . LEU B 1 188 ? -5.199 -21.562 -21.344 1 91.81 188 LEU B N 1
ATOM 7237 C CA . LEU B 1 188 ? -4.723 -22.078 -22.625 1 91.81 188 LEU B CA 1
ATOM 7238 C C . LEU B 1 188 ? -4.445 -20.953 -23.609 1 91.81 188 LEU B C 1
ATOM 7240 O O . LEU B 1 188 ? -5.203 -19.969 -23.672 1 91.81 188 LEU B O 1
ATOM 7244 N N . CYS B 1 189 ? -3.338 -21.078 -24.219 1 93.56 189 CYS B N 1
ATOM 7245 C CA . CYS B 1 189 ? -3.031 -20.141 -25.297 1 93.56 189 CYS B CA 1
ATOM 7246 C C . CYS B 1 189 ? -3.406 -20.75 -26.656 1 93.56 189 CYS B C 1
ATOM 7248 O O . CYS B 1 189 ? -2.723 -21.641 -27.156 1 93.56 189 CYS B O 1
ATOM 7250 N N . LEU B 1 190 ? -4.473 -20.203 -27.281 1 93.62 190 LEU B N 1
ATOM 7251 C CA . LEU B 1 190 ? -5.023 -20.734 -28.531 1 93.62 190 LEU B CA 1
ATOM 7252 C C . LEU B 1 190 ? -4.938 -19.688 -29.641 1 93.62 190 LEU B C 1
ATOM 7254 O O . LEU B 1 190 ? -4.738 -18.5 -29.375 1 93.62 190 LEU B O 1
ATOM 7258 N N . PRO B 1 191 ? -4.988 -20.266 -30.875 1 93.19 191 PRO B N 1
ATOM 7259 C CA . PRO B 1 191 ? -5.156 -19.297 -31.969 1 93.19 191 PRO B CA 1
ATOM 7260 C C . PRO B 1 191 ? -6.465 -18.516 -31.859 1 93.19 191 PRO B C 1
ATOM 7262 O O . PRO B 1 191 ? -7.473 -19.047 -31.391 1 93.19 191 PRO B O 1
ATOM 7265 N N . ASP B 1 192 ? -6.395 -17.281 -32.312 1 95 192 ASP B N 1
ATOM 7266 C CA . ASP B 1 192 ? -7.59 -16.469 -32.188 1 95 192 ASP B CA 1
ATOM 7267 C C . ASP B 1 192 ? -8.703 -16.969 -33.094 1 95 192 ASP B C 1
ATOM 7269 O O . ASP B 1 192 ? -9.844 -16.5 -33 1 95 192 ASP B O 1
ATOM 7273 N N . SER B 1 193 ? -8.438 -18.031 -33.938 1 94.44 193 SER B N 1
ATOM 7274 C CA . SER B 1 193 ? -9.453 -18.703 -34.75 1 94.44 193 SER B CA 1
ATOM 7275 C C . SER B 1 193 ? -10.312 -19.625 -33.906 1 94.44 193 SER B C 1
ATOM 7277 O O . SER B 1 193 ? -11.383 -20.062 -34.344 1 94.44 193 SER B O 1
ATOM 7279 N N . CYS B 1 194 ? -9.859 -19.938 -32.719 1 92.94 194 CYS B N 1
ATOM 7280 C CA . CYS B 1 194 ? -10.578 -20.859 -31.859 1 92.94 194 CYS B CA 1
ATOM 7281 C C . CYS B 1 194 ? -11.617 -20.141 -31.016 1 92.94 194 CYS B C 1
ATOM 7283 O O . CYS B 1 194 ? -11.359 -19.047 -30.5 1 92.94 194 CYS B O 1
ATOM 7285 N N . SER B 1 195 ? -12.797 -20.719 -30.906 1 93.75 195 SER B N 1
ATOM 7286 C CA . SER B 1 195 ? -13.852 -20.219 -30.047 1 93.75 195 SER B CA 1
ATOM 7287 C C . SER B 1 195 ? -13.789 -20.859 -28.656 1 93.75 195 SER B C 1
ATOM 7289 O O . SER B 1 195 ? -13.047 -21.828 -28.453 1 93.75 195 SER B O 1
ATOM 7291 N N . PRO B 1 196 ? -14.547 -20.281 -27.703 1 93.94 196 PRO B N 1
ATOM 7292 C CA . PRO B 1 196 ? -14.617 -20.938 -26.375 1 93.94 196 PRO B CA 1
ATOM 7293 C C . PRO B 1 196 ? -15.094 -22.375 -26.453 1 93.94 196 PRO B C 1
ATOM 7295 O O . PRO B 1 196 ? -14.625 -23.234 -25.703 1 93.94 196 PRO B O 1
ATOM 7298 N N . ALA B 1 197 ? -16.016 -22.609 -27.375 1 92.5 197 ALA B N 1
ATOM 7299 C CA . ALA B 1 197 ? -16.5 -23.969 -27.547 1 92.5 197 ALA B CA 1
ATOM 7300 C C . ALA B 1 197 ? -15.383 -24.891 -28.031 1 92.5 197 ALA B C 1
ATOM 7302 O O . ALA B 1 197 ? -15.32 -26.062 -27.641 1 92.5 197 ALA B O 1
ATOM 7303 N N . ASP B 1 198 ? -14.539 -24.375 -28.844 1 90.56 198 ASP B N 1
ATOM 7304 C CA . ASP B 1 198 ? -13.391 -25.141 -29.312 1 90.56 198 ASP B CA 1
ATOM 7305 C C . ASP B 1 198 ? -12.445 -25.469 -28.156 1 90.56 198 ASP B C 1
ATOM 7307 O O . ASP B 1 198 ? -11.891 -26.578 -28.109 1 90.56 198 ASP B O 1
ATOM 7311 N N . ALA B 1 199 ? -12.25 -24.484 -27.297 1 91.06 199 ALA B N 1
ATOM 7312 C CA . ALA B 1 199 ? -11.375 -24.688 -26.141 1 91.06 199 ALA B CA 1
ATOM 7313 C C . ALA B 1 199 ? -11.883 -25.828 -25.266 1 91.06 199 ALA B C 1
ATOM 7315 O O . ALA B 1 199 ? -11.102 -26.656 -24.781 1 91.06 199 ALA B O 1
ATOM 7316 N N . VAL B 1 200 ? -13.203 -25.828 -25.047 1 89.75 200 VAL B N 1
ATOM 7317 C CA . VAL B 1 200 ? -13.828 -26.875 -24.25 1 89.75 200 VAL B CA 1
ATOM 7318 C C . VAL B 1 200 ? -13.672 -28.234 -24.953 1 89.75 200 VAL B C 1
ATOM 7320 O O . VAL B 1 200 ? -13.32 -29.234 -24.312 1 89.75 200 VAL B O 1
ATOM 7323 N N . ALA B 1 201 ? -13.875 -28.234 -26.266 1 86.38 201 ALA B N 1
ATOM 7324 C CA . ALA B 1 201 ? -13.789 -29.469 -27.062 1 86.38 201 ALA B CA 1
ATOM 7325 C C . ALA B 1 201 ? -12.367 -30.031 -27.047 1 86.38 201 ALA B C 1
ATOM 7327 O O . ALA B 1 201 ? -12.172 -31.234 -26.906 1 86.38 201 ALA B O 1
ATOM 7328 N N . LEU B 1 202 ? -11.391 -29.156 -27.219 1 83.75 202 LEU B N 1
ATOM 7329 C CA . LEU B 1 202 ? -9.992 -29.578 -27.188 1 83.75 202 LEU B CA 1
ATOM 7330 C C . LEU B 1 202 ? -9.633 -30.156 -25.828 1 83.75 202 LEU B C 1
ATOM 7332 O O . LEU B 1 202 ? -8.93 -31.172 -25.75 1 83.75 202 LEU B O 1
ATOM 7336 N N . THR B 1 203 ? -10.102 -29.5 -24.75 1 84.75 203 THR B N 1
ATOM 7337 C CA . THR B 1 203 ? -9.828 -29.953 -23.391 1 84.75 203 THR B CA 1
ATOM 7338 C C . THR B 1 203 ? -10.5 -31.297 -23.125 1 84.75 203 THR B C 1
ATOM 7340 O O . THR B 1 203 ? -9.906 -32.188 -22.516 1 84.75 203 THR B O 1
ATOM 7343 N N . ASN B 1 204 ? -11.703 -31.484 -23.609 1 82.44 204 ASN B N 1
ATOM 7344 C CA . ASN B 1 204 ? -12.422 -32.75 -23.438 1 82.44 204 ASN B CA 1
ATOM 7345 C C . ASN B 1 204 ? -11.773 -33.875 -24.203 1 82.44 204 ASN B C 1
ATOM 7347 O O . ASN B 1 204 ? -11.781 -35.031 -23.766 1 82.44 204 ASN B O 1
ATOM 7351 N N . ALA B 1 205 ? -11.234 -33.531 -25.344 1 76.62 205 ALA B N 1
ATOM 7352 C CA . ALA B 1 205 ? -10.5 -34.531 -26.109 1 76.62 205 ALA B CA 1
ATOM 7353 C C . ALA B 1 205 ? -9.297 -35.062 -25.328 1 76.62 205 ALA B C 1
ATOM 7355 O O . ALA B 1 205 ? -9.016 -36.25 -25.328 1 76.62 205 ALA B O 1
ATOM 7356 N N . ALA B 1 206 ? -8.625 -34.156 -24.703 1 74.75 206 ALA B N 1
ATOM 7357 C CA . ALA B 1 206 ? -7.484 -34.531 -23.875 1 74.75 206 ALA B CA 1
ATOM 7358 C C . ALA B 1 206 ? -7.938 -35.312 -22.641 1 74.75 206 ALA B C 1
ATOM 7360 O O . ALA B 1 206 ? -7.324 -36.312 -22.281 1 74.75 206 ALA B O 1
ATOM 7361 N N . LEU B 1 207 ? -9.047 -34.844 -22 1 74.62 207 LEU B N 1
ATOM 7362 C CA . LEU B 1 207 ? -9.57 -35.469 -20.797 1 74.62 207 LEU B CA 1
ATOM 7363 C C . LEU B 1 207 ? -10.047 -36.875 -21.062 1 74.62 207 LEU B C 1
ATOM 7365 O O . LEU B 1 207 ? -9.945 -37.75 -20.203 1 74.62 207 LEU B O 1
ATOM 7369 N N . SER B 1 208 ? -10.516 -37.125 -22.219 1 73.31 208 SER B N 1
ATOM 7370 C CA . SER B 1 208 ? -11.008 -38.469 -22.562 1 73.31 208 SER B CA 1
ATOM 7371 C C . SER B 1 208 ? -9.898 -39.5 -22.516 1 73.31 208 SER B C 1
ATOM 7373 O O . SER B 1 208 ? -10.156 -40.688 -22.281 1 73.31 208 SER B O 1
ATOM 7375 N N . THR B 1 209 ? -8.648 -38.969 -22.625 1 65.5 209 THR B N 1
ATOM 7376 C CA . THR B 1 209 ? -7.512 -39.906 -22.594 1 65.5 209 THR B CA 1
ATOM 7377 C C . THR B 1 209 ? -6.867 -39.906 -21.203 1 65.5 209 THR B C 1
ATOM 7379 O O . THR B 1 209 ? -6.211 -40.875 -20.828 1 65.5 209 THR B O 1
ATOM 7382 N N . ILE B 1 210 ? -7.117 -38.906 -20.469 1 68.25 210 ILE B N 1
ATOM 7383 C CA . ILE B 1 210 ? -6.465 -38.781 -19.172 1 68.25 210 ILE B CA 1
ATOM 7384 C C . ILE B 1 210 ? -7.395 -39.281 -18.078 1 68.25 210 ILE B C 1
ATOM 7386 O O . ILE B 1 210 ? -6.996 -40.125 -17.266 1 68.25 210 ILE B O 1
ATOM 7390 N N . GLN B 1 211 ? -8.625 -38.812 -18 1 74 211 GLN B N 1
ATOM 7391 C CA . GLN B 1 211 ? -9.656 -39.219 -17.062 1 74 211 GLN B CA 1
ATOM 7392 C C . GLN B 1 211 ? -11.016 -39.312 -17.75 1 74 211 GLN B C 1
ATOM 7394 O O . GLN B 1 211 ? -11.836 -38.406 -17.672 1 74 211 GLN B O 1
ATOM 7399 N N . PRO B 1 212 ? -11.195 -40.594 -18.25 1 71.12 212 PRO B N 1
ATOM 7400 C CA . PRO B 1 212 ? -12.461 -40.781 -18.953 1 71.12 212 PRO B CA 1
ATOM 7401 C C . PRO B 1 212 ? -13.68 -40.531 -18.062 1 71.12 212 PRO B C 1
ATOM 7403 O O . PRO B 1 212 ? -13.664 -40.906 -16.891 1 71.12 212 PRO B O 1
ATOM 7406 N N . GLY B 1 213 ? -14.664 -39.75 -18.5 1 75.75 213 GLY B N 1
ATOM 7407 C CA . GLY B 1 213 ? -15.875 -39.438 -17.75 1 75.75 213 GLY B CA 1
ATOM 7408 C C . GLY B 1 213 ? -15.945 -38.031 -17.25 1 75.75 213 GLY B C 1
ATOM 7409 O O . GLY B 1 213 ? -17.031 -37.5 -16.953 1 75.75 213 GLY B O 1
ATOM 7410 N N . LYS B 1 214 ? -14.773 -37.5 -17.109 1 81.06 214 LYS B N 1
ATOM 7411 C CA . LYS B 1 214 ? -14.75 -36.094 -16.703 1 81.06 214 LYS B CA 1
ATOM 7412 C C . LYS B 1 214 ? -14.828 -35.156 -17.922 1 81.06 214 LYS B C 1
ATOM 7414 O O . LYS B 1 214 ? -14.188 -35.406 -18.938 1 81.06 214 LYS B O 1
ATOM 7419 N N . LEU B 1 215 ? -15.742 -34.156 -17.844 1 85.31 215 LEU B N 1
ATOM 7420 C CA . LEU B 1 215 ? -15.93 -33.219 -18.953 1 85.31 215 LEU B CA 1
ATOM 7421 C C . LEU B 1 215 ? -15.859 -31.781 -18.5 1 85.31 215 LEU B C 1
ATOM 7423 O O . LEU B 1 215 ? -16.438 -31.422 -17.469 1 85.31 215 LEU B O 1
ATOM 7427 N N . SER B 1 216 ? -15.008 -31.094 -19.25 1 88 216 SER B N 1
ATOM 7428 C CA . SER B 1 216 ? -15.016 -29.641 -19.047 1 88 216 SER B CA 1
ATOM 7429 C C . SER B 1 216 ? -16.344 -29.031 -19.469 1 88 216 SER B C 1
ATOM 7431 O O . SER B 1 216 ? -16.922 -29.438 -20.484 1 88 216 SER B O 1
ATOM 7433 N N . LYS B 1 217 ? -16.828 -28 -18.734 1 87.62 217 LYS B N 1
ATOM 7434 C CA . LYS B 1 217 ? -18.172 -27.484 -18.969 1 87.62 217 LYS B CA 1
ATOM 7435 C C . LYS B 1 217 ? -18.125 -26.109 -19.609 1 87.62 217 LYS B C 1
ATOM 7437 O O . LYS B 1 217 ? -19.047 -25.719 -20.328 1 87.62 217 LYS B O 1
ATOM 7442 N N . PHE B 1 218 ? -17.125 -25.359 -19.359 1 90.06 218 PHE B N 1
ATOM 7443 C CA . PHE B 1 218 ? -17.141 -24 -19.891 1 90.06 218 PHE B CA 1
ATOM 7444 C C . PHE B 1 218 ? -15.727 -23.484 -20.078 1 90.06 218 PHE B C 1
ATOM 7446 O O . PHE B 1 218 ? -14.773 -24.031 -19.516 1 90.06 218 PHE B O 1
ATOM 7453 N N . ALA B 1 219 ? -15.625 -22.516 -20.984 1 92.5 219 ALA B N 1
ATOM 7454 C CA . ALA B 1 219 ? -14.391 -21.781 -21.234 1 92.5 219 ALA B CA 1
ATOM 7455 C C . ALA B 1 219 ? -14.672 -20.297 -21.484 1 92.5 219 ALA B C 1
ATOM 7457 O O . ALA B 1 219 ? -15.758 -19.938 -21.953 1 92.5 219 ALA B O 1
ATOM 7458 N N . GLU B 1 220 ? -13.781 -19.453 -21 1 92.75 220 GLU B N 1
ATOM 7459 C CA . GLU B 1 220 ? -13.836 -18.016 -21.25 1 92.75 220 GLU B CA 1
ATOM 7460 C C . GLU B 1 220 ? -12.547 -17.531 -21.906 1 92.75 220 GLU B C 1
ATOM 7462 O O . GLU B 1 220 ? -11.453 -17.766 -21.391 1 92.75 220 GLU B O 1
ATOM 7467 N N . CYS B 1 221 ? -12.688 -16.984 -23.031 1 94.06 221 CYS B N 1
ATOM 7468 C CA . CYS B 1 221 ? -11.523 -16.453 -23.719 1 94.06 221 CYS B CA 1
ATOM 7469 C C . CYS B 1 221 ? -11.445 -14.938 -23.562 1 94.06 221 CYS B C 1
ATOM 7471 O O . CYS B 1 221 ? -12.469 -14.25 -23.578 1 94.06 221 CYS B O 1
ATOM 7473 N N . LYS B 1 222 ? -10.273 -14.438 -23.375 1 91.19 222 LYS B N 1
ATOM 7474 C CA . LYS B 1 222 ? -10.055 -13.023 -23.078 1 91.19 222 LYS B CA 1
ATOM 7475 C C . LYS B 1 222 ? -9.641 -12.258 -24.328 1 91.19 222 LYS B C 1
ATOM 7477 O O . LYS B 1 222 ? -8.914 -12.781 -25.172 1 91.19 222 LYS B O 1
ATOM 7482 N N . LYS B 1 223 ? -10.195 -11.07 -24.391 1 81.19 223 LYS B N 1
ATOM 7483 C CA . LYS B 1 223 ? -9.773 -10.148 -25.438 1 81.19 223 LYS B CA 1
ATOM 7484 C C . LYS B 1 223 ? -8.688 -9.203 -24.922 1 81.19 223 LYS B C 1
ATOM 7486 O O . LYS B 1 223 ? -8.68 -8.836 -23.75 1 81.19 223 LYS B O 1
ATOM 7491 N N . GLU B 1 224 ? -7.684 -8.953 -25.672 1 70.19 224 GLU B N 1
ATOM 7492 C CA . GLU B 1 224 ? -6.617 -8.055 -25.234 1 70.19 224 GLU B CA 1
ATOM 7493 C C . GLU B 1 224 ? -7.133 -6.629 -25.062 1 70.19 224 GLU B C 1
ATOM 7495 O O . GLU B 1 224 ? -6.887 -5.996 -24.031 1 70.19 224 GLU B O 1
ATOM 7500 N N . THR B 1 225 ? -7.773 -6.09 -26.172 1 79.44 225 THR B N 1
ATOM 7501 C CA . THR B 1 225 ? -8.258 -4.715 -26.125 1 79.44 225 THR B CA 1
ATOM 7502 C C . THR B 1 225 ? -9.75 -4.656 -26.422 1 79.44 225 THR B C 1
ATOM 7504 O O . THR B 1 225 ? -10.242 -5.367 -27.297 1 79.44 225 THR B O 1
ATOM 7507 N N . LEU B 1 226 ? -10.438 -3.838 -25.578 1 87.38 226 LEU B N 1
ATOM 7508 C CA . LEU B 1 226 ? -11.867 -3.6 -25.766 1 87.38 226 LEU B CA 1
ATOM 7509 C C . LEU B 1 226 ? -12.109 -2.229 -26.391 1 87.38 226 LEU B C 1
ATOM 7511 O O . LEU B 1 226 ? -11.422 -1.258 -26.047 1 87.38 226 LEU B O 1
ATOM 7515 N N . GLU B 1 227 ? -12.945 -2.25 -27.359 1 89.94 227 GLU B N 1
ATOM 7516 C CA . GLU B 1 227 ? -13.328 -0.965 -27.938 1 89.94 227 GLU B CA 1
ATOM 7517 C C . GLU B 1 227 ? -14.406 -0.284 -27.094 1 89.94 227 GLU B C 1
ATOM 7519 O O . GLU B 1 227 ? -15.273 -0.952 -26.531 1 89.94 227 GLU B O 1
ATOM 7524 N N . PHE B 1 228 ? -14.305 0.992 -27.109 1 92.62 228 PHE B N 1
ATOM 7525 C CA . PHE B 1 228 ? -15.281 1.752 -26.328 1 92.62 228 PHE B CA 1
ATOM 7526 C C . PHE B 1 228 ? -16.688 1.583 -26.906 1 92.62 228 PHE B C 1
ATOM 7528 O O . PHE B 1 228 ? -16.875 1.671 -28.125 1 92.62 228 PHE B O 1
ATOM 7535 N N . ASP B 1 229 ? -17.672 1.263 -26.109 1 92.44 229 ASP B N 1
ATOM 7536 C CA . ASP B 1 229 ? -19.078 1.247 -26.516 1 92.44 229 ASP B CA 1
ATOM 7537 C C . ASP B 1 229 ? -19.734 2.607 -26.297 1 92.44 229 ASP B C 1
ATOM 7539 O O . ASP B 1 229 ? -19.078 3.551 -25.844 1 92.44 229 ASP B O 1
ATOM 7543 N N . ASP B 1 230 ? -20.984 2.73 -26.625 1 93.94 230 ASP B N 1
ATOM 7544 C CA . ASP B 1 230 ? -21.672 4.012 -26.547 1 93.94 230 ASP B CA 1
ATOM 7545 C C . ASP B 1 230 ? -21.781 4.5 -25.109 1 93.94 230 ASP B C 1
ATOM 7547 O O . ASP B 1 230 ? -21.688 5.699 -24.844 1 93.94 230 ASP B O 1
ATOM 7551 N N . LYS B 1 231 ? -21.969 3.6 -24.266 1 93.44 231 LYS B N 1
ATOM 7552 C CA . LYS B 1 231 ? -22.078 3.98 -22.859 1 93.44 231 LYS B CA 1
ATOM 7553 C C . LYS B 1 231 ? -20.75 4.543 -22.344 1 93.44 231 LYS B C 1
ATOM 7555 O O . LYS B 1 231 ? -20.734 5.512 -21.578 1 93.44 231 LYS B O 1
ATOM 7560 N N . ALA B 1 232 ? -19.688 3.881 -22.719 1 94.69 232 ALA B N 1
ATOM 7561 C CA . ALA B 1 232 ? -18.359 4.336 -22.312 1 94.69 232 ALA B CA 1
ATOM 7562 C C . ALA B 1 232 ? -18.062 5.719 -22.891 1 94.69 232 ALA B C 1
ATOM 7564 O O . ALA B 1 232 ? -17.516 6.574 -22.188 1 94.69 232 ALA B O 1
ATOM 7565 N N . ILE B 1 233 ? -18.438 5.945 -24.125 1 96.31 233 ILE B N 1
ATOM 7566 C CA . ILE B 1 233 ? -18.219 7.238 -24.766 1 96.31 233 ILE B CA 1
ATOM 7567 C C . ILE B 1 233 ? -19.031 8.312 -24.031 1 96.31 233 ILE B C 1
ATOM 7569 O O . ILE B 1 233 ? -18.531 9.414 -23.797 1 96.31 233 ILE B O 1
ATOM 7573 N N . GLY B 1 234 ? -20.266 7.918 -23.75 1 95.69 234 GLY B N 1
ATOM 7574 C CA . GLY B 1 234 ? -21.078 8.844 -22.969 1 95.69 234 GLY B CA 1
ATOM 7575 C C . GLY B 1 234 ? -20.453 9.219 -21.641 1 95.69 234 GLY B C 1
ATOM 7576 O O . GLY B 1 234 ? -20.469 10.391 -21.25 1 95.69 234 GLY B O 1
ATOM 7577 N N . ALA B 1 235 ? -19.906 8.242 -20.984 1 95.12 235 ALA B N 1
ATOM 7578 C CA . ALA B 1 235 ? -19.266 8.492 -19.688 1 95.12 235 ALA B CA 1
ATOM 7579 C C . ALA B 1 235 ? -18.031 9.359 -19.859 1 95.12 235 ALA B C 1
ATOM 7581 O O . ALA B 1 235 ? -17.766 10.242 -19.031 1 95.12 235 ALA B O 1
ATOM 7582 N N . VAL B 1 236 ? -17.234 9.117 -20.891 1 96.38 236 VAL B N 1
ATOM 7583 C CA . VAL B 1 236 ? -16.016 9.891 -21.156 1 96.38 236 VAL B CA 1
ATOM 7584 C C . VAL B 1 236 ? -16.391 11.344 -21.453 1 96.38 236 VAL B C 1
ATOM 7586 O O . VAL B 1 236 ? -15.719 12.266 -21 1 96.38 236 VAL B O 1
ATOM 7589 N N . ILE B 1 237 ? -17.453 11.547 -22.188 1 96.44 237 ILE B N 1
ATOM 7590 C CA . ILE B 1 237 ? -17.922 12.891 -22.516 1 96.44 237 ILE B CA 1
ATOM 7591 C C . ILE B 1 237 ? -18.375 13.602 -21.25 1 96.44 237 ILE B C 1
ATOM 7593 O O . ILE B 1 237 ? -18.047 14.773 -21.031 1 96.44 237 ILE B O 1
ATOM 7597 N N . MET B 1 238 ? -19.094 12.875 -20.453 1 95.69 238 MET B N 1
ATOM 7598 C CA . MET B 1 238 ? -19.562 13.453 -19.203 1 95.69 238 MET B CA 1
ATOM 7599 C C . MET B 1 238 ? -18.391 13.844 -18.297 1 95.69 238 MET B C 1
ATOM 7601 O O . MET B 1 238 ? -18.359 14.945 -17.75 1 95.69 238 MET B O 1
ATOM 7605 N N . CYS B 1 239 ? -17.438 12.93 -18.109 1 95.88 239 CYS B N 1
ATOM 7606 C CA . CYS B 1 239 ? -16.25 13.211 -17.312 1 95.88 239 CYS B CA 1
ATOM 7607 C C . CYS B 1 239 ? -15.445 14.359 -17.906 1 95.88 239 CYS B C 1
ATOM 7609 O O . CYS B 1 239 ? -14.914 15.195 -17.172 1 95.88 239 CYS B O 1
ATOM 7611 N N . GLY B 1 240 ? -15.375 14.367 -19.266 1 96.44 240 GLY B N 1
ATOM 7612 C CA . GLY B 1 240 ? -14.703 15.469 -19.938 1 96.44 240 GLY B CA 1
ATOM 7613 C C . GLY B 1 240 ? -15.375 16.812 -19.703 1 96.44 240 GLY B C 1
ATOM 7614 O O . GLY B 1 240 ? -14.703 17.828 -19.531 1 96.44 240 GLY B O 1
ATOM 7615 N N . PHE B 1 241 ? -16.672 16.781 -19.703 1 96.06 241 PHE B N 1
ATOM 7616 C CA . PHE B 1 241 ? -17.438 17.984 -19.453 1 96.06 241 PHE B CA 1
ATOM 7617 C C . PHE B 1 241 ? -17.188 18.516 -18.047 1 96.06 241 PHE B C 1
ATOM 7619 O O . PHE B 1 241 ? -16.969 19.703 -17.844 1 96.06 241 PHE B O 1
ATOM 7626 N N . ILE B 1 242 ? -17.219 17.672 -17.094 1 95.69 242 ILE B N 1
ATOM 7627 C CA . ILE B 1 242 ? -17 18.062 -15.703 1 95.69 242 ILE B CA 1
ATOM 7628 C C . ILE B 1 242 ? -15.578 18.578 -15.531 1 95.69 242 ILE B C 1
ATOM 7630 O O . ILE B 1 242 ? -15.352 19.578 -14.844 1 95.69 242 ILE B O 1
ATOM 7634 N N . LEU B 1 243 ? -14.617 17.859 -16.156 1 96.25 243 LEU B N 1
ATOM 7635 C CA . LEU B 1 243 ? -13.234 18.312 -16.109 1 96.25 243 LEU B CA 1
ATOM 7636 C C . LEU B 1 243 ? -13.086 19.703 -16.719 1 96.25 243 LEU B C 1
ATOM 7638 O O . LEU B 1 243 ? -12.367 20.547 -16.188 1 96.25 243 LEU B O 1
ATOM 7642 N N . ALA B 1 244 ? -13.773 19.938 -17.859 1 96.38 244 ALA B N 1
ATOM 7643 C CA . ALA B 1 244 ? -13.742 21.25 -18.5 1 96.38 244 ALA B CA 1
ATOM 7644 C C . ALA B 1 244 ? -14.32 22.328 -17.594 1 96.38 244 ALA B C 1
ATOM 7646 O O . ALA B 1 244 ? -13.773 23.422 -17.484 1 96.38 244 ALA B O 1
ATOM 7647 N N . MET B 1 245 ? -15.422 21.984 -16.938 1 95.81 245 MET B N 1
ATOM 7648 C CA . MET B 1 245 ? -16.047 22.922 -16 1 95.81 245 MET B CA 1
ATOM 7649 C C . MET B 1 245 ? -15.109 23.219 -14.836 1 95.81 245 MET B C 1
ATOM 7651 O O . MET B 1 245 ? -15.062 24.344 -14.352 1 95.81 245 MET B O 1
ATOM 7655 N N . MET B 1 246 ? -14.414 22.219 -14.336 1 96.12 246 MET B N 1
ATOM 7656 C CA . MET B 1 246 ? -13.453 22.406 -13.25 1 96.12 246 MET B CA 1
ATOM 7657 C C . MET B 1 246 ? -12.32 23.328 -13.68 1 96.12 246 MET B C 1
ATOM 7659 O O . MET B 1 246 ? -11.906 24.203 -12.922 1 96.12 246 MET B O 1
ATOM 7663 N N . ILE B 1 247 ? -11.828 23.188 -14.93 1 95.19 247 ILE B N 1
ATOM 7664 C CA . ILE B 1 247 ? -10.734 24 -15.453 1 95.19 247 ILE B CA 1
ATOM 7665 C C . ILE B 1 247 ? -11.203 25.438 -15.625 1 95.19 247 ILE B C 1
ATOM 7667 O O . ILE B 1 247 ? -10.547 26.375 -15.164 1 95.19 247 ILE B O 1
ATOM 7671 N N . VAL B 1 248 ? -12.336 25.625 -16.266 1 95 248 VAL B N 1
ATOM 7672 C CA . VAL B 1 248 ? -12.875 26.953 -16.516 1 95 248 VAL B CA 1
ATOM 7673 C C . VAL B 1 248 ? -13.242 27.609 -15.195 1 95 248 VAL B C 1
ATOM 7675 O O . VAL B 1 248 ? -12.977 28.797 -15 1 95 248 VAL B O 1
ATOM 7678 N N . GLY B 1 249 ? -13.922 26.797 -14.352 1 94.38 249 GLY B N 1
ATOM 7679 C CA . GLY B 1 249 ? -14.273 27.344 -13.047 1 94.38 249 GLY B CA 1
ATOM 7680 C C . GLY B 1 249 ? -13.062 27.766 -12.242 1 94.38 249 GLY B C 1
ATOM 7681 O O . GLY B 1 249 ? -13.102 28.812 -11.57 1 94.38 249 GLY B O 1
ATOM 7682 N N . THR B 1 250 ? -12.023 27.062 -12.258 1 92.56 250 THR B N 1
ATOM 7683 C CA . THR B 1 250 ? -10.805 27.391 -11.531 1 92.56 250 THR B CA 1
ATOM 7684 C C . THR B 1 250 ? -10.133 28.625 -12.125 1 92.56 250 THR B C 1
ATOM 7686 O O . THR B 1 250 ? -9.688 29.5 -11.391 1 92.56 250 THR B O 1
ATOM 7689 N N . ALA B 1 251 ? -10.031 28.688 -13.484 1 91.25 251 ALA B N 1
ATOM 7690 C CA . ALA B 1 251 ? -9.445 29.844 -14.148 1 91.25 251 ALA B CA 1
ATOM 7691 C C . ALA B 1 251 ? -10.227 31.125 -13.828 1 91.25 251 ALA B C 1
ATOM 7693 O O . ALA B 1 251 ? -9.641 32.156 -13.531 1 91.25 251 ALA B O 1
ATOM 7694 N N . PHE B 1 252 ? -11.531 31.016 -13.898 1 90.81 252 PHE B N 1
ATOM 7695 C CA . PHE B 1 252 ? -12.398 32.156 -13.594 1 90.81 252 PHE B CA 1
ATOM 7696 C C . PHE B 1 252 ? -12.203 32.594 -12.148 1 90.81 252 PHE B C 1
ATOM 7698 O O . PHE B 1 252 ? -12.133 33.812 -11.875 1 90.81 252 PHE B O 1
ATOM 7705 N N . ASP B 1 253 ? -12.164 31.641 -11.227 1 89.5 253 ASP B N 1
ATOM 7706 C CA . ASP B 1 253 ? -12 31.906 -9.797 1 89.5 253 ASP B CA 1
ATOM 7707 C C . ASP B 1 253 ? -10.664 32.594 -9.516 1 89.5 253 ASP B C 1
ATOM 7709 O O . ASP B 1 253 ? -10.625 33.625 -8.852 1 89.5 253 ASP B O 1
ATOM 7713 N N . VAL B 1 254 ? -9.594 32.125 -10.094 1 84.44 254 VAL B N 1
ATOM 7714 C CA . VAL B 1 254 ? -8.242 32.625 -9.805 1 84.44 254 VAL B CA 1
ATOM 7715 C C . VAL B 1 254 ? -7.996 33.938 -10.539 1 84.44 254 VAL B C 1
ATOM 7717 O O . VAL B 1 254 ? -7.398 34.875 -9.992 1 84.44 254 VAL B O 1
ATOM 7720 N N . ILE B 1 255 ? -8.453 34.094 -11.75 1 83.5 255 ILE B N 1
ATOM 7721 C CA . ILE B 1 255 ? -8.133 35.25 -12.578 1 83.5 255 ILE B CA 1
ATOM 7722 C C . ILE B 1 255 ? -9.117 36.406 -12.281 1 83.5 255 ILE B C 1
ATOM 7724 O O . ILE B 1 255 ? -8.711 37.562 -12.125 1 83.5 255 ILE B O 1
ATOM 7728 N N . VAL B 1 256 ? -10.359 36.094 -12.219 1 82.75 256 VAL B N 1
ATOM 7729 C CA . VAL B 1 256 ? -11.375 37.125 -12.148 1 82.75 256 VAL B CA 1
ATOM 7730 C C . VAL B 1 256 ? -11.75 37.375 -10.695 1 82.75 256 VAL B C 1
ATOM 7732 O O . VAL B 1 256 ? -11.695 38.531 -10.234 1 82.75 256 VAL B O 1
ATOM 7735 N N . VAL B 1 257 ? -12.07 36.406 -10.016 1 80.75 257 VAL B N 1
ATOM 7736 C CA . VAL B 1 257 ? -12.586 36.594 -8.664 1 80.75 257 VAL B CA 1
ATOM 7737 C C . VAL B 1 257 ? -11.445 37 -7.734 1 80.75 257 VAL B C 1
ATOM 7739 O O . VAL B 1 257 ? -11.539 38 -7.027 1 80.75 257 VAL B O 1
ATOM 7742 N N . LYS B 1 258 ? -10.344 36.281 -7.699 1 74.12 258 LYS B N 1
ATOM 7743 C CA . LYS B 1 258 ? -9.219 36.594 -6.812 1 74.12 258 LYS B CA 1
ATOM 7744 C C . LYS B 1 258 ? -8.375 37.75 -7.375 1 74.12 258 LYS B C 1
ATOM 7746 O O . LYS B 1 258 ? -7.777 38.5 -6.617 1 74.12 258 LYS B O 1
ATOM 7751 N N . GLY B 1 259 ? -8.133 37.844 -8.711 1 63.06 259 GLY B N 1
ATOM 7752 C CA . GLY B 1 259 ? -7.438 38.938 -9.32 1 63.06 259 GLY B CA 1
ATOM 7753 C C . GLY B 1 259 ? -8.102 40.281 -9.062 1 63.06 259 GLY B C 1
ATOM 7754 O O . GLY B 1 259 ? -7.426 41.312 -8.961 1 63.06 259 GLY B O 1
ATOM 7755 N N . MET B 1 260 ? -9.43 40.344 -9.039 1 53.84 260 MET B N 1
ATOM 7756 C CA . MET B 1 260 ? -10.172 41.562 -8.797 1 53.84 260 MET B CA 1
ATOM 7757 C C . MET B 1 260 ? -10.141 41.938 -7.316 1 53.84 260 MET B C 1
ATOM 7759 O O . MET B 1 260 ? -10.5 43.062 -6.945 1 53.84 260 MET B O 1
ATOM 7763 N N . THR B 1 261 ? -9.875 40.969 -6.398 1 51.44 261 THR B N 1
ATOM 7764 C CA . THR B 1 261 ? -9.773 41.344 -4.988 1 51.44 261 THR B CA 1
ATOM 7765 C C . THR B 1 261 ? -8.414 41.969 -4.684 1 51.44 261 THR B C 1
ATOM 7767 O O . THR B 1 261 ? -7.371 41.344 -4.91 1 51.44 261 THR B O 1
ATOM 7770 N N . PRO B 1 262 ? -8.117 43.344 -4.652 1 43.44 262 PRO B N 1
ATOM 7771 C CA . PRO B 1 262 ? -6.855 44.031 -4.383 1 43.44 262 PRO B CA 1
ATOM 7772 C C . PRO B 1 262 ? -6.059 43.375 -3.26 1 43.44 262 PRO B C 1
ATOM 7774 O O . PRO B 1 262 ? -6.641 42.875 -2.291 1 43.44 262 PRO B O 1
ATOM 7777 N N . LEU B 1 263 ? -4.746 42.875 -3.523 1 38.88 263 LEU B N 1
ATOM 7778 C CA . LEU B 1 263 ? -3.732 42.281 -2.648 1 38.88 263 LEU B CA 1
ATOM 7779 C C . LEU B 1 263 ? -3.707 43 -1.301 1 38.88 263 LEU B C 1
ATOM 7781 O O . LEU B 1 263 ? -3.049 42.562 -0.364 1 38.88 263 LEU B O 1
ATOM 7785 N N . SER B 1 264 ? -3.822 44.312 -1.157 1 35.41 264 SER B N 1
ATOM 7786 C CA . SER B 1 264 ? -3.707 45.094 0.076 1 35.41 264 SER B CA 1
ATOM 7787 C C . SER B 1 264 ? -4.523 44.469 1.199 1 35.41 264 SER B C 1
ATOM 7789 O O . SER B 1 264 ? -4.281 44.719 2.377 1 35.41 264 SER B O 1
ATOM 7791 N N . ARG B 1 265 ? -5.582 43.844 0.928 1 36.75 265 ARG B N 1
ATOM 7792 C CA . ARG B 1 265 ? -6.555 43.469 1.958 1 36.75 265 ARG B CA 1
ATOM 7793 C C . ARG B 1 265 ? -6.188 42.156 2.617 1 36.75 265 ARG B C 1
ATOM 7795 O O . ARG B 1 265 ? -6.844 41.719 3.568 1 36.75 265 ARG B O 1
ATOM 7802 N N . MET B 1 266 ? -5.398 41.469 1.902 1 32.69 266 MET B N 1
ATOM 7803 C CA . MET B 1 266 ? -5.09 40.156 2.5 1 32.69 266 MET B CA 1
ATOM 7804 C C . MET B 1 266 ? -4.297 40.344 3.791 1 32.69 266 MET B C 1
ATOM 7806 O O . MET B 1 266 ? -4.137 39.375 4.555 1 32.69 266 MET B O 1
ATOM 7810 N N . ASN B 1 267 ? -3.457 41.438 3.947 1 29.31 267 ASN B N 1
ATOM 7811 C CA . ASN B 1 267 ? -2.672 41.625 5.16 1 29.31 267 ASN B CA 1
ATOM 7812 C C . ASN B 1 267 ? -3.551 42 6.344 1 29.31 267 ASN B C 1
ATOM 7814 O O . ASN B 1 267 ? -3.047 42.438 7.383 1 29.31 267 ASN B O 1
ATOM 7818 N N . ARG B 1 268 ? -4.695 42.688 6.172 1 30.8 268 ARG B N 1
ATOM 7819 C CA . ARG B 1 268 ? -5.316 43.094 7.426 1 30.8 268 ARG B CA 1
ATOM 7820 C C . ARG B 1 268 ? -5.777 41.875 8.227 1 30.8 268 ARG B C 1
ATOM 7822 O O . ARG B 1 268 ? -6.66 41.156 7.785 1 30.8 268 ARG B O 1
ATOM 7829 N N . THR B 1 269 ? -4.879 41.344 8.969 1 28.62 269 THR B N 1
ATOM 7830 C CA . THR B 1 269 ? -5.105 40.438 10.078 1 28.62 269 THR B CA 1
ATOM 7831 C C . THR B 1 269 ? -6.402 40.781 10.805 1 28.62 269 THR B C 1
ATOM 7833 O O . THR B 1 269 ? -6.629 41.938 11.172 1 28.62 269 THR B O 1
ATOM 7836 N N . VAL B 1 270 ? -7.488 40 10.547 1 28.94 270 VAL B N 1
ATOM 7837 C CA . VAL B 1 270 ? -8.734 39.906 11.305 1 28.94 270 VAL B CA 1
ATOM 7838 C C . VAL B 1 270 ? -8.461 40.219 12.773 1 28.94 270 VAL B C 1
ATOM 7840 O O . VAL B 1 270 ? -7.961 39.375 13.516 1 28.94 270 VAL B O 1
ATOM 7843 N N . SER B 1 271 ? -7.715 41.312 13.094 1 26.08 271 SER B N 1
ATOM 7844 C CA . SER B 1 271 ? -7.727 41.594 14.523 1 26.08 271 SER B CA 1
ATOM 7845 C C . SER B 1 271 ? -9.141 41.812 15.039 1 26.08 271 SER B C 1
ATOM 7847 O O . SER B 1 271 ? -9.344 42.438 16.078 1 26.08 271 SER B O 1
ATOM 7849 N N . GLY B 1 272 ? -10.148 41.938 14.102 1 25.28 272 GLY B N 1
ATOM 7850 C CA . GLY B 1 272 ? -11.359 42.312 14.812 1 25.28 272 GLY B CA 1
ATOM 7851 C C . GLY B 1 272 ? -11.727 41.344 15.93 1 25.28 272 GLY B C 1
ATOM 7852 O O . GLY B 1 272 ? -11.305 40.188 15.914 1 25.28 272 GLY B O 1
ATOM 7853 N N . THR B 1 273 ? -11.938 41.938 17.156 1 25.44 273 THR B N 1
ATOM 7854 C CA . THR B 1 273 ? -12.523 41.344 18.344 1 25.44 273 THR B CA 1
ATOM 7855 C C . THR B 1 273 ? -13.727 40.469 17.969 1 25.44 273 THR B C 1
ATOM 7857 O O . THR B 1 273 ? -14.727 40.969 17.469 1 25.44 273 THR B O 1
ATOM 7860 N N . THR B 1 274 ? -13.469 39.375 17.266 1 25.14 274 THR B N 1
ATOM 7861 C CA . THR B 1 274 ? -14.555 38.375 17.203 1 25.14 274 THR B CA 1
ATOM 7862 C C . THR B 1 274 ? -15.32 38.344 18.516 1 25.14 274 THR B C 1
ATOM 7864 O O . THR B 1 274 ? -14.766 38 19.562 1 25.14 274 THR B O 1
ATOM 7867 N N . GLU B 1 275 ? -16.188 39.344 18.719 1 23.66 275 GLU B N 1
ATOM 7868 C CA . GLU B 1 275 ? -17.188 39.031 19.719 1 23.66 275 GLU B CA 1
ATOM 7869 C C . GLU B 1 275 ? -17.641 37.562 19.594 1 23.66 275 GLU B C 1
ATOM 7871 O O . GLU B 1 275 ? -17.906 37.094 18.484 1 23.66 275 GLU B O 1
ATOM 7876 N N . THR B 1 276 ? -17.188 36.781 20.562 1 25.16 276 THR B N 1
ATOM 7877 C CA . THR B 1 276 ? -17.375 35.406 20.922 1 25.16 276 THR B CA 1
ATOM 7878 C C . THR B 1 276 ? -18.828 34.969 20.734 1 25.16 276 THR B C 1
ATOM 7880 O O . THR B 1 276 ? -19.625 35.062 21.656 1 25.16 276 THR B O 1
ATOM 7883 N N . THR B 1 277 ? -19.609 35.688 19.844 1 23.05 277 THR B N 1
ATOM 7884 C CA . THR B 1 277 ? -20.859 34.938 19.891 1 23.05 277 THR B CA 1
ATOM 7885 C C . THR B 1 277 ? -20.656 33.5 19.422 1 23.05 277 THR B C 1
ATOM 7887 O O . THR B 1 277 ? -20.047 33.281 18.375 1 23.05 277 THR B O 1
ATOM 7890 N N . THR B 1 278 ? -20.656 32.562 20.344 1 25.19 278 THR B N 1
ATOM 7891 C CA . THR B 1 278 ? -20.609 31.109 20.375 1 25.19 278 THR B CA 1
ATOM 7892 C C . THR B 1 278 ? -21.469 30.531 19.266 1 25.19 278 THR B C 1
ATOM 7894 O O . THR B 1 278 ? -22.656 30.266 19.469 1 25.19 278 THR B O 1
ATOM 7897 N N . PHE B 1 279 ? -21.656 31.25 18.094 1 24.39 279 PHE B N 1
ATOM 7898 C CA . PHE B 1 279 ? -22.516 30.5 17.188 1 24.39 279 PHE B CA 1
ATOM 7899 C C . PHE B 1 279 ? -21.797 29.266 16.641 1 24.39 279 PHE B C 1
ATOM 7901 O O . PHE B 1 279 ? -20.672 29.375 16.141 1 24.39 279 PHE B O 1
ATOM 7908 N N . VAL B 1 280 ? -21.984 28.188 17.25 1 27.53 280 VAL B N 1
ATOM 7909 C CA . VAL B 1 280 ? -21.625 26.812 16.859 1 27.53 280 VAL B CA 1
ATOM 7910 C C . VAL B 1 280 ? -22.078 26.547 15.43 1 27.53 280 VAL B C 1
ATOM 7912 O O . VAL B 1 280 ? -23.281 26.453 15.164 1 27.53 280 VAL B O 1
ATOM 7915 N N . SER B 1 281 ? -21.594 27.328 14.438 1 26.91 281 SER B N 1
ATOM 7916 C CA . SER B 1 281 ? -21.922 26.859 13.094 1 26.91 281 SER B CA 1
ATOM 7917 C C . SER B 1 281 ? -21.328 25.484 12.82 1 26.91 281 SER B C 1
ATOM 7919 O O . SER B 1 281 ? -20.109 25.312 12.875 1 26.91 281 SER B O 1
ATOM 7921 N N . GLY B 1 282 ? -21.844 24.469 13.273 1 29.34 282 GLY B N 1
ATOM 7922 C CA . GLY B 1 282 ? -21.609 23.078 12.922 1 29.34 282 GLY B CA 1
ATOM 7923 C C . GLY B 1 282 ? -21.609 22.844 11.422 1 29.34 282 GLY B C 1
ATOM 7924 O O . GLY B 1 282 ? -21.984 21.766 10.961 1 29.34 282 GLY B O 1
ATOM 7925 N N . GLN B 1 283 ? -21.359 23.828 10.602 1 27.77 283 GLN B N 1
ATOM 7926 C CA . GLN B 1 283 ? -21.688 23.672 9.188 1 27.77 283 GLN B CA 1
ATOM 7927 C C . GLN B 1 283 ? -20.812 22.594 8.539 1 27.77 283 GLN B C 1
ATOM 7929 O O . GLN B 1 283 ? -21.25 21.906 7.609 1 27.77 283 GLN B O 1
ATOM 7934 N N . SER B 1 284 ? -19.516 22.734 8.633 1 30.64 284 SER B N 1
ATOM 7935 C CA . SER B 1 284 ? -18.75 22.312 7.465 1 30.64 284 SER B CA 1
ATOM 7936 C C . SER B 1 284 ? -18.797 20.797 7.297 1 30.64 284 SER B C 1
ATOM 7938 O O . SER B 1 284 ? -18.641 20.281 6.188 1 30.64 284 SER B O 1
ATOM 7940 N N . CYS B 1 285 ? -18.547 20.078 8.32 1 31.73 285 CYS B N 1
ATOM 7941 C CA . CYS B 1 285 ? -18.172 18.688 8.062 1 31.73 285 CYS B CA 1
ATOM 7942 C C . CYS B 1 285 ? -19.406 17.844 7.734 1 31.73 285 CYS B C 1
ATOM 7944 O O . CYS B 1 285 ? -19.266 16.688 7.344 1 31.73 285 CYS B O 1
ATOM 7946 N N . GLU B 1 286 ? -20.625 18.094 8.484 1 34.16 286 GLU B N 1
ATOM 7947 C CA . GLU B 1 286 ? -21.656 17.047 8.508 1 34.16 286 GLU B CA 1
ATOM 7948 C C . GLU B 1 286 ? -22.562 17.141 7.281 1 34.16 286 GLU B C 1
ATOM 7950 O O . GLU B 1 286 ? -23.031 18.219 6.93 1 34.16 286 GLU B O 1
ATOM 7955 N N . LYS B 1 287 ? -22.531 16.203 6.395 1 38.72 287 LYS B N 1
ATOM 7956 C CA . LYS B 1 287 ? -23.359 16.078 5.203 1 38.72 287 LYS B CA 1
ATOM 7957 C C . LYS B 1 287 ? -24.828 16.359 5.531 1 38.72 287 LYS B C 1
ATOM 7959 O O . LYS B 1 287 ? -25.703 16.219 4.664 1 38.72 287 LYS B O 1
ATOM 7964 N N . THR B 1 288 ? -25.234 16.328 6.836 1 33.28 288 THR B N 1
ATOM 7965 C CA . THR B 1 288 ? -26.625 16.656 7.09 1 33.28 288 THR B CA 1
ATOM 7966 C C . THR B 1 288 ? -26.797 18.141 7.371 1 33.28 288 THR B C 1
ATOM 7968 O O . THR B 1 288 ? -26.516 18.609 8.477 1 33.28 288 THR B O 1
ATOM 7971 N N . PRO B 1 289 ? -26.5 19.094 6.551 1 35.66 289 PRO B N 1
ATOM 7972 C CA . PRO B 1 289 ? -26.828 20.469 6.965 1 35.66 289 PRO B CA 1
ATOM 7973 C C . PRO B 1 289 ? -28.312 20.656 7.223 1 35.66 289 PRO B C 1
ATOM 7975 O O . PRO B 1 289 ? -29.156 20.188 6.445 1 35.66 289 PRO B O 1
ATOM 7978 N N . LEU B 1 290 ? -28.844 20.75 8.5 1 33.59 290 LEU B N 1
ATOM 7979 C CA . LEU B 1 290 ? -30.188 21.297 8.625 1 33.59 290 LEU B CA 1
ATOM 7980 C C . LEU B 1 290 ? -30.297 22.656 7.957 1 33.59 290 LEU B C 1
ATOM 7982 O O . LEU B 1 290 ? -29.281 23.328 7.746 1 33.59 290 LEU B O 1
ATOM 7986 N N . VAL B 1 291 ? -31.484 23.234 7.625 1 31.77 291 VAL B N 1
ATOM 7987 C CA . VAL B 1 291 ? -31.906 24.406 6.867 1 31.77 291 VAL B CA 1
ATOM 7988 C C . VAL B 1 291 ? -31.328 25.672 7.492 1 31.77 291 VAL B C 1
ATOM 7990 O O . VAL B 1 291 ? -31.688 26.781 7.098 1 31.77 291 VAL B O 1
ATOM 7993 N N . SER B 1 292 ? -30.625 25.625 8.609 1 30.59 292 SER B N 1
ATOM 7994 C CA . SER B 1 292 ? -30.594 27 9.094 1 30.59 292 SER B CA 1
ATOM 7995 C C . SER B 1 292 ? -29.797 27.891 8.148 1 30.59 292 SER B C 1
ATOM 7997 O O . SER B 1 292 ? -28.875 27.438 7.473 1 30.59 292 SER B O 1
ATOM 7999 N N . ASN B 1 293 ? -30.406 29.062 7.816 1 28.23 293 ASN B N 1
ATOM 8000 C CA . ASN B 1 293 ? -29.891 30.281 7.211 1 28.23 293 ASN B CA 1
ATOM 8001 C C . ASN B 1 293 ? -28.562 30.703 7.844 1 28.23 293 ASN B C 1
ATOM 8003 O O . ASN B 1 293 ? -28.5 30.938 9.047 1 28.23 293 ASN B O 1
ATOM 8007 N N . GLU B 1 294 ? -27.562 30.172 7.48 1 30.59 294 GLU B N 1
ATOM 8008 C CA . GLU B 1 294 ? -26.266 30.719 7.875 1 30.59 294 GLU B CA 1
ATOM 8009 C C . GLU B 1 294 ? -26.297 32.25 7.91 1 30.59 294 GLU B C 1
ATOM 8011 O O . GLU B 1 294 ? -26.531 32.875 6.887 1 30.59 294 GLU B O 1
ATOM 8016 N N . ILE B 1 295 ? -26.906 32.844 8.938 1 27.48 295 ILE B N 1
ATOM 8017 C CA . ILE B 1 295 ? -26.516 34.25 9.055 1 27.48 295 ILE B CA 1
ATOM 8018 C C . ILE B 1 295 ? -24.984 34.344 8.969 1 27.48 295 ILE B C 1
ATOM 8020 O O . ILE B 1 295 ? -24.281 33.844 9.844 1 27.48 295 ILE B O 1
ATOM 8024 N N . THR B 1 296 ? -24.469 34.219 7.848 1 29.62 296 THR B N 1
ATOM 8025 C CA . THR B 1 296 ? -23.078 34.594 7.664 1 29.62 296 THR B CA 1
ATOM 8026 C C . THR B 1 296 ? -22.734 35.844 8.484 1 29.62 296 THR B C 1
ATOM 8028 O O . THR B 1 296 ? -23.438 36.844 8.414 1 29.62 296 THR B O 1
ATOM 8031 N N . PRO B 1 297 ? -22.172 35.719 9.625 1 28.5 297 PRO B N 1
ATOM 8032 C CA . PRO B 1 297 ? -21.844 37.031 10.188 1 28.5 297 PRO B CA 1
ATOM 8033 C C . PRO B 1 297 ? -21.484 38.031 9.109 1 28.5 297 PRO B C 1
ATOM 8035 O O . PRO B 1 297 ? -21 37.656 8.039 1 28.5 297 PRO B O 1
ATOM 8038 N N . PRO B 1 298 ? -22.219 39.219 9.156 1 27.2 298 PRO B N 1
ATOM 8039 C CA . PRO B 1 298 ? -21.812 40.188 8.141 1 27.2 298 PRO B CA 1
ATOM 8040 C C . PRO B 1 298 ? -20.297 40.219 7.93 1 27.2 298 PRO B C 1
ATOM 8042 O O . PRO B 1 298 ? -19.547 40.031 8.883 1 27.2 298 PRO B O 1
ATOM 8045 N N . PRO B 1 299 ? -19.828 39.781 6.871 1 28.5 299 PRO B N 1
ATOM 8046 C CA . PRO B 1 299 ? -18.406 40.125 6.703 1 28.5 299 PRO B CA 1
ATOM 8047 C C . PRO B 1 299 ? -18.031 41.406 7.398 1 28.5 299 PRO B C 1
ATOM 8049 O O . PRO B 1 299 ? -18.875 42.312 7.574 1 28.5 299 PRO B O 1
ATOM 8052 N N . VAL B 1 300 ? -17.281 41.438 8.43 1 30 300 VAL B N 1
ATOM 8053 C CA . VAL B 1 300 ? -16.766 42.75 8.766 1 30 300 VAL B CA 1
ATOM 8054 C C . VAL B 1 300 ? -16.75 43.625 7.52 1 30 300 VAL B C 1
ATOM 8056 O O . VAL B 1 300 ? -16.219 43.25 6.48 1 30 300 VAL B O 1
ATOM 8059 N N . VAL B 1 301 ? -17.703 44.562 7.453 1 30.19 301 VAL B N 1
ATOM 8060 C CA . VAL B 1 301 ? -17.859 45.688 6.508 1 30.19 301 VAL B CA 1
ATOM 8061 C C . VAL B 1 301 ? -16.484 46.219 6.129 1 30.19 301 VAL B C 1
ATOM 8063 O O . VAL B 1 301 ? -15.906 47 6.875 1 30.19 301 VAL B O 1
ATOM 8066 N N . THR B 1 302 ? -15.406 45.562 6.016 1 31.47 302 THR B N 1
ATOM 8067 C CA . THR B 1 302 ? -14.586 46.469 5.238 1 31.47 302 THR B CA 1
ATOM 8068 C C . THR B 1 302 ? -15.344 46.969 4.008 1 31.47 302 THR B C 1
ATOM 8070 O O . THR B 1 302 ? -16.156 46.219 3.438 1 31.47 302 THR B O 1
ATOM 8073 N N . ARG B 1 303 ? -15.57 48.188 3.779 1 34 303 ARG B N 1
ATOM 8074 C CA . ARG B 1 303 ? -16.266 49 2.768 1 34 303 ARG B CA 1
ATOM 8075 C C . ARG B 1 303 ? -16.281 48.25 1.425 1 34 303 ARG B C 1
ATOM 8077 O O . ARG B 1 303 ? -16.766 48.812 0.43 1 34 303 ARG B O 1
ATOM 8084 N N . ASP B 1 304 ? -15.281 47.406 1.135 1 35.25 304 ASP B N 1
ATOM 8085 C CA . ASP B 1 304 ? -15.406 47.031 -0.266 1 35.25 304 ASP B CA 1
ATOM 8086 C C . ASP B 1 304 ? -16.547 46.031 -0.455 1 35.25 304 ASP B C 1
ATOM 8088 O O . ASP B 1 304 ? -16.672 45.062 0.308 1 35.25 304 ASP B O 1
ATOM 8092 N N . GLN B 1 305 ? -17.703 46.312 -0.991 1 35.19 305 GLN B N 1
ATOM 8093 C CA . GLN B 1 305 ? -18.891 45.625 -1.435 1 35.19 305 GLN B CA 1
ATOM 8094 C C . GLN B 1 305 ? -18.531 44.219 -1.949 1 35.19 305 GLN B C 1
ATOM 8096 O O . GLN B 1 305 ? -17.641 44.062 -2.785 1 35.19 305 GLN B O 1
ATOM 8101 N N . PRO B 1 306 ? -18.703 43.156 -1.225 1 43.62 306 PRO B N 1
ATOM 8102 C CA . PRO B 1 306 ? -18.547 41.844 -1.868 1 43.62 306 PRO B CA 1
ATOM 8103 C C . PRO B 1 306 ? -19.016 41.844 -3.318 1 43.62 306 PRO B C 1
ATOM 8105 O O . PRO B 1 306 ? -20.094 42.406 -3.621 1 43.62 306 PRO B O 1
ATOM 8108 N N . VAL B 1 307 ? -18.188 42.094 -4.285 1 48.66 307 VAL B N 1
ATOM 8109 C CA . VAL B 1 307 ? -18.594 41.969 -5.68 1 48.66 307 VAL B CA 1
ATOM 8110 C C . VAL B 1 307 ? -19.688 40.906 -5.801 1 48.66 307 VAL B C 1
ATOM 8112 O O . VAL B 1 307 ? -19.453 39.719 -5.465 1 48.66 307 VAL B O 1
ATOM 8115 N N . GLU B 1 308 ? -20.922 41.125 -5.641 1 59.09 308 GLU B N 1
ATOM 8116 C CA . GLU B 1 308 ? -22.062 40.25 -5.914 1 59.09 308 GLU B CA 1
ATOM 8117 C C . GLU B 1 308 ? -21.891 39.5 -7.227 1 59.09 308 GLU B C 1
ATOM 8119 O O . GLU B 1 308 ? -22 40.094 -8.305 1 59.09 308 GLU B O 1
ATOM 8124 N N . LEU B 1 309 ? -21.203 38.344 -7.207 1 69.12 309 LEU B N 1
ATOM 8125 C CA . LEU B 1 309 ? -21.078 37.562 -8.414 1 69.12 309 LEU B CA 1
ATOM 8126 C C . LEU B 1 309 ? -22.438 37.094 -8.914 1 69.12 309 LEU B C 1
ATOM 8128 O O . LEU B 1 309 ? -23.344 36.812 -8.109 1 69.12 309 LEU B O 1
ATOM 8132 N N . GLY B 1 310 ? -22.844 37.375 -10.148 1 79.38 310 GLY B N 1
ATOM 8133 C CA . GLY B 1 310 ? -24.047 36.844 -10.766 1 79.38 310 GLY B CA 1
ATOM 8134 C C . GLY B 1 310 ? -24.188 35.344 -10.602 1 79.38 310 GLY B C 1
ATOM 8135 O O . GLY B 1 310 ? -23.297 34.656 -10.07 1 79.38 310 GLY B O 1
ATOM 8136 N N . MET B 1 311 ? -25.328 34.844 -10.805 1 84.12 311 MET B N 1
ATOM 8137 C CA . MET B 1 311 ? -25.656 33.438 -10.703 1 84.12 311 MET B CA 1
ATOM 8138 C C . MET B 1 311 ? -24.672 32.594 -11.516 1 84.12 311 MET B C 1
ATOM 8140 O O . MET B 1 311 ? -24.188 31.562 -11.039 1 84.12 311 MET B O 1
ATOM 8144 N N . MET B 1 312 ? -24.375 33.094 -12.664 1 86.44 312 MET B N 1
ATOM 8145 C CA . MET B 1 312 ? -23.469 32.344 -13.539 1 86.44 312 MET B CA 1
ATOM 8146 C C . MET B 1 312 ? -22.062 32.281 -12.953 1 86.44 312 MET B C 1
ATOM 8148 O O . MET B 1 312 ? -21.359 31.281 -13.086 1 86.44 312 MET B O 1
ATOM 8152 N N . SER B 1 313 ? -21.719 33.312 -12.367 1 87.62 313 SER B N 1
ATOM 8153 C CA . SER B 1 313 ? -20.406 33.344 -11.727 1 87.62 313 SER B CA 1
ATOM 8154 C C . SER B 1 313 ? -20.328 32.375 -10.562 1 87.62 313 SER B C 1
ATOM 8156 O O . SER B 1 313 ? -19.312 31.688 -10.383 1 87.62 313 SER B O 1
ATOM 8158 N N . ASN B 1 314 ? -21.453 32.281 -9.867 1 89.81 314 ASN B N 1
ATOM 8159 C CA . ASN B 1 314 ? -21.5 31.344 -8.734 1 89.81 314 ASN B CA 1
ATOM 8160 C C . ASN B 1 314 ? -21.484 29.891 -9.195 1 89.81 314 ASN B C 1
ATOM 8162 O O . ASN B 1 314 ? -20.891 29.031 -8.531 1 89.81 314 ASN B O 1
ATOM 8166 N N . ILE B 1 315 ? -22.062 29.719 -10.273 1 91 315 ILE B N 1
ATOM 8167 C CA . ILE B 1 315 ? -22.094 28.375 -10.836 1 91 315 ILE B CA 1
ATOM 8168 C C . ILE B 1 315 ? -20.688 27.969 -11.266 1 91 315 ILE B C 1
ATOM 8170 O O . ILE B 1 315 ? -20.25 26.844 -11.008 1 91 315 ILE B O 1
ATOM 8174 N N . LEU B 1 316 ? -19.984 28.844 -11.867 1 91.38 316 LEU B N 1
ATOM 8175 C CA . LEU B 1 316 ? -18.625 28.547 -12.32 1 91.38 316 LEU B CA 1
ATOM 8176 C C . LEU B 1 316 ? -17.703 28.328 -11.141 1 91.38 316 LEU B C 1
ATOM 8178 O O . LEU B 1 316 ? -16.859 27.422 -11.156 1 91.38 316 LEU B O 1
ATOM 8182 N N . VAL B 1 317 ? -17.891 29.094 -10.109 1 91.44 317 VAL B N 1
ATOM 8183 C CA . VAL B 1 317 ? -17.016 29 -8.938 1 91.44 317 VAL B CA 1
ATOM 8184 C C . VAL B 1 317 ? -17.297 27.703 -8.188 1 91.44 317 VAL B C 1
ATOM 8186 O O . VAL B 1 317 ? -16.406 27.172 -7.516 1 91.44 317 VAL B O 1
ATOM 8189 N N . ALA B 1 318 ? -18.516 27.234 -8.305 1 93.62 318 ALA B N 1
ATOM 8190 C CA . ALA B 1 318 ? -18.875 25.984 -7.66 1 93.62 318 ALA B CA 1
ATOM 8191 C C . ALA B 1 318 ? -17.984 24.828 -8.156 1 93.62 318 ALA B C 1
ATOM 8193 O O . ALA B 1 318 ? -17.797 23.844 -7.457 1 93.62 318 ALA B O 1
ATOM 8194 N N . PHE B 1 319 ? -17.406 25 -9.344 1 95.44 319 PHE B N 1
ATOM 8195 C CA . PHE B 1 319 ? -16.594 23.953 -9.93 1 95.44 319 PHE B CA 1
ATOM 8196 C C . PHE B 1 319 ? -15.102 24.25 -9.75 1 95.44 319 PHE B C 1
ATOM 8198 O O . PHE B 1 319 ? -14.25 23.531 -10.25 1 95.44 319 PHE B O 1
ATOM 8205 N N . SER B 1 320 ? -14.789 25.312 -9.016 1 94.56 320 SER B N 1
ATOM 8206 C CA . SER B 1 320 ? -13.391 25.734 -8.859 1 94.56 320 SER B CA 1
ATOM 8207 C C . SER B 1 320 ? -12.641 24.781 -7.934 1 94.56 320 SER B C 1
ATOM 8209 O O . SER B 1 320 ? -13.031 24.594 -6.781 1 94.56 320 SER B O 1
ATOM 8211 N N . VAL B 1 321 ? -11.539 24.234 -8.43 1 92.75 321 VAL B N 1
ATOM 8212 C CA . VAL B 1 321 ? -10.695 23.312 -7.66 1 92.75 321 VAL B CA 1
ATOM 8213 C C . VAL B 1 321 ? -9.953 24.094 -6.574 1 92.75 321 VAL B C 1
ATOM 8215 O O . VAL B 1 321 ? -9.719 23.562 -5.48 1 92.75 321 VAL B O 1
ATOM 8218 N N . TYR B 1 322 ? -9.672 25.281 -6.812 1 88.38 322 TYR B N 1
ATOM 8219 C CA . TYR B 1 322 ? -8.938 26.125 -5.871 1 88.38 322 TYR B CA 1
ATOM 8220 C C . TYR B 1 322 ? -9.766 26.375 -4.613 1 88.38 322 TYR B C 1
ATOM 8222 O O . TYR B 1 322 ? -9.297 26.109 -3.498 1 88.38 322 TYR B O 1
ATOM 8230 N N . THR B 1 323 ? -10.938 26.844 -4.777 1 89.12 323 THR B N 1
ATOM 8231 C CA . THR B 1 323 ? -11.797 27.172 -3.646 1 89.12 323 THR B CA 1
ATOM 8232 C C . THR B 1 323 ? -12.258 25.906 -2.934 1 89.12 323 THR B C 1
ATOM 8234 O O . THR B 1 323 ? -12.195 25.812 -1.705 1 89.12 323 THR B O 1
ATOM 8237 N N . ASN B 1 324 ? -12.664 24.891 -3.732 1 93.44 324 ASN B N 1
ATOM 8238 C CA . ASN B 1 324 ? -13.156 23.656 -3.145 1 93.44 324 ASN B CA 1
ATOM 8239 C C . ASN B 1 324 ? -12.031 22.859 -2.484 1 93.44 324 ASN B C 1
ATOM 8241 O O . ASN B 1 324 ? -12.234 22.219 -1.457 1 93.44 324 ASN B O 1
ATOM 8245 N N . GLY B 1 325 ? -10.898 22.891 -3.127 1 90.62 325 GLY B N 1
ATOM 8246 C CA . GLY B 1 325 ? -9.758 22.203 -2.537 1 90.62 325 GLY B CA 1
ATOM 8247 C C . GLY B 1 325 ? -9.336 22.812 -1.208 1 90.62 325 GLY B C 1
ATOM 8248 O O . GLY B 1 325 ? -9.016 22.078 -0.266 1 90.62 325 GLY B O 1
ATOM 8249 N N . ALA B 1 326 ? -9.344 24.141 -1.125 1 84.81 326 ALA B N 1
ATOM 8250 C CA . ALA B 1 326 ? -8.992 24.828 0.112 1 84.81 326 ALA B CA 1
ATOM 8251 C C . ALA B 1 326 ? -9.977 24.484 1.228 1 84.81 326 ALA B C 1
ATOM 8253 O O . ALA B 1 326 ? -9.578 24.297 2.379 1 84.81 326 ALA B O 1
ATOM 8254 N N . LYS B 1 327 ? -11.188 24.406 0.849 1 87.69 327 LYS B N 1
ATOM 8255 C CA . LYS B 1 327 ? -12.211 24.062 1.822 1 87.69 327 LYS B CA 1
ATOM 8256 C C . LYS B 1 327 ? -12.039 22.625 2.303 1 87.69 327 LYS B C 1
ATOM 8258 O O . LYS B 1 327 ? -12.172 22.344 3.496 1 87.69 327 LYS B O 1
ATOM 8263 N N . LEU B 1 328 ? -11.797 21.781 1.391 1 90.56 328 LEU B N 1
ATOM 8264 C CA . LEU B 1 328 ? -11.664 20.359 1.688 1 90.56 328 LEU B CA 1
ATOM 8265 C C . LEU B 1 328 ? -10.445 20.094 2.57 1 90.56 328 LEU B C 1
ATOM 8267 O O . LEU B 1 328 ? -10.484 19.234 3.445 1 90.56 328 LEU B O 1
ATOM 8271 N N . LEU B 1 329 ? -9.367 20.859 2.377 1 86.62 329 LEU B N 1
ATOM 8272 C CA . LEU B 1 329 ? -8.109 20.594 3.066 1 86.62 329 LEU B CA 1
ATOM 8273 C C . LEU B 1 329 ? -7.977 21.453 4.309 1 86.62 329 LEU B C 1
ATOM 8275 O O . LEU B 1 329 ? -7.008 21.328 5.062 1 86.62 329 LEU B O 1
ATOM 8279 N N . ASN B 1 330 ? -8.977 22.312 4.566 1 82.88 330 ASN B N 1
ATOM 8280 C CA . ASN B 1 330 ? -8.961 23.172 5.754 1 82.88 330 ASN B CA 1
ATOM 8281 C C . ASN B 1 330 ? -9.031 22.344 7.035 1 82.88 330 ASN B C 1
ATOM 8283 O O . ASN B 1 330 ? -9.836 21.422 7.137 1 82.88 330 ASN B O 1
ATOM 8287 N N . THR B 1 331 ? -8.195 22.594 7.98 1 82.62 331 THR B N 1
ATOM 8288 C CA . THR B 1 331 ? -8.141 21.797 9.203 1 82.62 331 THR B CA 1
ATOM 8289 C C . THR B 1 331 ? -8.742 22.562 10.375 1 82.62 331 THR B C 1
ATOM 8291 O O . THR B 1 331 ? -8.781 22.047 11.5 1 82.62 331 THR B O 1
ATOM 8294 N N . SER B 1 332 ? -9.242 23.75 10.148 1 78.88 332 SER B N 1
ATOM 8295 C CA . SER B 1 332 ? -9.812 24.562 11.219 1 78.88 332 SER B CA 1
ATOM 8296 C C . SER B 1 332 ? -11.242 24.125 11.531 1 78.88 332 SER B C 1
ATOM 8298 O O . SER B 1 332 ? -11.992 23.734 10.625 1 78.88 332 SER B O 1
ATOM 8300 N N . ALA B 1 333 ? -11.609 23.953 12.781 1 77.19 333 ALA B N 1
ATOM 8301 C CA . ALA B 1 333 ? -12.961 23.625 13.227 1 77.19 333 ALA B CA 1
ATOM 8302 C C . ALA B 1 333 ? -13.562 24.75 14.055 1 77.19 333 ALA B C 1
ATOM 8304 O O . ALA B 1 333 ? -12.875 25.344 14.898 1 77.19 333 ALA B O 1
ATOM 8305 N N . PRO B 1 334 ? -14.773 25.109 13.695 1 73.38 334 PRO B N 1
ATOM 8306 C CA . PRO B 1 334 ? -15.406 26.141 14.523 1 73.38 334 PRO B CA 1
ATOM 8307 C C . PRO B 1 334 ? -15.555 25.719 15.984 1 73.38 334 PRO B C 1
ATOM 8309 O O . PRO B 1 334 ? -15.57 24.516 16.281 1 73.38 334 PRO B O 1
ATOM 8312 N N . PRO B 1 335 ? -15.594 26.703 16.828 1 73.19 335 PRO B N 1
ATOM 8313 C CA . PRO B 1 335 ? -15.812 26.359 18.25 1 73.19 335 PRO B CA 1
ATOM 8314 C C . PRO B 1 335 ? -17.125 25.609 18.484 1 73.19 335 PRO B C 1
ATOM 8316 O O . PRO B 1 335 ? -18.125 25.906 17.828 1 73.19 335 PRO B O 1
ATOM 8319 N N . GLY B 1 336 ? -17.219 24.625 19.266 1 74 336 GLY B N 1
ATOM 8320 C CA . GLY B 1 336 ? -18.422 23.859 19.578 1 74 336 GLY B CA 1
ATOM 8321 C C . GLY B 1 336 ? -18.625 22.656 18.672 1 74 336 GLY B C 1
ATOM 8322 O O . GLY B 1 336 ? -19.578 21.906 18.844 1 74 336 GLY B O 1
ATOM 8323 N N . SER B 1 337 ? -17.719 22.516 17.781 1 82.19 337 SER B N 1
ATOM 8324 C CA . SER B 1 337 ? -17.828 21.391 16.875 1 82.19 337 SER B CA 1
ATOM 8325 C C . SER B 1 337 ? -17.438 20.078 17.562 1 82.19 337 SER B C 1
ATOM 8327 O O . SER B 1 337 ? -16.656 20.094 18.5 1 82.19 337 SER B O 1
ATOM 8329 N N . LEU B 1 338 ? -18.172 19.047 17.266 1 91.44 338 LEU B N 1
ATOM 8330 C CA . LEU B 1 338 ? -17.859 17.719 17.766 1 91.44 338 LEU B CA 1
ATOM 8331 C C . LEU B 1 338 ? -16.656 17.125 17.031 1 91.44 338 LEU B C 1
ATOM 8333 O O . LEU B 1 338 ? -16.797 16.219 16.219 1 91.44 338 LEU B O 1
ATOM 8337 N N . THR B 1 339 ? -15.5 17.531 17.375 1 90.5 339 THR B N 1
ATOM 8338 C CA . THR B 1 339 ? -14.273 17.266 16.625 1 90.5 339 THR B CA 1
ATOM 8339 C C . THR B 1 339 ? -13.883 15.797 16.734 1 90.5 339 THR B C 1
ATOM 8341 O O . THR B 1 339 ? -13.219 15.258 15.852 1 90.5 339 THR B O 1
ATOM 8344 N N . ALA B 1 340 ? -14.32 15.125 17.828 1 94.69 340 ALA B N 1
ATOM 8345 C CA . ALA B 1 340 ? -13.984 13.711 18.016 1 94.69 340 ALA B CA 1
ATOM 8346 C C . ALA B 1 340 ? -14.602 12.852 16.922 1 94.69 340 ALA B C 1
ATOM 8348 O O . ALA B 1 340 ? -14.117 11.75 16.641 1 94.69 340 ALA B O 1
ATOM 8349 N N . LEU B 1 341 ? -15.648 13.297 16.297 1 96.5 341 LEU B N 1
ATOM 8350 C CA . LEU B 1 341 ? -16.328 12.555 15.25 1 96.5 341 LEU B CA 1
ATOM 8351 C C . LEU B 1 341 ? -15.406 12.352 14.047 1 96.5 341 LEU B C 1
ATOM 8353 O O . LEU B 1 341 ? -15.523 11.359 13.328 1 96.5 341 LEU B O 1
ATOM 8357 N N . ASN B 1 342 ? -14.492 13.352 13.867 1 95.31 342 ASN B N 1
ATOM 8358 C CA . ASN B 1 342 ? -13.586 13.258 12.727 1 95.31 342 ASN B CA 1
ATOM 8359 C C . ASN B 1 342 ? -12.68 12.031 12.828 1 95.31 342 ASN B C 1
ATOM 8361 O O . ASN B 1 342 ? -12.523 11.289 11.859 1 95.31 342 ASN B O 1
ATOM 8365 N N . GLY B 1 343 ? -12.148 11.812 13.984 1 96.25 343 GLY B N 1
ATOM 8366 C CA . GLY B 1 343 ? -11.32 10.633 14.188 1 96.25 343 GLY B CA 1
ATOM 8367 C C . GLY B 1 343 ? -12.102 9.336 14.094 1 96.25 343 GLY B C 1
ATOM 8368 O O . GLY B 1 343 ? -11.617 8.359 13.516 1 96.25 343 GLY B O 1
ATOM 8369 N N . ILE B 1 344 ? -13.305 9.281 14.602 1 97.69 344 ILE B N 1
ATOM 8370 C CA . ILE B 1 344 ? -14.133 8.086 14.594 1 97.69 344 ILE B CA 1
ATOM 8371 C C . ILE B 1 344 ? -14.484 7.711 13.156 1 97.69 344 ILE B C 1
ATOM 8373 O O . ILE B 1 344 ? -14.414 6.539 12.773 1 97.69 344 ILE B O 1
ATOM 8377 N N . ARG B 1 345 ? -14.805 8.703 12.336 1 97.56 345 ARG B N 1
ATOM 8378 C CA . ARG B 1 345 ? -15.156 8.469 10.945 1 97.56 345 ARG B CA 1
ATOM 8379 C C . ARG B 1 345 ? -13.984 7.867 10.172 1 97.56 345 ARG B C 1
ATOM 8381 O O . ARG B 1 345 ? -14.141 6.859 9.477 1 97.56 345 ARG B O 1
ATOM 8388 N N . PHE B 1 346 ? -12.836 8.5 10.312 1 97 346 PHE B N 1
ATOM 8389 C CA . PHE B 1 346 ? -11.672 8.047 9.562 1 97 346 PHE B CA 1
ATOM 8390 C C . PHE B 1 346 ? -11.273 6.641 9.984 1 97 346 PHE B C 1
ATOM 8392 O O . PHE B 1 346 ? -11.062 5.77 9.133 1 97 346 PHE B O 1
ATOM 8399 N N . LEU B 1 347 ? -11.195 6.398 11.305 1 97.31 347 LEU B N 1
ATOM 8400 C CA . LEU B 1 347 ? -10.742 5.105 11.812 1 97.31 347 LEU B CA 1
ATOM 8401 C C . LEU B 1 347 ? -11.742 4.008 11.461 1 97.31 347 LEU B C 1
ATOM 8403 O O . LEU B 1 347 ? -11.352 2.879 11.156 1 97.31 347 LEU B O 1
ATOM 8407 N N . SER B 1 348 ? -13 4.324 11.484 1 97.88 348 SER B N 1
ATOM 8408 C CA . SER B 1 348 ? -14.016 3.342 11.117 1 97.88 348 SER B CA 1
ATOM 8409 C C . SER B 1 348 ? -13.961 3.016 9.633 1 97.88 348 SER B C 1
ATOM 8411 O O . SER B 1 348 ? -14.125 1.859 9.234 1 97.88 348 SER B O 1
ATOM 8413 N N . MET B 1 349 ? -13.734 4.051 8.797 1 98.12 349 MET B N 1
ATOM 8414 C CA . MET B 1 349 ? -13.625 3.807 7.363 1 98.12 349 MET B CA 1
ATOM 8415 C C . MET B 1 349 ? -12.383 2.98 7.043 1 98.12 349 MET B C 1
ATOM 8417 O O . MET B 1 349 ? -12.414 2.121 6.16 1 98.12 349 MET B O 1
ATOM 8421 N N . THR B 1 350 ? -11.297 3.279 7.746 1 97.94 350 THR B N 1
ATOM 8422 C CA . THR B 1 350 ? -10.086 2.48 7.594 1 97.94 350 THR B CA 1
ATOM 8423 C C . THR B 1 350 ? -10.352 1.019 7.938 1 97.94 350 THR B C 1
ATOM 8425 O O . THR B 1 350 ? -9.852 0.115 7.27 1 97.94 350 THR B O 1
ATOM 8428 N N . TRP B 1 351 ? -11.148 0.836 8.953 1 97.88 351 TRP B N 1
ATOM 8429 C CA . TRP B 1 351 ? -11.531 -0.501 9.398 1 97.88 351 TRP B CA 1
ATOM 8430 C C . TRP B 1 351 ? -12.375 -1.204 8.336 1 97.88 351 TRP B C 1
ATOM 8432 O O . TRP B 1 351 ? -12.18 -2.393 8.07 1 97.88 351 TRP B O 1
ATOM 8442 N N . VAL B 1 352 ? -13.266 -0.496 7.668 1 97.31 352 VAL B N 1
ATOM 8443 C CA . VAL B 1 352 ? -14.078 -1.032 6.582 1 97.31 352 VAL B CA 1
ATOM 8444 C C . VAL B 1 352 ? -13.18 -1.445 5.422 1 97.31 352 VAL B C 1
ATOM 8446 O O . VAL B 1 352 ? -13.32 -2.547 4.883 1 97.31 352 VAL B O 1
ATOM 8449 N N . ILE B 1 353 ? -12.242 -0.607 5.07 1 98 353 ILE B N 1
ATOM 8450 C CA . ILE B 1 353 ? -11.336 -0.893 3.969 1 98 353 ILE B CA 1
ATOM 8451 C C . ILE B 1 353 ? -10.492 -2.127 4.297 1 98 353 ILE B C 1
ATOM 8453 O O . ILE B 1 353 ? -10.258 -2.973 3.434 1 98 353 ILE B O 1
ATOM 8457 N N . LEU B 1 354 ? -10.117 -2.27 5.578 1 97.31 354 LEU B N 1
ATOM 8458 C CA . LEU B 1 354 ? -9.336 -3.42 6.02 1 97.31 354 LEU B CA 1
ATOM 8459 C C . LEU B 1 354 ? -10.133 -4.711 5.855 1 97.31 354 LEU B C 1
ATOM 8461 O O . LEU B 1 354 ? -9.625 -5.691 5.301 1 97.31 354 LEU B O 1
ATOM 8465 N N . GLY B 1 355 ? -11.336 -4.699 6.355 1 93.56 355 GLY B N 1
ATOM 8466 C CA . GLY B 1 355 ? -12.18 -5.875 6.191 1 93.56 355 GLY B CA 1
ATOM 8467 C C . GLY B 1 355 ? -12.398 -6.254 4.738 1 93.56 355 GLY B C 1
ATOM 8468 O O . GLY B 1 355 ? -12.312 -7.426 4.379 1 93.56 355 GLY B O 1
ATOM 8469 N N . HIS B 1 356 ? -12.617 -5.277 3.895 1 94.31 356 HIS B N 1
ATOM 8470 C CA . HIS B 1 356 ? -12.867 -5.527 2.48 1 94.31 356 HIS B CA 1
ATOM 8471 C C . HIS B 1 356 ? -11.594 -5.945 1.756 1 94.31 356 HIS B C 1
ATOM 8473 O O . HIS B 1 356 ? -11.656 -6.625 0.729 1 94.31 356 HIS B O 1
ATOM 8479 N N . THR B 1 357 ? -10.422 -5.527 2.244 1 95.69 357 THR B N 1
ATOM 8480 C CA . THR B 1 357 ? -9.164 -5.992 1.672 1 95.69 357 THR B CA 1
ATOM 8481 C C . THR B 1 357 ? -9.07 -7.512 1.732 1 95.69 357 THR B C 1
ATOM 8483 O O . THR B 1 357 ? -8.641 -8.156 0.771 1 95.69 357 THR B O 1
ATOM 8486 N N . TYR B 1 358 ? -9.508 -8.094 2.879 1 91.25 358 TYR B N 1
ATOM 8487 C CA . TYR B 1 358 ? -9.477 -9.547 3.047 1 91.25 358 TYR B CA 1
ATOM 8488 C C . TYR B 1 358 ? -10.594 -10.203 2.246 1 91.25 358 TYR B C 1
ATOM 8490 O O . TYR B 1 358 ? -10.359 -11.164 1.513 1 91.25 358 TYR B O 1
ATOM 8498 N N . SER B 1 359 ? -11.797 -9.719 2.258 1 87.38 359 SER B N 1
ATOM 8499 C CA . SER B 1 359 ? -12.945 -10.375 1.643 1 87.38 359 SER B CA 1
ATOM 8500 C C . SER B 1 359 ? -12.852 -10.344 0.121 1 87.38 359 SER B C 1
ATOM 8502 O O . SER B 1 359 ? -13.164 -11.336 -0.544 1 87.38 359 SER B O 1
ATOM 8504 N N . THR B 1 360 ? -12.398 -9.195 -0.426 1 88.12 360 THR B N 1
ATOM 8505 C CA . THR B 1 360 ? -12.305 -9.086 -1.877 1 88.12 360 THR B CA 1
ATOM 8506 C C . THR B 1 360 ? -11.078 -9.836 -2.398 1 88.12 360 THR B C 1
ATOM 8508 O O . THR B 1 360 ? -11.078 -10.32 -3.529 1 88.12 360 THR B O 1
ATOM 8511 N N . GLY B 1 361 ? -10.07 -9.961 -1.58 1 89.44 361 GLY B N 1
ATOM 8512 C CA . GLY B 1 361 ? -8.836 -10.594 -1.991 1 89.44 361 GLY B CA 1
ATOM 8513 C C . GLY B 1 361 ? -8.914 -12.109 -2.01 1 89.44 361 GLY B C 1
ATOM 8514 O O . GLY B 1 361 ? -8.172 -12.766 -2.738 1 89.44 361 GLY B O 1
ATOM 8515 N N . MET B 1 362 ? -9.828 -12.711 -1.366 1 82.75 362 MET B N 1
ATOM 8516 C CA . MET B 1 362 ? -9.898 -14.148 -1.147 1 82.75 362 MET B CA 1
ATOM 8517 C C . MET B 1 362 ? -10.133 -14.891 -2.463 1 82.75 362 MET B C 1
ATOM 8519 O O . MET B 1 362 ? -9.727 -16.047 -2.611 1 82.75 362 MET B O 1
ATOM 8523 N N . ASN B 1 363 ? -10.656 -14.188 -3.457 1 81.19 363 ASN B N 1
ATOM 8524 C CA . ASN B 1 363 ? -10.938 -14.82 -4.742 1 81.19 363 ASN B CA 1
ATOM 8525 C C . ASN B 1 363 ? -9.688 -14.859 -5.625 1 81.19 363 ASN B C 1
ATOM 8527 O O . ASN B 1 363 ? -9.672 -15.531 -6.652 1 81.19 363 ASN B O 1
ATOM 8531 N N . TYR B 1 364 ? -8.703 -14.258 -5.191 1 91.31 364 TYR B N 1
ATOM 8532 C CA . TYR B 1 364 ? -7.508 -14.133 -6.02 1 91.31 364 TYR B CA 1
ATOM 8533 C C . TYR B 1 364 ? -6.289 -14.719 -5.316 1 91.31 364 TYR B C 1
ATOM 8535 O O . TYR B 1 364 ? -5.156 -14.297 -5.57 1 91.31 364 TYR B O 1
ATOM 8543 N N . VAL B 1 365 ? -6.574 -15.656 -4.371 1 89.44 365 VAL B N 1
ATOM 8544 C CA . VAL B 1 365 ? -5.512 -16.281 -3.598 1 89.44 365 VAL B CA 1
ATOM 8545 C C . VAL B 1 365 ? -5.594 -17.812 -3.746 1 89.44 365 VAL B C 1
ATOM 8547 O O . VAL B 1 365 ? -6.656 -18.344 -4.051 1 89.44 365 VAL B O 1
ATOM 8550 N N . HIS B 1 366 ? -4.449 -18.453 -3.564 1 87.94 366 HIS B N 1
ATOM 8551 C CA . HIS B 1 366 ? -4.512 -19.891 -3.73 1 87.94 366 HIS B CA 1
ATOM 8552 C C . HIS B 1 366 ? -4.281 -20.609 -2.404 1 87.94 366 HIS B C 1
ATOM 8554 O O . HIS B 1 366 ? -4.402 -21.844 -2.328 1 87.94 366 HIS B O 1
ATOM 8560 N N . ASN B 1 367 ? -4.039 -19.891 -1.245 1 87.94 367 ASN B N 1
ATOM 8561 C CA . ASN B 1 367 ? -3.752 -20.562 0.018 1 87.94 367 ASN B CA 1
ATOM 8562 C C . ASN B 1 367 ? -4.812 -20.266 1.069 1 87.94 367 ASN B C 1
ATOM 8564 O O . ASN B 1 367 ? -4.504 -20.156 2.258 1 87.94 367 ASN B O 1
ATOM 8568 N N . VAL B 1 368 ? -6 -20.016 0.656 1 80.88 368 VAL B N 1
ATOM 8569 C CA . VAL B 1 368 ? -7.078 -19.719 1.592 1 80.88 368 VAL B CA 1
ATOM 8570 C C . VAL B 1 368 ? -7.227 -20.859 2.594 1 80.88 368 VAL B C 1
ATOM 8572 O O . VAL B 1 368 ? -7.477 -20.625 3.779 1 80.88 368 VAL B O 1
ATOM 8575 N N . SER B 1 369 ? -7.031 -22.094 2.125 1 77.38 369 SER B N 1
ATOM 8576 C CA . SER B 1 369 ? -7.246 -23.281 2.939 1 77.38 369 SER B CA 1
ATOM 8577 C C . SER B 1 369 ? -6.234 -23.359 4.082 1 77.38 369 SER B C 1
ATOM 8579 O O . SER B 1 369 ? -6.512 -23.953 5.121 1 77.38 369 SER B O 1
ATOM 8581 N N . THR B 1 370 ? -5.066 -22.812 3.924 1 82.75 370 THR B N 1
ATOM 8582 C CA . THR B 1 370 ? -4.047 -22.859 4.969 1 82.75 370 THR B CA 1
ATOM 8583 C C . THR B 1 370 ? -4.016 -21.562 5.762 1 82.75 370 THR B C 1
ATOM 8585 O O . THR B 1 370 ? -3.684 -21.562 6.949 1 82.75 370 THR B O 1
ATOM 8588 N N . PHE B 1 371 ? -4.395 -20.469 5.16 1 87.31 371 PHE B N 1
ATOM 8589 C CA . PHE B 1 371 ? -4.32 -19.172 5.797 1 87.31 371 PHE B CA 1
ATOM 8590 C C . PHE B 1 371 ? -5.48 -18.969 6.762 1 87.31 371 PHE B C 1
ATOM 8592 O O . PHE B 1 371 ? -5.281 -18.531 7.902 1 87.31 371 PHE B O 1
ATOM 8599 N N . TRP B 1 372 ? -6.645 -19.25 6.41 1 82.38 372 TRP B N 1
ATOM 8600 C CA . TRP B 1 372 ? -7.855 -18.891 7.141 1 82.38 372 TRP B CA 1
ATOM 8601 C C . TRP B 1 372 ? -7.934 -19.641 8.461 1 82.38 372 TRP B C 1
ATOM 8603 O O . TRP B 1 372 ? -8.234 -19.047 9.508 1 82.38 372 TRP B O 1
ATOM 8613 N N . PRO B 1 373 ? -7.617 -20.953 8.484 1 80.31 373 PRO B N 1
ATOM 8614 C CA . PRO B 1 373 ? -7.637 -21.656 9.773 1 80.31 373 PRO B CA 1
ATOM 8615 C C . PRO B 1 373 ? -6.656 -21.062 10.781 1 80.31 373 PRO B C 1
ATOM 8617 O O . PRO B 1 373 ? -6.961 -20.984 11.969 1 80.31 373 PRO B O 1
ATOM 8620 N N . LYS B 1 374 ? -5.562 -20.641 10.289 1 84.88 374 LYS B N 1
ATOM 8621 C CA . LYS B 1 374 ? -4.582 -20.016 11.172 1 84.88 374 LYS B CA 1
ATOM 8622 C C . LYS B 1 374 ? -5.098 -18.688 11.719 1 84.88 374 LYS B C 1
ATOM 8624 O O . LYS B 1 374 ? -4.84 -18.359 12.875 1 84.88 374 LYS B O 1
ATOM 8629 N N . MET B 1 375 ? -5.797 -17.969 10.914 1 87.44 375 MET B N 1
ATOM 8630 C CA . MET B 1 375 ? -6.34 -16.672 11.312 1 87.44 375 MET B CA 1
ATOM 8631 C C . MET B 1 375 ? -7.445 -16.844 12.352 1 87.44 375 MET B C 1
ATOM 8633 O O . MET B 1 375 ? -7.543 -16.062 13.297 1 87.44 375 MET B O 1
ATOM 8637 N N . ILE B 1 376 ? -8.266 -17.828 12.203 1 82.88 376 ILE B N 1
ATOM 8638 C CA . ILE B 1 376 ? -9.375 -18.094 13.117 1 82.88 376 ILE B CA 1
ATOM 8639 C C . ILE B 1 376 ? -8.828 -18.438 14.5 1 82.88 376 ILE B C 1
ATOM 8641 O O . ILE B 1 376 ? -9.43 -18.078 15.523 1 82.88 376 ILE B O 1
ATOM 8645 N N . GLU B 1 377 ? -7.676 -19.062 14.539 1 86.31 377 GLU B N 1
ATOM 8646 C CA . GLU B 1 377 ? -7.066 -19.469 15.805 1 86.31 377 GLU B CA 1
ATOM 8647 C C . GLU B 1 377 ? -6.418 -18.281 16.516 1 86.31 377 GLU B C 1
ATOM 8649 O O . GLU B 1 377 ? -6.223 -18.297 17.734 1 86.31 377 GLU B O 1
ATOM 8654 N N . ARG B 1 378 ? -6.176 -17.328 15.781 1 91.12 378 ARG B N 1
ATOM 8655 C CA . ARG B 1 378 ? -5.539 -16.141 16.344 1 91.12 378 ARG B CA 1
ATOM 8656 C C . ARG B 1 378 ? -6.574 -15.203 16.969 1 91.12 378 ARG B C 1
ATOM 8658 O O . ARG B 1 378 ? -7.391 -14.609 16.266 1 91.12 378 ARG B O 1
ATOM 8665 N N . TRP B 1 379 ? -6.508 -14.953 18.234 1 91.25 379 TRP B N 1
ATOM 8666 C CA . TRP B 1 379 ? -7.527 -14.172 18.938 1 91.25 379 TRP B CA 1
ATOM 8667 C C . TRP B 1 379 ? -7.539 -12.727 18.453 1 91.25 379 TRP B C 1
ATOM 8669 O O . TRP B 1 379 ? -8.594 -12.094 18.406 1 91.25 379 TRP B O 1
ATOM 8679 N N . THR B 1 380 ? -6.375 -12.25 18.016 1 91.88 380 THR B N 1
ATOM 8680 C CA . THR B 1 380 ? -6.293 -10.859 17.562 1 91.88 380 THR B CA 1
ATOM 8681 C C . THR B 1 380 ? -7.031 -10.672 16.25 1 91.88 380 THR B C 1
ATOM 8683 O O . THR B 1 380 ? -7.449 -9.562 15.914 1 91.88 380 THR B O 1
ATOM 8686 N N . PHE B 1 381 ? -7.215 -11.688 15.5 1 92.56 381 PHE B N 1
ATOM 8687 C CA . PHE B 1 381 ? -7.84 -11.602 14.18 1 92.56 381 PHE B CA 1
ATOM 8688 C C . PHE B 1 381 ? -9.352 -11.438 14.312 1 92.56 381 PHE B C 1
ATOM 8690 O O . PHE B 1 381 ? -10.023 -11.086 13.344 1 92.56 381 PHE B O 1
ATOM 8697 N N . GLN B 1 382 ? -9.898 -11.578 15.547 1 91.56 382 GLN B N 1
ATOM 8698 C CA . GLN B 1 382 ? -11.32 -11.367 15.797 1 91.56 382 GLN B CA 1
ATOM 8699 C C . GLN B 1 382 ? -11.734 -9.938 15.469 1 91.56 382 GLN B C 1
ATOM 8701 O O . GLN B 1 382 ? -12.859 -9.703 15.023 1 91.56 382 GLN B O 1
ATOM 8706 N N . ALA B 1 383 ? -10.805 -9.086 15.633 1 93 383 ALA B N 1
ATOM 8707 C CA . ALA B 1 383 ? -11.086 -7.68 15.344 1 93 383 ALA B CA 1
ATOM 8708 C C . ALA B 1 383 ? -11.32 -7.465 13.852 1 93 383 ALA B C 1
ATOM 8710 O O . ALA B 1 383 ? -12.023 -6.531 13.453 1 93 383 ALA B O 1
ATOM 8711 N N . ILE B 1 384 ? -10.797 -8.305 13.055 1 92 384 ILE B N 1
ATOM 8712 C CA . ILE B 1 384 ? -10.969 -8.203 11.609 1 92 384 ILE B CA 1
ATOM 8713 C C . ILE B 1 384 ? -12.219 -8.977 11.188 1 92 384 ILE B C 1
ATOM 8715 O O . ILE B 1 384 ? -13.008 -8.484 10.375 1 92 384 ILE B O 1
ATOM 8719 N N . ILE B 1 385 ? -12.406 -10.094 11.805 1 87.81 385 ILE B N 1
ATOM 8720 C CA . ILE B 1 385 ? -13.562 -10.93 11.477 1 87.81 385 ILE B CA 1
ATOM 8721 C C . ILE B 1 385 ? -14.852 -10.195 11.852 1 87.81 385 ILE B C 1
ATOM 8723 O O . ILE B 1 385 ? -15.844 -10.266 11.125 1 87.81 385 ILE B O 1
ATOM 8727 N N . ASN B 1 386 ? -14.805 -9.469 12.938 1 89.88 386 ASN B N 1
ATOM 8728 C CA . ASN B 1 386 ? -15.992 -8.789 13.453 1 89.88 386 ASN B CA 1
ATOM 8729 C C . ASN B 1 386 ? -15.984 -7.305 13.102 1 89.88 386 ASN B C 1
ATOM 8731 O O . ASN B 1 386 ? -16.609 -6.5 13.789 1 89.88 386 ASN B O 1
ATOM 8735 N N . ALA B 1 387 ? -15.266 -6.984 12.031 1 89.31 387 ALA B N 1
ATOM 8736 C CA . ALA B 1 387 ? -15.164 -5.598 11.578 1 89.31 387 ALA B CA 1
ATOM 8737 C C . ALA B 1 387 ? -16.5 -5.102 11.031 1 89.31 387 ALA B C 1
ATOM 8739 O O . ALA B 1 387 ? -16.672 -3.908 10.773 1 89.31 387 ALA B O 1
ATOM 8740 N N . LEU B 1 388 ? -17.5 -5.879 10.945 1 90.25 388 LEU B N 1
ATOM 8741 C CA . LEU B 1 388 ? -18.797 -5.52 10.383 1 90.25 388 LEU B CA 1
ATOM 8742 C C . LEU B 1 388 ? -19.469 -4.426 11.203 1 90.25 388 LEU B C 1
ATOM 8744 O O . LEU B 1 388 ? -20.281 -3.656 10.68 1 90.25 388 LEU B O 1
ATOM 8748 N N . VAL B 1 389 ? -19.094 -4.332 12.445 1 95.31 389 VAL B N 1
ATOM 8749 C CA . VAL B 1 389 ? -19.719 -3.342 13.312 1 95.31 389 VAL B CA 1
ATOM 8750 C C . VAL B 1 389 ? -19.188 -1.948 12.969 1 95.31 389 VAL B C 1
ATOM 8752 O O . VAL B 1 389 ? -19.734 -0.944 13.43 1 95.31 389 VAL B O 1
ATOM 8755 N N . SER B 1 390 ? -18.141 -1.873 12.109 1 95.94 390 SER B N 1
ATOM 8756 C CA . SER B 1 390 ? -17.656 -0.571 11.664 1 95.94 390 SER B CA 1
ATOM 8757 C C . SER B 1 390 ? -18.75 0.208 10.945 1 95.94 390 SER B C 1
ATOM 8759 O O . SER B 1 390 ? -18.844 1.43 11.086 1 95.94 390 SER B O 1
ATOM 8761 N N . VAL B 1 391 ? -19.609 -0.457 10.234 1 96.19 391 VAL B N 1
ATOM 8762 C CA . VAL B 1 391 ? -20.734 0.167 9.531 1 96.19 391 VAL B CA 1
ATOM 8763 C C . VAL B 1 391 ? -21.75 0.686 10.547 1 96.19 391 VAL B C 1
ATOM 8765 O O . VAL B 1 391 ? -22.359 1.735 10.336 1 96.19 391 VAL B O 1
ATOM 8768 N N . ASP B 1 392 ? -21.938 -0.014 11.617 1 98.06 392 ASP B N 1
ATOM 8769 C CA . ASP B 1 392 ? -22.875 0.382 12.656 1 98.06 392 ASP B CA 1
ATOM 8770 C C . ASP B 1 392 ? -22.422 1.658 13.359 1 98.06 392 ASP B C 1
ATOM 8772 O O . ASP B 1 392 ? -23.234 2.434 13.852 1 98.06 392 ASP B O 1
ATOM 8776 N N . THR B 1 393 ? -21.078 1.834 13.391 1 98.5 393 THR B N 1
ATOM 8777 C CA . THR B 1 393 ? -20.562 3.111 13.867 1 98.5 393 THR B CA 1
ATOM 8778 C C . THR B 1 393 ? -21.125 4.266 13.039 1 98.5 393 THR B C 1
ATOM 8780 O O . THR B 1 393 ? -21.516 5.297 13.594 1 98.5 393 THR B O 1
ATOM 8783 N N . PHE B 1 394 ? -21.219 4.078 11.773 1 98.25 394 PHE B N 1
ATOM 8784 C CA . PHE B 1 394 ? -21.688 5.137 10.891 1 98.25 394 PHE B CA 1
ATOM 8785 C C . PHE B 1 394 ? -23.188 5.355 11.062 1 98.25 394 PHE B C 1
ATOM 8787 O O . PHE B 1 394 ? -23.672 6.48 10.961 1 98.25 394 PHE B O 1
ATOM 8794 N N . PHE B 1 395 ? -23.969 4.289 11.32 1 98.56 395 PHE B N 1
ATOM 8795 C CA . PHE B 1 395 ? -25.391 4.453 11.625 1 98.56 395 PHE B CA 1
ATOM 8796 C C . PHE B 1 395 ? -25.578 5.262 12.898 1 98.56 395 PHE B C 1
ATOM 8798 O O . PHE B 1 395 ? -26.422 6.152 12.953 1 98.56 395 PHE B O 1
ATOM 8805 N N . ALA B 1 396 ? -24.781 4.922 13.883 1 98.62 396 ALA B N 1
ATOM 8806 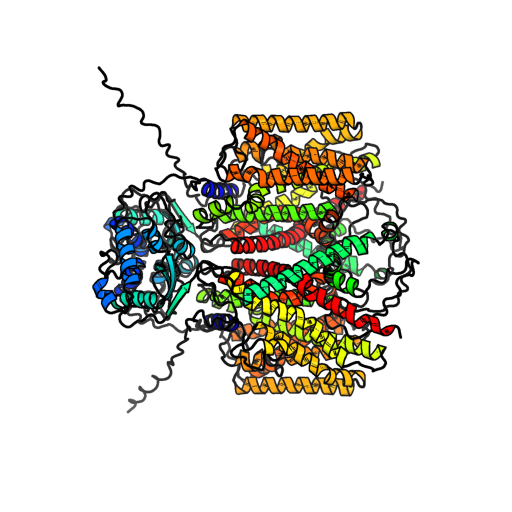C CA . ALA B 1 396 ? -24.875 5.645 15.148 1 98.62 396 ALA B CA 1
ATOM 8807 C C . ALA B 1 396 ? -24.531 7.121 14.961 1 98.62 396 ALA B C 1
ATOM 8809 O O . ALA B 1 396 ? -25.203 7.996 15.508 1 98.62 396 ALA B O 1
ATOM 8810 N N . LEU B 1 397 ? -23.484 7.367 14.172 1 98 397 LEU B N 1
ATOM 8811 C CA . LEU B 1 397 ? -23.078 8.742 13.898 1 98 397 LEU B CA 1
ATOM 8812 C C . LEU B 1 397 ? -24.172 9.5 13.164 1 98 397 LEU B C 1
ATOM 8814 O O . LEU B 1 397 ? -24.453 10.656 13.484 1 98 397 LEU B O 1
ATOM 8818 N N . SER B 1 398 ? -24.766 8.867 12.18 1 97.88 398 SER B N 1
ATOM 8819 C CA . SER B 1 398 ? -25.844 9.492 11.406 1 97.88 398 SER B CA 1
ATOM 8820 C C . SER B 1 398 ? -27.031 9.852 12.297 1 97.88 398 SER B C 1
ATOM 8822 O O . SER B 1 398 ? -27.562 10.961 12.211 1 97.88 398 SER B O 1
ATOM 8824 N N . GLY B 1 399 ? -27.438 8.906 13.156 1 98.44 399 GLY B N 1
ATOM 8825 C CA . GLY B 1 399 ? -28.516 9.18 14.086 1 98.44 399 GLY B CA 1
ATOM 8826 C C . GLY B 1 399 ? -28.203 10.297 15.055 1 98.44 399 GLY B C 1
ATOM 8827 O O . GLY B 1 399 ? -29.031 11.18 15.297 1 98.44 399 GLY B O 1
ATOM 8828 N N . LEU B 1 400 ? -27.016 10.258 15.555 1 98 400 LEU B N 1
ATOM 8829 C CA . LEU B 1 400 ? -26.594 11.25 16.531 1 98 400 LEU B CA 1
ATOM 8830 C C . LEU B 1 400 ? -26.578 12.648 15.922 1 98 400 LEU B C 1
ATOM 8832 O O . LEU B 1 400 ? -27.109 13.594 16.516 1 98 400 LEU B O 1
ATOM 8836 N N . LEU B 1 401 ? -26.047 12.781 14.766 1 95.56 401 LEU B N 1
ATOM 8837 C CA . LEU B 1 401 ? -25.891 14.078 14.117 1 95.56 401 LEU B CA 1
ATOM 8838 C C . LEU B 1 401 ? -27.234 14.641 13.688 1 95.56 401 LEU B C 1
ATOM 8840 O O . LEU B 1 401 ? -27.484 15.844 13.836 1 95.56 401 LEU B O 1
ATOM 8844 N N . VAL B 1 402 ? -28.078 13.797 13.125 1 96.88 402 VAL B N 1
ATOM 8845 C CA . VAL B 1 402 ? -29.391 14.273 12.695 1 96.88 402 VAL B CA 1
ATOM 8846 C C . VAL B 1 402 ? -30.172 14.781 13.898 1 96.88 402 VAL B C 1
ATOM 8848 O O . VAL B 1 402 ? -30.828 15.82 13.828 1 96.88 402 VAL B O 1
ATOM 8851 N N . SER B 1 403 ? -30.078 14.07 14.969 1 97.44 403 SER B N 1
ATOM 8852 C CA . SER B 1 403 ? -30.797 14.453 16.188 1 97.44 403 SER B CA 1
ATOM 8853 C C . SER B 1 403 ? -30.234 15.742 16.766 1 97.44 403 SER B C 1
ATOM 8855 O O . SER B 1 403 ? -30.984 16.688 17.047 1 97.44 403 SER B O 1
ATOM 8857 N N . TYR B 1 404 ? -28.984 15.82 16.922 1 95.25 404 TYR B N 1
ATOM 8858 C CA . TYR B 1 404 ? -28.328 16.984 17.516 1 95.25 404 TYR B CA 1
ATOM 8859 C C . TYR B 1 404 ? -28.594 18.234 16.688 1 95.25 404 TYR B C 1
ATOM 8861 O O . TYR B 1 404 ? -29 19.266 17.25 1 95.25 404 TYR B O 1
ATOM 8869 N N . LEU B 1 405 ? -28.469 18.188 15.414 1 92.31 405 LEU B N 1
ATOM 8870 C CA . LEU B 1 405 ? -28.656 19.328 14.531 1 92.31 405 LEU B CA 1
ATOM 8871 C C . LEU B 1 405 ? -30.125 19.688 14.414 1 92.31 405 LEU B C 1
ATOM 8873 O O . LEU B 1 405 ? -30.484 20.875 14.328 1 92.31 405 LEU B O 1
ATOM 8877 N N . PHE B 1 406 ? -30.938 18.688 14.383 1 95 406 PHE B N 1
ATOM 8878 C CA . PHE B 1 406 ? -32.375 18.922 14.312 1 95 406 PHE B CA 1
ATOM 8879 C C . PHE B 1 406 ? -32.875 19.688 15.539 1 95 406 PHE B C 1
ATOM 8881 O O . PHE B 1 406 ? -33.625 20.641 15.414 1 95 406 PHE B O 1
ATOM 8888 N N . MET B 1 407 ? -32.469 19.297 16.703 1 95.44 407 MET B N 1
ATOM 8889 C CA . MET B 1 407 ? -32.875 19.953 17.938 1 95.44 407 MET B CA 1
ATOM 8890 C C . MET B 1 407 ? -32.406 21.406 17.969 1 95.44 407 MET B C 1
ATOM 8892 O O . MET B 1 407 ? -33.156 22.297 18.375 1 95.44 407 MET B O 1
ATOM 8896 N N . ARG B 1 408 ? -31.25 21.562 17.578 1 91.5 408 ARG B N 1
ATOM 8897 C CA . ARG B 1 408 ? -30.703 22.922 17.547 1 91.5 408 ARG B CA 1
ATOM 8898 C C . ARG B 1 408 ? -31.469 23.797 16.547 1 91.5 408 ARG B C 1
ATOM 8900 O O . ARG B 1 408 ? -31.75 24.969 16.828 1 91.5 408 ARG B O 1
ATOM 8907 N N . GLU B 1 409 ? -31.797 23.25 15.422 1 91.62 409 GLU B N 1
ATOM 8908 C CA . GLU B 1 409 ? -32.531 23.984 14.406 1 91.62 409 GLU B CA 1
ATOM 8909 C C . GLU B 1 409 ? -33.969 24.297 14.883 1 91.62 409 GLU B C 1
ATOM 8911 O O . GLU B 1 409 ? -34.469 25.406 14.688 1 91.62 409 GLU B O 1
ATOM 8916 N N . MET B 1 410 ? -34.625 23.359 15.445 1 93.88 410 MET B N 1
ATOM 8917 C CA . MET B 1 410 ? -35.969 23.547 15.953 1 93.88 410 MET B CA 1
ATOM 8918 C C . MET B 1 410 ? -36 24.594 17.062 1 93.88 410 MET B C 1
ATOM 8920 O O . MET B 1 410 ? -36.969 25.344 17.188 1 93.88 410 MET B O 1
ATOM 8924 N N . GLU B 1 411 ? -34.969 24.531 17.844 1 92.62 411 GLU B N 1
ATOM 8925 C CA . GLU B 1 411 ? -34.844 25.547 18.891 1 92.62 411 GLU B CA 1
ATOM 8926 C C . GLU B 1 411 ? -34.719 26.953 18.297 1 92.62 411 GLU B C 1
ATOM 8928 O O . GLU B 1 411 ? -35.375 27.891 18.766 1 92.62 411 GLU B O 1
ATOM 8933 N N . LYS B 1 412 ? -33.938 27.031 17.344 1 90.69 412 LYS B N 1
ATOM 8934 C CA . LYS B 1 412 ? -33.688 28.297 16.688 1 90.69 412 LYS B CA 1
ATOM 8935 C C . LYS B 1 412 ? -34.938 28.812 15.977 1 90.69 412 LYS B C 1
ATOM 8937 O O . LYS B 1 412 ? -35.188 30.016 15.977 1 90.69 412 LYS B O 1
ATOM 8942 N N . THR B 1 413 ? -35.75 27.953 15.383 1 92.06 413 THR B N 1
ATOM 8943 C CA . THR B 1 413 ? -36.906 28.328 14.57 1 92.06 413 THR B CA 1
ATOM 8944 C C . THR B 1 413 ? -38.188 28.234 15.391 1 92.06 413 THR B C 1
ATOM 8946 O O . THR B 1 413 ? -39.281 28.391 14.852 1 92.06 413 THR B O 1
ATOM 8949 N N . LYS B 1 414 ? -38.094 28.031 16.562 1 91.31 414 LYS B N 1
ATOM 8950 C CA . LYS B 1 414 ? -39.219 27.938 17.469 1 91.31 414 LYS B CA 1
ATOM 8951 C C . LYS B 1 414 ? -40.188 26.859 17.016 1 91.31 414 LYS B C 1
ATOM 8953 O O . LYS B 1 414 ? -41.406 27.109 16.953 1 91.31 414 LYS B O 1
ATOM 8958 N N . GLY B 1 415 ? -39.625 25.75 16.469 1 89.06 415 GLY B N 1
ATOM 8959 C CA . GLY B 1 415 ? -40.438 24.578 16.156 1 89.06 415 GLY B CA 1
ATOM 8960 C C . GLY B 1 415 ? -40.875 24.547 14.695 1 89.06 415 GLY B C 1
ATOM 8961 O O . GLY B 1 415 ? -41.594 23.625 14.281 1 89.06 415 GLY B O 1
ATOM 8962 N N . LYS B 1 416 ? -40.562 25.5 13.883 1 90.5 416 LYS B N 1
ATOM 8963 C CA . LYS B 1 416 ? -40.906 25.516 12.469 1 90.5 416 LYS B CA 1
ATOM 8964 C C . LYS B 1 416 ? -39.844 24.812 11.617 1 90.5 416 LYS B C 1
ATOM 8966 O O . LYS B 1 416 ? -38.656 25.047 11.805 1 90.5 416 LYS B O 1
ATOM 8971 N N . MET B 1 417 ? -40.344 23.844 10.859 1 90.88 417 MET B N 1
ATOM 8972 C CA . MET B 1 417 ? -39.438 23.094 10.016 1 90.88 417 MET B CA 1
ATOM 8973 C C . MET B 1 417 ? -39.938 22.984 8.586 1 90.88 417 MET B C 1
ATOM 8975 O O . MET B 1 417 ? -41.156 22.781 8.375 1 90.88 417 MET B O 1
ATOM 8979 N N . ASN B 1 418 ? -39.125 23.344 7.551 1 91.06 418 ASN B N 1
ATOM 8980 C CA . ASN B 1 418 ? -39.406 23.062 6.152 1 91.06 418 ASN B CA 1
ATOM 8981 C C . ASN B 1 418 ? -39.062 21.625 5.785 1 91.06 418 ASN B C 1
ATOM 8983 O O . ASN B 1 418 ? -37.938 21.344 5.344 1 91.06 418 ASN B O 1
ATOM 8987 N N . TRP B 1 419 ? -40 20.781 5.809 1 93.12 419 TRP B N 1
ATOM 8988 C CA . TRP B 1 419 ? -39.781 19.344 5.645 1 93.12 419 TRP B CA 1
ATOM 8989 C C . TRP B 1 419 ? -39.312 19.031 4.23 1 93.12 419 TRP B C 1
ATOM 8991 O O . TRP B 1 419 ? -38.531 18.094 4.027 1 93.12 419 TRP B O 1
ATOM 9001 N N . GLY B 1 420 ? -39.875 19.688 3.207 1 92.5 420 GLY B N 1
ATOM 9002 C CA . GLY B 1 420 ? -39.375 19.5 1.847 1 92.5 420 GLY B CA 1
ATOM 9003 C C . GLY B 1 420 ? -37.906 19.734 1.695 1 92.5 420 GLY B C 1
ATOM 9004 O O . GLY B 1 420 ? -37.188 18.922 1.085 1 92.5 420 GLY B O 1
ATOM 9005 N N . LEU B 1 421 ? -37.469 20.781 2.273 1 89.12 421 LEU B N 1
ATOM 9006 C CA . LEU B 1 421 ? -36.062 21.125 2.189 1 89.12 421 LEU B CA 1
ATOM 9007 C C . LEU B 1 421 ? -35.219 20.188 3.057 1 89.12 421 LEU B C 1
ATOM 9009 O O . LEU B 1 421 ? -34.062 19.859 2.717 1 89.12 421 LEU B O 1
ATOM 9013 N N . PHE B 1 422 ? -35.875 19.781 4.207 1 91.94 422 PHE B N 1
ATOM 9014 C CA . PHE B 1 422 ? -35.219 18.828 5.098 1 91.94 422 PHE B CA 1
ATOM 9015 C C . PHE B 1 422 ? -34.844 17.562 4.344 1 91.94 422 PHE B C 1
ATOM 9017 O O . PHE B 1 422 ? -33.688 17.125 4.395 1 91.94 422 PHE B O 1
ATOM 9024 N N . TYR B 1 423 ? -35.719 16.984 3.561 1 94.62 423 TYR B N 1
ATOM 9025 C CA . TYR B 1 423 ? -35.5 15.75 2.816 1 94.62 423 TYR B CA 1
ATOM 9026 C C . TYR B 1 423 ? -34.656 16.016 1.569 1 94.62 423 TYR B C 1
ATOM 9028 O O . TYR B 1 423 ? -33.781 15.211 1.21 1 94.62 423 TYR B O 1
ATOM 9036 N N . PHE B 1 424 ? -34.812 17.125 0.956 1 92.94 424 PHE B N 1
ATOM 9037 C CA . PHE B 1 424 ? -34.125 17.438 -0.291 1 92.94 424 PHE B CA 1
ATOM 9038 C C . PHE B 1 424 ? -32.625 17.625 -0.051 1 92.94 424 PHE B C 1
ATOM 9040 O O . PHE B 1 424 ? -31.812 17.172 -0.848 1 92.94 424 PHE B O 1
ATOM 9047 N N . HIS B 1 425 ? -32.312 18.312 0.967 1 90.31 425 HIS B N 1
ATOM 9048 C CA . HIS B 1 425 ? -30.906 18.594 1.272 1 90.31 425 HIS B CA 1
ATOM 9049 C C . HIS B 1 425 ? -30.109 17.312 1.395 1 90.31 425 HIS B C 1
ATOM 9051 O O . HIS B 1 425 ? -29.016 17.203 0.815 1 90.31 425 HIS B O 1
ATOM 9057 N N . ARG B 1 426 ? -30.578 16.422 2.154 1 91.56 426 ARG B N 1
ATOM 9058 C CA . ARG B 1 426 ? -29.875 15.148 2.326 1 91.56 426 ARG B CA 1
ATOM 9059 C C . ARG B 1 426 ? -29.781 14.391 1.01 1 91.56 426 ARG B C 1
ATOM 9061 O O . ARG B 1 426 ? -28.734 13.844 0.671 1 91.56 426 ARG B O 1
ATOM 9068 N N . PHE B 1 427 ? -30.906 14.32 0.302 1 94.94 427 PHE B N 1
ATOM 9069 C CA . PHE B 1 427 ? -30.938 13.641 -0.985 1 94.94 427 PHE B CA 1
ATOM 9070 C C . PHE B 1 427 ? -29.922 14.242 -1.947 1 94.94 427 PHE B C 1
ATOM 9072 O O . PHE B 1 427 ? -29.172 13.508 -2.605 1 94.94 427 PHE B O 1
ATOM 9079 N N . TRP B 1 428 ? -29.844 15.547 -1.979 1 93.75 428 TRP B N 1
ATOM 9080 C CA . TRP B 1 428 ? -28.969 16.25 -2.904 1 93.75 428 TRP B CA 1
ATOM 9081 C C . TRP B 1 428 ? -27.5 16.094 -2.494 1 93.75 428 TRP B C 1
ATOM 9083 O O . TRP B 1 428 ? -26.609 16.047 -3.348 1 93.75 428 TRP B O 1
ATOM 9093 N N . ARG B 1 429 ? -27.281 15.953 -1.24 1 92.38 429 ARG B N 1
ATOM 9094 C CA . ARG B 1 429 ? -25.922 15.836 -0.729 1 92.38 429 ARG B CA 1
ATOM 9095 C C . ARG B 1 429 ? -25.344 14.453 -1.023 1 92.38 429 ARG B C 1
ATOM 9097 O O . ARG B 1 429 ? -24.141 14.312 -1.285 1 92.38 429 ARG B O 1
ATOM 9104 N N . LEU B 1 430 ? -26.109 13.492 -1.099 1 96.06 430 LEU B N 1
ATOM 9105 C CA . LEU B 1 430 ? -25.641 12.117 -1.193 1 96.06 430 LEU B CA 1
ATOM 9106 C C . LEU B 1 430 ? -25.734 11.602 -2.627 1 96.06 430 LEU B C 1
ATOM 9108 O O . LEU B 1 430 ? -24.844 10.883 -3.09 1 96.06 430 LEU B O 1
ATOM 9112 N N . THR B 1 431 ? -26.703 11.977 -3.363 1 97.56 431 THR B N 1
ATOM 9113 C CA . THR B 1 431 ? -27.125 11.258 -4.566 1 97.56 431 THR B CA 1
ATOM 9114 C C . THR B 1 431 ? -26.203 11.578 -5.73 1 97.56 431 THR B C 1
ATOM 9116 O O . THR B 1 431 ? -25.781 10.68 -6.461 1 97.56 431 THR B O 1
ATOM 9119 N N . PRO B 1 432 ? -25.828 12.859 -5.941 1 96.25 432 PRO B N 1
ATOM 9120 C CA . PRO B 1 432 ? -25.031 13.141 -7.137 1 96.25 432 PRO B CA 1
ATOM 9121 C C . PRO B 1 432 ? -23.703 12.398 -7.145 1 96.25 432 PRO B C 1
ATOM 9123 O O . PRO B 1 432 ? -23.391 11.68 -8.102 1 96.25 432 PRO B O 1
ATOM 9126 N N . PRO B 1 433 ? -22.875 12.5 -6.094 1 97.25 433 PRO B N 1
ATOM 9127 C CA . PRO B 1 433 ? -21.625 11.719 -6.133 1 97.25 433 PRO B CA 1
ATOM 9128 C C . PRO B 1 433 ? -21.875 10.219 -6.223 1 97.25 433 PRO B C 1
ATOM 9130 O O . PRO B 1 433 ? -21.141 9.508 -6.906 1 97.25 433 PRO B O 1
ATOM 9133 N N . TYR B 1 434 ? -22.938 9.734 -5.59 1 97.94 434 TYR B N 1
ATOM 9134 C CA . TYR B 1 434 ? -23.312 8.328 -5.613 1 97.94 434 TYR B CA 1
ATOM 9135 C C . TYR B 1 434 ? -23.625 7.867 -7.035 1 97.94 434 TYR B C 1
ATOM 9137 O O . TYR B 1 434 ? -23.016 6.93 -7.543 1 97.94 434 TYR B O 1
ATOM 9145 N N . MET B 1 435 ? -24.422 8.578 -7.691 1 97 435 MET B N 1
ATOM 9146 C CA . MET B 1 435 ? -24.891 8.188 -9.016 1 97 435 MET B CA 1
ATOM 9147 C C . MET B 1 435 ? -23.797 8.398 -10.062 1 97 435 MET B C 1
ATOM 9149 O O . MET B 1 435 ? -23.703 7.637 -11.023 1 97 435 MET B O 1
ATOM 9153 N N . LEU B 1 436 ? -23.031 9.406 -9.922 1 95.81 436 LEU B N 1
ATOM 9154 C CA . LEU B 1 436 ? -21.969 9.664 -10.891 1 95.81 436 LEU B CA 1
ATOM 9155 C C . LEU B 1 436 ? -20.875 8.609 -10.773 1 95.81 436 LEU B C 1
ATOM 9157 O O . LEU B 1 436 ? -20.328 8.148 -11.781 1 95.81 436 LEU B O 1
ATOM 9161 N N . VAL B 1 437 ? -20.484 8.234 -9.508 1 97.31 437 VAL B N 1
ATOM 9162 C CA . VAL B 1 437 ? -19.516 7.164 -9.32 1 97.31 437 VAL B CA 1
ATOM 9163 C C . VAL B 1 437 ? -20.062 5.855 -9.867 1 97.31 437 VAL B C 1
ATOM 9165 O O . VAL B 1 437 ? -19.344 5.086 -10.508 1 97.31 437 VAL B O 1
ATOM 9168 N N . LEU B 1 438 ? -21.359 5.609 -9.594 1 96.62 438 LEU B N 1
ATOM 9169 C CA . LEU B 1 438 ? -22.016 4.418 -10.117 1 96.62 438 LEU B CA 1
ATOM 9170 C C . LEU B 1 438 ? -21.969 4.395 -11.641 1 96.62 438 LEU B C 1
ATOM 9172 O O . LEU B 1 438 ? -21.672 3.361 -12.242 1 96.62 438 LEU B O 1
ATOM 9176 N N . PHE B 1 439 ? -22.234 5.512 -12.234 1 95.31 439 PHE B N 1
ATOM 9177 C CA . PHE B 1 439 ? -22.234 5.613 -13.688 1 95.31 439 PHE B CA 1
ATOM 9178 C C . PHE B 1 439 ? -20.844 5.324 -14.25 1 95.31 439 PHE B C 1
ATOM 9180 O O . PHE B 1 439 ? -20.703 4.562 -15.203 1 95.31 439 PHE B O 1
ATOM 9187 N N . VAL B 1 440 ? -19.812 5.871 -13.688 1 95.12 440 VAL B N 1
ATOM 9188 C CA . VAL B 1 440 ? -18.438 5.656 -14.133 1 95.12 440 VAL B CA 1
ATOM 9189 C C . VAL B 1 440 ? -18.047 4.191 -13.93 1 95.12 440 VAL B C 1
ATOM 9191 O O . VAL B 1 440 ? -17.391 3.59 -14.789 1 95.12 440 VAL B O 1
ATOM 9194 N N . GLU B 1 441 ? -18.469 3.635 -12.828 1 95.5 441 GLU B N 1
ATOM 9195 C CA . GLU B 1 441 ? -18.141 2.248 -12.516 1 95.5 441 GLU B CA 1
ATOM 9196 C C . GLU B 1 441 ? -18.734 1.292 -13.539 1 95.5 441 GLU B C 1
ATOM 9198 O O . GLU B 1 441 ? -18.047 0.416 -14.062 1 95.5 441 GLU B O 1
ATOM 9203 N N . VAL B 1 442 ? -19.984 1.501 -13.875 1 94.25 442 VAL B N 1
ATOM 9204 C CA . VAL B 1 442 ? -20.703 0.568 -14.734 1 94.25 442 VAL B CA 1
ATOM 9205 C C . VAL B 1 442 ? -20.234 0.719 -16.172 1 94.25 442 VAL B C 1
ATOM 9207 O O . VAL B 1 442 ? -20.188 -0.26 -16.922 1 94.25 442 VAL B O 1
ATOM 9210 N N . THR B 1 443 ? -19.75 1.868 -16.578 1 94.56 443 THR B N 1
ATOM 9211 C CA . THR B 1 443 ? -19.484 2.127 -18 1 94.56 443 THR B CA 1
ATOM 9212 C C . THR B 1 443 ? -18 2.045 -18.312 1 94.56 443 THR B C 1
ATOM 9214 O O . THR B 1 443 ? -17.609 1.699 -19.422 1 94.56 443 THR B O 1
ATOM 9217 N N . LEU B 1 444 ? -17.156 2.314 -17.328 1 94.88 444 LEU B N 1
ATOM 9218 C CA . LEU B 1 444 ? -15.758 2.523 -17.703 1 94.88 444 LEU B CA 1
ATOM 9219 C C . LEU B 1 444 ? -14.859 1.463 -17.078 1 94.88 444 LEU B C 1
ATOM 9221 O O . LEU B 1 444 ? -13.727 1.263 -17.531 1 94.88 444 LEU B O 1
ATOM 9225 N N . THR B 1 445 ? -15.242 0.808 -16.047 1 92.69 445 THR B N 1
ATOM 9226 C CA . THR B 1 445 ? -14.344 -0.074 -15.305 1 92.69 445 THR B CA 1
ATOM 9227 C C . THR B 1 445 ? -13.812 -1.188 -16.203 1 92.69 445 THR B C 1
ATOM 9229 O O . THR B 1 445 ? -12.688 -1.659 -16.031 1 92.69 445 THR B O 1
ATOM 9232 N N . ARG B 1 446 ? -14.633 -1.707 -17.172 1 92.06 446 ARG B N 1
ATOM 9233 C CA . ARG B 1 446 ? -14.211 -2.814 -18.016 1 92.06 446 ARG B CA 1
ATOM 9234 C C . ARG B 1 446 ? -12.992 -2.428 -18.859 1 92.06 446 ARG B C 1
ATOM 9236 O O . ARG B 1 446 ? -12.273 -3.297 -19.359 1 92.06 446 ARG B O 1
ATOM 9243 N N . TYR B 1 447 ? -12.688 -1.097 -18.953 1 93.25 447 TYR B N 1
ATOM 9244 C CA . TYR B 1 447 ? -11.586 -0.627 -19.781 1 93.25 447 TYR B CA 1
ATOM 9245 C C . TYR B 1 447 ? -10.383 -0.25 -18.922 1 93.25 447 TYR B C 1
ATOM 9247 O O . TYR B 1 447 ? -9.359 0.213 -19.438 1 93.25 447 TYR B O 1
ATOM 9255 N N . PHE B 1 448 ? -10.43 -0.408 -17.609 1 91.69 448 PHE B N 1
ATOM 9256 C CA . PHE B 1 448 ? -9.398 0.053 -16.688 1 91.69 448 PHE B CA 1
ATOM 9257 C C . PHE B 1 448 ? -8.148 -0.809 -16.797 1 91.69 448 PHE B C 1
ATOM 9259 O O . PHE B 1 448 ? -7.031 -0.322 -16.609 1 91.69 448 PHE B O 1
ATOM 9266 N N . ALA B 1 449 ? -8.328 -2.094 -17.047 1 92.12 449 ALA B N 1
ATOM 9267 C CA . ALA B 1 449 ? -7.203 -3.023 -17.062 1 92.12 449 ALA B CA 1
ATOM 9268 C C . ALA B 1 449 ? -7.523 -4.27 -17.875 1 92.12 449 ALA B C 1
ATOM 9270 O O . ALA B 1 449 ? -8.422 -4.25 -18.719 1 92.12 449 ALA B O 1
ATOM 9271 N N . ASN B 1 450 ? -6.688 -5.195 -17.859 1 92.56 450 ASN B N 1
ATOM 9272 C CA . ASN B 1 450 ? -6.82 -6.508 -18.484 1 92.56 450 ASN B CA 1
ATOM 9273 C C . ASN B 1 450 ? -6.086 -7.582 -17.672 1 92.56 450 ASN B C 1
ATOM 9275 O O . ASN B 1 450 ? -5.531 -7.301 -16.609 1 92.56 450 ASN B O 1
ATOM 9279 N N . GLY B 1 451 ? -6.168 -8.82 -18.125 1 92.81 451 GLY B N 1
ATOM 9280 C CA . GLY B 1 451 ? -5.547 -9.938 -17.422 1 92.81 451 GLY B CA 1
ATOM 9281 C C . GLY B 1 451 ? -6.422 -11.172 -17.375 1 92.81 451 GLY B C 1
ATOM 9282 O O . GLY B 1 451 ? -7.57 -11.148 -17.828 1 92.81 451 GLY B O 1
ATOM 9283 N N . PRO B 1 452 ? -5.801 -12.211 -16.875 1 93.69 452 PRO B N 1
ATOM 9284 C CA . PRO B 1 452 ? -6.543 -13.469 -16.844 1 93.69 452 PRO B CA 1
ATOM 9285 C C . PRO B 1 452 ? -7.805 -13.398 -15.984 1 93.69 452 PRO B C 1
ATOM 9287 O O . PRO B 1 452 ? -8.82 -14.008 -16.328 1 93.69 452 PRO B O 1
ATOM 9290 N N . PHE B 1 453 ? -7.801 -12.547 -14.922 1 91.81 453 PHE B N 1
ATOM 9291 C CA . PHE B 1 453 ? -8.914 -12.5 -13.977 1 91.81 453 PHE B CA 1
ATOM 9292 C C . PHE B 1 453 ? -9.836 -11.328 -14.281 1 91.81 453 PHE B C 1
ATOM 9294 O O . PHE B 1 453 ? -10.836 -11.125 -13.594 1 91.81 453 PHE B O 1
ATOM 9301 N N . TRP B 1 454 ? -9.492 -10.57 -15.297 1 91.88 454 TRP B N 1
ATOM 9302 C CA . TRP B 1 454 ? -10.227 -9.336 -15.547 1 91.88 454 TRP B CA 1
ATOM 9303 C C . TRP B 1 454 ? -11.617 -9.633 -16.094 1 91.88 454 TRP B C 1
ATOM 9305 O O . TRP B 1 454 ? -11.758 -10.336 -17.094 1 91.88 454 TRP B O 1
ATOM 9315 N N . PRO B 1 455 ? -12.633 -9.109 -15.469 1 89.44 455 PRO B N 1
ATOM 9316 C CA . PRO B 1 455 ? -13.984 -9.266 -16.016 1 89.44 455 PRO B CA 1
ATOM 9317 C C . PRO B 1 455 ? -14.258 -8.32 -17.188 1 89.44 455 PRO B C 1
ATOM 9319 O O . PRO B 1 455 ? -14.523 -7.133 -16.969 1 89.44 455 PRO B O 1
ATOM 9322 N N . GLU B 1 456 ? -14.32 -8.828 -18.328 1 87.5 456 GLU B N 1
ATOM 9323 C CA . GLU B 1 456 ? -14.461 -8.008 -19.516 1 87.5 456 GLU B CA 1
ATOM 9324 C C . GLU B 1 456 ? -15.852 -7.387 -19.609 1 87.5 456 GLU B C 1
ATOM 9326 O O . GLU B 1 456 ? -16.062 -6.426 -20.344 1 87.5 456 GLU B O 1
ATOM 9331 N N . GLY B 1 457 ? -16.812 -7.953 -18.891 1 86.31 457 GLY B N 1
ATOM 9332 C CA . GLY B 1 457 ? -18.156 -7.383 -18.828 1 86.31 457 GLY B CA 1
ATOM 9333 C C . GLY B 1 457 ? -18.281 -6.297 -17.781 1 86.31 457 GLY B C 1
ATOM 9334 O O . GLY B 1 457 ? -19.328 -5.652 -17.672 1 86.31 457 GLY B O 1
ATOM 9335 N N . GLY B 1 458 ? -17.281 -6.051 -17.062 1 88.06 458 GLY B N 1
ATOM 9336 C CA . GLY B 1 458 ? -17.328 -5.098 -15.977 1 88.06 458 GLY B CA 1
ATOM 9337 C C . GLY B 1 458 ? -17.578 -5.746 -14.625 1 88.06 458 GLY B C 1
ATOM 9338 O O . GLY B 1 458 ? -17.641 -6.973 -14.523 1 88.06 458 GLY B O 1
ATOM 9339 N N . PHE B 1 459 ? -17.734 -4.93 -13.594 1 87.31 459 PHE B N 1
ATOM 9340 C CA . PHE B 1 459 ? -17.844 -5.43 -12.227 1 87.31 459 PHE B CA 1
ATOM 9341 C C . PHE B 1 459 ? -19.297 -5.688 -11.852 1 87.31 459 PHE B C 1
ATOM 9343 O O . PHE B 1 459 ? -19.578 -6.285 -10.812 1 87.31 459 PHE B O 1
ATOM 9350 N N . GLU B 1 460 ? -20.219 -5.18 -12.695 1 88.19 460 GLU B N 1
ATOM 9351 C CA . GLU B 1 460 ? -21.641 -5.324 -12.43 1 88.19 460 GLU B CA 1
ATOM 9352 C C . GLU B 1 460 ? -22.328 -6.188 -13.492 1 88.19 460 GLU B C 1
ATOM 9354 O O . GLU B 1 460 ? -21.953 -6.133 -14.664 1 88.19 460 GLU B O 1
ATOM 9359 N N . LYS B 1 461 ? -23.297 -6.898 -13 1 81.06 461 LYS B N 1
ATOM 9360 C CA . LYS B 1 461 ? -24.062 -7.727 -13.93 1 81.06 461 LYS B CA 1
ATOM 9361 C C . LYS B 1 461 ? -24.906 -6.871 -14.883 1 81.06 461 LYS B C 1
ATOM 9363 O O . LYS B 1 461 ? -25.594 -5.949 -14.445 1 81.06 461 LYS B O 1
ATOM 9368 N N . ASP B 1 462 ? -24.797 -7.113 -16.109 1 83.56 462 ASP B N 1
ATOM 9369 C CA . ASP B 1 462 ? -25.594 -6.477 -17.156 1 83.56 462 ASP B CA 1
ATOM 9370 C C . ASP B 1 462 ? -25.547 -4.953 -17.031 1 83.56 462 ASP B C 1
ATOM 9372 O O . ASP B 1 462 ? -26.562 -4.281 -17.234 1 83.56 462 ASP B O 1
ATOM 9376 N N . PHE B 1 463 ? -24.531 -4.395 -16.547 1 85.88 463 PHE B N 1
ATOM 9377 C CA . PHE B 1 463 ? -24.312 -2.957 -16.438 1 85.88 463 PHE B CA 1
ATOM 9378 C C . PHE B 1 463 ? -25.406 -2.299 -15.617 1 85.88 463 PHE B C 1
ATOM 9380 O O . PHE B 1 463 ? -25.766 -1.146 -15.859 1 85.88 463 PHE B O 1
ATOM 9387 N N . CYS B 1 464 ? -26.094 -3.061 -14.742 1 90.81 464 CYS B N 1
ATOM 9388 C CA . CYS B 1 464 ? -27.156 -2.576 -13.859 1 90.81 464 CYS B CA 1
ATOM 9389 C C . CYS B 1 464 ? -28.312 -2.006 -14.672 1 90.81 464 CYS B C 1
ATOM 9391 O O . CYS B 1 464 ? -29 -1.091 -14.211 1 90.81 464 CYS B O 1
ATOM 9393 N N . GLU B 1 465 ? -28.516 -2.436 -15.805 1 89.62 465 GLU B N 1
ATOM 9394 C CA . GLU B 1 465 ? -29.5 -1.856 -16.719 1 89.62 465 GLU B CA 1
ATOM 9395 C C . GLU B 1 465 ? -30.906 -1.912 -16.109 1 89.62 465 GLU B C 1
ATOM 9397 O O . GLU B 1 465 ? -31.672 -0.949 -16.203 1 89.62 465 GLU B O 1
ATOM 9402 N N . ASP B 1 466 ? -31.266 -2.92 -15.406 1 90.94 466 ASP B N 1
ATOM 9403 C CA . ASP B 1 466 ? -32.625 -3.074 -14.891 1 90.94 466 ASP B CA 1
ATOM 9404 C C . ASP B 1 466 ? -32.688 -2.74 -13.406 1 90.94 466 ASP B C 1
ATOM 9406 O O . ASP B 1 466 ? -33.75 -2.854 -12.789 1 90.94 466 ASP B O 1
ATOM 9410 N N . THR B 1 467 ? -31.594 -2.311 -12.828 1 93.25 467 THR B N 1
ATOM 9411 C CA . THR B 1 467 ? -31.641 -2.207 -11.375 1 93.25 467 THR B CA 1
ATOM 9412 C C . THR B 1 467 ? -31.078 -0.866 -10.914 1 93.25 467 THR B C 1
ATOM 9414 O O . THR B 1 467 ? -31.234 -0.491 -9.75 1 93.25 467 THR B O 1
ATOM 9417 N N . TRP B 1 468 ? -30.469 -0.04 -11.758 1 93.69 468 TRP B N 1
ATOM 9418 C CA . TRP B 1 468 ? -29.812 1.199 -11.352 1 93.69 468 TRP B CA 1
ATOM 9419 C C . TRP B 1 468 ? -30.797 2.129 -10.648 1 93.69 468 TRP B C 1
ATOM 9421 O O . TRP B 1 468 ? -30.406 2.893 -9.758 1 93.69 468 TRP B O 1
ATOM 9431 N N . TR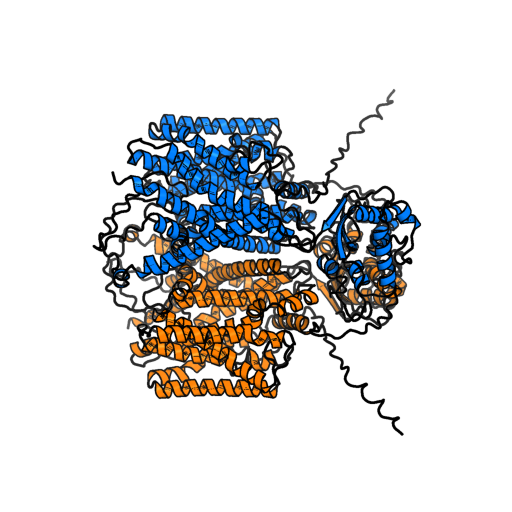P B 1 469 ? -32.125 2.104 -11 1 95.38 469 TRP B N 1
ATOM 9432 C CA . TRP B 1 469 ? -33.125 2.998 -10.445 1 95.38 469 TRP B CA 1
ATOM 9433 C C . TRP B 1 469 ? -33.375 2.688 -8.977 1 95.38 469 TRP B C 1
ATOM 9435 O O . TRP B 1 469 ? -33.812 3.555 -8.219 1 95.38 469 TRP B O 1
ATOM 9445 N N . THR B 1 470 ? -33.156 1.44 -8.578 1 96.62 470 THR B N 1
ATOM 9446 C CA . THR B 1 470 ? -33.312 1.091 -7.176 1 96.62 470 THR B CA 1
ATOM 9447 C C . THR B 1 470 ? -32.281 1.812 -6.312 1 96.62 470 THR B C 1
ATOM 9449 O O . THR B 1 470 ? -32.562 2.146 -5.16 1 96.62 470 THR B O 1
ATOM 9452 N N . ASN B 1 471 ? -31.062 1.979 -6.867 1 97.06 471 ASN B N 1
ATOM 9453 C CA . ASN B 1 471 ? -30.031 2.746 -6.168 1 97.06 471 ASN B CA 1
ATOM 9454 C C . ASN B 1 471 ? -30.422 4.219 -6.062 1 97.06 471 ASN B C 1
ATOM 9456 O O . ASN B 1 471 ? -30.203 4.844 -5.02 1 97.06 471 ASN B O 1
ATOM 9460 N N . LEU B 1 472 ? -30.984 4.754 -7.098 1 97 472 LEU B N 1
ATOM 9461 C CA . LEU B 1 472 ? -31.406 6.148 -7.121 1 97 472 LEU B CA 1
ATOM 9462 C C . LEU B 1 472 ? -32.5 6.414 -6.074 1 97 472 LEU B C 1
ATOM 9464 O O . LEU B 1 472 ? -32.469 7.457 -5.414 1 97 472 LEU B O 1
ATOM 9468 N N . LEU B 1 473 ? -33.312 5.434 -5.887 1 97.19 473 LEU B N 1
ATOM 9469 C CA . LEU B 1 473 ? -34.438 5.586 -4.973 1 97.19 473 LEU B CA 1
ATOM 9470 C C . LEU B 1 473 ? -34.094 5.074 -3.58 1 97.19 473 LEU B C 1
ATOM 9472 O O . LEU B 1 473 ? -34.906 5.145 -2.66 1 97.19 473 LEU B O 1
ATOM 9476 N N . TYR B 1 474 ? -32.938 4.598 -3.4 1 97.75 474 TYR B N 1
ATOM 9477 C CA . TYR B 1 474 ? -32.438 4.098 -2.125 1 97.75 474 TYR B CA 1
ATOM 9478 C C . TYR B 1 474 ? -33.312 2.953 -1.61 1 97.75 474 TYR B C 1
ATOM 9480 O O . TYR B 1 474 ? -33.688 2.934 -0.438 1 97.75 474 TYR B O 1
ATOM 9488 N N . ILE B 1 475 ? -33.656 1.979 -2.523 1 97.44 475 ILE B N 1
ATOM 9489 C CA . ILE B 1 475 ? -34.438 0.805 -2.137 1 97.44 475 ILE B CA 1
ATOM 9490 C C . ILE B 1 475 ? -33.75 -0.458 -2.672 1 97.44 475 ILE B C 1
ATOM 9492 O O . ILE B 1 475 ? -34.406 -1.488 -2.852 1 97.44 475 ILE B O 1
ATOM 9496 N N . ASN B 1 476 ? -32.438 -0.386 -2.992 1 95.12 476 ASN B N 1
ATOM 9497 C CA . ASN B 1 476 ? -31.688 -1.494 -3.576 1 95.12 476 ASN B CA 1
ATOM 9498 C C . ASN B 1 476 ? -31.516 -2.637 -2.578 1 95.12 476 ASN B C 1
ATOM 9500 O O . ASN B 1 476 ? -31.172 -3.754 -2.963 1 95.12 476 ASN B O 1
ATOM 9504 N N . ASN B 1 477 ? -31.75 -2.439 -1.257 1 94.81 477 ASN B N 1
ATOM 9505 C CA . ASN B 1 477 ? -31.672 -3.5 -0.258 1 94.81 477 ASN B CA 1
ATOM 9506 C C . ASN B 1 477 ? -33 -4.215 -0.104 1 94.81 477 ASN B C 1
ATOM 9508 O O . ASN B 1 477 ? -33.094 -5.219 0.602 1 94.81 477 ASN B O 1
ATOM 9512 N N . LEU B 1 478 ? -34.062 -3.699 -0.782 1 95.62 478 LEU B N 1
ATOM 9513 C CA . LEU B 1 478 ? -35.438 -4.25 -0.661 1 95.62 478 LEU B CA 1
ATOM 9514 C C . LEU B 1 478 ? -35.875 -4.84 -1.987 1 95.62 478 LEU B C 1
ATOM 9516 O O . LEU B 1 478 ? -36.625 -5.832 -2.006 1 95.62 478 LEU B O 1
ATOM 9520 N N . VAL B 1 479 ? -35.438 -4.211 -3.031 1 94.12 479 VAL B N 1
ATOM 9521 C CA . VAL B 1 479 ? -35.938 -4.559 -4.348 1 94.12 479 VAL B CA 1
ATOM 9522 C C . VAL B 1 479 ? -34.844 -5.164 -5.203 1 94.12 479 VAL B C 1
ATOM 9524 O O . VAL B 1 479 ? -33.75 -4.594 -5.309 1 94.12 479 VAL B O 1
ATOM 9527 N N . LYS B 1 480 ? -35.094 -6.32 -5.871 1 89.62 480 LYS B N 1
ATOM 9528 C CA . LYS B 1 480 ? -34.188 -7.008 -6.797 1 89.62 480 LYS B CA 1
ATOM 9529 C C . LYS B 1 480 ? -32.812 -7.254 -6.152 1 89.62 480 LYS B C 1
ATOM 9531 O O . LYS B 1 480 ? -31.797 -6.914 -6.734 1 89.62 480 LYS B O 1
ATOM 9536 N N . THR B 1 481 ? -32.844 -7.816 -5.043 1 86.81 481 THR B N 1
ATOM 9537 C CA . THR B 1 481 ? -31.609 -8.008 -4.262 1 86.81 481 THR B CA 1
ATOM 9538 C C . THR B 1 481 ? -30.75 -9.117 -4.855 1 86.81 481 THR B C 1
ATOM 9540 O O . THR B 1 481 ? -29.578 -9.25 -4.52 1 86.81 481 THR B O 1
ATOM 9543 N N . ASP B 1 482 ? -31.266 -9.891 -5.824 1 80.38 482 ASP B N 1
ATOM 9544 C CA . ASP B 1 482 ? -30.531 -10.945 -6.512 1 80.38 482 ASP B CA 1
ATOM 9545 C C . ASP B 1 482 ? -29.625 -10.367 -7.594 1 80.38 482 ASP B C 1
ATOM 9547 O O . ASP B 1 482 ? -28.656 -11.016 -8.008 1 80.38 482 ASP B O 1
ATOM 9551 N N . LYS B 1 483 ? -30.062 -9.156 -8.062 1 83.56 483 LYS B N 1
ATOM 9552 C CA . LYS B 1 483 ? -29.266 -8.445 -9.055 1 83.56 483 LYS B CA 1
ATOM 9553 C C . LYS B 1 483 ? -28.844 -7.074 -8.547 1 83.56 483 LYS B C 1
ATOM 9555 O O . LYS B 1 483 ? -29.125 -6.055 -9.188 1 83.56 483 LYS B O 1
ATOM 9560 N N . THR B 1 484 ? -28.094 -7.207 -7.527 1 84.19 484 THR B N 1
ATOM 9561 C CA . THR B 1 484 ? -27.75 -5.953 -6.863 1 84.19 484 THR B CA 1
ATOM 9562 C C . THR B 1 484 ? -26.75 -5.156 -7.688 1 84.19 484 THR B C 1
ATOM 9564 O O . THR B 1 484 ? -25.859 -5.738 -8.328 1 84.19 484 THR B O 1
ATOM 9567 N N . CYS B 1 485 ? -27 -3.883 -7.801 1 88.5 485 CYS B N 1
ATOM 9568 C CA . CYS B 1 485 ? -26.094 -2.916 -8.406 1 88.5 485 CYS B CA 1
ATOM 9569 C C . CYS B 1 485 ? -25.344 -2.127 -7.336 1 88.5 485 CYS B C 1
ATOM 9571 O O . CYS B 1 485 ? -25.969 -1.525 -6.457 1 88.5 485 CYS B O 1
ATOM 9573 N N . PHE B 1 486 ? -23.969 -2.133 -7.449 1 91.12 486 PHE B N 1
ATOM 9574 C CA . PHE B 1 486 ? -23.219 -1.424 -6.41 1 91.12 486 PHE B CA 1
ATOM 9575 C C . PHE B 1 486 ? -23.5 -2.029 -5.039 1 91.12 486 PHE B C 1
ATOM 9577 O O . PHE B 1 486 ? -24.031 -1.357 -4.152 1 91.12 486 PHE B O 1
ATOM 9584 N N . ALA B 1 487 ? -23.078 -3.211 -4.852 1 87.62 487 ALA B N 1
ATOM 9585 C CA . ALA B 1 487 ? -23.5 -4.141 -3.811 1 87.62 487 ALA B CA 1
ATOM 9586 C C . ALA B 1 487 ? -23.281 -3.545 -2.422 1 87.62 487 ALA B C 1
ATOM 9588 O O . ALA B 1 487 ? -24.062 -3.812 -1.5 1 87.62 487 ALA B O 1
ATOM 9589 N N . TRP B 1 488 ? -22.281 -2.738 -2.154 1 91.44 488 TRP B N 1
ATOM 9590 C CA . TRP B 1 488 ? -22 -2.227 -0.815 1 91.44 488 TRP B CA 1
ATOM 9591 C C . TRP B 1 488 ? -22.859 -1.004 -0.512 1 91.44 488 TRP B C 1
ATOM 9593 O O . TRP B 1 488 ? -22.844 -0.488 0.608 1 91.44 488 TRP B O 1
ATOM 9603 N N . ALA B 1 489 ? -23.75 -0.638 -1.471 1 95.56 489 ALA B N 1
ATOM 9604 C CA . ALA B 1 489 ? -24.594 0.539 -1.293 1 95.56 489 ALA B CA 1
ATOM 9605 C C . ALA B 1 489 ? -25.844 0.199 -0.492 1 95.56 489 ALA B C 1
ATOM 9607 O O . ALA B 1 489 ? -26.719 1.054 -0.286 1 95.56 489 ALA B O 1
ATOM 9608 N N . TRP B 1 490 ? -26.016 -1.029 -0.024 1 95.06 490 TRP B N 1
ATOM 9609 C CA . TRP B 1 490 ? -27.109 -1.331 0.89 1 95.06 490 TRP B CA 1
ATOM 9610 C C . TRP B 1 490 ? -27.078 -0.408 2.104 1 95.06 490 TRP B C 1
ATOM 9612 O O . TRP B 1 490 ? -28.125 -0.049 2.646 1 95.06 490 TRP B O 1
ATOM 9622 N N . TYR B 1 491 ? -25.906 -0.065 2.586 1 96.75 491 TYR B N 1
ATOM 9623 C CA . TYR B 1 491 ? -25.75 0.85 3.709 1 96.75 491 TYR B CA 1
ATOM 9624 C C . TYR B 1 491 ? -26.422 2.184 3.43 1 96.75 491 TYR B C 1
ATOM 9626 O O . TYR B 1 491 ? -27.109 2.734 4.301 1 96.75 491 TYR B O 1
ATOM 9634 N N . LEU B 1 492 ? -26.188 2.734 2.205 1 97.56 492 LEU B N 1
ATOM 9635 C CA . LEU B 1 492 ? -26.766 4.02 1.841 1 97.56 492 LEU B CA 1
ATOM 9636 C C . LEU B 1 492 ? -28.297 3.936 1.812 1 97.56 492 LEU B C 1
ATOM 9638 O O . LEU B 1 492 ? -28.984 4.883 2.197 1 97.56 492 LEU B O 1
ATOM 9642 N N . ALA B 1 493 ? -28.781 2.816 1.312 1 97.81 493 ALA B N 1
ATOM 9643 C CA . ALA B 1 493 ? -30.234 2.607 1.313 1 97.81 493 ALA B CA 1
ATOM 9644 C C . ALA B 1 493 ? -30.797 2.631 2.734 1 97.81 493 ALA B C 1
ATOM 9646 O O . ALA B 1 493 ? -31.75 3.354 3.021 1 97.81 493 ALA B O 1
ATOM 9647 N N . ASN B 1 494 ? -30.188 1.917 3.623 1 98.06 494 ASN B N 1
ATOM 9648 C CA . ASN B 1 494 ? -30.609 1.896 5.02 1 98.06 494 ASN B CA 1
ATOM 9649 C C . ASN B 1 494 ? -30.516 3.279 5.656 1 98.06 494 ASN B C 1
ATOM 9651 O O . ASN B 1 494 ? -31.438 3.725 6.332 1 98.06 494 ASN B O 1
ATOM 9655 N N . ASP B 1 495 ? -29.422 3.947 5.457 1 97.88 495 ASP B N 1
ATOM 9656 C CA . ASP B 1 495 ? -29.203 5.258 6.059 1 97.88 495 ASP B CA 1
ATOM 9657 C C . ASP B 1 495 ? -30.266 6.254 5.613 1 97.88 495 ASP B C 1
ATOM 9659 O O . ASP B 1 495 ? -30.797 7.012 6.434 1 97.88 495 ASP B O 1
ATOM 9663 N N . MET B 1 496 ? -30.547 6.246 4.32 1 97.88 496 MET B N 1
ATOM 9664 C CA . MET B 1 496 ? -31.578 7.133 3.791 1 97.88 496 MET B CA 1
ATOM 9665 C C . MET B 1 496 ? -32.969 6.758 4.344 1 97.88 496 MET B C 1
ATOM 9667 O O . MET B 1 496 ? -33.75 7.633 4.684 1 97.88 496 MET B O 1
ATOM 9671 N N . GLN B 1 497 ? -33.25 5.508 4.398 1 98.19 497 GLN B N 1
ATOM 9672 C CA . GLN B 1 497 ? -34.531 5.043 4.941 1 98.19 497 GLN B CA 1
ATOM 9673 C C . GLN B 1 497 ? -34.688 5.449 6.402 1 98.19 497 GLN B C 1
ATOM 9675 O O . GLN B 1 497 ? -35.75 5.902 6.812 1 98.19 497 GLN B O 1
ATOM 9680 N N . PHE B 1 498 ? -33.656 5.285 7.211 1 98.44 498 PHE B N 1
ATOM 9681 C CA . PHE B 1 498 ? -33.656 5.727 8.602 1 98.44 498 PHE B CA 1
ATOM 9682 C C . PHE B 1 498 ? -33.875 7.234 8.688 1 98.44 498 PHE B C 1
ATOM 9684 O O . PHE B 1 498 ? -34.656 7.711 9.531 1 98.44 498 PHE B O 1
ATOM 9691 N N . PHE B 1 499 ? -33.219 7.953 7.797 1 97.81 499 PHE B N 1
ATOM 9692 C CA . PHE B 1 499 ? -33.344 9.406 7.77 1 97.81 499 PHE B CA 1
ATOM 9693 C C . PHE B 1 499 ? -34.781 9.82 7.473 1 97.81 499 PHE B C 1
ATOM 9695 O O . PHE B 1 499 ? -35.312 10.719 8.125 1 97.81 499 PHE B O 1
ATOM 9702 N N . VAL B 1 500 ? -35.375 9.164 6.531 1 97.31 500 VAL B N 1
ATOM 9703 C CA . VAL B 1 500 ? -36.75 9.477 6.141 1 97.31 500 VAL B CA 1
ATOM 9704 C C . VAL B 1 500 ? -37.688 9.227 7.32 1 97.31 500 VAL B C 1
ATOM 9706 O O . VAL B 1 500 ? -38.656 9.969 7.52 1 97.31 500 VAL B O 1
ATOM 9709 N N . LEU B 1 501 ? -37.375 8.289 8.117 1 97.25 501 LEU B N 1
ATOM 9710 C CA . LEU B 1 501 ? -38.25 7.914 9.242 1 97.25 501 LEU B CA 1
ATOM 9711 C C . LEU B 1 501 ? -37.875 8.711 10.484 1 97.25 501 LEU B C 1
ATOM 9713 O O . LEU B 1 501 ? -38.656 8.75 11.453 1 97.25 501 LEU B O 1
ATOM 9717 N N . SER B 1 502 ? -36.812 9.375 10.516 1 97.56 502 SER B N 1
ATOM 9718 C CA . SER B 1 502 ? -36.25 9.977 11.711 1 97.56 502 SER B CA 1
ATOM 9719 C C . SER B 1 502 ? -37.188 11.016 12.312 1 97.56 502 SER B C 1
ATOM 9721 O O . SER B 1 502 ? -37.25 11.172 13.539 1 97.56 502 SER B O 1
ATOM 9723 N N . PRO B 1 503 ? -38 11.82 11.492 1 97.06 503 PRO B N 1
ATOM 9724 C CA . PRO B 1 503 ? -38.875 12.812 12.086 1 97.06 503 PRO B CA 1
ATOM 9725 C C . PRO B 1 503 ? -39.906 12.195 13.031 1 97.06 503 PRO B C 1
ATOM 9727 O O . PRO B 1 503 ? -40.375 12.852 13.977 1 97.06 503 PRO B O 1
ATOM 9730 N N . LEU B 1 504 ? -40.25 10.945 12.828 1 97.62 504 LEU B N 1
ATOM 9731 C CA . LEU B 1 504 ? -41.188 10.258 13.703 1 97.62 504 LEU B CA 1
ATOM 9732 C C . LEU B 1 504 ? -40.625 10.148 15.117 1 97.62 504 LEU B C 1
ATOM 9734 O O . LEU B 1 504 ? -41.375 10.07 16.094 1 97.62 504 LEU B O 1
ATOM 9738 N N . MET B 1 505 ? -39.344 10.188 15.266 1 98.38 505 MET B N 1
ATOM 9739 C CA . MET B 1 505 ? -38.688 10.109 16.578 1 98.38 505 MET B CA 1
ATOM 9740 C C . MET B 1 505 ? -38.25 11.492 17.031 1 98.38 505 MET B C 1
ATOM 9742 O O . MET B 1 505 ? -38.375 11.828 18.219 1 98.38 505 MET B O 1
ATOM 9746 N N . LEU B 1 506 ? -37.781 12.344 16.156 1 97.94 506 LEU B N 1
ATOM 9747 C CA . LEU B 1 506 ? -37.188 13.625 16.484 1 97.94 506 LEU B CA 1
ATOM 9748 C C . LEU B 1 506 ? -38.219 14.633 16.953 1 97.94 506 LEU B C 1
ATOM 9750 O O . LEU B 1 506 ? -38 15.352 17.922 1 97.94 506 LEU B O 1
ATOM 9754 N N . VAL B 1 507 ? -39.375 14.664 16.25 1 97.06 507 VAL B N 1
ATOM 9755 C CA . VAL B 1 507 ? -40.406 15.656 16.562 1 97.06 507 VAL B CA 1
ATOM 9756 C C . VAL B 1 507 ? -40.938 15.43 17.969 1 97.06 507 VAL B C 1
ATOM 9758 O O . VAL B 1 507 ? -41 16.359 18.781 1 97.06 507 VAL B O 1
ATOM 9761 N N . PRO B 1 508 ? -41.312 14.172 18.25 1 97.25 508 PRO B N 1
ATOM 9762 C CA . PRO B 1 508 ? -41.781 13.953 19.625 1 97.25 508 PRO B CA 1
ATOM 9763 C C . PRO B 1 508 ? -40.688 14.25 20.656 1 97.25 508 PRO B C 1
ATOM 9765 O O . PRO B 1 508 ? -40.969 14.727 21.75 1 97.25 508 PRO B O 1
ATOM 9768 N N . LEU B 1 509 ? -39.469 13.961 20.406 1 96.62 509 LEU B N 1
ATOM 9769 C CA . LEU B 1 509 ? -38.375 14.219 21.312 1 96.62 509 LEU B CA 1
ATOM 9770 C C . LEU B 1 509 ? -38.219 15.711 21.594 1 96.62 509 LEU B C 1
ATOM 9772 O O . LEU B 1 509 ? -37.844 16.109 22.703 1 96.62 509 LEU B O 1
ATOM 9776 N N . PHE B 1 510 ? -38.469 16.547 20.578 1 96 510 PHE B N 1
ATOM 9777 C CA . PHE B 1 510 ? -38.344 18 20.719 1 96 510 PHE B CA 1
ATOM 9778 C C . PHE B 1 510 ? -39.406 18.547 21.656 1 96 510 PHE B C 1
ATOM 9780 O O . PHE B 1 510 ? -39.125 19.406 22.5 1 96 510 PHE B O 1
ATOM 9787 N N . TYR B 1 511 ? -40.656 18 21.609 1 95.56 511 TYR B N 1
ATOM 9788 C CA . TYR B 1 511 ? -41.781 18.562 22.359 1 95.56 511 TYR B CA 1
ATOM 9789 C C . TYR B 1 511 ? -41.844 17.969 23.766 1 95.56 511 TYR B C 1
ATOM 9791 O O . TYR B 1 511 ? -42.312 18.625 24.703 1 95.56 511 TYR B O 1
ATOM 9799 N N . SER B 1 512 ? -41.531 16.688 23.828 1 96.44 512 SER B N 1
ATOM 9800 C CA . SER B 1 512 ? -41.562 16.031 25.141 1 96.44 512 SER B CA 1
ATOM 9801 C C . SER B 1 512 ? -40.469 14.969 25.234 1 96.44 512 SER B C 1
ATOM 9803 O O . SER B 1 512 ? -40.438 14.016 24.453 1 96.44 512 SER B O 1
ATOM 9805 N N . LYS B 1 513 ? -39.625 15.117 26.172 1 94.94 513 LYS B N 1
ATOM 9806 C CA . LYS B 1 513 ? -38.531 14.156 26.375 1 94.94 513 LYS B CA 1
ATOM 9807 C C . LYS B 1 513 ? -39.094 12.766 26.656 1 94.94 513 LYS B C 1
ATOM 9809 O O . LYS B 1 513 ? -38.562 11.766 26.156 1 94.94 513 LYS B O 1
ATOM 9814 N N . PHE B 1 514 ? -40.156 12.641 27.422 1 96.81 514 PHE B N 1
ATOM 9815 C CA . PHE B 1 514 ? -40.719 11.359 27.828 1 96.81 514 PHE B CA 1
ATOM 9816 C C . PHE B 1 514 ? -41.375 10.648 26.656 1 96.81 514 PHE B C 1
ATOM 9818 O O . PHE B 1 514 ? -41.125 9.461 26.422 1 96.81 514 PHE B O 1
ATOM 9825 N N . ILE B 1 515 ? -42.188 11.352 25.906 1 97.06 515 ILE B N 1
ATOM 9826 C CA . ILE B 1 515 ? -42.875 10.766 24.766 1 97.06 515 ILE B CA 1
ATOM 9827 C C . ILE B 1 515 ? -41.844 10.414 23.688 1 97.06 515 ILE B C 1
ATOM 9829 O O . ILE B 1 515 ? -41.938 9.352 23.062 1 97.06 515 ILE B O 1
ATOM 9833 N N . GLY B 1 516 ? -40.938 11.383 23.484 1 97.44 516 GLY B N 1
ATOM 9834 C CA . GLY B 1 516 ? -39.906 11.141 22.5 1 97.44 516 GLY B CA 1
ATOM 9835 C C . GLY B 1 516 ? -39.062 9.914 22.797 1 97.44 516 GLY B C 1
ATOM 9836 O O . GLY B 1 516 ? -38.781 9.102 21.922 1 97.44 516 GLY B O 1
ATOM 9837 N N . MET B 1 517 ? -38.625 9.75 24 1 97.81 517 MET B N 1
ATOM 9838 C CA . MET B 1 517 ? -37.844 8.594 24.406 1 97.81 517 MET B CA 1
ATOM 9839 C C . MET B 1 517 ? -38.656 7.309 24.312 1 97.81 517 MET B C 1
ATOM 9841 O O . MET B 1 517 ? -38.125 6.258 23.938 1 97.81 517 MET B O 1
ATOM 9845 N N . ALA B 1 518 ? -39.906 7.383 24.625 1 97.88 518 ALA B N 1
ATOM 9846 C CA . ALA B 1 518 ? -40.812 6.227 24.516 1 97.88 518 ALA B CA 1
ATOM 9847 C C . ALA B 1 518 ? -40.938 5.77 23.062 1 97.88 518 ALA B C 1
ATOM 9849 O O . ALA B 1 518 ? -40.938 4.566 22.781 1 97.88 518 ALA B O 1
ATOM 9850 N N . VAL B 1 519 ? -41.031 6.691 22.188 1 98.19 519 VAL B N 1
ATOM 9851 C CA . VAL B 1 519 ? -41.125 6.367 20.766 1 98.19 519 VAL B CA 1
ATOM 9852 C C . VAL B 1 519 ? -39.844 5.711 20.297 1 98.19 519 VAL B C 1
ATOM 9854 O O . VAL B 1 519 ? -39.844 4.723 19.562 1 98.19 519 VAL B O 1
ATOM 9857 N N . CYS B 1 520 ? -38.688 6.297 20.656 1 98.5 520 CYS B N 1
ATOM 9858 C CA . CYS B 1 520 ? -37.406 5.707 20.312 1 98.5 520 CYS B CA 1
ATOM 9859 C C . CYS B 1 520 ? -37.281 4.277 20.844 1 98.5 520 CYS B C 1
ATOM 9861 O O . CYS B 1 520 ? -36.844 3.381 20.109 1 98.5 520 CYS B O 1
ATOM 9863 N N . LEU B 1 521 ? -37.719 4.062 22.062 1 98.19 521 LEU B N 1
ATOM 9864 C CA . LEU B 1 521 ? -37.656 2.736 22.672 1 98.19 521 LEU B CA 1
ATOM 9865 C C . LEU B 1 521 ? -38.594 1.771 21.953 1 98.19 521 LEU B C 1
ATOM 9867 O O . LEU B 1 521 ? -38.312 0.578 21.844 1 98.19 521 LEU B O 1
ATOM 9871 N N . ALA B 1 522 ? -39.719 2.26 21.531 1 98 522 ALA B N 1
ATOM 9872 C CA . ALA B 1 522 ? -40.656 1.435 20.766 1 98 522 ALA B CA 1
ATOM 9873 C C . ALA B 1 522 ? -40.031 0.975 19.453 1 98 522 ALA B C 1
ATOM 9875 O O . ALA B 1 522 ? -40.156 -0.193 19.078 1 98 522 ALA B O 1
ATOM 9876 N N . PHE B 1 523 ? -39.406 1.914 18.75 1 98.19 523 PHE B N 1
ATOM 9877 C CA . PHE B 1 523 ? -38.719 1.561 17.516 1 98.19 523 PHE B CA 1
ATOM 9878 C C . PHE B 1 523 ? -37.594 0.569 17.797 1 98.19 523 PHE B C 1
ATOM 9880 O O . PHE B 1 523 ? -37.375 -0.381 17.047 1 98.19 523 PHE B O 1
ATOM 9887 N N . LEU B 1 524 ? -36.812 0.806 18.859 1 98.31 524 LEU B N 1
ATOM 9888 C CA . LEU B 1 524 ? -35.719 -0.08 19.219 1 98.31 524 LEU B CA 1
ATOM 9889 C C . LEU B 1 524 ? -36.219 -1.48 19.547 1 98.31 524 LEU B C 1
ATOM 9891 O O . LEU B 1 524 ? -35.625 -2.475 19.094 1 98.31 524 LEU B O 1
ATOM 9895 N N . THR B 1 525 ? -37.312 -1.536 20.328 1 97.88 525 THR B N 1
ATOM 9896 C CA . THR B 1 525 ? -37.906 -2.82 20.656 1 97.88 525 THR B CA 1
ATOM 9897 C C . THR B 1 525 ? -38.438 -3.51 19.406 1 97.88 525 THR B C 1
ATOM 9899 O O . THR B 1 525 ? -38.344 -4.73 19.266 1 97.88 525 THR B O 1
ATOM 9902 N N . GLY B 1 526 ? -39.062 -2.744 18.531 1 97.75 526 GLY B N 1
ATOM 9903 C CA . GLY B 1 526 ? -39.5 -3.295 17.25 1 97.75 526 GLY B CA 1
ATOM 9904 C C . GLY B 1 526 ? -38.375 -3.93 16.453 1 97.75 526 GLY B C 1
ATOM 9905 O O . GLY B 1 526 ? -38.531 -5.02 15.906 1 97.75 526 GLY B O 1
ATOM 9906 N N . THR B 1 527 ? -37.25 -3.24 16.344 1 97.56 527 THR B N 1
ATOM 9907 C CA . THR B 1 527 ? -36.094 -3.773 15.648 1 97.56 527 THR B CA 1
ATOM 9908 C C . THR B 1 527 ? -35.562 -5.027 16.344 1 97.56 527 THR B C 1
ATOM 9910 O O . THR B 1 527 ? -35.156 -5.98 15.688 1 97.56 527 THR B O 1
ATOM 9913 N N . PHE B 1 528 ? -35.594 -5.055 17.688 1 98.12 528 PHE B N 1
ATOM 9914 C CA . PHE B 1 528 ? -35.125 -6.211 18.453 1 98.12 528 PHE B CA 1
ATOM 9915 C C . PHE B 1 528 ? -36.031 -7.414 18.203 1 98.12 528 PHE B C 1
ATOM 9917 O O . PHE B 1 528 ? -35.562 -8.523 18 1 98.12 528 PHE B O 1
ATOM 9924 N N . ILE B 1 529 ? -37.312 -7.156 18.203 1 97.88 529 ILE B N 1
ATOM 9925 C CA . ILE B 1 529 ? -38.25 -8.234 17.969 1 97.88 529 ILE B CA 1
ATOM 9926 C C . ILE B 1 529 ? -38.125 -8.766 16.547 1 97.88 529 ILE B C 1
ATOM 9928 O O . ILE B 1 529 ? -38.062 -9.977 16.344 1 97.88 529 ILE B O 1
ATOM 9932 N N . ALA B 1 530 ? -38.062 -7.91 15.594 1 97.75 530 ALA B N 1
ATOM 9933 C CA . ALA B 1 530 ? -37.875 -8.328 14.211 1 97.75 530 ALA B CA 1
ATOM 9934 C C . ALA B 1 530 ? -36.625 -9.164 14.039 1 97.75 530 ALA B C 1
ATOM 9936 O O . ALA B 1 530 ? -36.656 -10.234 13.422 1 97.75 530 ALA B O 1
ATOM 9937 N N . THR B 1 531 ? -35.5 -8.711 14.586 1 97.62 531 THR B N 1
ATOM 9938 C CA . THR B 1 531 ? -34.219 -9.398 14.469 1 97.62 531 THR B CA 1
ATOM 9939 C C . THR B 1 531 ? -34.281 -10.75 15.18 1 97.62 531 THR B C 1
ATOM 9941 O O . THR B 1 531 ? -33.812 -11.758 14.648 1 97.62 531 THR B O 1
ATOM 9944 N N . GLY B 1 532 ? -34.875 -10.719 16.406 1 97.25 532 GLY B N 1
ATOM 9945 C CA . GLY B 1 532 ? -34.969 -11.961 17.156 1 97.25 532 GLY B CA 1
ATOM 9946 C C . GLY B 1 532 ? -35.812 -13.008 16.438 1 97.25 532 GLY B C 1
ATOM 9947 O O . GLY B 1 532 ? -35.438 -14.188 16.406 1 97.25 532 GLY B O 1
ATOM 9948 N N . VAL B 1 533 ? -36.875 -12.609 15.898 1 97.25 533 VAL B N 1
ATOM 9949 C CA . VAL B 1 533 ? -37.75 -13.523 15.203 1 97.25 533 VAL B CA 1
ATOM 9950 C C . VAL B 1 533 ? -37.094 -14.07 13.945 1 97.25 533 VAL B C 1
ATOM 9952 O O . VAL B 1 533 ? -37.125 -15.273 13.688 1 97.25 533 VAL B O 1
ATOM 9955 N N . ILE B 1 534 ? -36.469 -13.266 13.148 1 96.88 534 ILE B N 1
ATOM 9956 C CA . ILE B 1 534 ? -35.812 -13.672 11.906 1 96.88 534 ILE B CA 1
ATOM 9957 C C . ILE B 1 534 ? -34.625 -14.594 12.211 1 96.88 534 ILE B C 1
ATOM 9959 O O . ILE B 1 534 ? -34.469 -15.617 11.547 1 96.88 534 ILE B O 1
ATOM 9963 N N . SER B 1 535 ? -33.844 -14.219 13.219 1 96.12 535 SER B N 1
ATOM 9964 C CA . SER B 1 535 ? -32.688 -15.023 13.586 1 96.12 535 SER B CA 1
ATOM 9965 C C . SER B 1 535 ? -33.125 -16.406 14.078 1 96.12 535 SER B C 1
ATOM 9967 O O . SER B 1 535 ? -32.5 -17.406 13.742 1 96.12 535 SER B O 1
ATOM 9969 N N . THR B 1 536 ? -34.25 -16.469 14.859 1 96.12 536 THR B N 1
ATOM 9970 C CA . THR B 1 536 ? -34.719 -17.75 15.383 1 96.12 536 THR B CA 1
ATOM 9971 C C . THR B 1 536 ? -35.375 -18.578 14.281 1 96.12 536 THR B C 1
ATOM 9973 O O . THR B 1 536 ? -35.125 -19.781 14.18 1 96.12 536 THR B O 1
ATOM 9976 N N . LYS B 1 537 ? -36.125 -17.969 13.461 1 95.31 537 LYS B N 1
ATOM 9977 C CA . LYS B 1 537 ? -36.844 -18.656 12.391 1 95.31 537 LYS B CA 1
ATOM 9978 C C . LYS B 1 537 ? -35.875 -19.312 11.414 1 95.31 537 LYS B C 1
ATOM 9980 O O . LYS B 1 537 ? -36.094 -20.453 10.977 1 95.31 537 LYS B O 1
ATOM 9985 N N . TYR B 1 538 ? -34.844 -18.641 11.078 1 93.31 538 TYR B N 1
ATOM 9986 C CA . TYR B 1 538 ? -33.938 -19.141 10.055 1 93.31 538 TYR B CA 1
ATOM 9987 C C . TYR B 1 538 ? -32.656 -19.688 10.68 1 93.31 538 TYR B C 1
ATOM 9989 O O . TYR B 1 538 ? -31.672 -19.969 9.969 1 93.31 538 TYR B O 1
ATOM 9997 N N . ASP B 1 539 ? -32.562 -19.766 11.984 1 91.75 539 ASP B N 1
ATOM 9998 C CA . ASP B 1 539 ? -31.406 -20.281 12.695 1 91.75 539 ASP B CA 1
ATOM 9999 C C . ASP B 1 539 ? -30.109 -19.656 12.18 1 91.75 539 ASP B C 1
ATOM 10001 O O . ASP B 1 539 ? -29.188 -20.359 11.781 1 91.75 539 ASP B O 1
ATOM 10005 N N . LEU B 1 540 ? -30.125 -18.359 12.203 1 92.25 540 LEU B N 1
ATOM 10006 C CA . LEU B 1 540 ? -29 -17.609 11.641 1 92.25 540 LEU B CA 1
ATOM 10007 C C . LEU B 1 540 ? -27.781 -17.703 12.539 1 92.25 540 LEU B C 1
ATOM 10009 O O . LEU B 1 540 ? -27.891 -17.672 13.766 1 92.25 540 LEU B O 1
ATOM 10013 N N . PRO B 1 541 ? -26.594 -17.859 11.914 1 88.12 541 PRO B N 1
ATOM 10014 C CA . PRO B 1 541 ? -25.359 -17.875 12.695 1 88.12 541 PRO B CA 1
ATOM 10015 C C . PRO B 1 541 ? -24.984 -16.484 13.227 1 88.12 541 PRO B C 1
ATOM 10017 O O . PRO B 1 541 ? -25.594 -15.484 12.828 1 88.12 541 PRO B O 1
ATOM 10020 N N . VAL B 1 542 ? -23.984 -16.453 14.094 1 87.5 542 VAL B N 1
ATOM 10021 C CA . VAL B 1 542 ? -23.594 -15.219 14.758 1 87.5 542 VAL B CA 1
ATOM 10022 C C . VAL B 1 542 ? -22.562 -14.477 13.906 1 87.5 542 VAL B C 1
ATOM 10024 O O . VAL B 1 542 ? -22.234 -13.32 14.18 1 87.5 542 VAL B O 1
ATOM 10027 N N . SER B 1 543 ? -22.062 -15.172 12.898 1 80.62 543 SER B N 1
ATOM 10028 C CA . SER B 1 543 ? -21.031 -14.562 12.062 1 80.62 543 SER B CA 1
ATOM 10029 C C . SER B 1 543 ? -21.25 -14.898 10.594 1 80.62 543 SER B C 1
ATOM 10031 O O . SER B 1 543 ? -21.797 -15.953 10.266 1 80.62 543 SER B O 1
ATOM 10033 N N . THR B 1 544 ? -20.75 -13.938 9.75 1 71.75 544 THR B N 1
ATOM 10034 C CA . THR B 1 544 ? -20.844 -14.141 8.312 1 71.75 544 THR B CA 1
ATOM 10035 C C . THR B 1 544 ? -19.875 -15.219 7.852 1 71.75 544 THR B C 1
ATOM 10037 O O . THR B 1 544 ? -19.984 -15.727 6.73 1 71.75 544 THR B O 1
ATOM 10040 N N . PHE B 1 545 ? -19 -15.523 8.648 1 66.5 545 PHE B N 1
ATOM 10041 C CA . PHE B 1 545 ? -17.984 -16.5 8.273 1 66.5 545 PHE B CA 1
ATOM 10042 C C . PHE B 1 545 ? -18.469 -17.922 8.523 1 66.5 545 PHE B C 1
ATOM 10044 O O . PHE B 1 545 ? -17.812 -18.891 8.133 1 66.5 545 PHE B O 1
ATOM 10051 N N . ILE B 1 546 ? -19.703 -17.969 9.148 1 63.97 546 ILE B N 1
ATOM 10052 C CA . ILE B 1 546 ? -20.406 -19.234 9.25 1 63.97 546 ILE B CA 1
ATOM 10053 C C . ILE B 1 546 ? -21.438 -19.359 8.117 1 63.97 546 ILE B C 1
ATOM 10055 O O . ILE B 1 546 ? -22.25 -18.453 7.922 1 63.97 546 ILE B O 1
ATOM 10059 N N . PRO B 1 547 ? -21.25 -20.344 7.32 1 63.41 547 PRO B N 1
ATOM 10060 C CA . PRO B 1 547 ? -22.078 -20.469 6.113 1 63.41 547 PRO B CA 1
ATOM 10061 C C . PRO B 1 547 ? -23.578 -20.391 6.402 1 63.41 547 PRO B C 1
ATOM 10063 O O . PRO B 1 547 ? -24.047 -20.984 7.359 1 63.41 547 PRO B O 1
ATOM 10066 N N . SER B 1 548 ? -24.266 -19.422 5.824 1 70.81 548 SER B N 1
ATOM 10067 C CA . SER B 1 548 ? -25.719 -19.281 5.855 1 70.81 548 SER B CA 1
ATOM 10068 C C . SER B 1 548 ? -26.234 -18.609 4.59 1 70.81 548 SER B C 1
ATOM 10070 O O . SER B 1 548 ? -25.719 -17.562 4.184 1 70.81 548 SER B O 1
ATOM 10072 N N . GLU B 1 549 ? -27.188 -19.203 3.959 1 71 549 GLU B N 1
ATOM 10073 C CA . GLU B 1 549 ? -27.734 -18.688 2.709 1 71 549 GLU B CA 1
ATOM 10074 C C . GLU B 1 549 ? -28.625 -17.469 2.957 1 71 549 GLU B C 1
ATOM 10076 O O . GLU B 1 549 ? -28.781 -16.625 2.08 1 71 549 GLU B O 1
ATOM 10081 N N . LYS B 1 550 ? -29.141 -17.391 4.191 1 82.44 550 LYS B N 1
ATOM 10082 C CA . LYS B 1 550 ? -30.156 -16.375 4.441 1 82.44 550 LYS B CA 1
ATOM 10083 C C . LYS B 1 550 ? -29.609 -15.219 5.258 1 82.44 550 LYS B C 1
ATOM 10085 O O . LYS B 1 550 ? -30.234 -14.156 5.352 1 82.44 550 LYS B O 1
ATOM 10090 N N . TYR B 1 551 ? -28.453 -15.336 5.723 1 86.19 551 TYR B N 1
ATOM 10091 C CA . TYR B 1 551 ? -27.875 -14.359 6.648 1 86.19 551 TYR B CA 1
ATOM 10092 C C . TYR B 1 551 ? -27.812 -12.977 6.012 1 86.19 551 TYR B C 1
ATOM 10094 O O . TYR B 1 551 ? -28.281 -12 6.598 1 86.19 551 TYR B O 1
ATOM 10102 N N . PHE B 1 552 ? -27.391 -12.898 4.793 1 85.69 552 PHE B N 1
ATOM 10103 C CA . PHE B 1 552 ? -27.125 -11.609 4.16 1 85.69 552 PHE B CA 1
ATOM 10104 C C . PHE B 1 552 ? -28.438 -10.961 3.699 1 85.69 552 PHE B C 1
ATOM 10106 O O . PHE B 1 552 ? -28.719 -9.82 4.047 1 85.69 552 PHE B O 1
ATOM 10113 N N . ASP B 1 553 ? -29.328 -11.656 3.078 1 86.69 553 ASP B N 1
ATOM 10114 C CA . ASP B 1 553 ? -30.5 -11.109 2.402 1 86.69 553 ASP B CA 1
ATOM 10115 C C . ASP B 1 553 ? -31.641 -10.867 3.389 1 86.69 553 ASP B C 1
ATOM 10117 O O . ASP B 1 553 ? -32.438 -9.969 3.193 1 86.69 553 ASP B O 1
ATOM 10121 N N . TYR B 1 554 ? -31.641 -11.617 4.48 1 90.75 554 TYR B N 1
ATOM 10122 C CA . TYR B 1 554 ? -32.812 -11.523 5.355 1 90.75 554 TYR B CA 1
ATOM 10123 C C . TYR B 1 554 ? -32.469 -10.789 6.645 1 90.75 554 TYR B C 1
ATOM 10125 O O . TYR B 1 554 ? -33.344 -10.336 7.371 1 90.75 554 TYR B O 1
ATOM 10133 N N . TYR B 1 555 ? -31.219 -10.68 6.863 1 92.19 555 TYR B N 1
ATOM 10134 C CA . TYR B 1 555 ? -30.812 -10.133 8.156 1 92.19 555 TYR B CA 1
ATOM 10135 C C . TYR B 1 555 ? -29.844 -8.977 7.984 1 92.19 555 TYR B C 1
ATOM 10137 O O . TYR B 1 555 ? -30.094 -7.859 8.445 1 92.19 555 TYR B O 1
ATOM 10145 N N . TYR B 1 556 ? -28.828 -9.125 7.234 1 91.31 556 TYR B N 1
ATOM 10146 C CA . TYR B 1 556 ? -27.688 -8.219 7.266 1 91.31 556 TYR B CA 1
ATOM 10147 C C . TYR B 1 556 ? -28.016 -6.898 6.578 1 91.31 556 TYR B C 1
ATOM 10149 O O . TYR B 1 556 ? -27.562 -5.836 7.008 1 91.31 556 TYR B O 1
ATOM 10157 N N . ILE B 1 557 ? -28.812 -6.848 5.516 1 93.75 557 ILE B N 1
ATOM 10158 C CA . ILE B 1 557 ? -28.938 -5.629 4.723 1 93.75 557 ILE B CA 1
ATOM 10159 C C . ILE B 1 557 ? -30.328 -5.027 4.91 1 93.75 557 ILE B C 1
ATOM 10161 O O . ILE B 1 557 ? -30.641 -3.98 4.34 1 93.75 557 ILE B O 1
ATOM 10165 N N . LYS B 1 558 ? -31.172 -5.594 5.727 1 96.25 558 LYS B N 1
ATOM 10166 C CA . LYS B 1 558 ? -32.562 -5.133 5.844 1 96.25 558 LYS B CA 1
ATOM 10167 C C . LYS B 1 558 ? -32.688 -4.031 6.895 1 96.25 558 LYS B C 1
ATOM 10169 O O . LYS B 1 558 ? -32.031 -4.098 7.949 1 96.25 558 LYS B O 1
ATOM 10174 N N . PRO B 1 559 ? -33.469 -3.025 6.652 1 97.25 559 PRO B N 1
ATOM 10175 C CA . PRO B 1 559 ? -33.562 -1.871 7.547 1 97.25 559 PRO B CA 1
ATOM 10176 C C . PRO B 1 559 ? -34.156 -2.229 8.906 1 97.25 559 PRO B C 1
ATOM 10178 O O . PRO B 1 559 ? -33.781 -1.627 9.922 1 97.25 559 PRO B O 1
ATOM 10181 N N . TRP B 1 560 ? -35.125 -3.244 8.984 1 97.12 560 TRP B N 1
ATOM 10182 C CA . TRP B 1 560 ? -35.781 -3.555 10.25 1 97.12 560 TRP B CA 1
ATOM 10183 C C . TRP B 1 560 ? -34.875 -4.34 11.172 1 97.12 560 TRP B C 1
ATOM 10185 O O . TRP B 1 560 ? -35.188 -4.523 12.352 1 97.12 560 TRP B O 1
ATOM 10195 N N . THR B 1 561 ? -33.688 -4.746 10.703 1 96.62 561 THR B N 1
ATOM 10196 C CA . THR B 1 561 ? -32.75 -5.449 11.562 1 96.62 561 THR B CA 1
ATOM 10197 C C . THR B 1 561 ? -31.516 -4.602 11.805 1 96.62 561 THR B C 1
ATOM 10199 O O . THR B 1 561 ? -30.625 -4.996 12.562 1 96.62 561 THR B O 1
ATOM 10202 N N . ARG B 1 562 ? -31.375 -3.416 11.172 1 96.94 562 ARG B N 1
ATOM 10203 C CA . ARG B 1 562 ? -30.125 -2.664 11.211 1 96.94 562 ARG B CA 1
ATOM 10204 C C . ARG B 1 562 ? -30.328 -1.314 11.891 1 96.94 562 ARG B C 1
ATOM 10206 O O . ARG B 1 562 ? -29.359 -0.589 12.133 1 96.94 562 ARG B O 1
ATOM 10213 N N . MET B 1 563 ? -31.516 -0.949 12.297 1 98.19 563 MET B N 1
ATOM 10214 C CA . MET B 1 563 ? -31.828 0.416 12.711 1 98.19 563 MET B CA 1
ATOM 10215 C C . MET B 1 563 ? -31.359 0.681 14.133 1 98.19 563 MET B C 1
ATOM 10217 O O . MET B 1 563 ? -31.281 1.833 14.562 1 98.19 563 MET B O 1
ATOM 10221 N N . GLY B 1 564 ? -30.984 -0.296 14.914 1 98.19 564 GLY B N 1
ATOM 10222 C CA . GLY B 1 564 ? -30.641 -0.191 16.328 1 98.19 564 GLY B CA 1
ATOM 10223 C C . GLY B 1 564 ? -29.625 0.893 16.609 1 98.19 564 GLY B C 1
ATOM 10224 O O . GLY B 1 564 ? -29.906 1.841 17.344 1 98.19 564 GLY B O 1
ATOM 10225 N N . PRO B 1 565 ? -28.453 0.809 16.016 1 98.69 565 PRO B N 1
ATOM 10226 C CA . PRO B 1 565 ? -27.422 1.821 16.25 1 98.69 565 PRO B CA 1
ATOM 10227 C C . PRO B 1 565 ? -27.891 3.23 15.891 1 98.69 565 PRO B C 1
ATOM 10229 O O . PRO B 1 565 ? -27.516 4.195 16.578 1 98.69 565 PRO B O 1
ATOM 10232 N N . TYR B 1 566 ? -28.672 3.41 14.875 1 98.75 566 TYR B N 1
ATOM 10233 C CA . TYR B 1 566 ? -29.203 4.707 14.461 1 98.75 566 TYR B CA 1
ATOM 10234 C C . TYR B 1 566 ? -30.078 5.312 15.547 1 98.75 566 TYR B C 1
ATOM 10236 O O . TYR B 1 566 ? -29.969 6.5 15.852 1 98.75 566 TYR B O 1
ATOM 10244 N N . ILE B 1 567 ? -30.984 4.465 16.156 1 98.81 567 ILE B N 1
ATOM 10245 C CA . ILE B 1 567 ? -31.891 4.922 17.203 1 98.81 567 ILE B CA 1
ATOM 10246 C C . ILE B 1 567 ? -31.094 5.336 18.438 1 98.81 567 ILE B C 1
ATOM 10248 O O . ILE B 1 567 ? -31.359 6.371 19.047 1 98.81 567 ILE B O 1
ATOM 10252 N N . ILE B 1 568 ? -30.125 4.547 18.734 1 98.69 568 ILE B N 1
ATOM 10253 C CA . ILE B 1 568 ? -29.25 4.883 19.859 1 98.69 568 ILE B CA 1
ATOM 10254 C C . ILE B 1 568 ? -28.547 6.203 19.578 1 98.69 568 ILE B C 1
ATOM 10256 O O . ILE B 1 568 ? -28.375 7.027 20.484 1 98.69 568 ILE B O 1
ATOM 10260 N N . GLY B 1 569 ? -28.141 6.422 18.359 1 98.75 569 GLY B N 1
ATOM 10261 C CA . GLY B 1 569 ? -27.547 7.684 17.953 1 98.75 569 GLY B CA 1
ATOM 10262 C C . GLY B 1 569 ? -28.484 8.867 18.141 1 98.75 569 GLY B C 1
ATOM 10263 O O . GLY B 1 569 ? -28.078 9.906 18.641 1 98.75 569 GLY B O 1
ATOM 10264 N N . ILE B 1 570 ? -29.734 8.688 17.781 1 98.62 570 ILE B N 1
ATOM 10265 C CA . ILE B 1 570 ? -30.734 9.742 17.953 1 98.62 570 ILE B CA 1
ATOM 10266 C C . ILE B 1 570 ? -30.844 10.117 19.422 1 98.62 570 ILE B C 1
ATOM 10268 O O . ILE B 1 570 ? -30.844 11.297 19.781 1 98.62 570 ILE B O 1
ATOM 10272 N N . MET B 1 571 ? -30.922 9.117 20.234 1 98.38 571 MET B N 1
ATOM 10273 C CA . MET B 1 571 ? -31.047 9.344 21.672 1 98.38 571 MET B CA 1
ATOM 10274 C C . MET B 1 571 ? -29.812 10.062 22.203 1 98.38 571 MET B C 1
ATOM 10276 O O . MET B 1 571 ? -29.922 11 23 1 98.38 571 MET B O 1
ATOM 10280 N N . ALA B 1 572 ? -28.672 9.648 21.797 1 97.69 572 ALA B N 1
ATOM 10281 C CA . ALA B 1 572 ? -27.422 10.273 22.234 1 97.69 572 ALA B CA 1
ATOM 10282 C C . ALA B 1 572 ? -27.328 11.719 21.75 1 97.69 572 ALA B C 1
ATOM 10284 O O . ALA B 1 572 ? -26.859 12.594 22.469 1 97.69 572 ALA B O 1
ATOM 10285 N N . GLY B 1 573 ? -27.75 11.969 20.5 1 97.44 573 GLY B N 1
ATOM 10286 C CA . GLY B 1 573 ? -27.766 13.328 19.984 1 97.44 573 GLY B CA 1
ATOM 10287 C C . GLY B 1 573 ? -28.656 14.266 20.781 1 97.44 573 GLY B C 1
ATOM 10288 O O . GLY B 1 573 ? -28.297 15.422 21.016 1 97.44 573 GLY B O 1
ATOM 10289 N N . TYR B 1 574 ? -29.75 13.75 21.203 1 97.44 574 TYR B N 1
ATOM 10290 C CA . TYR B 1 574 ? -30.672 14.516 22.047 1 97.44 574 TYR B CA 1
ATOM 10291 C C . TYR B 1 574 ? -30.031 14.852 23.391 1 97.44 574 TYR B C 1
ATOM 10293 O O . TYR B 1 574 ? -30.141 15.969 23.875 1 97.44 574 TYR B O 1
ATOM 10301 N N . LEU B 1 575 ? -29.375 13.859 23.938 1 95.5 575 LEU B N 1
ATOM 10302 C CA . LEU B 1 575 ? -28.703 14.078 25.219 1 95.5 575 LEU B CA 1
ATOM 10303 C C . LEU B 1 575 ? -27.594 15.109 25.094 1 95.5 575 LEU B C 1
ATOM 10305 O O . LEU B 1 575 ? -27.359 15.906 26 1 95.5 575 LEU B O 1
ATOM 10309 N N . LEU B 1 576 ? -26.906 15.102 24.016 1 94.81 576 LEU B N 1
ATOM 10310 C CA . LEU B 1 576 ? -25.859 16.078 23.75 1 94.81 576 LEU B CA 1
ATOM 10311 C C . LEU B 1 576 ? -26.453 17.484 23.641 1 94.81 576 LEU B C 1
ATOM 10313 O O . LEU B 1 576 ? -25.875 18.453 24.141 1 94.81 576 LEU B O 1
ATOM 10317 N N . TYR B 1 577 ? -27.547 17.578 22.969 1 93.75 577 TYR B N 1
ATOM 10318 C CA . TYR B 1 577 ? -28.266 18.844 22.844 1 93.75 577 TYR B CA 1
ATOM 10319 C C . TYR B 1 577 ? -28.703 19.359 24.219 1 93.75 577 TYR B C 1
ATOM 10321 O O . TYR B 1 577 ? -28.5 20.531 24.531 1 93.75 577 TYR B O 1
ATOM 10329 N N . ARG B 1 578 ? -29.234 18.516 25 1 92.56 578 ARG B N 1
ATOM 10330 C CA . ARG B 1 578 ? -29.766 18.891 26.312 1 92.56 578 ARG B CA 1
ATOM 10331 C C . ARG B 1 578 ? -28.656 19.297 27.266 1 92.56 578 ARG B C 1
ATOM 10333 O O . ARG B 1 578 ? -28.828 20.188 28.094 1 92.56 578 ARG B O 1
ATOM 10340 N N . SER B 1 579 ? -27.547 18.641 27.156 1 89.94 579 SER B N 1
ATOM 10341 C CA . SER B 1 579 ? -26.422 18.922 28.047 1 89.94 579 SER B CA 1
ATOM 10342 C C . SER B 1 579 ? -25.688 20.172 27.625 1 89.94 579 SER B C 1
ATOM 10344 O O . SER B 1 579 ? -24.875 20.703 28.375 1 89.94 579 SER B O 1
ATOM 10346 N N . LYS B 1 580 ? -25.906 20.766 26.5 1 86.56 580 LYS B N 1
ATOM 10347 C CA . LYS B 1 580 ? -25.219 21.938 25.938 1 86.56 580 LYS B CA 1
ATOM 10348 C C . LYS B 1 580 ? -23.719 21.75 25.953 1 86.56 580 LYS B C 1
ATOM 10350 O O . LYS B 1 580 ? -22.969 22.703 26.188 1 86.56 580 LYS B O 1
ATOM 10355 N N . LEU B 1 581 ? -23.312 20.406 25.906 1 83.56 581 LEU B N 1
ATOM 10356 C CA . LEU B 1 581 ? -21.906 20 25.844 1 83.56 581 LEU B CA 1
ATOM 10357 C C . LEU B 1 581 ? -21.156 20.453 27.094 1 83.56 581 LEU B C 1
ATOM 10359 O O . LEU B 1 581 ? -19.969 20.766 27.031 1 83.56 581 LEU B O 1
ATOM 10363 N N . ARG B 1 582 ? -21.781 20.672 28.25 1 81.75 582 ARG B N 1
ATOM 10364 C CA . ARG B 1 582 ? -21.172 21.109 29.484 1 81.75 582 ARG B CA 1
ATOM 10365 C C . ARG B 1 582 ? -21.562 20.219 30.656 1 81.75 582 ARG B C 1
ATOM 10367 O O . ARG B 1 582 ? -21.594 20.656 31.797 1 81.75 582 ARG B O 1
ATOM 10374 N N . TYR B 1 583 ? -21.812 19.078 30.266 1 83.56 583 TYR B N 1
ATOM 10375 C CA . TYR B 1 583 ? -22.172 18.172 31.359 1 83.56 583 TYR B CA 1
ATOM 10376 C C . TYR B 1 583 ? -20.938 17.797 32.156 1 83.56 583 TYR B C 1
ATOM 10378 O O . TYR B 1 583 ? -19.984 17.234 31.625 1 83.56 583 TYR B O 1
ATOM 10386 N N . ASN B 1 584 ? -20.875 18.203 33.406 1 83.62 584 ASN B N 1
ATOM 10387 C CA . ASN B 1 584 ? -19.766 17.844 34.281 1 83.62 584 ASN B CA 1
ATOM 10388 C C . ASN B 1 584 ? -20 16.5 34.969 1 83.62 584 ASN B C 1
ATOM 10390 O O . ASN B 1 584 ? -20.688 16.422 35.969 1 83.62 584 ASN B O 1
ATOM 10394 N N . MET B 1 585 ? -19.531 15.539 34.375 1 85 585 MET B N 1
ATOM 10395 C CA . MET B 1 585 ? -19.719 14.18 34.875 1 85 585 MET B CA 1
ATOM 10396 C C . MET B 1 585 ? -18.75 13.891 36 1 85 585 MET B C 1
ATOM 10398 O O . MET B 1 585 ? -17.562 14.25 35.938 1 85 585 MET B O 1
ATOM 10402 N N . HIS B 1 586 ? -19.297 13.336 37.094 1 89.62 586 HIS B N 1
ATOM 10403 C CA . HIS B 1 586 ? -18.453 12.891 38.188 1 89.62 586 HIS B CA 1
ATOM 10404 C C . HIS B 1 586 ? -17.391 11.898 37.719 1 89.62 586 HIS B C 1
ATOM 10406 O O . HIS B 1 586 ? -17.688 11.055 36.844 1 89.62 586 HIS B O 1
ATOM 10412 N N . ARG B 1 587 ? -16.281 11.969 38.25 1 87.25 587 ARG B N 1
ATOM 10413 C CA . ARG B 1 587 ? -15.133 11.188 37.812 1 87.25 587 ARG B CA 1
ATOM 10414 C C . ARG B 1 587 ? -15.43 9.695 37.875 1 87.25 587 ARG B C 1
ATOM 10416 O O . ARG B 1 587 ? -15.023 8.93 37 1 87.25 587 ARG B O 1
ATOM 10423 N N . VAL B 1 588 ? -16.109 9.266 38.875 1 92.19 588 VAL B N 1
ATOM 10424 C CA . VAL B 1 588 ? -16.406 7.852 39.094 1 92.19 588 VAL B CA 1
ATOM 10425 C C . VAL B 1 588 ? -17.375 7.367 38.031 1 92.19 588 VAL B C 1
ATOM 10427 O O . VAL B 1 588 ? -17.234 6.266 37.5 1 92.19 588 VAL B O 1
ATOM 10430 N N . LEU B 1 589 ? -18.359 8.164 37.781 1 91.56 589 LEU B N 1
ATOM 10431 C CA . LEU B 1 589 ? -19.328 7.82 36.75 1 91.56 589 LEU B CA 1
ATOM 10432 C C . LEU B 1 589 ? -18.672 7.75 35.375 1 91.56 589 LEU B C 1
ATOM 10434 O O . LEU B 1 589 ? -19.016 6.891 34.531 1 91.56 589 LEU B O 1
ATOM 10438 N N . ASN B 1 590 ? -17.828 8.688 35.156 1 92.88 590 ASN B N 1
ATOM 10439 C CA . ASN B 1 590 ? -17.078 8.68 33.906 1 92.88 590 ASN B CA 1
ATOM 10440 C C . ASN B 1 590 ? -16.234 7.414 33.75 1 92.88 590 ASN B C 1
ATOM 10442 O O . ASN B 1 590 ? -16.234 6.785 32.688 1 92.88 590 ASN B O 1
ATOM 10446 N N . LEU B 1 591 ? -15.531 7.055 34.781 1 92.81 591 LEU B N 1
ATOM 10447 C CA . LEU B 1 591 ? -14.703 5.859 34.781 1 92.81 591 LEU B CA 1
ATOM 10448 C C . LEU B 1 591 ? -15.555 4.605 34.594 1 92.81 591 LEU B C 1
ATOM 10450 O O . LEU B 1 591 ? -15.156 3.678 33.875 1 92.81 591 LEU B O 1
ATOM 10454 N N . LEU B 1 592 ? -16.656 4.59 35.312 1 95 592 LEU B N 1
ATOM 10455 C CA . LEU B 1 592 ? -17.562 3.455 35.156 1 95 592 LEU B CA 1
ATOM 10456 C C . LEU B 1 592 ? -18.109 3.363 33.75 1 95 592 LEU B C 1
ATOM 10458 O O . LEU B 1 592 ? -18.234 2.27 33.188 1 95 592 LEU B O 1
ATOM 10462 N N . GLY B 1 593 ? -18.5 4.504 33.188 1 95.62 593 GLY B N 1
ATOM 10463 C CA . GLY B 1 593 ? -18.953 4.527 31.828 1 95.62 593 GLY B CA 1
ATOM 10464 C C . GLY B 1 593 ? -17.922 4.004 30.844 1 95.62 593 GLY B C 1
ATOM 10465 O O . GLY B 1 593 ? -18.25 3.207 29.953 1 95.62 593 GLY B O 1
ATOM 10466 N N . TRP B 1 594 ? -16.734 4.414 31.031 1 95.69 594 TRP B N 1
ATOM 10467 C CA . TRP B 1 594 ? -15.648 3.955 30.156 1 95.69 594 TRP B CA 1
ATOM 10468 C C . TRP B 1 594 ? -15.406 2.459 30.344 1 95.69 594 TRP B C 1
ATOM 10470 O O . TRP B 1 594 ? -15.18 1.739 29.375 1 95.69 594 TRP B O 1
ATOM 10480 N N . ALA B 1 595 ? -15.391 1.99 31.578 1 97.06 595 ALA B N 1
ATOM 10481 C CA . ALA B 1 595 ? -15.18 0.573 31.859 1 97.06 595 ALA B CA 1
ATOM 10482 C C . ALA B 1 595 ? -16.266 -0.283 31.219 1 97.06 595 ALA B C 1
ATOM 10484 O O . ALA B 1 595 ? -15.977 -1.309 30.594 1 97.06 595 ALA B O 1
ATOM 10485 N N . VAL B 1 596 ? -17.516 0.125 31.375 1 97.38 596 VAL B N 1
ATOM 10486 C CA . VAL B 1 596 ? -18.641 -0.623 30.828 1 97.38 596 VAL B CA 1
ATOM 10487 C C . VAL B 1 596 ? -18.578 -0.599 29.297 1 97.38 596 VAL B C 1
ATOM 10489 O O . VAL B 1 596 ? -18.719 -1.636 28.641 1 97.38 596 VAL B O 1
ATOM 10492 N N . ALA B 1 597 ? -18.391 0.558 28.734 1 97.38 597 ALA B N 1
ATOM 10493 C CA . ALA B 1 597 ? -18.328 0.689 27.281 1 97.38 597 ALA B CA 1
ATOM 10494 C C . ALA B 1 597 ? -17.203 -0.151 26.688 1 97.38 597 ALA B C 1
ATOM 10496 O O . ALA B 1 597 ? -17.391 -0.856 25.703 1 97.38 597 ALA B O 1
ATOM 10497 N N . THR B 1 598 ? -15.984 -0.103 27.297 1 97 598 THR B N 1
ATOM 10498 C CA . THR B 1 598 ? -14.828 -0.849 26.812 1 97 598 THR B CA 1
ATOM 10499 C C . THR B 1 598 ? -15.07 -2.352 26.922 1 97 598 THR B C 1
ATOM 10501 O O . THR B 1 598 ? -14.758 -3.107 26 1 97 598 THR B O 1
ATOM 10504 N N . THR B 1 599 ? -15.578 -2.75 28.062 1 97.62 599 THR B N 1
ATOM 10505 C CA . THR B 1 599 ? -15.844 -4.172 28.281 1 97.62 599 THR B CA 1
ATOM 10506 C C . THR B 1 599 ? -16.875 -4.68 27.281 1 97.62 599 THR B C 1
ATOM 10508 O O . THR B 1 599 ? -16.688 -5.734 26.672 1 97.62 599 THR B O 1
ATOM 10511 N N . MET B 1 600 ? -17.953 -3.961 27.078 1 97.88 600 MET B N 1
ATOM 10512 C CA . MET B 1 600 ? -19 -4.367 26.141 1 97.88 600 MET B CA 1
ATOM 10513 C C . MET B 1 600 ? -18.469 -4.391 24.703 1 97.88 600 MET B C 1
ATOM 10515 O O . MET B 1 600 ? -18.812 -5.285 23.938 1 97.88 600 MET B O 1
ATOM 10519 N N . ALA B 1 601 ? -17.703 -3.398 24.344 1 97.5 601 ALA B N 1
ATOM 10520 C CA . ALA B 1 601 ? -17.094 -3.383 23.016 1 97.5 601 ALA B CA 1
ATOM 10521 C C . ALA B 1 601 ? -16.203 -4.602 22.797 1 97.5 601 ALA B C 1
ATOM 10523 O O . ALA B 1 601 ? -16.203 -5.203 21.734 1 97.5 601 ALA B O 1
ATOM 10524 N N . CYS B 1 602 ? -15.414 -4.961 23.828 1 97.06 602 CYS B N 1
ATOM 10525 C CA . CYS B 1 602 ? -14.531 -6.121 23.75 1 97.06 602 CYS B CA 1
ATOM 10526 C C . CYS B 1 602 ? -15.336 -7.41 23.625 1 97.06 602 CYS B C 1
ATOM 10528 O O . CYS B 1 602 ? -14.938 -8.336 22.922 1 97.06 602 CYS B O 1
ATOM 10530 N N . VAL B 1 603 ? -16.422 -7.422 24.312 1 95.81 603 VAL B N 1
ATOM 10531 C CA . VAL B 1 603 ? -17.266 -8.609 24.234 1 95.81 603 VAL B CA 1
ATOM 10532 C C . VAL B 1 603 ? -17.828 -8.758 22.812 1 95.81 603 VAL B C 1
ATOM 10534 O O . VAL B 1 603 ? -17.875 -9.859 22.281 1 95.81 603 VAL B O 1
ATOM 10537 N N . VAL B 1 604 ? -18.234 -7.691 22.219 1 96.19 604 VAL B N 1
ATOM 10538 C CA . VAL B 1 604 ? -18.766 -7.715 20.859 1 96.19 604 VAL B CA 1
ATOM 10539 C C . VAL B 1 604 ? -17.688 -8.148 19.875 1 96.19 604 VAL B C 1
ATOM 10541 O O . VAL B 1 604 ? -17.938 -8.953 18.984 1 96.19 604 VAL B O 1
ATOM 10544 N N . LEU B 1 605 ? -16.438 -7.723 20.047 1 95.06 605 LEU B N 1
ATOM 10545 C CA . LEU B 1 605 ? -15.359 -7.961 19.078 1 95.06 605 LEU B CA 1
ATOM 10546 C C . LEU B 1 605 ? -14.719 -9.32 19.312 1 95.06 605 LEU B C 1
ATOM 10548 O O . LEU B 1 605 ? -14.375 -10.023 18.359 1 95.06 605 LEU B O 1
ATOM 10552 N N . TYR B 1 606 ? -14.547 -9.742 20.625 1 94.5 606 TYR B N 1
ATOM 10553 C CA . TYR B 1 606 ? -13.711 -10.898 20.922 1 94.5 606 TYR B CA 1
ATOM 10554 C C . TYR B 1 606 ? -14.523 -12 21.594 1 94.5 606 TYR B C 1
ATOM 10556 O O . TYR B 1 606 ? -14.016 -13.102 21.828 1 94.5 606 TYR B O 1
ATOM 10564 N N . GLY B 1 607 ? -15.734 -11.734 21.922 1 92.19 607 GLY B N 1
ATOM 10565 C CA . GLY B 1 607 ? -16.547 -12.688 22.656 1 92.19 607 GLY B CA 1
ATOM 10566 C C . GLY B 1 607 ? -16.875 -13.938 21.875 1 92.19 607 GLY B C 1
ATOM 10567 O O . GLY B 1 607 ? -17.219 -14.977 22.453 1 92.19 607 GLY B O 1
ATOM 10568 N N . LEU B 1 608 ? -16.75 -13.93 20.594 1 91 608 LEU B N 1
ATOM 10569 C CA . LEU B 1 608 ? -17.125 -15.055 19.734 1 91 608 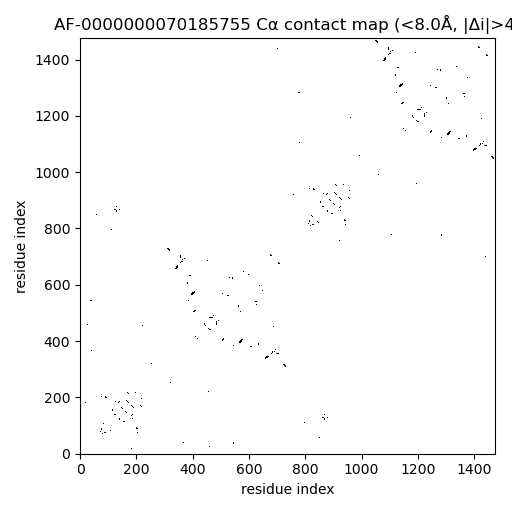LEU B CA 1
ATOM 10570 C C . LEU B 1 608 ? -15.898 -15.906 19.391 1 91 608 LEU B C 1
ATOM 10572 O O . LEU B 1 608 ? -15.945 -16.719 18.469 1 91 608 LEU B O 1
ATOM 10576 N N . TYR B 1 609 ? -14.797 -15.734 20.078 1 90.44 609 TYR B N 1
ATOM 10577 C CA . TYR B 1 609 ? -13.547 -16.422 19.75 1 90.44 609 TYR B CA 1
ATOM 10578 C C . TYR B 1 609 ? -13.734 -17.922 19.766 1 90.44 609 TYR B C 1
ATOM 10580 O O . TYR B 1 609 ? -13.375 -18.609 18.812 1 90.44 609 TYR B O 1
ATOM 10588 N N . GLU B 1 610 ? -14.391 -18.5 20.766 1 87.56 610 GLU B N 1
ATOM 10589 C CA . GLU B 1 610 ? -14.516 -19.938 20.922 1 87.56 610 GLU B CA 1
ATOM 10590 C C . GLU B 1 610 ? -15.531 -20.516 19.938 1 87.56 610 GLU B C 1
ATOM 10592 O O . GLU B 1 610 ? -15.281 -21.547 19.297 1 87.56 610 GLU B O 1
ATOM 10597 N N . PRO B 1 611 ? -16.641 -19.875 19.766 1 85.25 611 PRO B N 1
ATOM 10598 C CA . PRO B 1 611 ? -17.594 -20.375 18.766 1 85.25 611 PRO B CA 1
ATOM 10599 C C . PRO B 1 611 ? -17.016 -20.344 17.344 1 85.25 611 PRO B C 1
ATOM 10601 O O . PRO B 1 611 ? -17.297 -21.234 16.531 1 85.25 611 PRO B O 1
ATOM 10604 N N . LEU B 1 612 ? -16.234 -19.391 17.047 1 83.88 612 LEU B N 1
ATOM 10605 C CA . LEU B 1 612 ? -15.68 -19.25 15.695 1 83.88 612 LEU B CA 1
ATOM 10606 C C . LEU B 1 612 ? -14.586 -20.281 15.453 1 83.88 612 LEU B C 1
ATOM 10608 O O . LEU B 1 612 ? -14.367 -20.703 14.312 1 83.88 612 LEU B O 1
ATOM 10612 N N . ARG B 1 613 ? -13.898 -20.688 16.5 1 80.88 613 ARG B N 1
ATOM 10613 C CA . ARG B 1 613 ? -12.875 -21.719 16.375 1 80.88 613 ARG B CA 1
ATOM 10614 C C . ARG B 1 613 ? -13.492 -23.109 16.312 1 80.88 613 ARG B C 1
ATOM 10616 O O . ARG B 1 613 ? -12.805 -24.094 16.031 1 80.88 613 ARG B O 1
ATOM 10623 N N . GLY B 1 614 ? -14.805 -23.188 16.453 1 76.38 614 GLY B N 1
ATOM 10624 C CA . GLY B 1 614 ? -15.508 -24.453 16.344 1 76.38 614 GLY B CA 1
ATOM 10625 C C . GLY B 1 614 ? -15.539 -25.234 17.641 1 76.38 614 GLY B C 1
ATOM 10626 O O . GLY B 1 614 ? -16.062 -26.344 17.703 1 76.38 614 GLY B O 1
ATOM 10627 N N . ASN B 1 615 ? -15.031 -24.703 18.719 1 78.12 615 ASN B N 1
ATOM 10628 C CA . ASN B 1 615 ? -14.938 -25.391 20 1 78.12 615 ASN B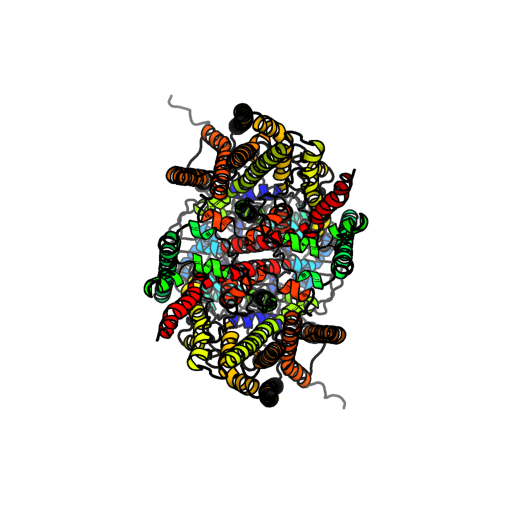 CA 1
ATOM 10629 C C . ASN B 1 615 ? -16.266 -25.344 20.766 1 78.12 615 ASN B C 1
ATOM 10631 O O . ASN B 1 615 ? -16.5 -26.141 21.672 1 78.12 615 ASN B O 1
ATOM 10635 N N . GLU B 1 616 ? -17.109 -24.359 20.406 1 80.62 616 GLU B N 1
ATOM 10636 C CA . GLU B 1 616 ? -18.375 -24.188 21.078 1 80.62 616 GLU B CA 1
ATOM 10637 C C . GLU B 1 616 ? -19.516 -23.969 20.094 1 80.62 616 GLU B C 1
ATOM 10639 O O . GLU B 1 616 ? -19.344 -23.234 19.109 1 80.62 616 GLU B O 1
ATOM 10644 N N . THR B 1 617 ? -20.516 -24.781 20.234 1 83.12 617 THR B N 1
ATOM 10645 C CA . THR B 1 617 ? -21.719 -24.562 19.438 1 83.12 617 THR B CA 1
ATOM 10646 C C . THR B 1 617 ? -22.75 -23.75 20.219 1 83.12 617 THR B C 1
ATOM 10648 O O . THR B 1 617 ? -23.141 -24.141 21.312 1 83.12 617 THR B O 1
ATOM 10651 N N . LEU B 1 618 ? -23.094 -22.656 19.656 1 88.94 618 LEU B N 1
ATOM 10652 C CA . LEU B 1 618 ? -24.078 -21.797 20.312 1 88.94 618 LEU B CA 1
ATOM 10653 C C . LEU B 1 618 ? -25.5 -22.266 20 1 88.94 618 LEU B C 1
ATOM 10655 O O . LEU B 1 618 ? -25.781 -22.688 18.875 1 88.94 618 LEU B O 1
ATOM 10659 N N . SER B 1 619 ? -26.297 -22.203 20.984 1 92.12 619 SER B N 1
ATOM 10660 C CA . SER B 1 619 ? -27.703 -22.516 20.781 1 92.12 619 SER B CA 1
ATOM 10661 C C . SER B 1 619 ? -28.391 -21.453 19.938 1 92.12 619 SER B C 1
ATOM 10663 O O . SER B 1 619 ? -27.891 -20.328 19.797 1 92.12 619 SER B O 1
ATOM 10665 N N . THR B 1 620 ? -29.469 -21.812 19.344 1 93.56 620 THR B N 1
ATOM 10666 C CA . THR B 1 620 ? -30.25 -20.906 18.516 1 93.56 620 THR B CA 1
ATOM 10667 C C . THR B 1 620 ? -30.672 -19.672 19.312 1 93.56 620 THR B C 1
ATOM 10669 O O . THR B 1 620 ? -30.672 -18.562 18.797 1 93.56 620 THR B O 1
ATOM 10672 N N . GLU B 1 621 ? -30.984 -19.844 20.578 1 94.31 621 GLU B N 1
ATOM 10673 C CA . GLU B 1 621 ? -31.453 -18.75 21.438 1 94.31 621 GLU B CA 1
ATOM 10674 C C . GLU B 1 621 ? -30.312 -17.766 21.719 1 94.31 621 GLU B C 1
ATOM 10676 O O . GLU B 1 621 ? -30.531 -16.547 21.688 1 94.31 621 GLU B O 1
ATOM 10681 N N . VAL B 1 622 ? -29.203 -18.328 21.953 1 93.94 622 VAL B N 1
ATOM 10682 C CA . VAL B 1 622 ? -28.062 -17.484 22.25 1 93.94 622 VAL B CA 1
ATOM 10683 C C . VAL B 1 622 ? -27.641 -16.734 21 1 93.94 622 VAL B C 1
ATOM 10685 O O . VAL B 1 622 ? -27.297 -15.547 21.062 1 93.94 622 VAL B O 1
ATOM 10688 N N . SER B 1 623 ? -27.609 -17.453 19.922 1 93.75 623 SER B N 1
ATOM 10689 C CA . SER B 1 623 ? -27.297 -16.812 18.641 1 93.75 623 SER B CA 1
ATOM 10690 C C . SER B 1 623 ? -28.281 -15.695 18.328 1 93.75 623 SER B C 1
ATOM 10692 O O . SER B 1 623 ? -27.891 -14.617 17.891 1 93.75 623 SER B O 1
ATOM 10694 N N . ALA B 1 624 ? -29.531 -15.984 18.578 1 95.94 624 ALA B N 1
ATOM 10695 C CA . ALA B 1 624 ? -30.562 -14.977 18.312 1 95.94 624 ALA B CA 1
ATOM 10696 C C . ALA B 1 624 ? -30.391 -13.766 19.234 1 95.94 624 ALA B C 1
ATOM 10698 O O . ALA B 1 624 ? -30.594 -12.633 18.797 1 95.94 624 ALA B O 1
ATOM 10699 N N . LEU B 1 625 ? -30.078 -13.984 20.438 1 95.69 625 LEU B N 1
ATOM 10700 C CA . LEU B 1 625 ? -29.844 -12.883 21.375 1 95.69 625 LEU B CA 1
ATOM 10701 C C . LEU B 1 625 ? -28.656 -12.039 20.922 1 95.69 625 LEU B C 1
ATOM 10703 O O . LEU B 1 625 ? -28.734 -10.805 20.906 1 95.69 625 LEU B O 1
ATOM 10707 N N . TYR B 1 626 ? -27.578 -12.727 20.609 1 95 626 TYR B N 1
ATOM 10708 C CA . TYR B 1 626 ? -26.406 -12.008 20.125 1 95 626 TYR B CA 1
ATOM 10709 C C . TYR B 1 626 ? -26.719 -11.188 18.891 1 95 626 TYR B C 1
ATOM 10711 O O . TYR B 1 626 ? -26.391 -10 18.828 1 95 626 TYR B O 1
ATOM 10719 N N . ASN B 1 627 ? -27.359 -11.781 17.906 1 95.75 627 ASN B N 1
ATOM 10720 C CA . ASN B 1 627 ? -27.703 -11.109 16.672 1 95.75 627 ASN B CA 1
ATOM 10721 C C . ASN B 1 627 ? -28.594 -9.898 16.906 1 95.75 627 ASN B C 1
ATOM 10723 O O . ASN B 1 627 ? -28.531 -8.914 16.172 1 95.75 627 ASN B O 1
ATOM 10727 N N . THR B 1 628 ? -29.359 -9.977 17.938 1 97.12 628 THR B N 1
ATOM 10728 C CA . THR B 1 628 ? -30.359 -8.953 18.25 1 97.12 628 THR B CA 1
ATOM 10729 C C . THR B 1 628 ? -29.688 -7.742 18.906 1 97.12 628 THR B C 1
ATOM 10731 O O . THR B 1 628 ? -30.047 -6.598 18.594 1 97.12 628 THR B O 1
ATOM 10734 N N . VAL B 1 629 ? -28.656 -7.969 19.688 1 96.75 629 VAL B N 1
ATOM 10735 C CA . VAL B 1 629 ? -28.281 -6.875 20.578 1 96.75 629 VAL B CA 1
ATOM 10736 C C . VAL B 1 629 ? -26.891 -6.367 20.234 1 96.75 629 VAL B C 1
ATOM 10738 O O . VAL B 1 629 ? -26.516 -5.246 20.594 1 96.75 629 VAL B O 1
ATOM 10741 N N . HIS B 1 630 ? -26.016 -7.129 19.625 1 96.69 630 HIS B N 1
ATOM 10742 C CA . HIS B 1 630 ? -24.594 -6.809 19.547 1 96.69 630 HIS B CA 1
ATOM 10743 C C . HIS B 1 630 ? -24.359 -5.5 18.797 1 96.69 630 HIS B C 1
ATOM 10745 O O . HIS B 1 630 ? -23.516 -4.695 19.188 1 96.69 630 HIS B O 1
ATOM 10751 N N . ARG B 1 631 ? -25.141 -5.195 17.75 1 97.62 631 ARG B N 1
ATOM 10752 C CA . ARG B 1 631 ? -24.953 -3.98 16.953 1 97.62 631 ARG B CA 1
ATOM 10753 C C . ARG B 1 631 ? -25.391 -2.75 17.75 1 97.62 631 ARG B C 1
ATOM 10755 O O . ARG B 1 631 ? -24.766 -1.693 17.656 1 97.62 631 ARG B O 1
ATOM 10762 N N . SER B 1 632 ? -26.516 -2.893 18.422 1 98.19 632 SER B N 1
ATOM 10763 C CA . SER B 1 632 ? -27 -1.801 19.266 1 98.19 632 SER B CA 1
ATOM 10764 C C . SER B 1 632 ? -26.062 -1.511 20.422 1 98.19 632 SER B C 1
ATOM 10766 O O . SER B 1 632 ? -25.828 -0.35 20.766 1 98.19 632 SER B O 1
ATOM 10768 N N . ILE B 1 633 ? -25.547 -2.547 20.969 1 98.19 633 ILE B N 1
ATOM 10769 C CA . ILE B 1 633 ? -24.578 -2.389 22.047 1 98.19 633 ILE B CA 1
ATOM 10770 C C . ILE B 1 633 ? -23.328 -1.666 21.531 1 98.19 633 ILE B C 1
ATOM 10772 O O . ILE B 1 633 ? -22.828 -0.746 22.172 1 98.19 633 ILE B O 1
ATOM 10776 N N . TRP B 1 634 ? -22.844 -2.07 20.375 1 98.44 634 TRP B N 1
ATOM 10777 C CA . TRP B 1 634 ? -21.719 -1.379 19.766 1 98.44 634 TRP B CA 1
ATOM 10778 C C . TRP B 1 634 ? -22.047 0.097 19.547 1 98.44 634 TRP B C 1
ATOM 10780 O O . TRP B 1 634 ? -21.234 0.967 19.875 1 98.44 634 TRP B O 1
ATOM 10790 N N . GLY B 1 635 ? -23.25 0.379 18.969 1 98.5 635 GLY B N 1
ATOM 10791 C CA . GLY B 1 635 ? -23.672 1.76 18.797 1 98.5 635 GLY B CA 1
ATOM 10792 C C . GLY B 1 635 ? -23.641 2.559 20.078 1 98.5 635 GLY B C 1
ATOM 10793 O O . GLY B 1 635 ? -23.219 3.717 20.094 1 98.5 635 GLY B O 1
ATOM 10794 N N . ALA B 1 636 ? -24.062 1.932 21.172 1 98.5 636 ALA B N 1
ATOM 10795 C CA . ALA B 1 636 ? -24.078 2.584 22.484 1 98.5 636 ALA B CA 1
ATOM 10796 C C . ALA B 1 636 ? -22.656 2.887 22.953 1 98.5 636 ALA B C 1
ATOM 10798 O O . ALA B 1 636 ? -22.422 3.932 23.562 1 98.5 636 ALA B O 1
ATOM 10799 N N . CYS B 1 637 ? -21.797 1.957 22.719 1 98.38 637 CYS B N 1
ATOM 10800 C CA . CYS B 1 637 ? -20.391 2.162 23.094 1 98.38 637 CYS B CA 1
ATOM 10801 C C . CYS B 1 637 ? -19.797 3.35 22.344 1 98.38 637 CYS B C 1
ATOM 10803 O O . CYS B 1 637 ? -19.125 4.188 22.938 1 98.38 637 CYS B O 1
ATOM 10805 N N . VAL B 1 638 ? -20.047 3.436 21.062 1 98.19 638 VAL B N 1
ATOM 10806 C CA . VAL B 1 638 ? -19.547 4.531 20.234 1 98.19 638 VAL B CA 1
ATOM 10807 C C . VAL B 1 638 ? -20.141 5.852 20.719 1 98.19 638 VAL B C 1
ATOM 10809 O O . VAL B 1 638 ? -19.422 6.852 20.844 1 98.19 638 VAL B O 1
ATOM 10812 N N . CYS B 1 639 ? -21.438 5.852 21.016 1 98.12 639 CYS B N 1
ATOM 10813 C CA . CYS B 1 639 ? -22.109 7.059 21.484 1 98.12 639 CYS B CA 1
ATOM 10814 C C . CYS B 1 639 ? -21.562 7.516 22.828 1 98.12 639 CYS B C 1
ATOM 10816 O O . CYS B 1 639 ? -21.5 8.719 23.094 1 98.12 639 CYS B O 1
ATOM 10818 N N . TRP B 1 640 ? -21.172 6.574 23.641 1 97.25 640 TRP B N 1
ATOM 10819 C CA . TRP B 1 640 ? -20.562 6.934 24.906 1 97.25 640 TRP B CA 1
ATOM 10820 C C . TRP B 1 640 ? -19.25 7.68 24.688 1 97.25 640 TRP B C 1
ATOM 10822 O O . TRP B 1 640 ? -18.984 8.688 25.344 1 97.25 640 TRP B O 1
ATOM 10832 N N . VAL B 1 641 ? -18.438 7.156 23.766 1 96.94 641 VAL B N 1
ATOM 10833 C CA . VAL B 1 641 ? -17.156 7.797 23.453 1 96.94 641 VAL B CA 1
ATOM 10834 C C . VAL B 1 641 ? -17.406 9.227 22.984 1 96.94 641 VAL B C 1
ATOM 10836 O O . VAL B 1 641 ? -16.734 10.164 23.438 1 96.94 641 VAL B O 1
ATOM 10839 N N . ILE B 1 642 ? -18.391 9.422 22.172 1 96.88 642 ILE B N 1
ATOM 10840 C CA . ILE B 1 642 ? -18.703 10.742 21.625 1 96.88 642 ILE B CA 1
ATOM 10841 C C . ILE B 1 642 ? -19.188 11.656 22.75 1 96.88 642 ILE B C 1
ATOM 10843 O O . ILE B 1 642 ? -18.734 12.797 22.859 1 96.88 642 ILE B O 1
ATOM 10847 N N . PHE B 1 643 ? -20.094 11.117 23.578 1 95.5 643 PHE B N 1
ATOM 10848 C CA . PHE B 1 643 ? -20.672 11.891 24.656 1 95.5 643 PHE B CA 1
ATOM 10849 C C . PHE B 1 643 ? -19.609 12.336 25.656 1 95.5 643 PHE B C 1
ATOM 10851 O O . PHE B 1 643 ? -19.578 13.492 26.062 1 95.5 643 PHE B O 1
ATOM 10858 N N . SER B 1 644 ? -18.766 11.391 25.984 1 94.19 644 SER B N 1
ATOM 10859 C CA . SER B 1 644 ? -17.703 11.695 26.922 1 94.19 644 SER B CA 1
ATOM 10860 C C . SER B 1 644 ? -16.719 12.711 26.344 1 94.19 644 SER B C 1
ATOM 10862 O O . SER B 1 644 ? -16.312 13.656 27.031 1 94.19 644 SER B O 1
ATOM 10864 N N . CYS B 1 645 ? -16.375 12.633 25.125 1 92.62 645 CYS B N 1
ATOM 10865 C CA . CYS B 1 645 ? -15.438 13.547 24.469 1 92.62 645 CYS B CA 1
ATOM 10866 C C . CYS B 1 645 ? -16.062 14.93 24.297 1 92.62 645 CYS B C 1
ATOM 10868 O O . CYS B 1 645 ? -15.398 15.945 24.547 1 92.62 645 CYS B O 1
ATOM 10870 N N . ALA B 1 646 ? -17.297 14.969 23.938 1 92.06 646 ALA B N 1
ATOM 10871 C CA . ALA B 1 646 ? -17.984 16.234 23.688 1 92.06 646 ALA B CA 1
ATOM 10872 C C . ALA B 1 646 ? -18.141 17.031 24.984 1 92.06 646 ALA B C 1
ATOM 10874 O O . ALA B 1 646 ? -18.125 18.266 24.969 1 92.06 646 ALA B O 1
ATOM 10875 N N . ASN B 1 647 ? -18.266 16.312 26.109 1 90.62 647 ASN B N 1
ATOM 10876 C CA . ASN B 1 647 ? -18.484 16.984 27.391 1 90.62 647 ASN B CA 1
ATOM 10877 C C . ASN B 1 647 ? -17.172 17.203 28.141 1 90.62 647 ASN B C 1
ATOM 10879 O O . ASN B 1 647 ? -17.172 17.516 29.328 1 90.62 647 ASN B O 1
ATOM 10883 N N . GLY B 1 648 ? -16.016 16.969 27.469 1 86.62 648 GLY B N 1
ATOM 10884 C CA . GLY B 1 648 ? -14.711 17.281 28.047 1 86.62 648 GLY B CA 1
ATOM 10885 C C . GLY B 1 648 ? -14.172 16.172 28.938 1 86.62 648 GLY B C 1
ATOM 10886 O O . GLY B 1 648 ? -13.156 16.359 29.609 1 86.62 648 GLY B O 1
ATOM 10887 N N . SER B 1 649 ? -14.797 15.078 29 1 88.94 649 SER B N 1
ATOM 10888 C CA . SER B 1 649 ? -14.398 13.977 29.875 1 88.94 649 SER B CA 1
ATOM 10889 C C . SER B 1 649 ? -13.734 12.859 29.078 1 88.94 649 SER B C 1
ATOM 10891 O O . SER B 1 649 ? -13.609 11.727 29.562 1 88.94 649 SER B O 1
ATOM 10893 N N . GLY B 1 650 ? -13.352 13.102 27.891 1 89.81 650 GLY B N 1
ATOM 10894 C CA . GLY B 1 650 ? -12.789 12.07 27.031 1 89.81 650 GLY B CA 1
ATOM 10895 C C . GLY B 1 650 ? -11.297 11.898 27.203 1 89.81 650 GLY B C 1
ATOM 10896 O O . GLY B 1 650 ? -10.727 10.891 26.766 1 89.81 650 GLY B O 1
ATOM 10897 N N . GLY B 1 651 ? -10.617 12.828 27.828 1 82.19 651 GLY B N 1
ATOM 10898 C CA . GLY B 1 651 ? -9.188 12.734 28.109 1 82.19 651 GLY B CA 1
ATOM 10899 C C . GLY B 1 651 ? -8.352 12.547 26.859 1 82.19 651 GLY B C 1
ATOM 10900 O O . GLY B 1 651 ? -8.484 13.305 25.891 1 82.19 651 GLY B O 1
ATOM 10901 N N . PHE B 1 652 ? -7.477 11.5 26.875 1 80.88 652 PHE B N 1
ATOM 10902 C CA . PHE B 1 652 ? -6.539 11.227 25.797 1 80.88 652 PHE B CA 1
ATOM 10903 C C . PHE B 1 652 ? -7.273 10.758 24.547 1 80.88 652 PHE B C 1
ATOM 10905 O O . PHE B 1 652 ? -6.844 11.047 23.438 1 80.88 652 PHE B O 1
ATOM 10912 N N . VAL B 1 653 ? -8.328 10.109 24.766 1 89.38 653 VAL B N 1
ATOM 10913 C CA . VAL B 1 653 ? -9.102 9.617 23.641 1 89.38 653 VAL B CA 1
ATOM 10914 C C . VAL B 1 653 ? -9.609 10.797 22.812 1 89.38 653 VAL B C 1
ATOM 10916 O O . VAL B 1 653 ? -9.57 10.758 21.578 1 89.38 653 VAL B O 1
ATOM 10919 N N . ASN B 1 654 ? -10.078 11.805 23.469 1 90.38 654 ASN B N 1
ATOM 10920 C CA . ASN B 1 654 ? -10.547 13 22.766 1 90.38 654 ASN B CA 1
ATOM 10921 C C . ASN B 1 654 ? -9.414 13.68 22 1 90.38 654 ASN B C 1
ATOM 10923 O O . ASN B 1 654 ? -9.609 14.164 20.891 1 90.38 654 ASN B O 1
ATOM 10927 N N . THR B 1 655 ? -8.266 13.711 22.703 1 82.88 655 THR B N 1
ATOM 10928 C CA . THR B 1 655 ? -7.105 14.336 22.062 1 82.88 655 THR B CA 1
ATOM 10929 C C . THR B 1 655 ? -6.734 13.602 20.781 1 82.88 655 THR B C 1
ATOM 10931 O O . THR B 1 655 ? -6.445 14.234 19.766 1 82.88 655 THR B O 1
ATOM 10934 N N . LEU B 1 656 ? -6.777 12.375 20.797 1 85.44 656 LEU B N 1
ATOM 10935 C CA . LEU B 1 656 ? -6.426 11.562 19.641 1 85.44 656 LEU B CA 1
ATOM 10936 C C . LEU B 1 656 ? -7.48 11.695 18.547 1 85.44 656 LEU B C 1
ATOM 10938 O O . LEU B 1 656 ? -7.152 11.945 17.375 1 85.44 656 LEU B O 1
ATOM 10942 N N . LEU B 1 657 ? -8.672 11.562 18.891 1 92.38 657 LEU B N 1
ATOM 10943 C CA . LEU B 1 657 ? -9.766 11.531 17.938 1 92.38 657 LEU B CA 1
ATOM 10944 C C . LEU B 1 657 ? -10.016 12.914 17.344 1 92.38 657 LEU B C 1
ATOM 10946 O O . LEU B 1 657 ? -10.586 13.047 16.266 1 92.38 657 LEU B O 1
ATOM 10950 N N . SER B 1 658 ? -9.617 13.969 18.047 1 89.75 658 SER B N 1
ATOM 10951 C CA . SER B 1 658 ? -9.883 15.344 17.625 1 89.75 658 SER B CA 1
ATOM 10952 C C . SER B 1 658 ? -8.672 15.953 16.938 1 89.75 658 SER B C 1
ATOM 10954 O O . SER B 1 658 ? -8.609 17.172 16.734 1 89.75 658 SER B O 1
ATOM 10956 N N . TRP B 1 659 ? -7.746 15.094 16.594 1 83.69 659 TRP B N 1
ATOM 10957 C CA . TRP B 1 659 ? -6.574 15.578 15.867 1 83.69 659 TRP B CA 1
ATOM 10958 C C . TRP B 1 659 ? -6.98 16.312 14.594 1 83.69 659 TRP B C 1
ATOM 10960 O O . TRP B 1 659 ? -7.816 15.82 13.828 1 83.69 659 TRP B O 1
ATOM 10970 N N . SER B 1 660 ? -6.418 17.484 14.344 1 84.5 660 SER B N 1
ATOM 10971 C CA . SER B 1 660 ? -6.809 18.344 13.234 1 84.5 660 SER B CA 1
ATOM 10972 C C . SER B 1 660 ? -6.543 17.672 11.891 1 84.5 660 SER B C 1
ATOM 10974 O O . SER B 1 660 ? -7.207 17.969 10.898 1 84.5 660 SER B O 1
ATOM 10976 N N . GLY B 1 661 ? -5.598 16.781 11.852 1 83.19 661 GLY B N 1
ATOM 10977 C CA . GLY B 1 661 ? -5.297 16.078 10.617 1 83.19 661 GLY B CA 1
ATOM 10978 C C . GLY B 1 661 ? -6.43 15.18 10.148 1 83.19 661 GLY B C 1
ATOM 10979 O O . GLY B 1 661 ? -6.531 14.867 8.961 1 83.19 661 GLY B O 1
ATOM 10980 N N . PHE B 1 662 ? -7.332 14.82 11.039 1 90.62 662 PHE B N 1
ATOM 10981 C CA . PHE B 1 662 ? -8.43 13.922 10.695 1 90.62 662 PHE B CA 1
ATOM 10982 C C . PHE B 1 662 ? -9.562 14.688 10.016 1 90.62 662 PHE B C 1
ATOM 10984 O O . PHE B 1 662 ? -10.461 14.078 9.438 1 90.62 662 PHE B O 1
ATOM 10991 N N . VAL B 1 663 ? -9.594 16.031 10.039 1 90.88 663 VAL B N 1
ATOM 10992 C CA . VAL B 1 663 ? -10.719 16.812 9.531 1 90.88 663 VAL B CA 1
ATOM 10993 C C . VAL B 1 663 ? -10.875 16.609 8.031 1 90.88 663 VAL B C 1
ATOM 10995 O O . VAL B 1 663 ? -11.93 16.172 7.566 1 90.88 663 VAL B O 1
ATOM 10998 N N . PRO B 1 664 ? -9.758 16.844 7.246 1 90.81 664 PRO B N 1
ATOM 10999 C CA . PRO B 1 664 ? -9.93 16.578 5.812 1 90.81 664 PRO B CA 1
ATOM 11000 C C . PRO B 1 664 ? -10.203 15.109 5.504 1 90.81 664 PRO B C 1
ATOM 11002 O O . PRO B 1 664 ? -10.984 14.805 4.598 1 90.81 664 PRO B O 1
ATOM 11005 N N . LEU B 1 665 ? -9.602 14.219 6.219 1 94.5 665 LEU B N 1
ATOM 11006 C CA . LEU B 1 665 ? -9.789 12.789 5.992 1 94.5 665 LEU B CA 1
ATOM 11007 C C . LEU B 1 665 ? -11.227 12.375 6.305 1 94.5 665 LEU B C 1
ATOM 11009 O O . LEU B 1 665 ? -11.789 11.516 5.625 1 94.5 665 LEU B O 1
ATOM 11013 N N . SER B 1 666 ? -11.75 12.984 7.32 1 95.94 666 SER B N 1
ATOM 11014 C CA . SER B 1 666 ? -13.141 12.711 7.676 1 95.94 666 SER B CA 1
ATOM 11015 C C . SER B 1 666 ? -14.094 13.195 6.594 1 95.94 666 SER B C 1
ATOM 11017 O O . SER B 1 666 ? -15.07 12.516 6.262 1 95.94 666 SER B O 1
ATOM 11019 N N . ARG B 1 667 ? -13.797 14.328 5.969 1 95 667 ARG B N 1
ATOM 11020 C CA . ARG B 1 667 ? -14.641 14.898 4.922 1 95 667 ARG B CA 1
ATOM 11021 C C . ARG B 1 667 ? -14.641 14.016 3.68 1 95 667 ARG B C 1
ATOM 11023 O O . ARG B 1 667 ? -15.617 13.992 2.926 1 95 667 ARG B O 1
ATOM 11030 N N . LEU B 1 668 ? -13.625 13.25 3.566 1 97.44 668 LEU B N 1
ATOM 11031 C CA . LEU B 1 668 ? -13.469 12.438 2.369 1 97.44 668 LEU B CA 1
ATOM 11032 C C . LEU B 1 668 ? -14.031 11.039 2.588 1 97.44 668 LEU B C 1
ATOM 11034 O O . LEU B 1 668 ? -14.062 10.219 1.662 1 97.44 668 LEU B O 1
ATOM 11038 N N . THR B 1 669 ? -14.539 10.75 3.76 1 97.88 669 THR B N 1
ATOM 11039 C CA . THR B 1 669 ? -14.945 9.406 4.145 1 97.88 669 THR B CA 1
ATOM 11040 C C . THR B 1 669 ? -16.062 8.906 3.24 1 97.88 669 THR B C 1
ATOM 11042 O O . THR B 1 669 ? -16.062 7.746 2.822 1 97.88 669 THR B O 1
ATOM 11045 N N . TYR B 1 670 ? -17.062 9.773 2.881 1 97.31 670 TYR B N 1
ATOM 11046 C CA . TYR B 1 670 ? -18.188 9.359 2.049 1 97.31 670 TYR B CA 1
ATOM 11047 C C . TYR B 1 670 ? -17.719 8.938 0.662 1 97.31 670 TYR B C 1
ATOM 11049 O O . TYR B 1 670 ? -18.094 7.867 0.173 1 97.31 670 TYR B O 1
ATOM 11057 N N . CYS B 1 671 ? -16.906 9.75 0.038 1 98.38 671 CYS B N 1
ATOM 11058 C CA . CYS B 1 671 ? -16.391 9.422 -1.287 1 98.38 671 CYS B CA 1
ATOM 11059 C C . CYS B 1 671 ? -15.461 8.211 -1.229 1 98.38 671 CYS B C 1
ATOM 11061 O O . CYS B 1 671 ? -15.422 7.41 -2.164 1 98.38 671 CYS B O 1
ATOM 11063 N N . ALA B 1 672 ? -14.656 8.078 -0.156 1 98.56 672 ALA B N 1
ATOM 11064 C CA . ALA B 1 672 ? -13.82 6.895 0.02 1 98.56 672 ALA B CA 1
ATOM 11065 C C . ALA B 1 672 ? -14.68 5.629 0.104 1 98.56 672 ALA B C 1
ATOM 11067 O O . ALA B 1 672 ? -14.305 4.582 -0.431 1 98.56 672 ALA B O 1
ATOM 11068 N N . TYR B 1 673 ? -15.797 5.746 0.816 1 97.88 673 TYR B N 1
ATOM 11069 C CA . TYR B 1 673 ? -16.734 4.637 0.917 1 97.88 673 TYR B CA 1
ATOM 11070 C C . TYR B 1 673 ? -17.25 4.227 -0.46 1 97.88 673 TYR B C 1
ATOM 11072 O O . TYR B 1 673 ? -17.312 3.037 -0.773 1 97.88 673 TYR B O 1
ATOM 11080 N N . LEU B 1 674 ? -17.516 5.176 -1.302 1 98.31 674 LEU B N 1
ATOM 11081 C CA . LEU B 1 674 ? -18.094 4.902 -2.613 1 98.31 674 LEU B CA 1
ATOM 11082 C C . LEU B 1 674 ? -17.078 4.215 -3.521 1 98.31 674 LEU B C 1
ATOM 11084 O O . LEU B 1 674 ? -17.422 3.299 -4.27 1 98.31 674 LEU B O 1
ATOM 11088 N N . VAL B 1 675 ? -15.812 4.535 -3.393 1 98.12 675 VAL B N 1
ATOM 11089 C CA . VAL B 1 675 ? -14.906 4.148 -4.469 1 98.12 675 VAL B CA 1
ATOM 11090 C C . VAL B 1 675 ? -14.039 2.975 -4.02 1 98.12 675 VAL B C 1
ATOM 11092 O O . VAL B 1 675 ? -13.438 2.287 -4.848 1 98.12 675 VAL B O 1
ATOM 11095 N N . HIS B 1 676 ? -13.875 2.662 -2.746 1 97.81 676 HIS B N 1
ATOM 11096 C CA . HIS B 1 676 ? -12.836 1.768 -2.26 1 97.81 676 HIS B CA 1
ATOM 11097 C C . HIS B 1 676 ? -13.008 0.36 -2.82 1 97.81 676 HIS B C 1
ATOM 11099 O O . HIS B 1 676 ? -12.039 -0.269 -3.246 1 97.81 676 HIS B O 1
ATOM 11105 N N . PRO B 1 677 ? -14.211 -0.215 -2.91 1 96.06 677 PRO B N 1
ATOM 11106 C CA . PRO B 1 677 ? -14.297 -1.566 -3.471 1 96.06 677 PRO B CA 1
ATOM 11107 C C . PRO B 1 677 ? -13.953 -1.611 -4.957 1 96.06 677 PRO B C 1
ATOM 11109 O O . PRO B 1 677 ? -13.398 -2.605 -5.438 1 96.06 677 PRO B O 1
ATOM 11112 N N . ILE B 1 678 ? -14.289 -0.526 -5.68 1 96.69 678 ILE B N 1
ATOM 11113 C CA . ILE B 1 678 ? -13.977 -0.445 -7.102 1 96.69 678 ILE B CA 1
ATOM 11114 C C . ILE B 1 678 ? -12.461 -0.53 -7.301 1 96.69 678 ILE B C 1
ATOM 11116 O O . ILE B 1 678 ? -11.984 -1.251 -8.18 1 96.69 678 ILE B O 1
ATOM 11120 N N . LEU B 1 679 ? -11.766 0.156 -6.461 1 97.5 679 LEU B N 1
ATOM 11121 C CA . LEU B 1 679 ? -10.312 0.178 -6.559 1 97.5 679 LEU B CA 1
ATOM 11122 C C . LEU B 1 679 ? -9.719 -1.167 -6.148 1 97.5 679 LEU B C 1
ATOM 11124 O O . LEU B 1 679 ? -8.766 -1.643 -6.77 1 97.5 679 LEU B O 1
ATOM 11128 N N . GLN B 1 680 ? -10.266 -1.776 -5.113 1 96.75 680 GLN B N 1
ATOM 11129 C CA . GLN B 1 680 ? -9.789 -3.086 -4.676 1 96.75 680 GLN B CA 1
ATOM 11130 C C . GLN B 1 680 ? -10 -4.137 -5.762 1 96.75 680 GLN B C 1
ATOM 11132 O O . GLN B 1 680 ? -9.086 -4.895 -6.094 1 96.75 680 GLN B O 1
ATOM 11137 N N . PHE B 1 681 ? -11.148 -4.105 -6.414 1 94 681 PHE B N 1
ATOM 11138 C CA . PHE B 1 681 ? -11.445 -5.039 -7.492 1 94 681 PHE B CA 1
ATOM 11139 C C . PHE B 1 681 ? -10.547 -4.777 -8.695 1 94 681 PHE B C 1
ATOM 11141 O O . PHE B 1 681 ? -10.125 -5.715 -9.375 1 94 681 PHE B O 1
ATOM 11148 N N . THR B 1 682 ? -10.32 -3.553 -8.93 1 96.44 682 THR B N 1
ATOM 11149 C CA . THR B 1 682 ? -9.477 -3.203 -10.07 1 96.44 682 THR B CA 1
ATOM 11150 C C . THR B 1 682 ? -8.07 -3.768 -9.883 1 96.44 682 THR B C 1
ATOM 11152 O O . THR B 1 682 ? -7.52 -4.383 -10.797 1 96.44 682 THR B O 1
ATOM 11155 N N . VAL B 1 683 ? -7.52 -3.639 -8.688 1 97.12 683 VAL B N 1
ATOM 11156 C CA . VAL B 1 683 ? -6.16 -4.098 -8.438 1 97.12 683 VAL B CA 1
ATOM 11157 C C . VAL B 1 683 ? -6.125 -5.625 -8.422 1 97.12 683 VAL B C 1
ATOM 11159 O O . VAL B 1 683 ? -5.316 -6.238 -9.125 1 97.12 683 VAL B O 1
ATOM 11162 N N . TYR B 1 684 ? -6.996 -6.273 -7.73 1 95.94 684 TYR B N 1
ATOM 11163 C CA . TYR B 1 684 ? -6.973 -7.727 -7.59 1 95.94 684 TYR B CA 1
ATOM 11164 C C . TYR B 1 684 ? -7.273 -8.406 -8.922 1 95.94 684 TYR B C 1
ATOM 11166 O O . TYR B 1 684 ? -6.648 -9.406 -9.273 1 95.94 684 TYR B O 1
ATOM 11174 N N . SER B 1 685 ? -8.234 -7.832 -9.695 1 94.62 685 SER B N 1
ATOM 11175 C CA . SER B 1 685 ? -8.609 -8.453 -10.961 1 94.62 685 SER B CA 1
ATOM 11176 C C . SER B 1 685 ? -7.547 -8.234 -12.031 1 94.62 685 SER B C 1
ATOM 11178 O O . SER B 1 685 ? -7.539 -8.906 -13.062 1 94.62 685 SER B O 1
ATOM 11180 N N . SER B 1 686 ? -6.676 -7.324 -11.797 1 95.19 686 SER B N 1
ATOM 11181 C CA . SER B 1 686 ? -5.645 -7.027 -12.781 1 95.19 686 SER B CA 1
ATOM 11182 C C . SER B 1 686 ? -4.402 -7.887 -12.562 1 95.19 686 SER B C 1
ATOM 11184 O O . SER B 1 686 ? -3.451 -7.824 -13.336 1 95.19 686 SER B O 1
ATOM 11186 N N . LEU B 1 687 ? -4.41 -8.695 -11.539 1 95.19 687 LEU B N 1
ATOM 11187 C CA . LEU B 1 687 ? -3.271 -9.562 -11.25 1 95.19 687 LEU B CA 1
ATOM 11188 C C . LEU B 1 687 ? -3.072 -10.586 -12.367 1 95.19 687 LEU B C 1
ATOM 11190 O O . LEU B 1 687 ? -4.012 -10.898 -13.102 1 95.19 687 LEU B O 1
ATOM 11194 N N . ARG B 1 688 ? -1.81 -11.062 -12.523 1 95 688 ARG B N 1
ATOM 11195 C CA . ARG B 1 688 ? -1.488 -12.047 -13.555 1 95 688 ARG B CA 1
ATOM 11196 C C . ARG B 1 688 ? -1.413 -13.445 -12.961 1 95 688 ARG B C 1
ATOM 11198 O O . ARG B 1 688 ? -1.425 -14.438 -13.695 1 95 688 ARG B O 1
ATOM 11205 N N . GLN B 1 689 ? -1.316 -13.5 -11.695 1 93.88 689 GLN B N 1
ATOM 11206 C CA . GLN B 1 689 ? -1.265 -14.758 -10.953 1 93.88 689 GLN B CA 1
ATOM 11207 C C . GLN B 1 689 ? -1.947 -14.617 -9.594 1 93.88 689 GLN B C 1
ATOM 11209 O O . GLN B 1 689 ? -2.137 -13.508 -9.094 1 93.88 689 GLN B O 1
ATOM 11214 N N . LEU B 1 690 ? -2.371 -15.742 -9.062 1 93.94 690 LEU B N 1
ATOM 11215 C CA . LEU B 1 690 ? -2.914 -15.727 -7.711 1 93.94 690 LEU B CA 1
ATOM 11216 C C . LEU B 1 690 ? -1.837 -15.359 -6.695 1 93.94 690 LEU B C 1
ATOM 11218 O O . LEU B 1 690 ? -0.669 -15.719 -6.867 1 93.94 690 LEU B O 1
ATOM 11222 N N . PHE B 1 691 ? -2.16 -14.594 -5.754 1 92.88 691 PHE B N 1
ATOM 11223 C CA . PHE B 1 691 ? -1.161 -14.234 -4.758 1 92.88 691 PHE B CA 1
ATOM 11224 C C . PHE B 1 691 ? -1.34 -15.047 -3.482 1 92.88 691 PHE B C 1
ATOM 11226 O O . PHE B 1 691 ? -2.27 -15.852 -3.381 1 92.88 691 PHE B O 1
ATOM 11233 N N . VAL B 1 692 ? -0.348 -14.969 -2.562 1 93.88 692 VAL B N 1
ATOM 11234 C CA . VAL B 1 692 ? -0.348 -15.727 -1.312 1 93.88 692 VAL B CA 1
ATOM 11235 C C . VAL B 1 692 ? -0.682 -14.797 -0.148 1 93.88 692 VAL B C 1
ATOM 11237 O O . VAL B 1 692 ? -0.034 -13.766 0.035 1 93.88 692 VAL B O 1
ATOM 11240 N N . MET B 1 693 ? -1.717 -15.18 0.588 1 93.38 693 MET B N 1
ATOM 11241 C CA . MET B 1 693 ? -2.1 -14.383 1.749 1 93.38 693 MET B CA 1
ATOM 11242 C C . MET B 1 693 ? -1.153 -14.633 2.918 1 93.38 693 MET B C 1
ATOM 11244 O O . MET B 1 693 ? -0.922 -15.781 3.297 1 93.38 693 MET B O 1
ATOM 11248 N N . ARG B 1 694 ? -0.562 -13.648 3.338 1 93.69 694 ARG B N 1
ATOM 11249 C CA . ARG B 1 694 ? 0.255 -13.555 4.543 1 93.69 694 ARG B CA 1
ATOM 11250 C C . ARG B 1 694 ? 0.022 -12.234 5.266 1 93.69 694 ARG B C 1
ATOM 11252 O O . ARG B 1 694 ? -0.571 -11.305 4.703 1 93.69 694 ARG B O 1
ATOM 11259 N N . ASP B 1 695 ? 0.41 -12.172 6.48 1 93.81 695 ASP B N 1
ATOM 11260 C CA . ASP B 1 695 ? 0.199 -10.938 7.227 1 93.81 695 ASP B CA 1
ATOM 11261 C C . ASP B 1 695 ? 0.827 -9.75 6.504 1 93.81 695 ASP B C 1
ATOM 11263 O O . ASP B 1 695 ? 0.165 -8.734 6.277 1 93.81 695 ASP B O 1
ATOM 11267 N N . LEU B 1 696 ? 2.035 -9.883 6.098 1 94.94 696 LEU B N 1
ATOM 11268 C CA . LEU B 1 696 ? 2.754 -8.758 5.504 1 94.94 696 LEU B CA 1
ATOM 11269 C C . LEU B 1 696 ? 2.174 -8.406 4.141 1 94.94 696 LEU B C 1
ATOM 11271 O O . LEU B 1 696 ? 2.125 -7.23 3.77 1 94.94 696 LEU B O 1
ATOM 11275 N N . SER B 1 697 ? 1.809 -9.398 3.312 1 95.31 697 SER B N 1
ATOM 11276 C CA . SER B 1 697 ? 1.203 -9.109 2.018 1 95.31 697 SER B CA 1
ATOM 11277 C C . SER B 1 697 ? -0.132 -8.391 2.182 1 95.31 697 SER B C 1
ATOM 11279 O O . SER B 1 697 ? -0.425 -7.438 1.454 1 95.31 697 SER B O 1
ATOM 11281 N N . MET B 1 698 ? -0.925 -8.836 3.18 1 96.06 698 MET B N 1
ATOM 11282 C CA . MET B 1 698 ? -2.23 -8.227 3.396 1 96.06 698 MET B CA 1
ATOM 11283 C C . MET B 1 698 ? -2.08 -6.801 3.92 1 96.06 698 MET B C 1
ATOM 11285 O O . MET B 1 698 ? -2.842 -5.91 3.539 1 96.06 698 MET B O 1
ATOM 11289 N N . ILE B 1 699 ? -1.107 -6.594 4.773 1 97.38 699 ILE B N 1
ATOM 11290 C CA . ILE B 1 699 ? -0.821 -5.246 5.254 1 97.38 699 ILE B CA 1
ATOM 11291 C C . ILE B 1 699 ? -0.434 -4.352 4.082 1 97.38 699 ILE B C 1
ATOM 11293 O O . ILE B 1 699 ? -0.87 -3.199 4 1 97.38 699 ILE B O 1
ATOM 11297 N N . THR B 1 700 ? 0.367 -4.844 3.164 1 97.56 700 THR B N 1
ATOM 11298 C CA . THR B 1 700 ? 0.811 -4.094 1.992 1 97.56 700 THR B CA 1
ATOM 11299 C C . THR B 1 700 ? -0.381 -3.672 1.138 1 97.56 700 THR B C 1
ATOM 11301 O O . THR B 1 700 ? -0.509 -2.5 0.777 1 97.56 700 THR B O 1
ATOM 11304 N N . TYR B 1 701 ? -1.291 -4.602 0.821 1 98.25 701 TYR B N 1
ATOM 11305 C CA . TYR B 1 701 ? -2.469 -4.281 0.024 1 98.25 701 TYR B CA 1
ATOM 11306 C C . TYR B 1 701 ? -3.375 -3.299 0.759 1 98.25 701 TYR B C 1
ATOM 11308 O O . TYR B 1 701 ? -3.885 -2.348 0.162 1 98.25 701 TYR B O 1
ATOM 11316 N N . PHE B 1 702 ? -3.559 -3.541 2.047 1 98.06 702 PHE B N 1
ATOM 11317 C CA . PHE B 1 702 ? -4.426 -2.684 2.848 1 98.06 702 PHE B CA 1
ATOM 11318 C C . PHE B 1 702 ? -3.945 -1.237 2.801 1 98.06 702 PHE B C 1
ATOM 11320 O O . PHE B 1 702 ? -4.73 -0.325 2.537 1 98.06 702 PHE B O 1
ATOM 11327 N N . LEU B 1 703 ? -2.672 -1.033 3.047 1 98.56 703 LEU B N 1
ATOM 11328 C CA . LEU B 1 703 ? -2.121 0.317 3.078 1 98.56 703 LEU B CA 1
ATOM 11329 C C . LEU B 1 703 ? -2.211 0.974 1.705 1 98.56 703 LEU B C 1
ATOM 11331 O O . LEU B 1 703 ? -2.496 2.17 1.602 1 98.56 703 LEU B O 1
ATOM 11335 N N . ALA B 1 704 ? -1.944 0.243 0.701 1 98.62 704 ALA B N 1
ATOM 11336 C CA . ALA B 1 704 ? -2.084 0.774 -0.653 1 98.62 704 ALA B CA 1
ATOM 11337 C C . ALA B 1 704 ? -3.523 1.197 -0.93 1 98.62 704 ALA B C 1
ATOM 11339 O O . ALA B 1 704 ? -3.768 2.285 -1.458 1 98.62 704 ALA B O 1
ATOM 11340 N N . PHE B 1 705 ? -4.492 0.332 -0.532 1 98.69 705 PHE B N 1
ATOM 11341 C CA . PHE B 1 705 ? -5.902 0.606 -0.781 1 98.69 705 PHE B CA 1
ATOM 11342 C C . PHE B 1 705 ? -6.367 1.819 0.015 1 98.69 705 PHE B C 1
ATOM 11344 O O . PHE B 1 705 ? -7.215 2.582 -0.446 1 98.69 705 PHE B O 1
ATOM 11351 N N . LEU B 1 706 ? -5.84 1.915 1.199 1 98.44 706 LEU B N 1
ATOM 11352 C CA . LEU B 1 706 ? -6.176 3.072 2.021 1 98.44 706 LEU B CA 1
ATOM 11353 C C . LEU B 1 706 ? -5.793 4.371 1.319 1 98.44 706 LEU B C 1
ATOM 11355 O O . LEU B 1 706 ? -6.613 5.285 1.204 1 98.44 706 LEU B O 1
ATOM 11359 N N . VAL B 1 707 ? -4.605 4.453 0.751 1 97.62 707 VAL B N 1
ATOM 11360 C CA . VAL B 1 707 ? -4.117 5.648 0.074 1 97.62 707 VAL B CA 1
ATOM 11361 C C . VAL B 1 707 ? -4.871 5.844 -1.239 1 97.62 707 VAL B C 1
ATOM 11363 O O . VAL B 1 707 ? -5.27 6.961 -1.575 1 97.62 707 VAL B O 1
ATOM 11366 N N . MET B 1 708 ? -5.082 4.75 -1.929 1 98.19 708 MET B N 1
ATOM 11367 C CA . MET B 1 708 ? -5.805 4.84 -3.195 1 98.19 708 MET B CA 1
ATOM 11368 C C . MET B 1 708 ? -7.227 5.344 -2.977 1 98.19 708 MET B C 1
ATOM 11370 O O . MET B 1 708 ? -7.699 6.215 -3.711 1 98.19 708 MET B O 1
ATOM 11374 N N . ALA B 1 709 ? -7.84 4.793 -1.986 1 98.5 709 ALA B N 1
ATOM 11375 C CA . ALA B 1 709 ? -9.227 5.148 -1.719 1 98.5 709 ALA B CA 1
ATOM 11376 C C . ALA B 1 709 ? -9.359 6.629 -1.371 1 98.5 709 ALA B C 1
ATOM 11378 O O . ALA B 1 709 ? -10.18 7.34 -1.957 1 98.5 709 ALA B O 1
ATOM 11379 N N . TYR B 1 710 ? -8.555 7.098 -0.521 1 97.88 710 TYR B N 1
ATOM 11380 C CA . TYR B 1 710 ? -8.648 8.492 -0.098 1 97.88 710 TYR B CA 1
ATOM 11381 C C . TYR B 1 710 ? -8.102 9.43 -1.17 1 97.88 710 TYR B C 1
ATOM 11383 O O . TYR B 1 710 ? -8.57 10.562 -1.31 1 97.88 710 TYR B O 1
ATOM 11391 N N . GLY B 1 711 ? -7.105 9 -1.953 1 96.88 711 GLY B N 1
ATOM 11392 C CA . GLY B 1 711 ? -6.645 9.797 -3.082 1 96.88 711 GLY B CA 1
ATOM 11393 C C . GLY B 1 711 ? -7.711 10 -4.145 1 96.88 711 GLY B C 1
ATOM 11394 O O . GLY B 1 711 ? -7.957 11.125 -4.578 1 96.88 711 GLY B O 1
ATOM 11395 N N . VAL B 1 712 ? -8.328 8.898 -4.516 1 97.69 712 VAL B N 1
ATOM 11396 C CA . VAL B 1 712 ? -9.375 8.977 -5.523 1 97.69 712 VAL B CA 1
ATOM 11397 C C . VAL B 1 712 ? -10.594 9.695 -4.949 1 97.69 712 VAL B C 1
ATOM 11399 O O . VAL B 1 712 ? -11.289 10.43 -5.664 1 97.69 712 VAL B O 1
ATOM 11402 N N . ALA B 1 713 ? -10.867 9.477 -3.668 1 98.38 713 ALA B N 1
ATOM 11403 C CA . ALA B 1 713 ? -11.961 10.18 -3 1 98.38 713 ALA B CA 1
ATOM 11404 C C . ALA B 1 713 ? -11.766 11.688 -3.08 1 98.38 713 ALA B C 1
ATOM 11406 O O . ALA B 1 713 ? -12.734 12.438 -3.225 1 98.38 713 ALA B O 1
ATOM 11407 N N . PHE B 1 714 ? -10.562 12.195 -2.961 1 96.25 714 PHE B N 1
ATOM 11408 C CA . PHE B 1 714 ? -10.242 13.617 -3.074 1 96.25 714 PHE B CA 1
ATOM 11409 C C . PHE B 1 714 ? -10.656 14.156 -4.438 1 96.25 714 PHE B C 1
ATOM 11411 O O . PHE B 1 714 ? -11.297 15.203 -4.531 1 96.25 714 PHE B O 1
ATOM 11418 N N . VAL B 1 715 ? -10.398 13.406 -5.469 1 96.12 715 VAL B N 1
ATOM 11419 C CA . VAL B 1 715 ? -10.734 13.805 -6.832 1 96.12 715 VAL B CA 1
ATOM 11420 C C . VAL B 1 715 ? -12.242 13.766 -7.023 1 96.12 715 VAL B C 1
ATOM 11422 O O . VAL B 1 715 ? -12.836 14.688 -7.59 1 96.12 715 VAL B O 1
ATOM 11425 N N . VAL B 1 716 ? -12.852 12.727 -6.559 1 97.5 716 VAL B N 1
ATOM 11426 C CA . VAL B 1 716 ? -14.289 12.547 -6.691 1 97.5 716 VAL B CA 1
ATOM 11427 C C . VAL B 1 716 ? -15.023 13.633 -5.918 1 97.5 716 VAL B C 1
ATOM 11429 O O . VAL B 1 716 ? -16.031 14.164 -6.383 1 97.5 716 VAL B O 1
ATOM 11432 N N . SER B 1 717 ? -14.516 13.938 -4.738 1 97.5 717 SER B N 1
ATOM 11433 C CA . SER B 1 717 ? -15.141 14.992 -3.936 1 97.5 717 SER B CA 1
ATOM 11434 C C . SER B 1 717 ? -15.07 16.344 -4.641 1 97.5 717 SER B C 1
ATOM 11436 O O . SER B 1 717 ? -16.047 17.094 -4.648 1 97.5 717 SER B O 1
ATOM 11438 N N . LEU B 1 718 ? -13.984 16.672 -5.289 1 96.25 718 LEU B N 1
ATOM 11439 C CA . LEU B 1 718 ? -13.805 17.938 -5.984 1 96.25 718 LEU B CA 1
ATOM 11440 C C . LEU B 1 718 ? -14.641 17.984 -7.258 1 96.25 718 LEU B C 1
ATOM 11442 O O . LEU B 1 718 ? -15.117 19.047 -7.66 1 96.25 718 LEU B O 1
ATOM 11446 N N . ALA B 1 719 ? -14.789 16.844 -7.859 1 96.31 719 ALA B N 1
ATOM 11447 C CA . ALA B 1 719 ? -15.422 16.797 -9.172 1 96.31 719 ALA B CA 1
ATOM 11448 C C . ALA B 1 719 ? -16.938 16.594 -9.047 1 96.31 719 ALA B C 1
ATOM 11450 O O . ALA B 1 719 ? -17.703 17.172 -9.812 1 96.31 719 ALA B O 1
ATOM 11451 N N . PHE B 1 720 ? -17.344 15.727 -8.109 1 94.56 720 PHE B N 1
ATOM 11452 C CA . PHE B 1 720 ? -18.719 15.266 -8.117 1 94.56 720 PHE B CA 1
ATOM 11453 C C . PHE B 1 720 ? -19.484 15.781 -6.898 1 94.56 720 PHE B C 1
ATOM 11455 O O . PHE B 1 720 ? -20.703 15.961 -6.945 1 94.56 720 PHE B O 1
ATOM 11462 N N . GLU B 1 721 ? -18.812 16.016 -5.848 1 95.06 721 GLU B N 1
ATOM 11463 C CA . GLU B 1 721 ? -19.5 16.328 -4.594 1 95.06 721 GLU B CA 1
ATOM 11464 C C . GLU B 1 721 ? -19.516 17.828 -4.344 1 95.06 721 GLU B C 1
ATOM 11466 O O . GLU B 1 721 ? -20.594 18.438 -4.234 1 95.06 721 GLU B O 1
ATOM 11471 N N . SER B 1 722 ? -18.391 18.469 -4.344 1 94.81 722 SER B N 1
ATOM 11472 C CA . SER B 1 722 ? -18.25 19.875 -3.986 1 94.81 722 SER B CA 1
ATOM 11473 C C . SER B 1 722 ? -19.016 20.781 -4.953 1 94.81 722 SER B C 1
ATOM 11475 O O . SER B 1 722 ? -19.703 21.703 -4.531 1 94.81 722 SER B O 1
ATOM 11477 N N . PRO B 1 723 ? -18.922 20.531 -6.266 1 94.06 723 PRO B N 1
ATOM 11478 C CA . PRO B 1 723 ? -19.672 21.391 -7.176 1 94.06 723 PRO B CA 1
ATOM 11479 C C . PRO B 1 723 ? -21.172 21.328 -6.934 1 94.06 723 PRO B C 1
ATOM 11481 O O . PRO B 1 723 ? -21.875 22.344 -7.051 1 94.06 723 PRO B O 1
ATOM 11484 N N . MET B 1 724 ? -21.672 20.172 -6.648 1 92.31 724 MET B N 1
ATOM 11485 C CA . MET B 1 724 ? -23.109 20.016 -6.418 1 92.31 724 MET B CA 1
ATOM 11486 C C . MET B 1 724 ? -23.547 20.75 -5.152 1 92.31 724 MET B C 1
ATOM 11488 O O . MET B 1 724 ? -24.641 21.297 -5.094 1 92.31 724 MET B O 1
ATOM 11492 N N . MET B 1 725 ? -22.734 20.734 -4.184 1 90.81 725 MET B N 1
ATOM 11493 C CA . MET B 1 725 ? -23 21.516 -2.977 1 90.81 725 MET B CA 1
ATOM 11494 C C . MET B 1 725 ? -23.016 23 -3.279 1 90.81 725 MET B C 1
ATOM 11496 O O . MET B 1 725 ? -23.875 23.734 -2.768 1 90.81 725 MET B O 1
ATOM 11500 N N . GLY B 1 726 ? -22.062 23.391 -4.121 1 89.38 726 GLY B N 1
ATOM 11501 C CA . GLY B 1 726 ? -22.016 24.781 -4.527 1 89.38 726 GLY B CA 1
ATOM 11502 C C . GLY B 1 726 ? -23.203 25.203 -5.375 1 89.38 726 GLY B C 1
ATOM 11503 O O . GLY B 1 726 ? -23.703 26.328 -5.238 1 89.38 726 GLY B O 1
ATOM 11504 N N . LEU B 1 727 ? -23.641 24.359 -6.195 1 90.19 727 LEU B N 1
ATOM 11505 C CA . LEU B 1 727 ? -24.781 24.641 -7.059 1 90.19 727 LEU B CA 1
ATOM 11506 C C . LEU B 1 727 ? -26.062 24.828 -6.234 1 90.19 727 LEU B C 1
ATOM 11508 O O . LEU B 1 727 ? -26.891 25.672 -6.566 1 90.19 727 LEU B O 1
ATOM 11512 N N . GLU B 1 728 ? -26.219 23.984 -5.234 1 88.44 728 GLU B N 1
ATOM 11513 C CA . GLU B 1 728 ? -27.359 24.156 -4.348 1 88.44 728 GLU B CA 1
ATOM 11514 C C . GLU B 1 728 ? -27.375 25.562 -3.729 1 88.44 728 GLU B C 1
ATOM 11516 O O . GLU B 1 728 ? -28.422 26.203 -3.676 1 88.44 728 GLU B O 1
ATOM 11521 N N . LYS B 1 729 ? -26.219 25.984 -3.281 1 84.56 729 LYS B N 1
ATOM 11522 C CA . LYS B 1 729 ? -26.109 27.312 -2.674 1 84.56 729 LYS B CA 1
ATOM 11523 C C . LYS B 1 729 ? -26.359 28.406 -3.697 1 84.56 729 LYS B C 1
ATOM 11525 O O . LYS B 1 729 ? -27 29.422 -3.381 1 84.56 729 LYS B O 1
ATOM 11530 N N . ALA B 1 730 ? -25.891 28.25 -4.84 1 83.44 730 ALA B N 1
ATOM 11531 C CA . ALA B 1 730 ? -26.047 29.234 -5.898 1 83.44 730 ALA B CA 1
ATOM 11532 C C . ALA B 1 730 ? -27.5 29.359 -6.332 1 83.44 730 ALA B C 1
ATOM 11534 O O . ALA B 1 730 ? -27.984 30.453 -6.633 1 83.44 730 ALA B O 1
ATOM 11535 N N . ILE B 1 731 ? -28.203 28.281 -6.297 1 80.94 731 ILE B N 1
ATOM 11536 C CA . ILE B 1 731 ? -29.562 28.266 -6.816 1 80.94 731 ILE B CA 1
ATOM 11537 C C . ILE B 1 731 ? -30.531 28.641 -5.707 1 80.94 731 ILE B C 1
ATOM 11539 O O . ILE B 1 731 ? -31.484 29.406 -5.938 1 80.94 731 ILE B O 1
ATOM 11543 N N . PHE B 1 732 ? -30.375 28.234 -4.504 1 73.06 732 PHE B N 1
ATOM 11544 C CA . PHE B 1 732 ? -31.359 28.438 -3.449 1 73.06 732 PHE B CA 1
ATOM 11545 C C . PHE B 1 732 ? -30.984 29.641 -2.584 1 73.06 732 PHE B C 1
ATOM 11547 O O . PHE B 1 732 ? -31.828 30.141 -1.825 1 73.06 732 PHE B O 1
ATOM 11554 N N . LYS B 1 733 ? -29.875 30.328 -2.439 1 59.97 733 LYS B N 1
ATOM 11555 C CA . LYS B 1 733 ? -29.609 31.531 -1.648 1 59.97 733 LYS B CA 1
ATOM 11556 C C . LYS B 1 733 ? -30.312 32.75 -2.223 1 59.97 733 LYS B C 1
ATOM 11558 O O . LYS B 1 733 ? -30.547 33.719 -1.516 1 59.97 733 LYS B O 1
ATOM 11563 N N . ARG B 1 734 ? -30.781 33.031 -3.379 1 48.44 734 ARG B N 1
ATOM 11564 C CA . ARG B 1 734 ? -31.328 34.312 -3.84 1 48.44 734 ARG B CA 1
ATOM 11565 C C . ARG B 1 734 ? -32.656 34.625 -3.129 1 48.44 734 ARG B C 1
ATOM 11567 O O . ARG B 1 734 ? -33.125 35.75 -3.164 1 48.44 734 ARG B O 1
ATOM 11574 N N . GLY B 1 735 ? -33.375 33.75 -2.65 1 40.56 735 GLY B N 1
ATOM 11575 C CA . GLY B 1 735 ? -34.719 34.219 -2.389 1 40.56 735 GLY B CA 1
ATOM 11576 C C . GLY B 1 735 ? -34.812 35.094 -1.141 1 40.56 735 GLY B C 1
ATOM 11577 O O . GLY B 1 735 ? -35.906 35.5 -0.748 1 40.56 735 GLY B O 1
ATOM 11578 N N . LYS B 1 736 ? -33.938 35.188 -0.199 1 39.53 736 LYS B N 1
ATOM 11579 C CA . LYS B 1 736 ? -34.375 35.938 0.967 1 39.53 736 LYS B CA 1
ATOM 11580 C C . LYS B 1 736 ? -34.188 37.438 0.758 1 39.53 736 LYS B C 1
ATOM 11582 O O . LYS B 1 736 ? -34.219 38.219 1.715 1 39.53 736 LYS B O 1
ATOM 11587 N N . LYS B 1 737 ? -33.938 38.031 -0.303 1 38.06 737 LYS B N 1
ATOM 11588 C CA . LYS B 1 737 ? -34.094 39.5 -0.225 1 38.06 737 LYS B CA 1
ATOM 11589 C C . LYS B 1 737 ? -35.562 39.844 0.082 1 38.06 737 LYS B C 1
ATOM 11591 O O . LYS B 1 737 ? -35.812 40.906 0.668 1 38.06 737 LYS B O 1
ATOM 11596 N N . LYS B 1 738 ? -36.688 39.25 -0.357 1 32.88 738 LYS B N 1
ATOM 11597 C CA . LYS B 1 738 ? -37.812 40.156 -0.105 1 32.88 738 LYS B CA 1
ATOM 11598 C C . LYS B 1 738 ? -38.281 40.062 1.344 1 32.88 738 LYS B C 1
ATOM 11600 O O . LYS B 1 738 ? -38.406 38.969 1.887 1 32.88 738 LYS B O 1
#

Secondary structure (DSSP, 8-state):
----TTS-----------------GGG--HHHHHHHHHHHHHTS-TT-----------HHHHHHHHHH--HHHHHH--SSTT--S--HHHHHTS---HHHHHHHHHHHHHHHTT-HHHHHHHHHS----S-TTTT--EE---HHHHHT--TT--BTTBPPPSS-EEEEEEEE----TT--PPPEEEEEEEETT--HHHHHHHHHHHHHHHSTT-----EEEEPS-PPP-HHHHHHHHHHHHHHHHHHHHHHHIIIIITTSS-GGGGGS---S-----------SS-S---S-----------SS------HHHHHHHHT-HHHHHHHHH-----TT--THHHHHHHHHHHHHHHHHHHHHHGGGBS-HHHHHHHHHH-GGGHHHHTTTHHHHHHHHHHHHHHHHHHHHHHHHTTT---HHHHHHHHHHHHHHHHHHHHHHHHHHGGGS--STT--TT-SSGGGGTTTHHHHHTT-TTTS-GGG-SSGGGHHHHHHHHHHHHTHHHHHHHHH-HHHHHHHHHHHHHHHHHHHHHHHHHTT--SSTTS--SSIIIIIIS-HHHH-HHHHHHHHHHHHHHHHTT-----HHHHHHHHHHHHHHHHHHHHTTHHHHHTS-PPPHHHHHHHHHHHHHHHHHHHHHHHHHHHTT--HHHHHHHT-TTHHHHHHTHHHHHHHHHHHHHHHHHT-SS-B---HHHHHHHHHHHHHHHHHHHHHHIIIIIHHHHHHHHHHHGGGGG-/----TTSGGG--------------GGG--HHHHHHHHHHHHHTS-TT-----------HHHHHHHHHH--HHHHHH--SSTT--S-THHHHHTS---HHHHHHHHHHHHHHHTT-HHHHHHHHHS----S-TTTT--EE---HHHHHT--TT--BTTBPPPSS-EEEEEEEE----TT--PPPEEEEEEEETT--HHHHHHHHHHHHHHHSTT-----EEEEPS-PPP-HHHHHHHHHHHHHHHHHHHHHHHIIIIITTSS-GGGGGS---S----------TTT-S---S-----------SS------HHHHHHHHT-HHHHHHHHH-----TT--THHHHHHHHHHHHHHHHHHHHHHGGGBS-HHHHHHHHHH-GGGHHHHTTTHHHHHHHHHHHHHHHHHHHHHHHHTTT---HHHHHHHHHHHHHHHHHHHHHHHHHHGGGS--STT--TT-SSGGGGTTTHHHHHTT-TTTS-GGG-SSGGGHHHHHHHHHHHHTHHHHHHHHH-HHHHHHHHHHHHHHHHHHHHHHHHHTT--SSTTS--SSIIIIIIS-HHHH-HHHHHHHHHHHHHHHHTT-----HHHHHHHHHHHHHHHHHHHHTTHHHHHTS-PPPHHHHHHHHHHHHHHHHHHHHHHHHHHHTT--HHHHHHHT-TTHHHHHHTHHHHHHHHHHHHHHHHHT-SS-B---HHHHHHHHHHHHHHHHHHHHHHIIIIIHHHHHHHHHHHGGGGG-

Organism: Mizuhopecten yessoensis (NCBI:txid6573)

Radius of gyration: 35.17 Å; Cα contacts (8 Å, |Δi|>4): 2250; chains: 2; bounding box: 90×113×98 Å

Solvent-accessible surface area (backbone atoms only — not comparable to full-atom values): 78271 Å² total; per-residue (Å²): 133,93,72,71,93,78,76,75,90,71,78,84,80,78,75,78,73,76,72,73,70,77,71,54,67,72,64,43,28,61,57,47,46,38,50,47,25,42,45,58,58,46,63,44,65,82,81,60,71,55,55,76,67,76,45,81,43,51,52,65,54,54,54,46,44,63,63,55,54,31,40,59,18,32,57,26,32,19,91,40,84,87,45,70,43,60,38,54,71,51,43,66,80,27,85,51,50,69,66,31,50,54,52,31,34,45,35,36,52,34,32,58,66,55,33,63,67,31,44,38,27,46,36,9,15,19,47,84,59,42,35,44,91,53,51,31,35,75,17,50,32,25,54,66,51,9,56,66,35,36,44,84,48,70,54,56,83,39,83,44,52,96,48,34,38,23,39,29,41,30,46,39,63,56,80,57,66,78,44,95,54,70,61,27,38,36,17,39,39,36,50,57,72,43,50,43,63,28,54,28,26,35,46,32,32,34,26,53,74,68,43,69,89,43,63,44,83,47,43,50,63,57,73,89,78,81,77,82,49,72,60,29,50,51,47,51,50,50,53,47,48,51,51,50,44,27,52,52,8,26,50,46,39,56,55,50,57,52,57,66,49,67,76,78,61,75,68,63,66,81,68,67,79,70,72,78,69,80,69,55,64,69,58,83,73,49,75,68,64,68,83,70,76,71,73,60,68,71,66,79,77,58,85,68,71,75,77,77,65,52,64,67,51,38,48,34,44,22,26,11,52,63,64,49,45,50,60,50,63,42,52,81,72,58,66,82,51,68,48,43,55,25,27,51,46,37,55,31,49,52,44,44,50,46,41,46,48,55,42,64,43,47,68,45,38,41,40,59,66,64,42,49,63,55,44,54,70,35,70,76,44,28,57,52,73,47,30,69,54,37,60,33,49,52,35,13,50,52,20,17,49,53,31,30,47,47,52,54,46,29,62,73,50,72,67,58,75,64,63,70,57,58,55,44,46,45,50,60,62,52,42,51,37,50,52,52,52,50,50,45,46,50,43,42,50,39,72,72,61,48,51,80,61,36,42,75,69,21,62,37,42,76,53,29,72,90,33,49,65,30,56,76,66,40,39,38,49,76,47,63,61,91,58,52,54,66,63,81,46,29,58,59,15,37,52,50,52,51,56,71,51,39,58,75,36,48,53,41,36,72,80,33,63,68,61,10,51,49,46,42,50,49,53,43,50,48,29,34,50,48,29,32,51,52,25,50,74,66,58,38,68,81,43,84,69,45,84,59,91,54,44,54,76,70,41,67,44,28,54,60,53,55,47,43,10,23,51,47,12,29,54,47,12,45,50,45,52,74,41,69,50,60,49,81,70,55,68,65,59,48,52,49,49,50,51,51,33,51,52,51,45,46,43,63,38,50,62,52,50,51,48,69,59,65,80,39,84,76,50,58,66,56,26,16,49,47,67,37,41,46,52,35,50,46,15,47,32,54,46,46,55,50,51,32,32,53,30,70,68,28,63,69,59,29,56,61,22,39,37,49,76,28,42,30,51,29,64,31,40,67,43,19,63,70,43,34,63,59,53,51,48,52,55,62,26,41,34,76,63,68,44,72,78,43,72,68,53,49,50,37,51,35,45,17,47,54,52,50,20,49,54,51,10,51,51,46,34,52,67,39,38,45,22,54,58,31,40,50,50,50,66,63,60,69,69,73,76,120,140,87,74,76,86,77,68,78,88,74,65,85,79,74,77,80,71,74,72,73,69,76,71,54,68,73,64,43,24,61,56,48,45,38,51,50,23,43,45,56,58,45,63,43,67,80,80,61,70,57,54,76,69,76,46,79,42,53,52,64,54,54,52,46,45,63,63,54,53,31,42,58,19,33,59,20,31,19,93,39,83,87,44,68,52,60,20,61,70,52,38,65,81,27,84,50,50,68,65,29,50,52,54,32,40,45,36,36,54,34,34,56,67,53,33,62,68,32,44,36,27,46,35,8,14,19,46,83,61,42,35,43,92,54,50,32,34,77,17,48,33,24,54,66,53,8,55,66,34,36,45,87,48,70,56,56,83,39,83,46,52,97,46,33,38,23,37,28,40,29,45,38,62,56,82,56,65,78,45,95,55,70,60,27,38,35,18,39,37,37,52,59,73,43,48,43,64,28,53,28,26,35,44,30,32,32,26,53,74,68,44,69,88,44,62,43,83,46,43,51,63,57,73,87,74,81,78,83,49,71,61,30,50,52,47,50,50,50,52,49,50,51,51,50,43,27,51,52,9,27,50,45,38,56,56,50,57,50,57,66,48,67,75,78,60,73,68,63,68,82,68,67,78,71,71,77,68,82,66,55,62,66,57,84,74,48,72,69,65,65,84,70,74,72,76,61,69,71,65,78,75,58,85,69,69,74,78,78,68,51,63,67,51,36,48,35,42,22,26,10,51,63,64,48,46,51,60,49,63,42,50,81,72,56,67,82,48,67,48,42,53,24,27,53,47,38,54,32,50,52,43,44,51,45,40,46,46,54,41,63,43,48,70,44,39,40,40,60,67,64,41,50,63,56,43,53,69,35,70,76,44,28,56,51,74,48,30,69,53,37,59,34,48,52,36,12,50,51,21,17,50,53,31,29,46,46,51,54,45,29,61,73,48,74,66,57,75,64,60,69,58,58,55,43,46,44,50,61,61,50,43,51,37,51,52,53,52,50,50,46,45,49,42,42,48,38,72,73,62,46,50,79,60,37,43,76,67,20,61,37,42,75,53,28,72,90,34,50,65,31,56,77,68,39,37,38,48,78,46,62,61,90,58,51,55,66,63,81,47,31,58,58,15,36,52,51,51,49,56,71,52,37,58,76,36,49,53,41,35,72,78,32,62,67,61,9,50,50,46,42,49,50,53,44,49,49,30,35,50,50,28,31,49,53,25,50,75,65,59,39,68,78,44,84,70,46,84,58,92,52,45,53,77,72,40,66,44,27,55,60,53,55,46,43,9,23,50,48,10,28,53,46,11,45,52,46,54,73,41,69,51,61,48,82,70,53,68,65,58,50,51,49,49,50,50,51,32,52,51,51,45,45,43,64,35,48,59,54,50,51,47,69,58,65,79,39,84,75,50,57,65,57,25,14,50,48,67,36,40,48,53,35,51,45,15,46,33,54,45,46,54,50,52,32,32,54,30,70,68,29,62,68,58,30,56,61,22,39,36,49,78,26,41,31,51,30,63,31,41,65,42,20,64,70,42,34,64,58,53,52,48,52,57,61,26,42,35,75,62,68,44,73,78,42,73,67,55,48,51,37,52,35,45,16,47,53,51,50,21,49,53,51,10,51,53,45,36,52,66,40,37,44,22,53,55,30,40,50,50,50,68,64,62,69,68,72,75,120

Sequence (1476 aa):
MARSFTGTMLITLFLITCFVSTISTEDVSYQTLLVEGMKKIQAIPQNQPSIQLDVKANLDQLWEFQDSIDPYRILTGSPRPRASPGVGAVVGGFNVSDTCYNDTQLIGTAAMAVQLWALKMIDASGKPPSDIVNGNQGWFGSYDECLSVKSDKYEYGQTPPHFNGKYCIVNLPLDILSLPLPNANLGLCLPDSCSPADAVALTNAALSTIQPGKLSKFAECKKETLEFDDKAIGAVIMCGFILAMMIVGTAFDVIVVKGMTPLSRMNRTVSGTTETTTFVSGQSCEKTPLVSNEITPPPVVTRDQPVELGMMSNILVAFSVYTNGAKLLNTSAPPGSLTALNGIRFLSMTWVILGHTYSTGMNYVHNVSTFWPKMIERWTFQAIINALVSVDTFFALSGLLVSYLFMREMEKTKGKMNWGLFYFHRFWRLTPPYMLVLFVEVTLTRYFANGPFWPEGGFEKDFCEDTWWTNLLYINNLVKTDKTCFAWAWYLANDMQFFVLSPLMLVPLFYSKFIGMAVCLAFLTGTFIATGVISTKYDLPVSTFIPSEKYFDYYYIKPWTRMGPYIIGIMAGYLLYRSKLRYNMHRVLNLLGWAVATTMACVVLYGLYEPLRGNETLSTEVSALYNTVHRSIWGACVCWVIFSCANGSGGFVNTLLSWSGFVPLSRLTYCAYLVHPILQFTVYSSLRQLFVMRDLSMITYFLAFLVMAYGVAFVVSLAFESPMMGLEKAIFKRGKKKMARSFTGTMLITLFLITCFVSTISTEDVSYQTLLVEGMKKIQAIPQNQPSIQLDVKANLDQLWEFQDSIDPYRILTGSPRPRASPGVGAVVGGFNVSDTCYNDTQLIGTAAMAVQLWALKMIDASGKPPSDIVNGNQGWFGSYDECLSVKSDKYEYGQTPPHFNGKYCIVNLPLDILSLPLPNANLGLCLPDSCSPADAVALTNAALSTIQPGKLSKFAECKKETLEFDDKAIGAVIMCGFILAMMIVGTAFDVIVVKGMTPLSRMNRTVSGTTETTTFVSGQSCEKTPLVSNEITPPPVVTRDQPVELGMMSNILVAFSVYTNGAKLLNTSAPPGSLTALNGIRFLSMTWVILGHTYSTGMNYVHNVSTFWPKMIERWTFQAIINALVSVDTFFALSGLLVSYLFMREMEKTKGKMNWGLFYFHRFWRLTPPYMLVLFVEVTLTRYFANGPFWPEGGFEKDFCEDTWWTNLLYINNLVKTDKTCFAWAWYLANDMQFFVLSPLMLVPLFYSKFIGMAVCLAFLTGTFIATGVISTKYDLPVSTFIPSEKYFDYYYIKPWTRMGPYIIGIMAGYLLYRSKLRYNMHRVLNLLGWAVATTMACVVLYGLYEPLRGNETLSTEVSALYNTVHRSIWGACVCWVIFSCANGSGGFVNTLLSWSGFVPLSRLTYCAYLVHPILQFTVYSSLRQLFVMRDLSMITYFLAFLVMAYGVAFVVSLAFESPMMGLEKAIFKRGKKK